Protein AF-0000000081115425 (afdb_homodimer)

Solvent-accessible surface area (backbone atoms only — not comparable to full-atom values): 44636 Å² total; per-residue (Å²): 132,81,76,80,80,53,73,63,76,78,69,70,78,62,75,84,69,78,88,81,66,79,79,65,55,62,48,51,49,46,64,94,87,50,84,45,37,30,38,38,46,36,42,77,52,65,83,89,65,69,68,51,36,34,30,34,36,34,79,98,32,28,31,40,27,37,42,35,31,67,33,72,38,88,74,66,57,49,76,31,41,34,41,36,40,33,32,18,71,87,52,62,38,19,69,47,40,47,29,25,44,50,36,28,58,30,37,76,83,59,44,78,39,90,80,20,49,33,58,65,24,24,40,35,28,36,17,49,50,42,17,24,30,77,7,35,38,71,44,78,85,52,34,44,42,39,43,60,54,34,20,56,56,50,53,52,41,51,50,48,48,41,67,75,40,56,75,44,54,60,22,43,30,35,34,32,4,34,28,47,5,23,44,38,35,51,30,30,53,52,49,48,59,72,67,58,52,81,53,60,34,70,49,32,40,35,28,34,28,44,41,41,43,52,48,57,14,39,60,43,34,24,61,52,38,31,52,44,51,50,25,48,73,67,18,24,50,48,38,42,51,53,20,51,53,33,39,50,26,43,76,69,66,36,19,49,64,25,32,57,52,58,70,39,40,65,57,42,36,34,73,64,16,67,22,60,30,68,21,40,28,28,60,68,49,73,25,46,59,75,65,56,87,79,44,54,50,38,40,60,63,40,41,28,63,60,44,73,42,78,62,73,58,44,56,49,41,62,48,16,48,19,38,36,46,89,82,54,58,59,38,72,33,39,67,61,37,40,61,41,26,28,46,48,66,47,49,64,41,60,65,58,54,29,44,41,59,61,76,42,90,35,31,42,36,35,38,30,14,36,32,8,46,62,39,18,40,58,29,53,47,54,57,62,76,63,54,70,46,88,62,42,67,54,32,75,68,31,66,77,40,78,37,70,54,97,57,27,37,33,29,34,35,33,58,28,93,46,44,33,43,33,41,31,50,57,9,18,60,56,30,58,63,53,27,45,70,42,46,55,53,49,50,51,64,72,78,105,133,82,74,81,81,52,74,62,77,74,76,80,57,71,78,74,68,77,85,84,65,80,78,65,54,61,48,52,50,46,63,94,86,50,82,46,37,31,37,38,45,36,42,75,51,66,82,89,65,71,68,49,37,34,29,34,36,32,77,99,33,28,31,40,28,37,42,35,32,66,33,71,36,90,72,65,58,51,76,31,41,34,39,33,42,34,32,19,73,86,52,62,38,19,70,47,41,46,29,26,47,49,38,28,57,30,35,75,84,59,43,80,40,88,82,19,49,32,59,63,24,24,40,35,29,34,20,49,50,45,16,24,29,76,7,35,37,70,44,78,84,52,36,44,42,39,42,58,54,36,20,56,56,49,53,54,40,52,51,47,48,40,68,75,40,55,74,45,53,58,20,42,29,36,36,33,4,34,29,48,3,23,45,37,33,50,30,32,52,53,48,48,58,73,66,56,51,82,54,61,34,69,50,33,40,36,26,34,29,45,43,41,43,54,49,58,15,40,60,41,33,25,61,52,38,32,51,43,53,49,24,48,72,66,18,22,51,47,38,42,52,52,21,50,53,32,40,49,27,44,76,67,65,36,20,49,64,25,32,56,52,57,69,39,40,65,57,43,38,33,73,64,16,69,22,60,30,67,21,42,30,28,60,68,49,75,25,46,60,76,64,58,88,77,43,56,50,39,41,60,61,40,41,28,62,60,45,71,39,79,62,75,56,44,58,51,42,63,49,15,48,18,38,38,46,88,83,55,58,60,37,69,33,39,68,60,36,40,62,41,26,28,46,48,65,47,48,63,42,61,65,56,54,28,45,42,60,59,74,43,92,36,30,42,36,36,39,31,15,35,34,8,46,61,39,19,40,58,30,53,48,55,56,63,76,63,55,70,48,87,62,42,67,55,32,74,68,30,66,75,40,77,37,68,55,97,57,26,37,33,29,35,36,32,59,28,94,47,44,33,42,32,40,30,51,58,7,17,61,56,30,60,63,52,27,45,69,42,45,55,52,48,50,50,64,71,78,104

Foldseek 3Di:
DPQDFDFPQPPPPPPPPPDPDFDFGWTWTDDVPAQWIKTWFAFQAADDFDKTWIWTGGPLWWTKIKIKGQAPEPDDSLQAEEEEEAEALLAAFCVQCVQQQFAHQHHLVRDGDPRHPSNGHIYMGIQDDALAFQIHTPDLVNGAQALLSSLVVVVSVVVVVCSVVVSNFVHEYEYEYFAQRQRNQLNNVVVCVVVCPPRHRYAAYEYELYLQAQLLLLCCLLVVCCVVPLFHPQLSVQSNVLSVVLVVCVVVLVQLVSLVSLQCVVVCSCPPGNRFQAQQQFRVDGGDRCPDPRCNRCVQVVCCVRNVDSDPCCSVPVVCNRRSNPDGDTSNSSVSNCVSHRSNSNHRCLVSVQCCQAPHNHAYEYEYECRNSSSHPVSVCVSLLPRDHDFNVQQVPFDKAFDAFPNDGQWIKTDTPRYIYIYGYQGGSSRSRRPVRVVVSVVVVVRD/DPQDFDFPQPCPVPDPVPDPDFDFGWTWTDDVPAQWIKTWFAFQAAADFDKTWIWTGGPLWWTKIKIKGQAPEPDDSLQFEEEEEAEALLDAFCVQCVQQQFANQHHLVRDGDPRHPSNGHIYMGIQDDALAFQIHTPDLVNGAQALLSSLVVVVSVVVNVCSVVVSNFVHEYEYEYFAQRQRNQLNNVVVCVVVCPPRHRYAAYEYELYLQAQLLLLCCLLVVCCVVPLFHPQLSVQSNVLSVVLVVCVVVLVQLVSLVSLQCVVVCSCPPGNRFQAQQQFRVDGGDRCPDPRPNRCVQVVCCVRNVDSDPCCSVPVVCNRRSNDPGDTSRSSVSNCVSHRSNSNHRCLVSVQCCQAPHNHAYEYEYECRNSSSHPVSVCVSLLPRDHDFNVQQVPFDKAFDAFPNDGQWIKTDTPRYIYIYGYQGGSSRSRRPVRVVVSVVVVVRD

Radius of gyration: 32.2 Å; Cα contacts (8 Å, |Δi|>4): 2008; chains: 2; bounding box: 66×104×72 Å

pLDDT: mean 87.36, std 17.04, range [26.23, 98.81]

InterPro domains:
  IPR001563 Peptidase S10, serine carboxypeptidase [PF00450] (63-447)
  IPR001563 Peptidase S10, serine carboxypeptidase [PR00724] (113-125)
  IPR001563 Peptidase S10, serine carboxypeptidase [PR00724] (126-136)
  IPR001563 Peptidase S10, serine carboxypeptidase [PR00724] (161-186)
  IPR001563 Peptidase S10, serine carboxypeptidase [PR00724] (419-432)
  IPR001563 Peptidase S10, serine carboxypeptidase [PTHR11802] (60-434)
  IPR029058 Alpha/Beta hydrolase fold [G3DSA:3.40.50.1820] (52-448)
  IPR029058 Alpha/Beta hydrolase fold [SSF53474] (62-447)

Sequence (896 aa):
MAKKIFIIGSVIAAAALLAGLGVLIWWLVTRGDDPFSVRLLKGEGIGEFDYTAAFTEIPDVGDVFWWFYPTIAIGNRYNRPIILWLDGVTGVPPSLLANLGMFGPYDINFNRRQDSWINRYNLLFIDAPLGTGFSRPLTNDQIPKTPEENAEHLALTLESFYTVHEGYKGTPLYIFGQAHGAQLALALAANLYQKDIKHINLRGVVLGNAIISPALAMTKLGFYLEELGYIDANGRDAIETLSKETTQLVQGENYEDAFDKFISLGQFVNENAGATAVNLGNIVQKLTREPTTGDLFGLRDYLRRVLKNTDLDIMNTEVAAALGISDASYDSGREAVINAFKSSFMTPATDKVEYILENTPLSVAIYNGNLDAVSNTPGQLEWVENLTWTGMSGFLNAPRQSIVVNRLVEGYQRNGIKLQFFWVNAAGQSTPLDNPAALNSIINRIVYMAKKIFIIGSVIAAAALLAGLGVLIWWLVTRGDDPFSVRLLKGEGIGEFDYTAAFTEIPDVGDVFWWFYPTIAIGNRYNRPIILWLDGVTGVPPSLLANLGMFGPYDINFNRRQDSWINRYNLLFIDAPLGTGFSRPLTNDQIPKTPEENAEHLALTLESFYTVHEGYKGTPLYIFGQAHGAQLALALAANLYQKDIKHINLRGVVLGNAIISPALAMTKLGFYLEELGYIDANGRDAIETLSKETTQLVQGENYEDAFDKFISLGQFVNENAGATAVNLGNIVQKLTREPTTGDLFGLRDYLRRVLKNTDLDIMNTEVAAALGISDASYDSGREAVINAFKSSFMTPATDKVEYILENTPLSVAIYNGNLDAVSNTPGQLEWVENLTWTGMSGFLNAPRQSIVVNRLVEGYQRNGIKLQFFWVNAAGQSTPLDNPAALNSIINRIVY

Nearest PDB structures (foldseek):
  1ysc-assembly1_A  TM=8.122E-01  e=1.562E-26  Saccharomyces cerevisiae
  1cpy-assembly1_A  TM=8.134E-01  e=1.996E-26  Saccharomyces cerevisiae
  4mws-assembly1_B  TM=7.470E-01  e=1.254E-25  Homo sapiens
  7kdv-assembly1_B  TM=7.567E-01  e=1.859E-24  Mus musculus
  1gxs-assembly1_C  TM=7.637E-01  e=8.199E-14  Sorghum bicolor

Secondary structure (DSSP, 8-state):
-----EEE----TTS--SS-----EEEEEE-TT-S-EEEEEESS--SSS--EEEEEEETTTEEEEEEEE---SSS-GGGSPEEEEE--TTS--TTTIIIIIIISSB-TT-PBPTT-GGGTSEEEEEE-STTSTT-EESSGGGS-SSHHHHHHHHHHHHHHHHHH-GGGTTSEEEEEEETTHHHHHHHHHHHHHHHT-TT-EEEEEEEES--S-HHHHHHHHHHHHHHTTSS-HHHHHHHHHHHHHHHHHHHTT-HHHHHHHHHTHHHHHHHHSS-TT--TT-TTS--BS---TT-GGGHHHHHHHHHSS--GGGGTTHHHHHHT-TT--TTTTHHHHHHHHHHHHTS--HHHHHHHHHHSS-EEEEEEETT-STT-HHHHHHHHTT--STTHHHHHHSPPEEEEETTEEEEEEEE-SSEEEEEETT--S-HHHH-HHHHHHHHHHHH-/-----EEE-----SSTTSS-----EEEEEE-TT-S-EEEEEESS--SSS--EEEEEEETTTEEEEEEEE---SSS-GGGSPEEEEE--TTS--TTTIIIIIIISSB-TT-PBPTT-GGGTSEEEEEE-STTSTT-EESSGGGS-SSHHHHHHHHHHHHHHHHHH-GGGTT-EEEEEEETTHHHHHHHHHHHHHHHT-TT-EEEEEEEES--S-HHHHHHHHHHHHHHTTSS-HHHHHHHHHHHHHHHHHHHTT-HHHHHHHHHTHHHHHHHHSS-TT--TT-TTS--BS---TT-GGGHHHHHHHHHS---GGGGTTHHHHHHT-TT--TTTTHHHHHHHHHHHHTS--HHHHHHHHHHSS-EEEEEEETT-STT-HHHHHHHHTT--STTHHHHHHSPPEEEEETTEEEEEEEE-SSEEEEEETT--S-HHHH-HHHHHHHHHHHH-

Organism: Mythimna separata (NCBI:txid271217)

Structure (mmCIF, N/CA/C/O backbone):
data_AF-0000000081115425-model_v1
#
loop_
_entity.id
_entity.type
_entity.pdbx_description
1 polymer 'AB hydrolase-1 domain-containing protein'
#
loop_
_atom_site.group_PDB
_atom_site.id
_atom_site.type_symbol
_atom_site.label_atom_id
_atom_site.label_alt_id
_atom_site.label_comp_id
_atom_site.label_asym_id
_atom_site.label_entity_id
_atom_site.label_seq_id
_atom_site.pdbx_PDB_ins_code
_atom_site.Cartn_x
_atom_site.Cartn_y
_atom_site.Cartn_z
_atom_site.occupancy
_atom_site.B_iso_or_equiv
_atom_site.auth_seq_id
_atom_site.auth_comp_id
_atom_site.auth_asym_id
_atom_site.auth_atom_id
_atom_site.pdbx_PDB_model_num
ATOM 1 N N . MET A 1 1 ? -16.906 48.094 31.984 1 26.23 1 MET A N 1
ATOM 2 C CA . MET A 1 1 ? -17.344 49.031 30.953 1 26.23 1 MET A CA 1
ATOM 3 C C . MET A 1 1 ? -17.172 48.438 29.562 1 26.23 1 MET A C 1
ATOM 5 O O . MET A 1 1 ? -16.062 48.062 29.172 1 26.23 1 MET A O 1
ATOM 9 N N . ALA A 1 2 ? -18.25 47.875 28.984 1 27.94 2 ALA A N 1
ATOM 10 C CA . ALA A 1 2 ? -18.328 47.125 27.734 1 27.94 2 ALA A CA 1
ATOM 11 C C . ALA A 1 2 ? -17.938 48 26.547 1 27.94 2 ALA A C 1
ATOM 13 O O . ALA A 1 2 ? -18.531 49.062 26.312 1 27.94 2 ALA A O 1
ATOM 14 N N . LYS A 1 3 ? -16.672 48 26.312 1 33.78 3 LYS A N 1
ATOM 15 C CA . LYS A 1 3 ? -16.156 48.844 25.234 1 33.78 3 LYS A CA 1
ATOM 16 C C . LYS A 1 3 ? -17.078 48.781 24.016 1 33.78 3 LYS A C 1
ATOM 18 O O . LYS A 1 3 ? -17.547 47.688 23.625 1 33.78 3 LYS A O 1
ATOM 23 N N . LYS A 1 4 ? -17.609 49.875 23.625 1 39.44 4 LYS A N 1
ATOM 24 C CA . LYS A 1 4 ? -18.516 50.125 22.5 1 39.44 4 LYS A CA 1
ATOM 25 C C . LYS A 1 4 ? -17.938 49.594 21.203 1 39.44 4 LYS A C 1
ATOM 27 O O . LYS A 1 4 ? -16.781 49.875 20.859 1 39.44 4 LYS A O 1
ATOM 32 N N . ILE A 1 5 ? -18.266 48.375 20.594 1 34.72 5 ILE A N 1
ATOM 33 C CA . ILE A 1 5 ? -17.984 47.875 19.25 1 34.72 5 ILE A CA 1
ATOM 34 C C . ILE A 1 5 ? -18.375 48.906 18.203 1 34.72 5 ILE A C 1
ATOM 36 O O . ILE A 1 5 ? -19.5 49.438 18.219 1 34.72 5 ILE A O 1
ATOM 40 N N . PHE A 1 6 ? -17.406 49.625 17.688 1 33.84 6 PHE A N 1
ATOM 41 C CA . PHE A 1 6 ? -17.734 50.531 16.594 1 33.84 6 PHE A CA 1
ATOM 42 C C . PHE A 1 6 ? -17.781 49.75 15.273 1 33.84 6 PHE A C 1
ATOM 44 O O . PHE A 1 6 ? -16.859 49.031 14.938 1 33.84 6 PHE A O 1
ATOM 51 N N . ILE A 1 7 ? -18.906 49.438 14.82 1 35.44 7 ILE A N 1
ATOM 52 C CA . ILE A 1 7 ? -19.172 48.969 13.469 1 35.44 7 ILE A CA 1
ATOM 53 C C . ILE A 1 7 ? -19.203 50.156 12.508 1 35.44 7 ILE A C 1
ATOM 55 O O . ILE A 1 7 ? -20 51.062 12.672 1 35.44 7 ILE A O 1
ATOM 59 N N . ILE A 1 8 ? -18.188 50.719 12.016 1 33.09 8 ILE A N 1
ATOM 60 C CA . ILE A 1 8 ? -18.219 51.781 10.992 1 33.09 8 ILE A CA 1
ATOM 61 C C . ILE A 1 8 ? -18.594 51.156 9.641 1 33.09 8 ILE A C 1
ATOM 63 O O . ILE A 1 8 ? -17.891 50.281 9.148 1 33.09 8 ILE A O 1
ATOM 67 N N . GLY A 1 9 ? -19.859 51.125 9.273 1 35.09 9 GLY A N 1
ATOM 68 C CA . GLY A 1 9 ? -20.422 50.719 7.996 1 35.09 9 GLY A CA 1
ATOM 69 C C . GLY A 1 9 ? -20 51.594 6.84 1 35.09 9 GLY A C 1
ATOM 70 O O . GLY A 1 9 ? -20.141 52.812 6.906 1 35.09 9 GLY A O 1
ATOM 71 N N . SER A 1 10 ? -18.891 51.531 6.301 1 33.19 10 SER A N 1
ATOM 72 C CA . SER A 1 10 ? -18.656 52.406 5.152 1 33.19 10 SER A CA 1
ATOM 73 C C . SER A 1 10 ? -19.594 52.062 3.998 1 33.19 10 SER A C 1
ATOM 75 O O . SER A 1 10 ? -19.688 50.906 3.596 1 33.19 10 SER A O 1
ATOM 77 N N . VAL A 1 11 ? -20.703 52.75 3.867 1 34.59 11 VAL A N 1
ATOM 78 C CA . VAL A 1 11 ? -21.656 52.781 2.768 1 34.59 11 VAL A CA 1
ATOM 79 C C . VAL A 1 11 ? -20.969 53.25 1.491 1 34.59 11 VAL A C 1
ATOM 81 O O . VAL A 1 11 ? -21.625 53.562 0.506 1 34.59 11 VAL A O 1
ATOM 84 N N . ILE A 1 12 ? -19.781 53.031 1.219 1 32.88 12 ILE A N 1
ATOM 85 C CA . ILE A 1 12 ? -19.375 53.75 0.034 1 32.88 12 ILE A CA 1
ATOM 86 C C . ILE A 1 12 ? -20.078 53.219 -1.198 1 32.88 12 ILE A C 1
ATOM 88 O O . ILE A 1 12 ? -19.875 53.688 -2.312 1 32.88 12 ILE A O 1
ATOM 92 N N . ALA A 1 13 ? -20.75 52.031 -1.199 1 33.19 13 ALA A N 1
ATOM 93 C CA . ALA A 1 13 ? -20.969 51.656 -2.594 1 33.19 13 ALA A CA 1
ATOM 94 C C . ALA A 1 13 ? -22.062 52.531 -3.234 1 33.19 13 ALA A C 1
ATOM 96 O O . ALA A 1 13 ? -23.234 52.125 -3.252 1 33.19 13 ALA A O 1
ATOM 97 N N . ALA A 1 14 ? -22.266 53.656 -2.877 1 30.73 14 ALA A N 1
ATOM 98 C CA . ALA A 1 14 ? -23.438 54.219 -3.562 1 30.73 14 ALA A CA 1
ATOM 99 C C . ALA A 1 14 ? -23.297 54.094 -5.074 1 30.73 14 ALA A C 1
ATOM 101 O O . ALA A 1 14 ? -24.297 54.062 -5.801 1 30.73 14 ALA A O 1
ATOM 102 N N . ALA A 1 15 ? -22.156 54.438 -5.645 1 32.06 15 ALA A N 1
ATOM 103 C CA . ALA A 1 15 ? -22.281 54.906 -7.02 1 32.06 15 ALA A CA 1
ATOM 104 C C . ALA A 1 15 ? -22.672 53.781 -7.961 1 32.06 15 ALA A C 1
ATOM 106 O O . ALA A 1 15 ? -23.391 54 -8.938 1 32.06 15 ALA A O 1
ATOM 107 N N . ALA A 1 16 ? -21.875 52.625 -8.109 1 31.05 16 ALA A N 1
ATOM 108 C CA . ALA A 1 16 ? -22.047 51.781 -9.289 1 31.05 16 ALA A CA 1
ATOM 109 C C . ALA A 1 16 ? -23.344 51 -9.219 1 31.05 16 ALA A C 1
ATOM 111 O O . ALA A 1 16 ? -23.422 49.969 -8.539 1 31.05 16 ALA A O 1
ATOM 112 N N . LEU A 1 17 ? -24.531 51.438 -8.938 1 33.31 17 LEU A N 1
ATOM 113 C CA . LEU A 1 17 ? -25.891 50.969 -9.125 1 33.31 17 LEU A CA 1
ATOM 114 C C . LEU A 1 17 ? -26.062 50.281 -10.484 1 33.31 17 LEU A C 1
ATOM 116 O O . LEU A 1 17 ? -26.906 49.438 -10.656 1 33.31 17 LEU A O 1
ATOM 120 N N . LEU A 1 18 ? -25.625 50.938 -11.617 1 32.47 18 LEU A N 1
ATOM 121 C CA . LEU A 1 18 ? -26.234 50.562 -12.891 1 32.47 18 LEU A CA 1
ATOM 122 C C . LEU A 1 18 ? -25.875 49.125 -13.266 1 32.47 18 LEU A C 1
ATOM 124 O O . LEU A 1 18 ? -26.719 48.406 -13.82 1 32.47 18 LEU A O 1
ATOM 128 N N . ALA A 1 19 ? -24.547 48.812 -13.742 1 35.19 19 ALA A N 1
ATOM 129 C CA . ALA A 1 19 ? -24.172 47.75 -14.695 1 35.19 19 ALA A CA 1
ATOM 130 C C . ALA A 1 19 ? -24.031 46.406 -14 1 35.19 19 ALA A C 1
ATOM 132 O O . ALA A 1 19 ? -23 45.75 -14.117 1 35.19 19 ALA A O 1
ATOM 133 N N . GLY A 1 20 ? -24.984 45.719 -13.141 1 35.34 20 GLY A N 1
ATOM 134 C CA . GLY A 1 20 ? -25.188 44.375 -12.602 1 35.34 20 GLY A CA 1
ATOM 135 C C . GLY A 1 20 ? -24.078 43.938 -11.664 1 35.34 20 GLY A C 1
ATOM 136 O O . GLY A 1 20 ? -23.938 42.75 -11.375 1 35.34 20 GLY A O 1
ATOM 137 N N . LEU A 1 21 ? -23.078 44.719 -11.297 1 35.59 21 LEU A N 1
ATOM 138 C CA . LEU A 1 21 ? -21.938 44.219 -10.547 1 35.59 21 LEU A CA 1
ATOM 139 C C . LEU A 1 21 ? -22.281 44.031 -9.07 1 35.59 21 LEU A C 1
ATOM 141 O O . LEU A 1 21 ? -22.844 44.938 -8.445 1 35.59 21 LEU A O 1
ATOM 145 N N . GLY A 1 22 ? -22.359 42.781 -8.586 1 37.94 22 GLY A N 1
ATOM 146 C CA . GLY A 1 22 ? -22.594 42.375 -7.215 1 37.94 22 GLY A CA 1
ATOM 147 C C . GLY A 1 22 ? -21.812 43.156 -6.191 1 37.94 22 GLY A C 1
ATOM 148 O O . GLY A 1 22 ? -20.734 43.688 -6.492 1 37.94 22 GLY A O 1
ATOM 149 N N . VAL A 1 23 ? -22.422 43.781 -5.191 1 37.41 23 VAL A N 1
ATOM 150 C CA . VAL A 1 23 ? -21.938 44.594 -4.086 1 37.41 23 VAL A CA 1
ATOM 151 C C . VAL A 1 23 ? -21.016 43.781 -3.189 1 37.41 23 VAL A C 1
ATOM 153 O O . VAL A 1 23 ? -21.422 42.719 -2.697 1 37.41 23 VAL A O 1
ATOM 156 N N . LEU A 1 24 ? -19.719 43.906 -3.305 1 45.22 24 LEU A N 1
ATOM 157 C CA . LEU A 1 24 ? -18.719 43.375 -2.377 1 45.22 24 LEU A CA 1
ATOM 158 C C . LEU A 1 24 ? -18.812 44.094 -1.029 1 45.22 24 LEU A C 1
ATOM 160 O O . LEU A 1 24 ? -18.672 45.312 -0.954 1 45.22 24 LEU A O 1
ATOM 164 N N . ILE A 1 25 ? -19.547 43.594 -0.03 1 43.25 25 ILE A N 1
ATOM 165 C CA . ILE A 1 25 ? -19.672 44.25 1.265 1 43.25 25 ILE A CA 1
ATOM 166 C C . ILE A 1 25 ? -18.656 43.688 2.244 1 43.25 25 ILE A C 1
ATOM 168 O O . ILE A 1 25 ? -18.516 42.469 2.365 1 43.25 25 ILE A O 1
ATOM 172 N N . TRP A 1 26 ? -17.531 44.344 2.457 1 48.97 26 TRP A N 1
ATOM 173 C CA . TRP A 1 26 ? -16.719 43.969 3.592 1 48.97 26 TRP A CA 1
ATOM 174 C C . TRP A 1 26 ? -16.922 44.906 4.777 1 48.97 26 TRP A C 1
ATOM 176 O O . TRP A 1 26 ? -17.328 46.031 4.602 1 48.97 26 TRP A O 1
ATOM 186 N N . TRP A 1 27 ? -17.047 44.25 6.016 1 47.16 27 TRP A N 1
ATOM 187 C CA . TRP A 1 27 ? -17.125 45.031 7.254 1 47.16 27 TRP A CA 1
ATOM 188 C C . TRP A 1 27 ? -15.789 45 7.988 1 47.16 27 TRP A C 1
ATOM 190 O O . TRP A 1 27 ? -15.094 44 8.016 1 47.16 27 TRP A O 1
ATOM 200 N N . LEU A 1 28 ? -15.242 46.25 8.32 1 54.41 28 LEU A N 1
ATOM 201 C CA . LEU A 1 28 ? -14.055 46.375 9.148 1 54.41 28 LEU A CA 1
ATOM 202 C C . LEU A 1 28 ? -14.414 46.406 10.625 1 54.41 28 LEU A C 1
ATOM 204 O O . LEU A 1 28 ? -15.336 47.125 11.039 1 54.41 28 LEU A O 1
ATOM 208 N N . VAL A 1 29 ? -14.008 45.438 11.367 1 53.38 29 VAL A N 1
ATOM 209 C CA . VAL A 1 29 ? -14.164 45.375 12.82 1 53.38 29 VAL A CA 1
ATOM 210 C C . VAL A 1 29 ? -12.859 45.781 13.5 1 53.38 29 VAL A C 1
ATOM 212 O O . VAL A 1 29 ? -11.812 45.188 13.242 1 53.38 29 VAL A O 1
ATOM 215 N N . THR A 1 30 ? -12.789 47.031 14.07 1 52.44 30 THR A N 1
ATOM 216 C CA . THR A 1 30 ? -11.617 47.438 14.828 1 52.44 30 THR A CA 1
ATOM 217 C C . THR A 1 30 ? -11.992 47.812 16.25 1 52.44 30 THR A C 1
ATOM 219 O O . THR A 1 30 ? -13.094 48.312 16.5 1 52.44 30 THR A O 1
ATOM 222 N N . ARG A 1 31 ? -11.43 47.156 17.234 1 54.5 31 ARG A N 1
ATOM 223 C CA . ARG A 1 31 ? -11.461 47.75 18.578 1 54.5 31 ARG A CA 1
ATOM 224 C C . ARG A 1 31 ? -10.281 48.688 18.781 1 54.5 31 ARG A C 1
ATOM 226 O O . ARG A 1 31 ? -9.188 48.469 18.266 1 54.5 31 ARG A O 1
ATOM 233 N N . GLY A 1 32 ? -10.398 50.031 18.938 1 51.66 32 GLY A N 1
ATOM 234 C CA . GLY A 1 32 ? -9.539 51.188 18.938 1 51.66 32 GLY A CA 1
ATOM 235 C C . GLY A 1 32 ? -8.086 50.875 19.234 1 51.66 32 GLY A C 1
ATOM 236 O O . GLY A 1 32 ? -7.184 51.375 18.562 1 51.66 32 GLY A O 1
ATOM 237 N N . ASP A 1 33 ? -7.613 50.031 20.094 1 67.88 33 ASP A N 1
ATOM 238 C CA . ASP A 1 33 ? -6.211 49.844 20.469 1 67.88 33 ASP A CA 1
ATOM 239 C C . ASP A 1 33 ? -5.672 48.5 19.953 1 67.88 33 ASP A C 1
ATOM 241 O O . ASP A 1 33 ? -4.559 48.094 20.297 1 67.88 33 ASP A O 1
ATOM 245 N N . ASP A 1 34 ? -6.422 48.031 18.906 1 77.25 34 ASP A N 1
ATOM 246 C CA . ASP A 1 34 ? -5.938 46.75 18.422 1 77.25 34 ASP A CA 1
ATOM 247 C C . ASP A 1 34 ? -4.867 46.906 17.344 1 77.25 34 ASP A C 1
ATOM 249 O O . ASP A 1 34 ? -4.977 47.812 16.5 1 77.25 34 ASP A O 1
ATOM 253 N N . PRO A 1 35 ? -3.828 46.125 17.422 1 86.31 35 PRO A N 1
ATOM 254 C CA . PRO A 1 35 ? -2.748 46.25 16.438 1 86.31 35 PRO A CA 1
ATOM 255 C C . PRO A 1 35 ? -3.111 45.625 15.094 1 86.31 35 PRO A C 1
ATOM 257 O O . PRO A 1 35 ? -2.225 45.312 14.297 1 86.31 35 PRO A O 1
ATOM 260 N N . PHE A 1 36 ? -4.426 45.312 14.836 1 90.5 36 PHE A N 1
ATOM 261 C CA . PHE A 1 36 ? -4.93 44.75 13.586 1 90.5 36 PHE A CA 1
ATOM 262 C C . PHE A 1 36 ? -6.352 45.25 13.312 1 90.5 36 PHE A C 1
ATOM 264 O O . PHE A 1 36 ? -6.996 45.812 14.195 1 90.5 36 PHE A O 1
ATOM 271 N N . SER A 1 37 ? -6.781 45.156 12.078 1 92.44 37 SER A N 1
ATOM 272 C CA . SER A 1 37 ? -8.188 45.281 11.719 1 92.44 37 SER A CA 1
ATOM 273 C C . SER A 1 37 ? -8.703 44 11.055 1 92.44 37 SER A C 1
ATOM 275 O O . SER A 1 37 ? -7.914 43.156 10.625 1 92.44 37 SER A O 1
ATOM 277 N N . VAL A 1 38 ? -10 43.812 11.148 1 94.75 38 VAL A N 1
ATOM 278 C CA . VAL A 1 38 ? -10.602 42.625 10.539 1 94.75 38 VAL A CA 1
ATOM 279 C C . VAL A 1 38 ? -11.523 43.031 9.398 1 94.75 38 VAL A C 1
ATOM 281 O O . VAL A 1 38 ? -12.422 43.875 9.586 1 94.75 38 VAL A O 1
ATOM 284 N N . ARG A 1 39 ? -11.219 42.469 8.266 1 94.12 39 ARG A N 1
ATOM 285 C CA . ARG A 1 39 ? -12.117 42.656 7.129 1 94.12 39 ARG A CA 1
ATOM 286 C C . ARG A 1 39 ? -12.938 41.406 6.867 1 94.12 39 ARG A C 1
ATOM 288 O O . ARG A 1 39 ? -12.414 40.406 6.348 1 94.12 39 ARG A O 1
ATOM 295 N N . LEU A 1 40 ? -14.164 41.438 7.176 1 94.38 40 LEU A N 1
ATOM 296 C CA . LEU A 1 40 ? -15.07 40.312 6.926 1 94.38 40 LEU A CA 1
ATOM 297 C C . LEU A 1 40 ? -15.422 40.219 5.441 1 94.38 40 LEU A C 1
ATOM 299 O O . LEU A 1 40 ? -15.625 41.25 4.785 1 94.38 40 LEU A O 1
ATOM 303 N N . LEU A 1 41 ? -15.477 38.969 4.996 1 93.19 41 LEU A N 1
ATOM 304 C CA . LEU A 1 41 ? -15.719 38.75 3.574 1 93.19 41 LEU A CA 1
ATOM 305 C C . LEU A 1 41 ? -17.125 38.188 3.34 1 93.19 41 LEU A C 1
ATOM 307 O O . LEU A 1 41 ? -17.562 37.281 4.039 1 93.19 41 LEU A O 1
ATOM 311 N N . LYS A 1 42 ? -17.797 38.781 2.395 1 90.88 42 LYS A N 1
ATOM 312 C CA . LYS A 1 42 ? -19.125 38.344 2.004 1 90.88 42 LYS A CA 1
ATOM 313 C C . LYS A 1 42 ? -19.328 38.5 0.499 1 90.88 42 LYS A C 1
ATOM 315 O O . LYS A 1 42 ? -19.125 39.562 -0.066 1 90.88 42 LYS A O 1
ATOM 320 N N . GLY A 1 43 ? -19.594 37.344 -0.068 1 90.56 43 GLY A N 1
ATOM 321 C CA . GLY A 1 43 ? -19.922 37.312 -1.485 1 90.56 43 GLY A CA 1
ATOM 322 C C . GLY A 1 43 ? -21.188 36.531 -1.79 1 90.56 43 GLY A C 1
ATOM 323 O O . GLY A 1 43 ? -22.203 36.719 -1.104 1 90.56 43 GLY A O 1
ATOM 324 N N . GLU A 1 44 ? -21.125 35.812 -2.828 1 88.38 44 GLU A N 1
ATOM 325 C CA . GLU A 1 44 ? -22.281 35.031 -3.277 1 88.38 44 GLU A CA 1
ATOM 326 C C . GLU A 1 44 ? -22.594 33.906 -2.322 1 88.38 44 GLU A C 1
ATOM 328 O O . GLU A 1 44 ? -23.719 33.375 -2.32 1 88.38 44 GLU A O 1
ATOM 333 N N . GLY A 1 45 ? -21.656 33.594 -1.616 1 90.12 45 GLY A N 1
ATOM 334 C CA . GLY A 1 45 ? -21.844 32.5 -0.668 1 90.12 45 GLY A CA 1
ATOM 335 C C . GLY A 1 45 ? -21.516 31.141 -1.253 1 90.12 45 GLY A C 1
ATOM 336 O O . GLY A 1 45 ? -21.438 30.984 -2.473 1 90.12 45 GLY A O 1
ATOM 337 N N . ILE A 1 46 ? -21.219 30.203 -0.267 1 89 46 ILE A N 1
ATOM 338 C CA . ILE A 1 46 ? -20.891 28.844 -0.657 1 89 46 ILE A CA 1
ATOM 339 C C . ILE A 1 46 ? -21.766 27.859 0.133 1 89 46 ILE A C 1
ATOM 341 O O . ILE A 1 46 ? -21.719 27.844 1.365 1 89 46 ILE A O 1
ATOM 345 N N . GLY A 1 47 ? -22.531 27.047 -0.62 1 89.94 47 GLY A N 1
ATOM 346 C CA . GLY A 1 47 ? -23.25 25.938 -0.003 1 89.94 47 GLY A CA 1
ATOM 347 C C . GLY A 1 47 ? -24.234 26.375 1.059 1 89.94 47 GLY A C 1
ATOM 348 O O . GLY A 1 47 ? -24.688 27.516 1.059 1 89.94 47 GLY A O 1
ATOM 349 N N . GLU A 1 48 ? -24.594 25.422 1.992 1 93.44 48 GLU A N 1
ATOM 350 C CA . GLU A 1 48 ? -25.703 25.625 2.926 1 93.44 48 GLU A CA 1
ATOM 351 C C . GLU A 1 48 ? -25.188 25.906 4.332 1 93.44 48 GLU A C 1
ATOM 353 O O . GLU A 1 48 ? -25.938 26.391 5.184 1 93.44 48 GLU A O 1
ATOM 358 N N . PHE A 1 49 ? -23.938 25.656 4.59 1 95.81 49 PHE A N 1
ATOM 359 C CA . PHE A 1 49 ? -23.453 25.75 5.961 1 95.81 49 PHE A CA 1
ATOM 360 C C . PHE A 1 49 ? -22.953 27.156 6.262 1 95.81 49 PHE A C 1
ATOM 362 O O . PHE A 1 49 ? -22.406 27.828 5.383 1 95.81 49 PHE A O 1
ATOM 369 N N . ASP A 1 50 ? -23.094 27.562 7.535 1 94.5 50 ASP A N 1
ATOM 370 C CA . ASP A 1 50 ? -22.578 28.844 8 1 94.5 50 ASP A CA 1
ATOM 371 C C . ASP A 1 50 ? -21.047 28.859 7.98 1 94.5 50 ASP A C 1
ATOM 373 O O . ASP A 1 50 ? -20.406 27.828 8.266 1 94.5 50 ASP A O 1
ATOM 377 N N . TYR A 1 51 ? -20.531 30 7.602 1 97.19 51 TYR A N 1
ATOM 378 C CA . TYR A 1 51 ? -19.094 30.203 7.699 1 97.19 51 TYR A CA 1
ATOM 379 C C . TYR A 1 51 ? -18.766 31.672 7.863 1 97.19 51 TYR A C 1
ATOM 381 O O . TYR A 1 51 ? -19.625 32.531 7.648 1 97.19 51 TYR A O 1
ATOM 389 N N . THR A 1 52 ? -17.562 31.938 8.359 1 97.44 52 THR A N 1
ATOM 390 C CA . THR A 1 52 ? -16.969 33.281 8.359 1 97.44 52 THR A CA 1
ATOM 391 C C . THR A 1 52 ? -15.609 33.25 7.68 1 97.44 52 THR A C 1
ATOM 393 O O . THR A 1 52 ? -14.758 32.406 7.996 1 97.44 52 THR A O 1
ATOM 396 N N . ALA A 1 53 ? -15.445 34.094 6.719 1 97.31 53 ALA A N 1
ATOM 397 C CA . ALA A 1 53 ? -14.156 34.312 6.082 1 97.31 53 ALA A CA 1
ATOM 398 C C . ALA A 1 53 ? -13.711 35.781 6.254 1 97.31 53 ALA A C 1
ATOM 400 O O . ALA A 1 53 ? -14.523 36.688 6.188 1 97.31 53 ALA A O 1
ATOM 401 N N . ALA A 1 54 ? -12.391 35.906 6.473 1 97.31 54 ALA A N 1
ATOM 402 C CA . ALA A 1 54 ? -11.93 37.281 6.738 1 97.31 54 ALA A CA 1
ATOM 403 C C . ALA A 1 54 ? -10.43 37.406 6.473 1 97.31 54 ALA A C 1
ATOM 405 O O . ALA A 1 54 ? -9.727 36.406 6.328 1 97.31 54 ALA A O 1
ATOM 406 N N . PHE A 1 55 ? -10.062 38.625 6.352 1 96.88 55 PHE A N 1
ATOM 407 C CA . PHE A 1 55 ? -8.656 39 6.426 1 96.88 55 PHE A CA 1
ATOM 408 C C . PHE A 1 55 ? -8.352 39.688 7.75 1 96.88 55 PHE A C 1
ATOM 410 O O . PHE A 1 55 ? -9.055 40.625 8.164 1 96.88 55 PHE A O 1
ATOM 417 N N . THR A 1 56 ? -7.391 39.188 8.43 1 97.56 56 THR A N 1
ATOM 418 C CA . THR A 1 56 ? -6.734 40 9.453 1 97.56 56 THR A CA 1
ATOM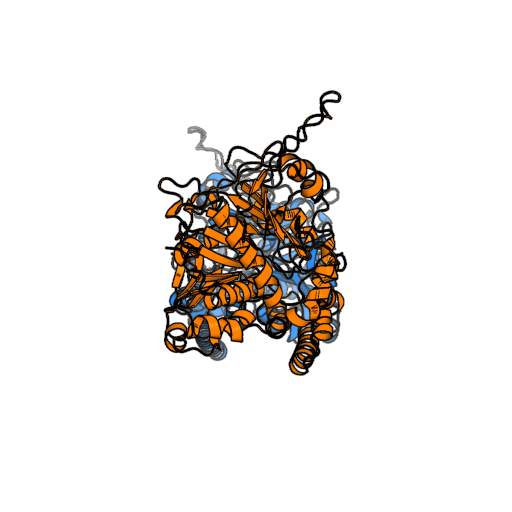 419 C C . THR A 1 56 ? -5.719 40.938 8.828 1 97.56 56 THR A C 1
ATOM 421 O O . THR A 1 56 ? -4.672 40.5 8.344 1 97.56 56 THR A O 1
ATOM 424 N N . GLU A 1 57 ? -5.984 42.188 8.922 1 96.44 57 GLU A N 1
ATOM 425 C CA . GLU A 1 57 ? -5.109 43.219 8.344 1 96.44 57 GLU A CA 1
ATOM 426 C C . GLU A 1 57 ? -4.117 43.75 9.383 1 96.44 57 GLU A C 1
ATOM 428 O O . GLU A 1 57 ? -4.508 44.406 10.336 1 96.44 57 GLU A O 1
ATOM 433 N N . ILE A 1 58 ? -2.898 43.406 9.164 1 95.88 58 ILE A N 1
ATOM 434 C CA . ILE A 1 58 ? -1.825 43.875 10.047 1 95.88 58 ILE A CA 1
ATOM 435 C C . ILE A 1 58 ? -1.098 45.062 9.422 1 95.88 58 ILE A C 1
ATOM 437 O O . ILE A 1 58 ? -0.491 44.938 8.352 1 95.88 58 ILE A O 1
ATOM 441 N N . PRO A 1 59 ? -1.106 46.156 10.125 1 93.94 59 PRO A N 1
ATOM 442 C CA . PRO A 1 59 ? -0.516 47.344 9.547 1 93.94 59 PRO A CA 1
ATOM 443 C C . PRO A 1 59 ? 0.951 47.188 9.164 1 93.94 59 PRO A C 1
ATOM 445 O O . PRO A 1 59 ? 1.729 46.625 9.945 1 93.94 59 PRO A O 1
ATOM 448 N N . ASP A 1 60 ? 1.284 47.625 7.973 1 94.5 60 ASP A N 1
ATOM 449 C CA . ASP A 1 60 ? 2.635 47.656 7.422 1 94.5 60 ASP A CA 1
ATOM 450 C C . ASP A 1 60 ? 3.205 46.25 7.266 1 94.5 60 ASP A C 1
ATOM 452 O O . ASP A 1 60 ? 4.418 46.062 7.121 1 94.5 60 ASP A O 1
ATOM 456 N N . VAL A 1 61 ? 2.336 45.281 7.367 1 97.06 61 VAL A N 1
ATOM 457 C CA . VAL A 1 61 ? 2.791 43.875 7.258 1 97.06 61 VAL A CA 1
ATOM 458 C C . VAL A 1 61 ? 2.039 43.188 6.129 1 97.06 61 VAL A C 1
ATOM 460 O O . VAL A 1 61 ? 2.645 42.75 5.141 1 97.06 61 VAL A O 1
ATOM 463 N N . GLY A 1 62 ? 0.735 43.094 6.195 1 97 62 GLY A N 1
ATOM 464 C CA . GLY A 1 62 ? -0.057 42.375 5.191 1 97 62 GLY A CA 1
ATOM 465 C C . GLY A 1 62 ? -1.383 41.875 5.723 1 97 62 GLY A C 1
ATOM 466 O O . GLY A 1 62 ? -1.81 42.281 6.812 1 97 62 GLY A O 1
ATOM 467 N N . ASP A 1 63 ? -2.092 41.125 4.934 1 96.69 63 ASP A N 1
ATOM 468 C CA . ASP A 1 63 ? -3.412 40.562 5.246 1 96.69 63 ASP A CA 1
ATOM 469 C C . ASP A 1 63 ? -3.371 39.062 5.352 1 96.69 63 ASP A C 1
ATOM 471 O O . ASP A 1 63 ? -3.004 38.375 4.395 1 96.69 63 ASP A O 1
ATOM 475 N N . VAL A 1 64 ? -3.729 38.5 6.473 1 97.81 64 VAL A N 1
ATOM 476 C CA . VAL A 1 64 ? -3.785 37.062 6.664 1 97.81 64 VAL A CA 1
ATOM 477 C C . VAL A 1 64 ? -5.223 36.562 6.504 1 97.81 64 VAL A C 1
ATOM 479 O O . VAL A 1 64 ? -6.125 37.031 7.199 1 97.81 64 VAL A O 1
ATOM 482 N N . PHE A 1 65 ? -5.391 35.594 5.613 1 97.88 65 PHE A N 1
ATOM 483 C CA . PHE A 1 65 ? -6.715 35.062 5.332 1 97.88 65 PHE A CA 1
ATOM 484 C C . PHE A 1 65 ? -7.055 33.906 6.285 1 97.88 65 PHE A C 1
ATOM 486 O O . PHE A 1 65 ? -6.207 33.062 6.574 1 97.88 65 PHE A O 1
ATOM 493 N N . TRP A 1 66 ? -8.281 33.844 6.789 1 98.25 66 TRP A N 1
ATOM 494 C CA . TRP A 1 66 ? -8.758 32.719 7.562 1 98.25 66 TRP A CA 1
ATOM 495 C C . TRP A 1 66 ? -10.227 32.406 7.25 1 98.25 66 TRP A C 1
ATOM 497 O O . TRP A 1 66 ? -10.961 33.312 6.809 1 98.25 66 TRP A O 1
ATOM 507 N N . TRP A 1 67 ? -10.555 31.188 7.336 1 98.31 67 TRP A N 1
ATOM 508 C CA . TRP A 1 67 ? -11.859 30.609 7.023 1 98.31 67 TRP A CA 1
ATOM 509 C C . TRP A 1 67 ? -12.352 29.719 8.156 1 98.31 67 TRP A C 1
ATOM 511 O O . TRP A 1 67 ? -11.688 28.75 8.523 1 98.31 67 TRP A O 1
ATOM 521 N N . PHE A 1 68 ? -13.547 30.109 8.758 1 98.5 68 PHE A N 1
ATOM 522 C CA . PHE A 1 68 ? -14.062 29.422 9.945 1 98.5 68 PHE A CA 1
ATOM 523 C C . PHE A 1 68 ? -15.422 28.797 9.664 1 98.5 68 PHE A C 1
ATOM 525 O O . PHE A 1 68 ? -16.297 29.453 9.094 1 98.5 68 PHE A O 1
ATOM 532 N N . TYR A 1 69 ? -15.547 27.5 10.039 1 98.38 69 TYR A N 1
ATOM 533 C CA . TYR A 1 69 ? -16.812 26.797 10.023 1 98.38 69 TYR A CA 1
ATOM 534 C C . TYR A 1 69 ? -17.219 26.359 11.43 1 98.38 69 TYR A C 1
ATOM 536 O O . TYR A 1 69 ? -16.531 25.531 12.047 1 98.38 69 TYR A O 1
ATOM 544 N N . PRO A 1 70 ? -18.344 26.938 11.938 1 98.19 70 PRO A N 1
ATOM 545 C CA . PRO A 1 70 ? -18.875 26.344 13.172 1 98.19 70 PRO A CA 1
ATOM 546 C C . PRO A 1 70 ? -19.344 24.906 12.969 1 98.19 70 PRO A C 1
ATOM 548 O O . PRO A 1 70 ? -19.828 24.562 11.891 1 98.19 70 PRO A O 1
ATOM 551 N N . THR A 1 71 ? -19.234 24.094 14.008 1 98.19 71 THR A N 1
ATOM 552 C CA . THR A 1 71 ? -19.703 22.719 13.953 1 98.19 71 THR A CA 1
ATOM 553 C C . THR A 1 71 ? -21.219 22.672 13.789 1 98.19 71 THR A C 1
ATOM 555 O O . THR A 1 71 ? -21.922 23.594 14.188 1 98.19 71 THR A O 1
ATOM 558 N N . ILE A 1 72 ? -21.672 21.609 13.117 1 96.88 72 ILE A N 1
ATOM 559 C CA . ILE A 1 72 ? -23.109 21.391 12.984 1 96.88 72 ILE A CA 1
ATOM 560 C C . ILE A 1 72 ? -23.562 20.312 13.961 1 96.88 72 ILE A C 1
ATOM 562 O O . ILE A 1 72 ? -24.688 19.812 13.859 1 96.88 72 ILE A O 1
ATOM 566 N N . ALA A 1 73 ? -22.625 19.922 14.805 1 94.69 73 ALA A N 1
ATOM 567 C CA . ALA A 1 73 ? -22.984 18.938 15.82 1 94.69 73 ALA A CA 1
ATOM 568 C C . ALA A 1 73 ? -24.141 19.438 16.688 1 94.69 73 ALA A C 1
ATOM 570 O O . ALA A 1 73 ? -24.297 20.641 16.906 1 94.69 73 ALA A O 1
ATOM 571 N N . ILE A 1 74 ? -24.875 18.531 17.25 1 92.38 74 ILE A N 1
ATOM 572 C CA . ILE A 1 74 ? -25.969 18.891 18.156 1 92.38 74 ILE A CA 1
ATOM 573 C C . ILE A 1 74 ? -25.406 19.375 19.484 1 92.38 74 ILE A C 1
ATOM 575 O O . ILE A 1 74 ? -24.422 18.812 19.984 1 92.38 74 ILE A O 1
ATOM 579 N N . GLY A 1 75 ? -25.969 20.422 19.953 1 91 75 GLY A N 1
ATOM 580 C CA . GLY A 1 75 ? -25.516 20.938 21.234 1 91 75 GLY A CA 1
ATOM 581 C C . GLY A 1 75 ? -24.875 22.312 21.109 1 91 75 GLY A C 1
ATOM 582 O O . GLY A 1 75 ? -25.062 23.016 20.109 1 91 75 GLY A O 1
ATOM 583 N N . ASN A 1 76 ? -24.172 22.672 22.203 1 93.31 76 ASN A N 1
ATOM 584 C CA . ASN A 1 76 ? -23.516 23.969 22.266 1 93.31 76 ASN A CA 1
ATOM 585 C C . ASN A 1 76 ? -22.188 23.969 21.516 1 93.31 76 ASN A C 1
ATOM 587 O O . ASN A 1 76 ? -21.203 23.375 21.984 1 93.31 76 ASN A O 1
ATOM 591 N N . ARG A 1 77 ? -22.125 24.578 20.438 1 94.38 77 ARG A N 1
ATOM 592 C CA . ARG A 1 77 ? -20.953 24.609 19.578 1 94.38 77 ARG A CA 1
ATOM 593 C C . ARG A 1 77 ? -19.75 25.172 20.312 1 94.38 77 ARG A C 1
ATOM 595 O O . ARG A 1 77 ? -18.609 24.828 20.016 1 94.38 77 ARG A O 1
ATOM 602 N N . TYR A 1 78 ? -19.953 25.984 21.359 1 95.81 78 TYR A N 1
ATOM 603 C CA . TYR A 1 78 ? -18.875 26.641 22.078 1 95.81 78 TYR A CA 1
ATOM 604 C C . TYR A 1 78 ? -18.172 25.656 23.016 1 95.81 78 TYR A C 1
ATOM 606 O O . TYR A 1 78 ? -17.094 25.953 23.516 1 95.81 78 TYR A O 1
ATOM 614 N N . ASN A 1 79 ? -18.812 24.5 23.219 1 93.81 79 ASN A N 1
ATOM 615 C CA . ASN A 1 79 ? -18.203 23.469 24.047 1 93.81 79 ASN A CA 1
ATOM 616 C C . ASN A 1 79 ? -17.438 22.453 23.203 1 93.81 79 ASN A C 1
ATOM 618 O O . ASN A 1 79 ? -16.734 21.594 23.734 1 93.81 79 ASN A O 1
ATOM 622 N N . ARG A 1 80 ? -17.562 22.609 21.922 1 96.12 80 ARG A N 1
ATOM 623 C CA . ARG A 1 80 ? -16.859 21.703 21.016 1 96.12 80 ARG A CA 1
ATOM 624 C C . ARG A 1 80 ? -15.5 22.297 20.609 1 96.12 80 ARG A C 1
ATOM 626 O O . ARG A 1 80 ? -15.375 23.5 20.422 1 96.12 80 ARG A O 1
ATOM 633 N N . PRO A 1 81 ? -14.562 21.422 20.453 1 97.38 81 PRO A N 1
ATOM 634 C CA . PRO A 1 81 ? -13.219 21.938 20.188 1 97.38 81 PRO A CA 1
ATOM 635 C C . PRO A 1 81 ? -13.133 22.688 18.859 1 97.38 81 PRO A C 1
ATOM 637 O O . PRO A 1 81 ? -13.859 22.359 17.906 1 97.38 81 PRO A O 1
ATOM 640 N N . ILE A 1 82 ? -12.227 23.672 18.844 1 98.44 82 ILE A N 1
ATOM 641 C CA . ILE A 1 82 ? -11.781 24.312 17.609 1 98.44 82 ILE A CA 1
ATOM 642 C C . ILE A 1 82 ? -10.516 23.641 17.094 1 98.44 82 ILE A C 1
ATOM 644 O O . ILE A 1 82 ? -9.547 23.484 17.844 1 98.44 82 ILE A O 1
ATOM 648 N N . ILE A 1 83 ? -10.539 23.188 15.891 1 98.44 83 ILE A N 1
ATOM 649 C CA . ILE A 1 83 ? -9.352 22.672 15.219 1 98.44 83 ILE A CA 1
ATOM 650 C C . ILE A 1 83 ? -8.797 23.719 14.258 1 98.44 83 ILE A C 1
ATOM 652 O O . ILE A 1 83 ? -9.461 24.094 13.289 1 98.44 83 ILE A O 1
ATOM 656 N N . LEU A 1 84 ? -7.68 24.25 14.602 1 98.69 84 LEU A N 1
ATOM 657 C CA . LEU A 1 84 ? -6.926 25.125 13.703 1 98.69 84 LEU A CA 1
ATOM 658 C C . LEU A 1 84 ? -5.957 24.312 12.852 1 98.69 84 LEU A C 1
ATOM 660 O O . LEU A 1 84 ? -5.098 23.609 13.383 1 98.69 84 LEU A O 1
ATOM 664 N N . TRP A 1 85 ? -6.043 24.406 11.531 1 98 85 TRP A N 1
ATOM 665 C CA . TRP A 1 85 ? -5.242 23.578 10.633 1 98 85 TRP A CA 1
ATOM 666 C C . TRP A 1 85 ? -4.184 24.422 9.914 1 98 85 TRP A C 1
ATOM 668 O O . TRP A 1 85 ? -4.5 25.438 9.305 1 98 85 TRP A O 1
ATOM 678 N N . LEU A 1 86 ? -2.99 23.969 9.992 1 97.5 86 LEU A N 1
ATOM 679 C CA . LEU A 1 86 ? -1.857 24.594 9.312 1 97.5 86 LEU A CA 1
ATOM 680 C C . LEU A 1 86 ? -1.137 23.594 8.422 1 97.5 86 LEU A C 1
ATOM 682 O O . LEU A 1 86 ? -0.896 22.453 8.836 1 97.5 86 LEU A O 1
ATOM 686 N N . ASP A 1 87 ? -0.857 24.078 7.223 1 92.31 87 ASP A N 1
ATOM 687 C CA . ASP A 1 87 ? -0.037 23.297 6.297 1 92.31 87 ASP A CA 1
ATOM 688 C C . ASP A 1 87 ? 1.358 23.891 6.16 1 92.31 87 ASP A C 1
ATOM 690 O O . ASP A 1 87 ? 1.602 25.016 6.609 1 92.31 87 ASP A O 1
ATOM 694 N N . GLY A 1 88 ? 2.264 23.234 5.582 1 87.19 88 GLY A N 1
ATOM 695 C CA . GLY A 1 88 ? 3.631 23.719 5.449 1 87.19 88 GLY A CA 1
ATOM 696 C C . GLY A 1 88 ? 3.842 24.594 4.227 1 87.19 88 GLY A C 1
ATOM 697 O O . GLY A 1 88 ? 2.924 24.781 3.428 1 87.19 88 GLY A O 1
ATOM 698 N N . VAL A 1 89 ? 5.004 25.156 4.156 1 88.31 89 VAL A N 1
ATOM 699 C CA . VAL A 1 89 ? 5.332 26.141 3.143 1 88.31 89 VAL A CA 1
ATOM 700 C C . VAL A 1 89 ? 5.469 25.469 1.78 1 88.31 89 VAL A C 1
ATOM 702 O O . VAL A 1 89 ? 5.402 26.141 0.742 1 88.31 89 VAL A O 1
ATOM 705 N N . THR A 1 90 ? 5.621 24.188 1.801 1 79.44 90 THR A N 1
ATOM 706 C CA . THR A 1 90 ? 5.738 23.469 0.533 1 79.44 90 THR A CA 1
ATOM 707 C C . THR A 1 90 ? 4.426 22.781 0.181 1 79.44 90 THR A C 1
ATOM 709 O O . THR A 1 90 ? 4.316 22.125 -0.865 1 79.44 90 THR A O 1
ATOM 712 N N . GLY A 1 91 ? 3.486 22.922 0.972 1 78.81 91 GLY A N 1
ATOM 713 C CA . GLY A 1 91 ? 2.217 22.25 0.745 1 78.81 91 GLY A CA 1
ATOM 714 C C . GLY A 1 91 ? 1.18 23.156 0.089 1 78.81 91 GLY A C 1
ATOM 715 O O . GLY A 1 91 ? 1.5 24.25 -0.376 1 78.81 91 GLY A O 1
ATOM 716 N N . VAL A 1 92 ? 0.021 22.578 -0.043 1 83.44 92 VAL A N 1
ATOM 717 C CA . VAL A 1 92 ? -1.141 23.297 -0.54 1 83.44 92 VAL A CA 1
ATOM 718 C C . VAL A 1 92 ? -1.832 24.016 0.617 1 83.44 92 VAL A C 1
ATOM 720 O O . VAL A 1 92 ? -2.037 23.438 1.684 1 83.44 92 VAL A O 1
ATOM 723 N N . PRO A 1 93 ? -2.143 25.25 0.399 1 91.31 93 PRO A N 1
ATOM 724 C CA . PRO A 1 93 ? -2.73 26.016 1.497 1 91.31 93 PRO A CA 1
ATOM 725 C C . PRO A 1 93 ? -4.004 25.391 2.047 1 91.31 93 PRO A C 1
ATOM 727 O O . PRO A 1 93 ? -4.781 24.797 1.291 1 91.31 93 PRO A O 1
ATOM 730 N N . PRO A 1 94 ? -4.273 25.625 3.297 1 94.31 94 PRO A N 1
ATOM 731 C CA . PRO A 1 94 ? -5.379 24.953 3.988 1 94.31 94 PRO A CA 1
ATOM 732 C C . PRO A 1 94 ? -6.742 25.266 3.375 1 94.31 94 PRO A C 1
ATOM 734 O O . PRO A 1 94 ? -7.633 24.422 3.359 1 94.31 94 PRO A O 1
ATOM 737 N N . SER A 1 95 ? -6.941 26.5 2.902 1 93.25 95 SER A N 1
ATOM 738 C CA . SER A 1 95 ? -8.227 26.906 2.354 1 93.25 95 SER A CA 1
ATOM 739 C C . SER A 1 95 ? -8.617 26.062 1.153 1 93.25 95 SER A C 1
ATOM 741 O O . SER A 1 95 ? -9.805 25.922 0.836 1 93.25 95 SER A O 1
ATOM 743 N N . LEU A 1 96 ? -7.609 25.5 0.569 1 90.75 96 LEU A N 1
ATOM 744 C CA . LEU A 1 96 ? -7.887 24.656 -0.583 1 90.75 96 LEU A CA 1
ATOM 745 C C . LEU A 1 96 ? -7.816 23.172 -0.2 1 90.75 96 LEU A C 1
ATOM 747 O O . LEU A 1 96 ? -8.836 22.484 -0.185 1 90.75 96 LEU A O 1
ATOM 751 N N . LEU A 1 97 ? -6.676 22.734 0.192 1 88.31 97 LEU A N 1
ATOM 752 C CA . LEU A 1 97 ? -6.473 21.297 0.338 1 88.31 97 LEU A CA 1
ATOM 753 C C . LEU A 1 97 ? -7.25 20.75 1.534 1 88.31 97 LEU A C 1
ATOM 755 O O . LEU A 1 97 ? -8.047 19.812 1.396 1 88.31 97 LEU A O 1
ATOM 759 N N . ALA A 1 98 ? -7.016 21.297 2.652 1 93 98 ALA A N 1
ATOM 760 C CA . ALA A 1 98 ? -7.695 20.797 3.846 1 93 98 ALA A CA 1
ATOM 761 C C . ALA A 1 98 ? -9.195 21.062 3.771 1 93 98 ALA A C 1
ATOM 763 O O . ALA A 1 98 ? -10.008 20.172 4.047 1 93 98 ALA A O 1
ATOM 764 N N . ASN A 1 99 ? -9.562 22.219 3.348 1 94.19 99 ASN A N 1
ATOM 765 C CA . ASN A 1 99 ? -10.953 22.656 3.357 1 94.19 99 ASN A CA 1
ATOM 766 C C . ASN A 1 99 ? -11.75 22.016 2.217 1 94.19 99 ASN A C 1
ATOM 768 O O . ASN A 1 99 ? -12.688 21.25 2.457 1 94.19 99 ASN A O 1
ATOM 772 N N . LEU A 1 100 ? -11.297 22.234 1.048 1 89.81 100 LEU A N 1
ATOM 773 C CA . LEU A 1 100 ? -12.07 21.781 -0.103 1 89.81 100 LEU A CA 1
ATOM 774 C C . LEU A 1 100 ? -11.609 20.391 -0.554 1 89.81 100 LEU A C 1
ATOM 776 O O . LEU A 1 100 ? -12.359 19.672 -1.223 1 89.81 100 LEU A O 1
ATOM 780 N N . GLY A 1 101 ? -10.469 20.047 -0.12 1 87.5 101 GLY A N 1
ATOM 781 C CA . GLY A 1 101 ? -9.906 18.797 -0.615 1 87.5 101 GLY A CA 1
ATOM 782 C C . GLY A 1 101 ? -10.094 17.625 0.342 1 87.5 101 GLY A C 1
ATOM 783 O O . GLY A 1 101 ? -10.297 16.5 -0.086 1 87.5 101 GLY A O 1
ATOM 784 N N . MET A 1 102 ? -10.062 17.859 1.607 1 90 102 MET A N 1
ATOM 785 C CA . MET A 1 102 ? -9.898 16.719 2.504 1 90 102 MET A CA 1
ATOM 786 C C . MET A 1 102 ? -11.094 16.578 3.443 1 90 102 MET A C 1
ATOM 788 O O . MET A 1 102 ? -11.773 15.555 3.449 1 90 102 MET A O 1
ATOM 792 N N . PHE A 1 103 ? -11.375 17.625 4.301 1 94.06 103 PHE A N 1
ATOM 793 C CA . PHE A 1 103 ? -12.32 17.266 5.348 1 94.06 103 PHE A CA 1
ATOM 794 C C . PHE A 1 103 ? -13.25 18.438 5.656 1 94.06 103 PHE A C 1
ATOM 796 O O . PHE A 1 103 ? -14.078 18.359 6.566 1 94.06 103 PHE A O 1
ATOM 803 N N . GLY A 1 104 ? -13.18 19.594 4.938 1 95.94 104 GLY A N 1
ATOM 804 C CA . GLY A 1 104 ? -14.172 20.641 5.078 1 95.94 104 GLY A CA 1
ATOM 805 C C . GLY A 1 104 ? -15.57 20.219 4.672 1 95.94 104 GLY A C 1
ATOM 806 O O . GLY A 1 104 ? -15.789 19.047 4.328 1 95.94 104 GLY A O 1
ATOM 807 N N . PRO A 1 105 ? -16.469 21.094 4.766 1 97.12 105 PRO A N 1
ATOM 808 C CA . PRO A 1 105 ? -17.859 20.703 4.551 1 97.12 105 PRO A CA 1
ATOM 809 C C . PRO A 1 105 ? -18.172 20.375 3.094 1 97.12 105 PRO A C 1
ATOM 811 O O . PRO A 1 105 ? -19.109 19.625 2.809 1 97.12 105 PRO A O 1
ATOM 814 N N . TYR A 1 106 ? -17.375 20.953 2.178 1 93.12 106 TYR A N 1
ATOM 815 C CA . TYR A 1 106 ? -17.656 20.781 0.759 1 93.12 106 TYR A CA 1
ATOM 816 C C . TYR A 1 106 ? -16.438 20.25 0.022 1 93.12 106 TYR A C 1
ATOM 818 O O . TYR A 1 106 ? -15.297 20.453 0.453 1 93.12 106 TYR A O 1
ATOM 826 N N . ASP A 1 107 ? -16.719 19.547 -1.051 1 88.12 107 ASP A N 1
ATOM 827 C CA . ASP A 1 107 ? -15.625 19.156 -1.936 1 88.12 107 ASP A CA 1
ATOM 828 C C . ASP A 1 107 ? -15.352 20.25 -2.975 1 88.12 107 ASP A C 1
ATOM 830 O O . ASP A 1 107 ? -15.898 21.344 -2.889 1 88.12 107 ASP A O 1
ATOM 834 N N . ILE A 1 108 ? -14.492 20.047 -3.893 1 83.69 108 ILE A N 1
ATOM 835 C CA . ILE A 1 108 ? -14.008 21.062 -4.82 1 83.69 108 ILE A CA 1
ATOM 836 C C . ILE A 1 108 ? -15.133 21.484 -5.754 1 83.69 108 ILE A C 1
ATOM 838 O O . ILE A 1 108 ? -15.094 22.578 -6.336 1 83.69 108 ILE A O 1
ATOM 842 N N . ASN A 1 109 ? -16.125 20.609 -5.875 1 82.62 109 ASN A N 1
ATOM 843 C CA . ASN A 1 109 ? -17.297 20.938 -6.699 1 82.62 109 ASN A CA 1
ATOM 844 C C . ASN A 1 109 ? -18.438 21.5 -5.855 1 82.62 109 ASN A C 1
ATOM 846 O O . ASN A 1 109 ? -19.562 21.609 -6.332 1 82.62 109 ASN A O 1
ATOM 850 N N . PHE A 1 110 ? -18.172 21.688 -4.605 1 88.62 110 PHE A N 1
ATOM 851 C CA . PHE A 1 110 ? -19.078 22.312 -3.65 1 88.62 110 PHE A CA 1
ATOM 852 C C . PHE A 1 110 ? -20.219 21.375 -3.295 1 88.62 110 PHE A C 1
ATOM 854 O O . PHE A 1 110 ? -21.312 21.828 -2.941 1 88.62 110 PHE A O 1
ATOM 861 N N . ASN A 1 111 ? -19.969 20.094 -3.521 1 90.88 111 ASN A N 1
ATOM 862 C CA . ASN A 1 111 ? -20.906 19.125 -2.953 1 90.88 111 ASN A CA 1
ATOM 863 C C . ASN A 1 111 ? -20.641 18.906 -1.465 1 90.88 111 ASN A C 1
ATOM 865 O O . ASN A 1 111 ? -19.5 18.906 -1.023 1 90.88 111 ASN A O 1
ATOM 869 N N . ARG A 1 112 ? -21.719 18.656 -0.811 1 94.69 112 ARG A N 1
ATOM 870 C CA . ARG A 1 112 ? -21.594 18.422 0.623 1 94.69 112 ARG A CA 1
ATOM 871 C C . ARG A 1 112 ? -20.781 17.156 0.895 1 94.69 112 ARG A C 1
ATOM 873 O O . ARG A 1 112 ? -21.016 16.109 0.278 1 94.69 112 ARG A O 1
ATOM 880 N N . ARG A 1 113 ? -19.859 17.281 1.79 1 93.25 113 ARG A N 1
ATOM 881 C CA . ARG A 1 113 ? -19.078 16.125 2.246 1 93.25 113 ARG A CA 1
ATOM 882 C C . ARG A 1 113 ? -19.766 15.43 3.414 1 93.25 113 ARG A C 1
ATOM 884 O O . ARG A 1 113 ? -20.016 16.047 4.453 1 93.25 113 ARG A O 1
ATOM 891 N N . GLN A 1 114 ? -20 14.141 3.32 1 91.06 114 GLN A N 1
ATOM 892 C CA . GLN A 1 114 ? -20.75 13.414 4.34 1 91.06 114 GLN A CA 1
ATOM 893 C C . GLN A 1 114 ? -19.906 13.211 5.598 1 91.06 114 GLN A C 1
ATOM 895 O O . GLN A 1 114 ? -20.438 13.273 6.715 1 91.06 114 GLN A O 1
ATOM 900 N N . ASP A 1 115 ? -18.609 13.039 5.434 1 90.44 115 ASP A N 1
ATOM 901 C CA . ASP A 1 115 ? -17.75 12.75 6.582 1 90.44 115 ASP A CA 1
ATOM 902 C C . ASP A 1 115 ? -16.922 13.969 6.969 1 90.44 115 ASP A C 1
ATOM 904 O O . ASP A 1 115 ? -15.781 13.828 7.426 1 90.44 115 ASP A O 1
ATOM 908 N N . SER A 1 116 ? -17.484 15.109 6.836 1 95.56 116 SER A N 1
ATOM 909 C CA . SER A 1 116 ? -16.797 16.359 7.168 1 95.56 116 SER A CA 1
ATOM 910 C C . SER A 1 116 ? -16.516 16.438 8.664 1 95.56 116 SER A C 1
ATOM 912 O O . SER A 1 116 ? -17.281 15.945 9.484 1 95.56 116 SER A O 1
ATOM 914 N N . TRP A 1 117 ? -15.469 17.125 8.984 1 97.31 117 TRP A N 1
ATOM 915 C CA . TRP A 1 117 ? -15.094 17.297 10.383 1 97.31 117 TRP A CA 1
ATOM 916 C C . TRP A 1 117 ? -16.031 18.266 11.094 1 97.31 117 TRP A C 1
ATOM 918 O O . TRP A 1 117 ? -16.125 18.266 12.32 1 97.31 117 TRP A O 1
ATOM 928 N N . ILE A 1 118 ? -16.844 19.062 10.359 1 97.62 118 ILE A N 1
ATOM 929 C CA . ILE A 1 118 ? -17.766 20 11.008 1 97.62 118 ILE A CA 1
ATOM 930 C C . ILE A 1 118 ? -18.906 19.234 11.672 1 97.62 118 ILE A C 1
ATOM 932 O O . ILE A 1 118 ? -19.672 19.812 12.445 1 97.62 118 ILE A O 1
ATOM 936 N N . ASN A 1 119 ? -18.969 17.969 11.359 1 96.12 119 ASN A N 1
ATOM 937 C CA . ASN A 1 119 ? -19.938 17.125 12.047 1 96.12 119 ASN A CA 1
ATOM 938 C C . ASN A 1 119 ? -19.641 17.047 13.547 1 96.12 119 ASN A C 1
ATOM 940 O O . ASN A 1 119 ? -20.531 16.719 14.336 1 96.12 119 ASN A O 1
ATOM 944 N N . ARG A 1 120 ? -18.406 17.453 13.938 1 95.88 120 ARG A N 1
ATOM 945 C CA . ARG A 1 120 ? -18.047 17.219 15.328 1 95.88 120 ARG A CA 1
ATOM 946 C C . ARG A 1 120 ? -17.25 18.391 15.891 1 95.88 120 ARG A C 1
ATOM 948 O O . ARG A 1 120 ? -17.25 18.625 17.109 1 95.88 120 ARG A O 1
ATOM 955 N N . TYR A 1 121 ? -16.625 19.094 15.016 1 97.56 121 TYR A N 1
ATOM 956 C CA . TYR A 1 121 ? -15.664 20.094 15.492 1 97.56 121 TYR A CA 1
ATOM 957 C C . TYR A 1 121 ? -15.891 21.438 14.805 1 97.56 121 TYR A C 1
ATOM 959 O O . TYR A 1 121 ? -16.469 21.5 13.719 1 97.56 121 TYR A O 1
ATOM 967 N N . ASN A 1 122 ? -15.5 22.531 15.477 1 98.38 122 ASN A N 1
ATOM 968 C CA . ASN A 1 122 ? -15.297 23.812 14.82 1 98.38 122 ASN A CA 1
ATOM 969 C C . ASN A 1 122 ? -13.984 23.844 14.039 1 98.38 122 ASN A C 1
ATOM 971 O O . ASN A 1 122 ? -12.961 23.375 14.523 1 98.38 122 ASN A O 1
ATOM 975 N N . LEU A 1 123 ? -14.07 24.328 12.789 1 98.56 123 LEU A N 1
ATOM 976 C CA . LEU A 1 123 ? -12.883 24.281 11.953 1 98.56 123 LEU A CA 1
ATOM 977 C C . LEU A 1 123 ? -12.398 25.688 11.609 1 98.56 123 LEU A C 1
ATOM 979 O O . LEU A 1 123 ? -13.18 26.531 11.188 1 98.56 123 LEU A O 1
ATOM 983 N N . LEU A 1 124 ? -11.141 25.906 11.836 1 98.81 124 LEU A N 1
ATOM 984 C CA . LEU A 1 124 ? -10.484 27.156 11.469 1 98.81 124 LEU A CA 1
ATOM 985 C C . LEU A 1 124 ? -9.297 26.891 10.547 1 98.81 124 LEU A C 1
ATOM 987 O O . LEU A 1 124 ? -8.328 26.25 10.945 1 98.81 124 LEU A O 1
ATOM 991 N N . PHE A 1 125 ? -9.414 27.391 9.281 1 98.31 125 PHE A N 1
ATOM 992 C CA . PHE A 1 125 ? -8.328 27.312 8.312 1 98.31 125 PHE A CA 1
ATOM 993 C C . PHE A 1 125 ? -7.621 28.656 8.18 1 98.31 125 PHE A C 1
ATOM 995 O O . PHE A 1 125 ? -8.273 29.688 8 1 98.31 125 PHE A O 1
ATOM 1002 N N . ILE A 1 126 ? -6.32 28.672 8.258 1 98.31 126 ILE A N 1
ATOM 1003 C CA . ILE A 1 126 ? -5.555 29.891 8.062 1 98.31 126 ILE A CA 1
ATOM 1004 C C . ILE A 1 126 ? -4.527 29.688 6.949 1 98.31 126 ILE A C 1
ATOM 1006 O O . ILE A 1 126 ? -3.697 28.781 7.023 1 98.31 126 ILE A O 1
ATOM 1010 N N . ASP A 1 127 ? -4.633 30.5 5.918 1 97.5 127 ASP A N 1
ATOM 1011 C CA . ASP A 1 127 ? -3.586 30.5 4.902 1 97.5 127 ASP A CA 1
ATOM 1012 C C . ASP A 1 127 ? -2.322 31.188 5.418 1 97.5 127 ASP A C 1
ATOM 1014 O O . ASP A 1 127 ? -2.178 32.406 5.289 1 97.5 127 ASP A O 1
ATOM 1018 N N . ALA A 1 128 ? -1.528 30.453 5.945 1 96.56 128 ALA A N 1
ATOM 1019 C CA . ALA A 1 128 ? -0.269 30.922 6.516 1 96.56 128 ALA A CA 1
ATOM 1020 C C . ALA A 1 128 ? 0.906 30.094 6.016 1 96.56 128 ALA A C 1
ATOM 1022 O O . ALA A 1 128 ? 0.761 28.891 5.77 1 96.56 128 ALA A O 1
ATOM 1023 N N . PRO A 1 129 ? 2.057 30.719 5.82 1 97.44 129 PRO A N 1
ATOM 1024 C CA . PRO A 1 129 ? 2.48 32.094 6.105 1 97.44 129 PRO A CA 1
ATOM 1025 C C . PRO A 1 129 ? 1.974 33.094 5.07 1 97.44 129 PRO A C 1
ATOM 1027 O O . PRO A 1 129 ? 1.362 32.688 4.074 1 97.44 129 PRO A O 1
ATOM 1030 N N . LEU A 1 130 ? 2.23 34.438 5.426 1 97.25 130 LEU A N 1
ATOM 1031 C CA . LEU A 1 130 ? 1.96 35.469 4.438 1 97.25 130 LEU A CA 1
ATOM 1032 C C . LEU A 1 130 ? 2.594 35.125 3.096 1 97.25 130 LEU A C 1
ATOM 1034 O O . LEU A 1 130 ? 3.762 34.75 3.039 1 97.25 130 LEU A O 1
ATOM 1038 N N . GLY A 1 131 ? 1.752 35.25 2.059 1 95.88 131 GLY A N 1
ATOM 1039 C CA . GLY A 1 131 ? 2.184 34.875 0.721 1 95.88 131 GLY A CA 1
ATOM 1040 C C . GLY A 1 131 ? 1.562 33.594 0.233 1 95.88 131 GLY A C 1
ATOM 1041 O O . GLY A 1 131 ? 1.653 33.25 -0.951 1 95.88 131 GLY A O 1
ATOM 1042 N N . THR A 1 132 ? 0.847 32.875 1.112 1 95 132 THR A N 1
ATOM 1043 C CA . THR A 1 132 ? 0.215 31.625 0.768 1 95 132 THR A CA 1
ATOM 1044 C C . THR A 1 132 ? -1.294 31.797 0.616 1 95 132 THR A C 1
ATOM 1046 O O . THR A 1 132 ? -1.907 32.594 1.325 1 95 132 THR A O 1
ATOM 1049 N N . GLY A 1 133 ? -1.843 31.031 -0.303 1 94.12 133 GLY A N 1
ATOM 1050 C CA . GLY A 1 133 ? -3.281 31.094 -0.504 1 94.12 133 GLY A CA 1
ATOM 1051 C C . GLY A 1 133 ? -3.785 32.5 -0.796 1 94.12 133 GLY A C 1
ATOM 1052 O O . GLY A 1 133 ? -3.271 33.156 -1.691 1 94.12 133 GLY A O 1
ATOM 1053 N N . PHE A 1 134 ? -4.777 32.938 0.001 1 96.38 134 PHE A N 1
ATOM 1054 C CA . PHE A 1 134 ? -5.324 34.281 -0.183 1 96.38 134 PHE A CA 1
ATOM 1055 C C . PHE A 1 134 ? -4.547 35.281 0.64 1 96.38 134 PHE A C 1
ATOM 1057 O O . PHE A 1 134 ? -4.715 36.5 0.458 1 96.38 134 PHE A O 1
ATOM 1064 N N . SER A 1 135 ? -3.697 34.844 1.525 1 97 135 SER A N 1
ATOM 1065 C CA . SER A 1 135 ? -2.938 35.75 2.363 1 97 135 SER A CA 1
ATOM 1066 C C . SER A 1 135 ? -1.896 36.531 1.55 1 97 135 SER A C 1
ATOM 1068 O O . SER A 1 135 ? -1.249 35.938 0.67 1 97 135 SER A O 1
ATOM 1070 N N . ARG A 1 136 ? -1.688 37.812 1.916 1 96.06 136 ARG A N 1
ATOM 1071 C CA . ARG A 1 136 ? -0.826 38.688 1.111 1 96.06 136 ARG A CA 1
ATOM 1072 C C . ARG A 1 136 ? 0.043 39.562 1.996 1 96.06 136 ARG A C 1
ATOM 1074 O O . ARG A 1 136 ? -0.461 40.25 2.9 1 96.06 136 ARG A O 1
ATOM 1081 N N . PRO A 1 137 ? 1.3 39.5 1.698 1 97.06 137 PRO A N 1
ATOM 1082 C CA . PRO A 1 137 ? 2.164 40.5 2.338 1 97.06 137 PRO A CA 1
ATOM 1083 C C . PRO A 1 137 ? 2.086 41.875 1.665 1 97.06 137 PRO A C 1
ATOM 1085 O O . PRO A 1 137 ? 1.724 41.969 0.49 1 97.06 137 PRO A O 1
ATOM 1088 N N . LEU A 1 138 ? 2.398 42.906 2.461 1 95.69 138 LEU A N 1
ATOM 1089 C CA . LEU A 1 138 ? 2.52 44.219 1.84 1 95.69 138 LEU A CA 1
ATOM 1090 C C . LEU A 1 138 ? 3.598 44.188 0.76 1 95.69 138 LEU A C 1
ATOM 1092 O O . LEU A 1 138 ? 3.383 44.719 -0.339 1 95.69 138 LEU A O 1
ATOM 1096 N N . THR A 1 139 ? 4.695 43.688 1.108 1 95.44 139 THR A N 1
ATOM 1097 C CA . THR A 1 139 ? 5.781 43.344 0.192 1 95.44 139 THR A CA 1
ATOM 1098 C C . THR A 1 139 ? 6.426 42.031 0.569 1 95.44 139 THR A C 1
ATOM 1100 O O . THR A 1 139 ? 6.133 41.469 1.628 1 95.44 139 THR A O 1
ATOM 1103 N N . ASN A 1 140 ? 7.242 41.594 -0.246 1 94.88 140 ASN A N 1
ATOM 1104 C CA . ASN A 1 140 ? 7.902 40.312 0.021 1 94.88 140 ASN A CA 1
ATOM 1105 C C . ASN A 1 140 ? 8.773 40.375 1.27 1 94.88 140 ASN A C 1
ATOM 1107 O O . ASN A 1 140 ? 9.109 39.344 1.858 1 94.88 140 ASN A O 1
ATOM 1111 N N . ASP A 1 141 ? 9.109 41.562 1.657 1 95.38 141 ASP A N 1
ATOM 1112 C CA . ASP A 1 141 ? 9.953 41.75 2.834 1 95.38 141 ASP A CA 1
ATOM 1113 C C . ASP A 1 141 ? 9.219 41.344 4.109 1 95.38 141 ASP A C 1
ATOM 1115 O O . ASP A 1 141 ? 9.844 41.062 5.133 1 95.38 141 ASP A O 1
ATOM 1119 N N . GLN A 1 142 ? 7.887 41.281 4.043 1 96.75 142 GLN A N 1
ATOM 1120 C CA . GLN A 1 142 ? 7.094 41 5.23 1 96.75 142 GLN A CA 1
ATOM 1121 C C . GLN A 1 142 ? 6.738 39.5 5.297 1 96.75 142 GLN A C 1
ATOM 1123 O O . GLN A 1 142 ? 6.074 39.062 6.238 1 96.75 142 GLN A O 1
ATOM 1128 N N . ILE A 1 143 ? 7.195 38.781 4.289 1 97.81 143 ILE A N 1
ATOM 1129 C CA . ILE A 1 143 ? 7.062 37.344 4.387 1 97.81 143 ILE A CA 1
ATOM 1130 C C . ILE A 1 143 ? 7.953 36.812 5.508 1 97.81 143 ILE A C 1
ATOM 1132 O O . ILE A 1 143 ? 9.156 37.094 5.543 1 97.81 143 ILE A O 1
ATOM 1136 N N . PRO A 1 144 ? 7.336 36.094 6.422 1 97.94 144 PRO A N 1
ATOM 1137 C CA . PRO A 1 144 ? 8.188 35.562 7.488 1 97.94 144 PRO A CA 1
ATOM 1138 C C . PRO A 1 144 ? 9.227 34.562 6.969 1 97.94 144 PRO A C 1
ATOM 1140 O O . PRO A 1 144 ? 9.008 33.906 5.949 1 97.94 144 PRO A O 1
ATOM 1143 N N . LYS A 1 145 ? 10.312 34.438 7.734 1 97.44 145 LYS A N 1
ATOM 1144 C CA . LYS A 1 145 ? 11.414 33.594 7.309 1 97.44 145 LYS A CA 1
ATOM 1145 C C . LYS A 1 145 ? 11.555 32.375 8.227 1 97.44 145 LYS A C 1
ATOM 1147 O O . LYS A 1 145 ? 12.258 31.422 7.898 1 97.44 145 LYS A O 1
ATOM 1152 N N . THR A 1 146 ? 10.898 32.406 9.375 1 97.62 146 THR A N 1
ATOM 1153 C CA . THR A 1 146 ? 10.961 31.328 10.352 1 97.62 146 THR A CA 1
ATOM 1154 C C . THR A 1 146 ? 9.57 31 10.883 1 97.62 146 THR A C 1
ATOM 1156 O O . THR A 1 146 ? 8.656 31.828 10.797 1 97.62 146 THR A O 1
ATOM 1159 N N . PRO A 1 147 ? 9.453 29.797 11.461 1 98 147 PRO A N 1
ATOM 1160 C CA . PRO A 1 147 ? 8.188 29.469 12.125 1 98 147 PRO A CA 1
ATOM 1161 C C . PRO A 1 147 ? 7.836 30.453 13.242 1 98 147 PRO A C 1
ATOM 1163 O O . PRO A 1 147 ? 6.656 30.75 13.445 1 98 147 PRO A O 1
ATOM 1166 N N . GLU A 1 148 ? 8.781 31.047 13.906 1 97.62 148 GLU A N 1
ATOM 1167 C CA . GLU A 1 148 ? 8.547 31.984 15 1 97.62 148 GLU A CA 1
ATOM 1168 C C . GLU A 1 148 ? 7.992 33.312 14.477 1 97.62 148 GLU A C 1
ATOM 1170 O O . GLU A 1 148 ? 7.074 33.875 15.07 1 97.62 148 GLU A O 1
ATOM 1175 N N . GLU A 1 149 ? 8.57 33.781 13.391 1 97.94 149 GLU A N 1
ATOM 1176 C CA . GLU A 1 149 ? 8.039 35 12.781 1 97.94 149 GLU A CA 1
ATOM 1177 C C . GLU A 1 149 ? 6.602 34.781 12.32 1 97.94 149 GLU A C 1
ATOM 1179 O O . GLU A 1 149 ? 5.758 35.656 12.5 1 97.94 149 GLU A O 1
ATOM 1184 N N . ASN A 1 150 ? 6.379 33.656 11.719 1 98.25 150 ASN A N 1
ATOM 1185 C CA . ASN A 1 150 ? 5.023 33.344 11.289 1 98.25 150 ASN A CA 1
ATOM 1186 C C . ASN A 1 150 ? 4.062 33.25 12.469 1 98.25 150 ASN A C 1
ATOM 1188 O O . ASN A 1 150 ? 2.893 33.625 12.352 1 98.25 150 ASN A O 1
ATOM 1192 N N . ALA A 1 151 ? 4.559 32.719 13.594 1 98.06 151 ALA A N 1
ATOM 1193 C CA . ALA A 1 151 ? 3.738 32.562 14.797 1 98.06 151 ALA A CA 1
ATOM 1194 C C . ALA A 1 151 ? 3.207 33.906 15.273 1 98.06 151 ALA A C 1
ATOM 1196 O O . ALA A 1 151 ? 2.094 34 15.797 1 98.06 151 ALA A O 1
ATOM 1197 N N . GLU A 1 152 ? 3.92 35 15.078 1 96.94 152 GLU A N 1
ATOM 1198 C CA . GLU A 1 152 ? 3.459 36.344 15.438 1 96.94 152 GLU A CA 1
ATOM 1199 C C . GLU A 1 152 ? 2.221 36.719 14.641 1 96.94 152 GLU A C 1
ATOM 1201 O O . GLU A 1 152 ? 1.258 37.25 15.195 1 96.94 152 GLU A O 1
ATOM 1206 N N . HIS A 1 153 ? 2.301 36.438 13.352 1 97.38 153 HIS A N 1
ATOM 1207 C CA . HIS A 1 153 ? 1.158 36.75 12.5 1 97.38 153 HIS A CA 1
ATOM 1208 C C . HIS A 1 153 ? -0.045 35.875 12.867 1 97.38 153 HIS A C 1
ATOM 1210 O O . HIS A 1 153 ? -1.178 36.375 12.891 1 97.38 153 HIS A O 1
ATOM 1216 N N . LEU A 1 154 ? 0.222 34.625 13.164 1 97.81 154 LEU A N 1
ATOM 1217 C CA . LEU A 1 154 ? -0.848 33.719 13.508 1 97.81 154 LEU A CA 1
ATOM 1218 C C . LEU A 1 154 ? -1.506 34.094 14.828 1 97.81 154 LEU A C 1
ATOM 1220 O O . LEU A 1 154 ? -2.727 34 14.977 1 97.81 154 LEU A O 1
ATOM 1224 N N . ALA A 1 155 ? -0.712 34.5 15.789 1 96.5 155 ALA A N 1
ATOM 1225 C CA . ALA A 1 155 ? -1.255 34.938 17.078 1 96.5 155 ALA A CA 1
ATOM 1226 C C . ALA A 1 155 ? -2.186 36.125 16.906 1 96.5 155 ALA A C 1
ATOM 1228 O O . ALA A 1 155 ? -3.268 36.188 17.5 1 96.5 155 ALA A O 1
ATOM 1229 N N . LEU A 1 156 ? -1.805 37.062 16.094 1 95.44 156 LEU A N 1
ATOM 1230 C CA . LEU A 1 156 ? -2.645 38.25 15.82 1 95.44 156 LEU A CA 1
ATOM 1231 C C . LEU A 1 156 ? -3.922 37.812 15.102 1 95.44 156 LEU A C 1
ATOM 1233 O O . LEU A 1 156 ? -4.996 38.375 15.367 1 95.44 156 LEU A O 1
ATOM 1237 N N . THR A 1 157 ? -3.758 36.875 14.211 1 97.12 157 THR A N 1
ATOM 1238 C CA . THR A 1 157 ? -4.91 36.375 13.469 1 97.12 157 THR A CA 1
ATOM 1239 C C . THR A 1 157 ? -5.895 35.688 14.406 1 97.12 157 THR A C 1
ATOM 1241 O O . THR A 1 157 ? -7.109 35.844 14.273 1 97.12 157 THR A O 1
ATOM 1244 N N . LEU A 1 158 ? -5.391 34.906 15.352 1 97.06 158 LEU A N 1
ATOM 1245 C CA . LEU A 1 158 ? -6.254 34.281 16.328 1 97.06 158 LEU A CA 1
ATOM 1246 C C . LEU A 1 158 ? -6.973 35.312 17.188 1 97.06 158 LEU A C 1
ATOM 1248 O O . LEU A 1 158 ? -8.156 35.125 17.516 1 97.06 158 LEU A O 1
ATOM 1252 N N . GLU A 1 159 ? -6.297 36.312 17.547 1 94.06 159 GLU A N 1
ATOM 1253 C CA . GLU A 1 159 ? -6.941 37.406 18.281 1 94.06 159 GLU A CA 1
ATOM 1254 C C . GLU A 1 159 ? -8.062 38.031 17.469 1 94.06 159 GLU A C 1
ATOM 1256 O O . GLU A 1 159 ? -9.133 38.344 18 1 94.06 159 GLU A O 1
ATOM 1261 N N . SER A 1 160 ? -7.727 38.25 16.234 1 94.5 160 SER A N 1
ATOM 1262 C CA . SER A 1 160 ? -8.742 38.781 15.344 1 94.5 160 SER A CA 1
ATOM 1263 C C . SER A 1 160 ? -9.953 37.875 15.25 1 94.5 160 SER A C 1
ATOM 1265 O O . SER A 1 160 ? -11.094 38.344 15.227 1 94.5 160 SER A O 1
ATOM 1267 N N . PHE A 1 161 ? -9.758 36.594 15.195 1 96.81 161 PHE A N 1
ATOM 1268 C CA . PHE A 1 161 ? -10.828 35.625 15.18 1 96.81 161 PHE A CA 1
ATOM 1269 C C . PHE A 1 161 ? -11.711 35.75 16.422 1 96.81 161 PHE A C 1
ATOM 1271 O O . PHE A 1 161 ? -12.938 35.75 16.312 1 96.81 161 PHE A O 1
ATOM 1278 N N . TYR A 1 162 ? -11.078 35.875 17.578 1 95.06 162 TYR A N 1
ATOM 1279 C CA . TYR A 1 162 ? -11.828 35.938 18.828 1 95.06 162 TYR A CA 1
ATOM 1280 C C . TYR A 1 162 ? -12.523 37.281 19 1 95.06 162 TYR A C 1
ATOM 1282 O O . TYR A 1 162 ? -13.5 37.406 19.734 1 95.06 162 TYR A O 1
ATOM 1290 N N . THR A 1 163 ? -12 38.25 18.328 1 92.62 163 THR A N 1
ATOM 1291 C CA . THR A 1 163 ? -12.688 39.531 18.297 1 92.62 163 THR A CA 1
ATOM 1292 C C . THR A 1 163 ? -14.016 39.438 17.547 1 92.62 163 THR A C 1
ATOM 1294 O O . THR A 1 163 ? -15.016 40.031 17.953 1 92.62 163 THR A O 1
ATOM 1297 N N . VAL A 1 164 ? -13.961 38.688 16.484 1 94.56 164 VAL A N 1
ATOM 1298 C CA . VAL A 1 164 ? -15.148 38.5 15.664 1 94.56 164 VAL A CA 1
ATOM 1299 C C . VAL A 1 164 ? -16.078 37.469 16.328 1 94.56 164 VAL A C 1
ATOM 1301 O O . VAL A 1 164 ? -17.297 37.625 16.312 1 94.56 164 VAL A O 1
ATOM 1304 N N . HIS A 1 165 ? -15.469 36.469 16.922 1 96.38 165 HIS A N 1
ATOM 1305 C CA . HIS A 1 165 ? -16.219 35.344 17.516 1 96.38 165 HIS A CA 1
ATOM 1306 C C . HIS A 1 165 ? -15.969 35.281 19.016 1 96.38 165 HIS A C 1
ATOM 1308 O O . HIS A 1 165 ? -15.469 34.25 19.516 1 96.38 165 HIS A O 1
ATOM 1314 N N . GLU A 1 166 ? -16.5 36.219 19.734 1 94.38 166 GLU A N 1
ATOM 1315 C CA . GLU A 1 166 ? -16.266 36.375 21.172 1 94.38 166 GLU A CA 1
ATOM 1316 C C . GLU A 1 166 ? -16.797 35.156 21.938 1 94.38 166 GLU A C 1
ATOM 1318 O O . GLU A 1 166 ? -16.234 34.781 22.969 1 94.38 166 GLU A O 1
ATOM 1323 N N . GLY A 1 167 ? -17.781 34.531 21.453 1 95.88 167 GLY A N 1
ATOM 1324 C CA . GLY A 1 167 ? -18.406 33.406 22.125 1 95.88 167 GLY A CA 1
ATOM 1325 C C . GLY A 1 167 ? -17.5 32.188 22.203 1 95.88 167 GLY A C 1
ATOM 1326 O O . GLY A 1 167 ? -17.719 31.281 23.016 1 95.88 167 GLY A O 1
ATOM 1327 N N . TYR A 1 168 ? -16.5 32.188 21.422 1 97.62 168 TYR A N 1
ATOM 1328 C CA . TYR A 1 168 ? -15.609 31.031 21.359 1 97.62 168 TYR A CA 1
ATOM 1329 C C . TYR A 1 168 ? -14.445 31.188 22.344 1 97.62 168 TYR A C 1
ATOM 1331 O O . TYR A 1 168 ? -13.609 30.281 22.453 1 97.62 168 TYR A O 1
ATOM 1339 N N . LYS A 1 169 ? -14.352 32.375 23 1 95.88 169 LYS A N 1
ATOM 1340 C CA . LYS A 1 169 ? -13.352 32.5 24.062 1 95.88 169 LYS A CA 1
ATOM 1341 C C . LYS A 1 169 ? -13.523 31.422 25.125 1 95.88 169 LYS A C 1
ATOM 1343 O O . LYS A 1 169 ? -14.641 31.156 25.578 1 95.88 169 LYS A O 1
ATOM 1348 N N . GLY A 1 170 ? -12.477 30.734 25.406 1 95.56 170 GLY A N 1
ATOM 1349 C CA . GLY A 1 170 ? -12.508 29.672 26.391 1 95.56 170 GLY A CA 1
ATOM 1350 C C . GLY A 1 170 ? -12.789 28.312 25.781 1 95.56 170 GLY A C 1
ATOM 1351 O O . GLY A 1 170 ? -12.602 27.281 26.438 1 95.56 170 GLY A O 1
ATOM 1352 N N . THR A 1 171 ? -13.234 28.281 24.562 1 97.25 171 THR A N 1
ATOM 1353 C CA . THR A 1 171 ? -13.438 27.016 23.859 1 97.25 171 THR A CA 1
ATOM 1354 C C . THR A 1 171 ? -12.109 26.297 23.641 1 97.25 171 THR A C 1
ATOM 1356 O O . THR A 1 171 ? -11.102 26.922 23.312 1 97.25 171 THR A O 1
ATOM 1359 N N . PRO A 1 172 ? -12.055 24.984 23.891 1 97.25 172 PRO A N 1
ATOM 1360 C CA . PRO A 1 172 ? -10.789 24.266 23.688 1 97.25 172 PRO A CA 1
ATOM 1361 C C . PRO A 1 172 ? -10.266 24.406 22.266 1 97.25 172 PRO A C 1
ATOM 1363 O O . PRO A 1 172 ? -11.031 24.266 21.297 1 97.25 172 PRO A O 1
ATOM 1366 N N . LEU A 1 173 ? -9.016 24.734 22.156 1 98.25 173 LEU A N 1
ATOM 1367 C CA . LEU A 1 173 ? -8.352 24.922 20.875 1 98.25 173 LEU A CA 1
ATOM 1368 C C . LEU A 1 173 ? -7.25 23.875 20.688 1 98.25 173 LEU A C 1
ATOM 1370 O O . LEU A 1 173 ? -6.441 23.656 21.594 1 98.25 173 LEU A O 1
ATOM 1374 N N . TYR A 1 174 ? -7.23 23.188 19.609 1 98.56 174 TYR A N 1
ATOM 1375 C CA . TYR A 1 174 ? -6.152 22.312 19.172 1 98.56 174 TYR A CA 1
ATOM 1376 C C . TYR A 1 174 ? -5.543 22.797 17.859 1 98.56 174 TYR A C 1
ATOM 1378 O O . TYR A 1 174 ? -6.266 23.125 16.906 1 98.56 174 TYR A O 1
ATOM 1386 N N . ILE A 1 175 ? -4.242 22.859 17.797 1 98.62 175 ILE A N 1
ATOM 1387 C CA . ILE A 1 175 ? -3.539 23.25 16.594 1 98.62 175 ILE A CA 1
ATOM 1388 C C . ILE A 1 175 ? -3.016 22.016 15.867 1 98.62 175 ILE A C 1
ATOM 1390 O O . ILE A 1 175 ? -2.238 21.25 16.422 1 98.62 175 ILE A O 1
ATOM 1394 N N . PHE A 1 176 ? -3.457 21.828 14.68 1 98.38 176 PHE A N 1
ATOM 1395 C CA . PHE A 1 176 ? -2.988 20.75 13.82 1 98.38 176 PHE A CA 1
ATOM 1396 C C . PHE A 1 176 ? -1.973 21.266 12.805 1 98.38 176 PHE A C 1
ATOM 1398 O O . PHE A 1 176 ? -2.217 22.266 12.125 1 98.38 176 PHE A O 1
ATOM 1405 N N . GLY A 1 177 ? -0.828 20.656 12.773 1 97.75 177 GLY A N 1
ATOM 1406 C CA . GLY A 1 177 ? 0.193 20.938 11.773 1 97.75 177 GLY A CA 1
ATOM 1407 C C . GLY A 1 177 ? 0.524 19.734 10.914 1 97.75 177 GLY A C 1
ATOM 1408 O O . GLY A 1 177 ? 1.003 18.703 11.414 1 97.75 177 GLY A O 1
ATOM 1409 N N . GLN A 1 178 ? 0.269 19.859 9.656 1 95.19 178 GLN A N 1
ATOM 1410 C CA . GLN A 1 178 ? 0.542 18.797 8.695 1 95.19 178 GLN A CA 1
ATOM 1411 C C . GLN A 1 178 ? 1.898 19 8.023 1 95.19 178 GLN A C 1
ATOM 1413 O O . GLN A 1 178 ? 2.236 20.109 7.609 1 95.19 178 GLN A O 1
ATOM 1418 N N . ALA A 1 179 ? 2.676 17.953 7.855 1 93.5 179 ALA A N 1
ATOM 1419 C CA . ALA A 1 179 ? 3.982 18.016 7.207 1 93.5 179 ALA A CA 1
ATOM 1420 C C . ALA A 1 179 ? 4.844 19.109 7.812 1 93.5 179 ALA A C 1
ATOM 1422 O O . ALA A 1 179 ? 5.059 19.141 9.023 1 93.5 179 ALA A O 1
ATOM 1423 N N . HIS A 1 180 ? 5.285 20.031 6.992 1 94.62 180 HIS A N 1
ATOM 1424 C CA . HIS A 1 180 ? 6.07 21.156 7.512 1 94.62 180 HIS A CA 1
ATOM 1425 C C . HIS A 1 180 ? 5.223 22.047 8.398 1 94.62 180 HIS A C 1
ATOM 1427 O O . HIS A 1 180 ? 5.754 22.766 9.25 1 94.62 180 HIS A O 1
ATOM 1433 N N . GLY A 1 181 ? 3.912 22 8.281 1 96.62 181 GLY A N 1
ATOM 1434 C CA . GLY A 1 181 ? 3.023 22.734 9.172 1 96.62 181 GLY A CA 1
ATOM 1435 C C . GLY A 1 181 ? 3.209 22.359 10.633 1 96.62 181 GLY A C 1
ATOM 1436 O O . GLY A 1 181 ? 2.832 23.125 11.523 1 96.62 181 GLY A O 1
ATOM 1437 N N . ALA A 1 182 ? 3.793 21.234 10.844 1 97.81 182 ALA A N 1
ATOM 1438 C CA . ALA A 1 182 ? 4.086 20.812 12.211 1 97.81 182 ALA A CA 1
ATOM 1439 C C . ALA A 1 182 ? 5.02 21.812 12.906 1 97.81 182 ALA A C 1
ATOM 1441 O O . ALA A 1 182 ? 4.836 22.125 14.078 1 97.81 182 ALA A O 1
ATOM 1442 N N . GLN A 1 183 ? 5.977 22.297 12.188 1 97.88 183 GLN A N 1
ATOM 1443 C CA . GLN A 1 183 ? 6.883 23.297 12.758 1 97.88 183 GLN A CA 1
ATOM 1444 C C . GLN A 1 183 ? 6.152 24.609 13.039 1 97.88 183 GLN A C 1
ATOM 1446 O O . GLN A 1 183 ? 6.426 25.281 14.039 1 97.88 183 GLN A O 1
ATOM 1451 N N . LEU A 1 184 ? 5.254 24.938 12.164 1 98.25 184 LEU A N 1
ATOM 1452 C CA . LEU A 1 184 ? 4.465 26.141 12.359 1 98.25 184 LEU A CA 1
ATOM 1453 C C . LEU A 1 184 ? 3.553 26.016 13.57 1 98.25 184 LEU A C 1
ATOM 1455 O O . LEU A 1 184 ? 3.422 26.953 14.359 1 98.25 184 LEU A O 1
ATOM 1459 N N . ALA A 1 185 ? 2.975 24.875 13.703 1 98.56 185 ALA A N 1
ATOM 1460 C CA . ALA A 1 185 ? 2.074 24.609 14.828 1 98.56 185 ALA A CA 1
ATOM 1461 C C . ALA A 1 185 ? 2.816 24.688 16.156 1 98.56 185 ALA A C 1
ATOM 1463 O O . ALA A 1 185 ? 2.318 25.281 17.109 1 98.56 185 ALA A O 1
ATOM 1464 N N . LEU A 1 186 ? 3.959 24.125 16.188 1 98.56 186 LEU A N 1
ATOM 1465 C CA . LEU A 1 186 ? 4.754 24.125 17.406 1 98.56 186 LEU A CA 1
ATOM 1466 C C . LEU A 1 186 ? 5.16 25.547 17.781 1 98.56 186 LEU A C 1
ATOM 1468 O O . LEU A 1 186 ? 5.094 25.922 18.953 1 98.56 186 LEU A O 1
ATOM 1472 N N . ALA A 1 187 ? 5.578 26.297 1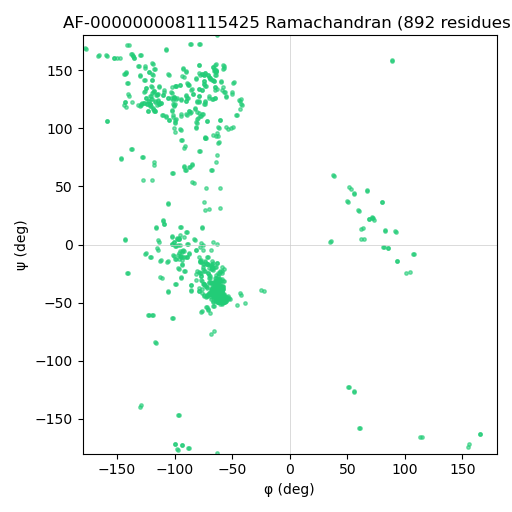6.797 1 98.38 187 ALA A N 1
ATOM 1473 C CA . ALA A 1 187 ? 5.977 27.672 17.062 1 98.38 187 ALA A CA 1
ATOM 1474 C C . ALA A 1 187 ? 4.801 28.5 17.562 1 98.38 187 ALA A C 1
ATOM 1476 O O . ALA A 1 187 ? 4.957 29.328 18.469 1 98.38 187 ALA A O 1
ATOM 1477 N N . LEU A 1 188 ? 3.643 28.281 16.969 1 98.44 188 LEU A N 1
ATOM 1478 C CA . LEU A 1 188 ? 2.457 29 17.422 1 98.44 188 LEU A CA 1
ATOM 1479 C C . LEU A 1 188 ? 2.09 28.625 18.844 1 98.44 188 LEU A C 1
ATOM 1481 O O . LEU A 1 188 ? 1.77 29.484 19.656 1 98.44 188 LEU A O 1
ATOM 1485 N N . ALA A 1 189 ? 2.123 27.375 19.141 1 97.94 189 ALA A N 1
ATOM 1486 C CA . ALA A 1 189 ? 1.786 26.906 20.484 1 97.94 189 ALA A CA 1
ATOM 1487 C C . ALA A 1 189 ? 2.715 27.531 21.516 1 97.94 189 ALA A C 1
ATOM 1489 O O . ALA A 1 189 ? 2.26 28.016 22.562 1 97.94 189 ALA A O 1
ATOM 1490 N N . ALA A 1 190 ? 3.979 27.484 21.234 1 97.19 190 ALA A N 1
ATOM 1491 C CA . ALA A 1 190 ? 4.949 28.078 22.141 1 97.19 190 ALA A CA 1
ATOM 1492 C C . ALA A 1 190 ? 4.695 29.578 22.312 1 97.19 190 ALA A C 1
ATOM 1494 O O . ALA A 1 190 ? 4.754 30.109 23.422 1 97.19 190 ALA A O 1
ATOM 1495 N N . ASN A 1 191 ? 4.445 30.234 21.219 1 97 191 ASN A N 1
ATOM 1496 C CA . ASN A 1 191 ? 4.18 31.672 21.219 1 97 191 ASN A CA 1
ATOM 1497 C C . ASN A 1 191 ? 2.975 32.031 22.094 1 97 191 ASN A C 1
ATOM 1499 O O . ASN A 1 191 ? 3.045 32.906 22.938 1 97 191 ASN A O 1
ATOM 1503 N N . LEU A 1 192 ? 1.868 31.328 21.875 1 96.38 192 LEU A N 1
ATOM 1504 C CA . LEU A 1 192 ? 0.634 31.578 22.609 1 96.38 192 LEU A CA 1
ATOM 1505 C C . LEU A 1 192 ? 0.829 31.328 24.094 1 96.38 192 LEU A C 1
ATOM 1507 O O . LEU A 1 192 ? 0.302 32.062 24.938 1 96.38 192 LEU A O 1
ATOM 1511 N N . TYR A 1 193 ? 1.53 30.297 24.391 1 93.19 193 TYR A N 1
ATOM 1512 C CA . TYR A 1 193 ? 1.771 29.984 25.797 1 93.19 193 TYR A CA 1
ATOM 1513 C C . TYR A 1 193 ? 2.629 31.047 26.453 1 93.19 193 TYR A C 1
ATOM 1515 O O . TYR A 1 193 ? 2.35 31.469 27.578 1 93.19 193 TYR A O 1
ATOM 1523 N N . GLN A 1 194 ? 3.633 31.469 25.812 1 93.88 194 GLN A N 1
ATOM 1524 C CA . GLN A 1 194 ? 4.555 32.469 26.344 1 93.88 194 GLN A CA 1
ATOM 1525 C C . GLN A 1 194 ? 3.859 33.812 26.516 1 93.88 194 GLN A C 1
ATOM 1527 O O . GLN A 1 194 ? 4.141 34.531 27.484 1 93.88 194 GLN A O 1
ATOM 1532 N N . LYS A 1 195 ? 2.988 34.156 25.625 1 92.12 195 LYS A N 1
ATOM 1533 C CA . LYS A 1 195 ? 2.275 35.406 25.688 1 92.12 195 LYS A CA 1
ATOM 1534 C C . LYS A 1 195 ? 1.146 35.375 26.719 1 92.12 195 LYS A C 1
ATOM 1536 O O . LYS A 1 195 ? 0.633 36.406 27.125 1 92.12 195 LYS A O 1
ATOM 1541 N N . ASP A 1 196 ? 0.815 34.156 27.125 1 87.44 196 ASP A N 1
ATOM 1542 C CA . ASP A 1 196 ? -0.197 33.938 28.156 1 87.44 196 ASP A CA 1
ATOM 1543 C C . ASP A 1 196 ? -1.502 34.656 27.797 1 87.44 196 ASP A C 1
ATOM 1545 O O . ASP A 1 196 ? -2.035 35.406 28.625 1 87.44 196 ASP A O 1
ATOM 1549 N N . ILE A 1 197 ? -1.896 34.469 26.625 1 81.44 197 ILE A N 1
ATOM 1550 C CA . ILE A 1 197 ? -3.162 35.062 26.219 1 81.44 197 ILE A CA 1
ATOM 1551 C C . ILE A 1 197 ? -4.32 34.312 26.891 1 81.44 197 ILE A C 1
ATOM 1553 O O . ILE A 1 197 ? -4.676 33.219 26.484 1 81.44 197 ILE A O 1
ATOM 1557 N N . LYS A 1 198 ? -4.969 34.844 27.859 1 82 198 LYS A N 1
ATOM 1558 C CA . LYS A 1 198 ? -5.855 34.219 28.828 1 82 198 LYS A CA 1
ATOM 1559 C C . LYS A 1 198 ? -7.094 33.625 28.156 1 82 198 LYS A C 1
ATOM 1561 O O . LYS A 1 198 ? -7.633 32.594 28.594 1 82 198 LYS A O 1
ATOM 1566 N N . HIS A 1 199 ? -7.578 34.219 27.141 1 89.31 199 HIS A N 1
ATOM 1567 C CA . HIS A 1 199 ? -8.859 33.75 26.609 1 89.31 199 HIS A CA 1
ATOM 1568 C C . HIS A 1 199 ? -8.656 32.625 25.594 1 89.31 199 HIS A C 1
ATOM 1570 O O . HIS A 1 199 ? -9.625 32.031 25.141 1 89.31 199 HIS A O 1
ATOM 1576 N N . ILE A 1 200 ? -7.488 32.375 25.25 1 94.75 200 ILE A N 1
ATOM 1577 C CA . ILE A 1 200 ? -7.199 31.25 24.344 1 94.75 200 ILE A CA 1
ATOM 1578 C C . ILE A 1 200 ? -6.965 29.984 25.172 1 94.75 200 ILE A C 1
ATOM 1580 O O . ILE A 1 200 ? -5.992 29.891 25.922 1 94.75 200 ILE A O 1
ATOM 1584 N N . ASN A 1 201 ? -7.883 29.047 25.062 1 96.12 201 ASN A N 1
ATOM 1585 C CA . ASN A 1 201 ? -7.805 27.781 25.766 1 96.12 201 ASN A CA 1
ATOM 1586 C C . ASN A 1 201 ? -7.098 26.703 24.938 1 96.12 201 ASN A C 1
ATOM 1588 O O . ASN A 1 201 ? -7.711 25.703 24.562 1 96.12 201 ASN A O 1
ATOM 1592 N N . LEU A 1 202 ? -5.82 26.906 24.719 1 97.5 202 LEU A N 1
ATOM 1593 C CA . LEU A 1 202 ? -5.02 25.953 23.969 1 97.5 202 LEU A CA 1
ATOM 1594 C C . LEU A 1 202 ? -4.816 24.656 24.766 1 97.5 202 LEU A C 1
ATOM 1596 O O . LEU A 1 202 ? -4.336 24.703 25.906 1 97.5 202 LEU A O 1
ATOM 1600 N N . ARG A 1 203 ? -5.156 23.531 24.141 1 97.19 203 ARG A N 1
ATOM 1601 C CA . ARG A 1 203 ? -5.125 22.266 24.859 1 97.19 203 ARG A CA 1
ATOM 1602 C C . ARG A 1 203 ? -4.016 21.359 24.344 1 97.19 203 ARG A C 1
ATOM 1604 O O . ARG A 1 203 ? -3.482 20.531 25.078 1 97.19 203 ARG A O 1
ATOM 1611 N N . GLY A 1 204 ? -3.668 21.5 23.094 1 97.75 204 GLY A N 1
ATOM 1612 C CA . GLY A 1 204 ? -2.666 20.594 22.547 1 97.75 204 GLY A CA 1
ATOM 1613 C C . GLY A 1 204 ? -2.301 20.906 21.109 1 97.75 204 GLY A C 1
ATOM 1614 O O . GLY A 1 204 ? -2.904 21.781 20.484 1 97.75 204 GLY A O 1
ATOM 1615 N N . VAL A 1 205 ? -1.222 20.266 20.625 1 98.56 205 VAL A N 1
ATOM 1616 C CA . VAL A 1 205 ? -0.765 20.328 19.25 1 98.56 205 VAL A CA 1
ATOM 1617 C C . VAL A 1 205 ? -0.77 18.922 18.641 1 98.56 205 VAL A C 1
ATOM 1619 O O . VAL A 1 205 ? -0.409 17.953 19.312 1 98.56 205 VAL A O 1
ATOM 1622 N N . VAL A 1 206 ? -1.26 18.828 17.453 1 98.69 206 VAL A N 1
ATOM 1623 C CA . VAL A 1 206 ? -1.312 17.562 16.719 1 98.69 206 VAL A CA 1
ATOM 1624 C C . VAL A 1 206 ? -0.454 17.656 15.461 1 98.69 206 VAL A C 1
ATOM 1626 O O . VAL A 1 206 ? -0.667 18.531 14.617 1 98.69 206 VAL A O 1
ATOM 1629 N N . LEU A 1 207 ? 0.494 16.766 15.352 1 98.56 207 LEU A N 1
ATOM 1630 C CA . LEU A 1 207 ? 1.468 16.781 14.266 1 98.56 207 LEU A CA 1
ATOM 1631 C C . LEU A 1 207 ? 1.241 15.609 13.312 1 98.56 207 LEU A C 1
ATOM 1633 O O . LEU A 1 207 ? 1.474 14.453 13.68 1 98.56 207 LEU A O 1
ATOM 1637 N N . GLY A 1 208 ? 0.809 15.922 12.102 1 97.5 208 GLY A N 1
ATOM 1638 C CA . GLY A 1 208 ? 0.516 14.891 11.117 1 97.5 208 GLY A CA 1
ATOM 1639 C C . GLY A 1 208 ? 1.626 14.703 10.102 1 97.5 208 GLY A C 1
ATOM 1640 O O . GLY A 1 208 ? 2.033 15.664 9.438 1 97.5 208 GLY A O 1
ATOM 1641 N N . ASN A 1 209 ? 2.041 13.453 9.977 1 96.06 209 ASN A N 1
ATOM 1642 C CA . ASN A 1 209 ? 3.143 13.203 9.055 1 96.06 209 ASN A CA 1
ATOM 1643 C C . ASN A 1 209 ? 4.176 14.328 9.102 1 96.06 209 ASN A C 1
ATOM 1645 O O . ASN A 1 209 ? 4.531 14.891 8.062 1 96.06 209 ASN A O 1
ATOM 1649 N N . ALA A 1 210 ? 4.73 14.547 10.227 1 97.12 210 ALA A N 1
ATOM 1650 C CA . ALA A 1 210 ? 5.395 15.789 10.594 1 97.12 210 ALA A CA 1
ATOM 1651 C C . ALA A 1 210 ? 6.789 15.867 9.984 1 97.12 210 ALA A C 1
ATOM 1653 O O . ALA A 1 210 ? 7.551 14.898 10.039 1 97.12 210 ALA A O 1
ATOM 1654 N N . ILE A 1 211 ? 7.07 16.969 9.43 1 94.81 211 ILE A N 1
ATOM 1655 C CA . ILE A 1 211 ? 8.445 17.281 9.062 1 94.81 211 ILE A CA 1
ATOM 1656 C C . ILE A 1 211 ? 9.109 18.078 10.188 1 94.81 211 ILE A C 1
ATOM 1658 O O . ILE A 1 211 ? 9.062 19.312 10.211 1 94.81 211 ILE A O 1
ATOM 1662 N N . ILE A 1 212 ? 9.703 17.359 11.094 1 95.88 212 ILE A N 1
ATOM 1663 C CA . ILE A 1 212 ? 10.336 17.906 12.297 1 95.88 212 ILE A CA 1
ATOM 1664 C C . ILE A 1 212 ? 11.852 17.859 12.141 1 95.88 212 ILE A C 1
ATOM 1666 O O . ILE A 1 212 ? 12.555 18.781 12.57 1 95.88 212 ILE A O 1
ATOM 1670 N N . SER A 1 213 ? 12.305 16.797 11.586 1 92 213 SER A N 1
ATOM 1671 C CA . SER A 1 213 ? 13.719 16.594 11.281 1 92 213 SER A CA 1
ATOM 1672 C C . SER A 1 213 ? 13.898 15.969 9.906 1 92 213 SER A C 1
ATOM 1674 O O . SER A 1 213 ? 14.203 14.781 9.781 1 92 213 SER A O 1
ATOM 1676 N N . PRO A 1 214 ? 13.859 16.812 8.906 1 91.75 214 PRO A N 1
ATOM 1677 C CA . PRO A 1 214 ? 13.805 16.266 7.547 1 91.75 214 PRO A CA 1
ATOM 1678 C C . PRO A 1 214 ? 15.047 15.461 7.188 1 91.75 214 PRO A C 1
ATOM 1680 O O . PRO A 1 214 ? 14.953 14.422 6.531 1 91.75 214 PRO A O 1
ATOM 1683 N N . ALA A 1 215 ? 16.203 15.891 7.637 1 93.62 215 ALA A N 1
ATOM 1684 C CA . ALA A 1 215 ? 17.438 15.156 7.332 1 93.62 215 ALA A CA 1
ATOM 1685 C C . ALA A 1 215 ? 17.406 13.758 7.938 1 93.62 215 ALA A C 1
ATOM 1687 O O . ALA A 1 215 ? 17.891 12.805 7.332 1 93.62 215 ALA A O 1
ATOM 1688 N N . LEU A 1 216 ? 16.875 13.688 9.086 1 93.5 216 LEU A N 1
ATOM 1689 C CA . LEU A 1 216 ? 16.766 12.391 9.742 1 93.5 216 LEU A CA 1
ATOM 1690 C C . LEU A 1 216 ? 15.859 11.453 8.953 1 93.5 216 LEU A C 1
ATOM 1692 O O . LEU A 1 216 ? 16.172 10.266 8.789 1 93.5 216 LEU A O 1
ATOM 1696 N N . ALA A 1 217 ? 14.727 11.898 8.516 1 92.31 217 ALA A N 1
ATOM 1697 C CA . ALA A 1 217 ? 13.812 11.078 7.727 1 92.31 217 ALA A CA 1
ATOM 1698 C C . ALA A 1 217 ? 14.484 10.586 6.449 1 92.31 217 ALA A C 1
ATOM 1700 O O . ALA A 1 217 ? 14.227 9.469 6 1 92.31 217 ALA A O 1
ATOM 1701 N N . MET A 1 218 ? 15.344 11.414 5.84 1 94.38 218 MET A N 1
ATOM 1702 C CA . MET A 1 218 ? 16.062 11.047 4.621 1 94.38 218 MET A CA 1
ATOM 1703 C C . MET A 1 218 ? 16.969 9.844 4.863 1 94.38 218 MET A C 1
ATOM 1705 O O . MET A 1 218 ? 17.156 9.016 3.967 1 94.38 218 MET A O 1
ATOM 1709 N N . THR A 1 219 ? 17.484 9.695 6.059 1 95.62 219 THR A N 1
ATOM 1710 C CA . THR A 1 219 ? 18.422 8.609 6.355 1 95.62 219 THR A CA 1
ATOM 1711 C C . THR A 1 219 ? 17.688 7.266 6.379 1 95.62 219 THR A C 1
ATOM 1713 O O . THR A 1 219 ? 18.328 6.211 6.309 1 95.62 219 THR A O 1
ATOM 1716 N N . LYS A 1 220 ? 16.406 7.309 6.488 1 95.19 220 LYS A N 1
ATOM 1717 C CA . LYS A 1 220 ? 15.617 6.078 6.578 1 95.19 220 LYS A CA 1
ATOM 1718 C C . LYS A 1 220 ? 14.977 5.738 5.238 1 95.19 220 LYS A C 1
ATOM 1720 O O . LYS A 1 220 ? 14.492 4.621 5.043 1 95.19 220 LYS A O 1
ATOM 1725 N N . LEU A 1 221 ? 15.031 6.637 4.273 1 93.94 221 LEU A N 1
ATOM 1726 C CA . LEU A 1 221 ? 14.281 6.531 3.027 1 93.94 221 LEU A CA 1
ATOM 1727 C C . LEU A 1 221 ? 14.812 5.391 2.166 1 93.94 221 LEU A C 1
ATOM 1729 O O . LEU A 1 221 ? 14.039 4.656 1.553 1 93.94 221 LEU A O 1
ATOM 1733 N N . GLY A 1 222 ? 16.156 5.27 2.08 1 93.25 222 GLY A N 1
ATOM 1734 C CA . GLY A 1 222 ? 16.75 4.246 1.237 1 93.25 222 GLY A CA 1
ATOM 1735 C C . GLY A 1 222 ? 16.297 2.842 1.595 1 93.25 222 GLY A C 1
ATOM 1736 O O . GLY A 1 222 ? 15.875 2.08 0.723 1 93.25 222 GLY A O 1
ATOM 1737 N N . PHE A 1 223 ? 16.391 2.551 2.863 1 91.31 223 PHE A N 1
ATOM 1738 C CA . PHE A 1 223 ? 15.992 1.226 3.322 1 91.31 223 PHE A CA 1
ATOM 1739 C C . PHE A 1 223 ? 14.5 1.018 3.139 1 91.31 223 PHE A C 1
ATOM 1741 O O . PHE A 1 223 ? 14.055 -0.069 2.756 1 91.31 223 PHE A O 1
ATOM 1748 N N . TYR A 1 224 ? 13.742 1.977 3.416 1 93.19 224 TYR A N 1
ATOM 1749 C CA . TYR A 1 224 ? 12.289 1.926 3.252 1 93.19 224 TYR A CA 1
ATOM 1750 C C . TYR A 1 224 ? 11.922 1.558 1.82 1 93.19 224 TYR A C 1
ATOM 1752 O O . TYR A 1 224 ? 11.125 0.64 1.596 1 93.19 224 TYR A O 1
ATOM 1760 N N . LEU A 1 225 ? 12.508 2.201 0.818 1 92.38 225 LEU A N 1
ATOM 1761 C CA . LEU A 1 225 ? 12.188 1.983 -0.588 1 92.38 225 LEU A CA 1
ATOM 1762 C C . LEU A 1 225 ? 12.742 0.644 -1.069 1 92.38 225 LEU A C 1
ATOM 1764 O O . LEU A 1 225 ? 12.133 -0.013 -1.917 1 92.38 225 LEU A O 1
ATOM 1768 N N . GLU A 1 226 ? 13.859 0.285 -0.569 1 91.12 226 GLU A N 1
ATOM 1769 C CA . GLU A 1 226 ? 14.461 -0.986 -0.966 1 91.12 226 GLU A CA 1
ATOM 1770 C C . GLU A 1 226 ? 13.609 -2.164 -0.502 1 91.12 226 GLU A C 1
ATOM 1772 O O . GLU A 1 226 ? 13.414 -3.131 -1.246 1 91.12 226 GLU A O 1
ATOM 1777 N N . GLU A 1 227 ? 13.117 -2.033 0.749 1 89.81 227 GLU A N 1
ATOM 1778 C CA . GLU A 1 227 ? 12.297 -3.105 1.302 1 89.81 227 GLU A CA 1
ATOM 1779 C C . GLU A 1 227 ? 11.023 -3.311 0.48 1 89.81 227 GLU A C 1
ATOM 1781 O O . GLU A 1 227 ? 10.5 -4.426 0.401 1 89.81 227 GLU A O 1
ATOM 1786 N N . LEU A 1 228 ? 10.648 -2.301 -0.163 1 90.62 228 LEU A N 1
ATOM 1787 C CA . LEU A 1 228 ? 9.414 -2.367 -0.942 1 90.62 228 LEU A CA 1
ATOM 1788 C C . LEU A 1 228 ? 9.719 -2.609 -2.418 1 90.62 228 LEU A C 1
ATOM 1790 O O . LEU A 1 228 ? 8.805 -2.645 -3.244 1 90.62 228 LEU A O 1
ATOM 1794 N N . GLY A 1 229 ? 10.953 -2.691 -2.758 1 88.75 229 GLY A N 1
ATOM 1795 C CA . GLY A 1 229 ? 11.336 -3.098 -4.102 1 88.75 229 GLY A CA 1
ATOM 1796 C C . GLY A 1 229 ? 11.305 -1.958 -5.102 1 88.75 229 GLY A C 1
ATOM 1797 O O . GLY A 1 229 ? 11.359 -2.186 -6.312 1 88.75 229 GLY A O 1
ATOM 1798 N N . TYR A 1 230 ? 11.188 -0.737 -4.633 1 90.44 230 TYR A N 1
ATOM 1799 C CA . TYR A 1 230 ? 11.164 0.399 -5.547 1 90.44 230 TYR A CA 1
ATOM 1800 C C . TYR A 1 230 ? 12.57 0.719 -6.055 1 90.44 230 TYR A C 1
ATOM 1802 O O . TYR A 1 230 ? 12.727 1.34 -7.109 1 90.44 230 TYR A O 1
ATOM 1810 N N . ILE A 1 231 ? 13.531 0.359 -5.23 1 89.88 231 ILE A N 1
ATOM 1811 C CA . ILE A 1 231 ? 14.922 0.555 -5.613 1 89.88 231 ILE A CA 1
ATOM 1812 C C . ILE A 1 231 ? 15.734 -0.691 -5.262 1 89.88 231 ILE A C 1
ATOM 1814 O O . ILE A 1 231 ? 15.258 -1.568 -4.539 1 89.88 231 ILE A O 1
ATOM 1818 N N . ASP A 1 232 ? 16.859 -0.789 -5.863 1 86.69 232 ASP A N 1
ATOM 1819 C CA . ASP A 1 232 ? 17.781 -1.863 -5.5 1 86.69 232 ASP A CA 1
ATOM 1820 C C . ASP A 1 232 ? 18.875 -1.359 -4.555 1 86.69 232 ASP A C 1
ATOM 1822 O O . ASP A 1 232 ? 18.766 -0.26 -4.008 1 86.69 232 ASP A O 1
ATOM 1826 N N . ALA A 1 233 ? 19.891 -2.197 -4.281 1 85.94 233 ALA A N 1
ATOM 1827 C CA . ALA A 1 233 ? 20.938 -1.878 -3.328 1 85.94 233 ALA A CA 1
ATOM 1828 C C . ALA A 1 233 ? 21.719 -0.635 -3.764 1 85.94 233 ALA A C 1
ATOM 1830 O O . ALA A 1 233 ? 22.141 0.165 -2.926 1 85.94 233 ALA A O 1
ATOM 1831 N N . ASN A 1 234 ? 21.906 -0.514 -5.082 1 88.19 234 ASN A N 1
ATOM 1832 C CA . ASN A 1 234 ? 22.594 0.665 -5.59 1 88.19 234 ASN A CA 1
ATOM 1833 C C . ASN A 1 234 ? 21.797 1.94 -5.324 1 88.19 234 ASN A C 1
ATOM 1835 O O . ASN A 1 234 ? 22.375 2.969 -4.957 1 88.19 234 ASN A O 1
ATOM 1839 N N . GLY A 1 235 ? 20.531 1.815 -5.582 1 90.75 235 GLY A N 1
ATOM 1840 C CA . GLY A 1 235 ? 19.672 2.947 -5.281 1 90.75 235 GLY A CA 1
ATOM 1841 C C . GLY A 1 235 ? 19.672 3.318 -3.809 1 90.75 235 GLY A C 1
ATOM 1842 O O . GLY A 1 235 ? 19.703 4.5 -3.463 1 90.75 235 GLY A O 1
ATOM 1843 N N . ARG A 1 236 ? 19.594 2.355 -2.922 1 92.75 236 ARG A N 1
ATOM 1844 C CA . ARG A 1 236 ? 19.656 2.586 -1.482 1 92.75 236 ARG A CA 1
ATOM 1845 C C . ARG A 1 236 ? 20.953 3.307 -1.103 1 92.75 236 ARG A C 1
ATOM 1847 O O . ARG A 1 236 ? 20.922 4.285 -0.354 1 92.75 236 ARG A O 1
ATOM 1854 N N . ASP A 1 237 ? 22.094 2.846 -1.635 1 94.25 237 ASP A N 1
ATOM 1855 C CA . ASP A 1 237 ? 23.391 3.447 -1.324 1 94.25 237 ASP A CA 1
ATOM 1856 C C . ASP A 1 237 ? 23.453 4.898 -1.791 1 94.25 237 ASP A C 1
ATOM 1858 O O . ASP A 1 237 ? 24.016 5.754 -1.111 1 94.25 237 ASP A O 1
ATOM 1862 N N . ALA A 1 238 ? 22.906 5.125 -2.957 1 94.31 238 ALA A N 1
ATOM 1863 C CA . ALA A 1 238 ? 22.859 6.488 -3.475 1 94.31 238 ALA A CA 1
ATOM 1864 C C . ALA A 1 238 ? 22.078 7.406 -2.545 1 94.31 238 ALA A C 1
ATOM 1866 O O . ALA A 1 238 ? 22.5 8.523 -2.258 1 94.31 238 ALA A O 1
ATOM 1867 N N . ILE A 1 239 ? 20.938 6.961 -2.084 1 94.06 239 ILE A N 1
ATOM 1868 C CA . ILE A 1 239 ? 20.094 7.754 -1.187 1 94.06 239 ILE A CA 1
ATOM 1869 C C . ILE A 1 239 ? 20.812 7.945 0.149 1 94.06 239 ILE A C 1
ATOM 1871 O O . ILE A 1 239 ? 20.766 9.031 0.738 1 94.06 239 ILE A O 1
ATOM 1875 N N . GLU A 1 240 ? 21.469 6.891 0.63 1 95.06 240 GLU A N 1
ATOM 1876 C CA . GLU A 1 240 ? 22.234 6.988 1.875 1 95.06 240 GLU A CA 1
ATOM 1877 C C . GLU A 1 240 ? 23.328 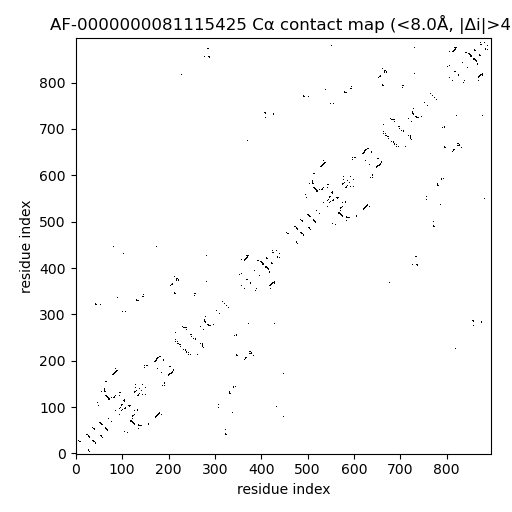8.031 1.77 1 95.06 240 GLU A C 1
ATOM 1879 O O . GLU A 1 240 ? 23.578 8.781 2.719 1 95.06 240 GLU A O 1
ATOM 1884 N N . THR A 1 241 ? 24.016 8.031 0.637 1 96.06 241 THR A N 1
ATOM 1885 C CA . THR A 1 241 ? 25.047 9.023 0.411 1 96.06 241 THR A CA 1
ATOM 1886 C C . THR A 1 241 ? 24.469 10.438 0.428 1 96.06 241 THR A C 1
ATOM 1888 O O . THR A 1 241 ? 25 11.32 1.097 1 96.06 241 THR A O 1
ATOM 1891 N N . LEU A 1 242 ? 23.422 10.641 -0.294 1 95.5 242 LEU A N 1
ATOM 1892 C CA . LEU A 1 242 ? 22.75 11.938 -0.317 1 95.5 242 LEU A CA 1
ATOM 1893 C C . LEU A 1 242 ? 22.312 12.352 1.086 1 95.5 242 LEU A C 1
ATOM 1895 O O . LEU A 1 242 ? 22.453 13.516 1.468 1 95.5 242 LEU A O 1
ATOM 1899 N N . SER A 1 243 ? 21.734 11.43 1.841 1 96.06 243 SER A N 1
ATOM 1900 C CA . SER A 1 243 ? 21.25 11.703 3.191 1 96.06 243 SER A CA 1
ATOM 1901 C C . SER A 1 243 ? 22.391 12.094 4.121 1 96.06 243 SER A C 1
ATOM 1903 O O . SER A 1 243 ? 22.234 12.977 4.965 1 96.06 243 SER A O 1
ATOM 1905 N N . LYS A 1 244 ? 23.484 11.398 4.043 1 96.5 244 LYS A N 1
ATOM 1906 C CA . LYS A 1 244 ? 24.656 11.727 4.848 1 96.5 244 LYS A CA 1
ATOM 1907 C C . LYS A 1 244 ? 25.156 13.133 4.543 1 96.5 244 LYS A C 1
ATOM 1909 O O . LYS A 1 244 ? 25.469 13.898 5.461 1 96.5 244 LYS A O 1
ATOM 1914 N N . GLU A 1 245 ? 25.234 13.43 3.262 1 97.25 245 GLU A N 1
ATOM 1915 C CA . GLU A 1 245 ? 25.641 14.773 2.855 1 97.25 245 GLU A CA 1
ATOM 1916 C C . GLU A 1 245 ? 24.688 15.828 3.416 1 97.25 245 GLU A C 1
ATOM 1918 O O . GLU A 1 245 ? 25.141 16.875 3.91 1 97.25 245 GLU A O 1
ATOM 1923 N N . THR A 1 246 ? 23.438 15.57 3.301 1 97.31 246 THR A N 1
ATOM 1924 C CA . THR A 1 246 ? 22.438 16.516 3.785 1 97.31 246 THR A CA 1
ATOM 1925 C C . THR A 1 246 ? 22.531 16.688 5.297 1 97.31 246 THR A C 1
ATOM 1927 O O . THR A 1 246 ? 22.422 17.797 5.805 1 97.31 246 THR A O 1
ATOM 1930 N N . THR A 1 247 ? 22.75 15.617 6.008 1 96.94 247 THR A N 1
ATOM 1931 C CA . THR A 1 247 ? 22.922 15.656 7.457 1 96.94 247 THR A CA 1
ATOM 1932 C C . THR A 1 247 ? 24.125 16.5 7.84 1 96.94 247 THR A C 1
ATOM 1934 O O . THR A 1 247 ? 24.062 17.297 8.789 1 96.94 247 THR A O 1
ATOM 1937 N N . GLN A 1 248 ? 25.188 16.359 7.086 1 97.69 248 GLN A N 1
ATOM 1938 C CA . GLN A 1 248 ? 26.391 17.141 7.336 1 97.69 248 GLN A CA 1
ATOM 1939 C C . GLN A 1 248 ? 26.141 18.625 7.102 1 97.69 248 GLN A C 1
ATOM 1941 O O . GLN A 1 248 ? 26.656 19.469 7.84 1 97.69 248 GLN A O 1
ATOM 1946 N N . LEU A 1 249 ? 25.406 18.906 6.059 1 97.81 249 LEU A N 1
ATOM 1947 C CA . LEU A 1 249 ? 25.047 20.297 5.785 1 97.81 249 LEU A CA 1
ATOM 1948 C C . LEU A 1 249 ? 24.234 20.875 6.938 1 97.81 249 LEU A C 1
ATOM 1950 O O . LEU A 1 249 ? 24.484 22.016 7.359 1 97.81 249 LEU A O 1
ATOM 1954 N N . VAL A 1 250 ? 23.328 20.156 7.484 1 96.44 250 VAL A N 1
ATOM 1955 C CA . VAL A 1 250 ? 22.516 20.625 8.602 1 96.44 250 VAL A CA 1
ATOM 1956 C C . VAL A 1 250 ? 23.391 20.812 9.836 1 96.44 250 VAL A C 1
ATOM 1958 O O . VAL A 1 250 ? 23.266 21.828 10.531 1 96.44 250 VAL A O 1
ATOM 1961 N N . GLN A 1 251 ? 24.281 19.875 10.102 1 95.94 251 GLN A N 1
ATOM 1962 C CA . GLN A 1 251 ? 25.172 19.953 11.25 1 95.94 251 GLN A CA 1
ATOM 1963 C C . GLN A 1 251 ? 26.094 21.172 11.141 1 95.94 251 GLN A C 1
ATOM 1965 O O . GLN A 1 251 ? 26.453 21.781 12.148 1 95.94 251 GLN A O 1
ATOM 1970 N N . GLY A 1 252 ? 26.422 21.516 9.938 1 97.12 252 GLY A N 1
ATOM 1971 C CA . GLY A 1 252 ? 27.266 22.672 9.688 1 97.12 252 GLY A CA 1
ATOM 1972 C C . GLY A 1 252 ? 26.469 23.969 9.539 1 97.12 252 GLY A C 1
ATOM 1973 O O . GLY A 1 252 ? 27.031 25.016 9.203 1 97.12 252 GLY A O 1
ATOM 1974 N N . GLU A 1 253 ? 25.188 23.906 9.648 1 95.62 253 GLU A N 1
ATOM 1975 C CA . GLU A 1 253 ? 24.266 25.031 9.594 1 95.62 253 GLU A CA 1
ATOM 1976 C C . GLU A 1 253 ? 24.203 25.641 8.195 1 95.62 253 GLU A C 1
ATOM 1978 O O . GLU A 1 253 ? 24.016 26.844 8.039 1 95.62 253 GLU A O 1
ATOM 1983 N N . ASN A 1 254 ? 24.594 24.797 7.277 1 96.88 254 ASN A N 1
ATOM 1984 C CA . ASN A 1 254 ? 24.344 25.141 5.879 1 96.88 254 ASN A CA 1
ATOM 1985 C C . ASN A 1 254 ? 22.953 24.734 5.434 1 96.88 254 ASN A C 1
ATOM 1987 O O . ASN A 1 254 ? 22.797 23.922 4.527 1 96.88 254 ASN A O 1
ATOM 1991 N N . TYR A 1 255 ? 21.969 25.391 5.945 1 95.81 255 TYR A N 1
ATOM 1992 C CA . TYR A 1 255 ? 20.562 24.969 5.863 1 95.81 255 TYR A CA 1
ATOM 1993 C C . TYR A 1 255 ? 20.031 25.156 4.449 1 95.81 255 TYR A C 1
ATOM 1995 O O . TYR A 1 255 ? 19.234 24.344 3.967 1 95.81 255 TYR A O 1
ATOM 2003 N N . GLU A 1 256 ? 20.391 26.141 3.764 1 95.75 256 GLU A N 1
ATOM 2004 C CA . GLU A 1 256 ? 19.875 26.391 2.422 1 95.75 256 GLU A CA 1
ATOM 2005 C C . GLU A 1 256 ? 20.344 25.312 1.443 1 95.75 256 GLU A C 1
ATOM 2007 O O . GLU A 1 256 ? 19.562 24.828 0.628 1 95.75 256 GLU A O 1
ATOM 2012 N N . ASP A 1 257 ? 21.625 24.938 1.591 1 96.62 257 ASP A N 1
ATOM 2013 C CA . ASP A 1 257 ? 22.141 23.859 0.763 1 96.62 257 ASP A CA 1
ATOM 2014 C C . ASP A 1 257 ? 21.438 22.531 1.095 1 96.62 257 ASP A C 1
ATOM 2016 O O . ASP A 1 257 ? 21.172 21.734 0.203 1 96.62 257 ASP A O 1
ATOM 2020 N N . ALA A 1 258 ? 21.219 22.328 2.377 1 96.5 258 ALA A N 1
ATOM 2021 C CA . ALA A 1 258 ? 20.5 21.125 2.805 1 96.5 258 ALA A CA 1
ATOM 2022 C C . ALA A 1 258 ? 19.094 21.094 2.215 1 96.5 258 ALA A C 1
ATOM 2024 O O . ALA A 1 258 ? 18.609 20.031 1.788 1 96.5 258 ALA A O 1
ATOM 2025 N N . PHE A 1 259 ? 18.453 22.266 2.197 1 95.19 259 PHE A N 1
ATOM 2026 C CA . PHE A 1 259 ? 17.094 22.359 1.652 1 95.19 259 PHE A CA 1
ATOM 2027 C C . PHE A 1 259 ? 17.094 22.016 0.168 1 95.19 259 PHE A C 1
ATOM 2029 O O . PHE A 1 259 ? 16.188 21.328 -0.307 1 95.19 259 PHE A O 1
ATOM 2036 N N . ASP A 1 260 ? 18.031 22.5 -0.532 1 92.56 260 ASP A N 1
ATOM 2037 C CA . ASP A 1 260 ? 18.109 22.219 -1.963 1 92.56 260 ASP A CA 1
ATOM 2038 C C . ASP A 1 260 ? 18.219 20.719 -2.227 1 92.56 260 ASP A C 1
ATOM 2040 O O . ASP A 1 260 ? 17.641 20.219 -3.188 1 92.56 260 ASP A O 1
ATOM 2044 N N . LYS A 1 261 ? 18.938 20.031 -1.358 1 92.38 261 LYS A N 1
ATOM 2045 C CA . LYS A 1 261 ? 19.016 18.578 -1.483 1 92.38 261 LYS A CA 1
ATOM 2046 C C . LYS A 1 261 ? 17.688 17.922 -1.136 1 92.38 261 LYS A C 1
ATOM 2048 O O . LYS A 1 261 ? 17.297 16.938 -1.771 1 92.38 261 LYS A O 1
ATOM 2053 N N . PHE A 1 262 ? 17.062 18.375 -0.145 1 91.06 262 PHE A N 1
ATOM 2054 C CA . PHE A 1 262 ? 15.797 17.812 0.297 1 91.06 262 PHE A CA 1
ATOM 2055 C C . PHE A 1 262 ? 14.727 17.969 -0.784 1 91.06 262 PHE A C 1
ATOM 2057 O O . PHE A 1 262 ? 14.023 17 -1.107 1 91.06 262 PHE A O 1
ATOM 2064 N N . ILE A 1 263 ? 14.586 19.141 -1.317 1 85.25 263 ILE A N 1
ATOM 2065 C CA . ILE A 1 263 ? 13.5 19.438 -2.25 1 85.25 263 ILE A CA 1
ATOM 2066 C C . ILE A 1 263 ? 13.734 18.672 -3.559 1 85.25 263 ILE A C 1
ATOM 2068 O O . ILE A 1 263 ? 12.797 18.469 -4.332 1 85.25 263 ILE A O 1
ATOM 2072 N N . SER A 1 264 ? 14.977 18.219 -3.803 1 82.94 264 SER A N 1
ATOM 2073 C CA . SER A 1 264 ? 15.305 17.484 -5.031 1 82.94 264 SER A CA 1
ATOM 2074 C C . SER A 1 264 ? 15.258 15.984 -4.812 1 82.94 264 SER A C 1
ATOM 2076 O O . SER A 1 264 ? 15.609 15.211 -5.707 1 82.94 264 SER A O 1
ATOM 2078 N N . LEU A 1 265 ? 14.867 15.586 -3.684 1 84.5 265 LEU A N 1
ATOM 2079 C CA . LEU A 1 265 ? 14.891 14.18 -3.299 1 84.5 265 LEU A CA 1
ATOM 2080 C C . LEU A 1 265 ? 14.086 13.336 -4.281 1 84.5 265 LEU A C 1
ATOM 2082 O O . LEU A 1 265 ? 14.531 12.258 -4.695 1 84.5 265 LEU A O 1
ATOM 2086 N N . GLY A 1 266 ? 12.852 13.781 -4.59 1 79.25 266 GLY A N 1
ATOM 2087 C CA . GLY A 1 266 ? 12.031 13.055 -5.547 1 79.25 266 GLY A CA 1
ATOM 2088 C C . GLY A 1 266 ? 12.711 12.859 -6.887 1 79.25 266 GLY A C 1
ATOM 2089 O O . GLY A 1 266 ? 12.711 11.758 -7.438 1 79.25 266 GLY A O 1
ATOM 2090 N N . GLN A 1 267 ? 13.281 13.883 -7.371 1 79.81 267 GLN A N 1
ATOM 2091 C CA . GLN A 1 267 ? 14.008 13.82 -8.633 1 79.81 267 GLN A CA 1
ATOM 2092 C C . GLN A 1 267 ? 15.219 12.898 -8.523 1 79.81 267 GLN A C 1
ATOM 2094 O O . GLN A 1 267 ? 15.516 12.133 -9.445 1 79.81 267 GLN A O 1
ATOM 2099 N N . PHE A 1 268 ? 15.898 13.008 -7.484 1 82.81 268 PHE A N 1
ATOM 2100 C CA . PHE A 1 268 ? 17.078 12.18 -7.262 1 82.81 268 PHE A CA 1
ATOM 2101 C C . PHE A 1 268 ? 16.703 10.703 -7.258 1 82.81 268 PHE A C 1
ATOM 2103 O O . PHE A 1 268 ? 17.391 9.891 -7.891 1 82.81 268 PHE A O 1
ATOM 2110 N N . VAL A 1 269 ? 15.664 10.406 -6.5 1 84.31 269 VAL A N 1
ATOM 2111 C CA . VAL A 1 269 ? 15.211 9.016 -6.418 1 84.31 269 VAL A CA 1
ATOM 2112 C C . VAL A 1 269 ? 14.828 8.516 -7.809 1 84.31 269 VAL A C 1
ATOM 2114 O O . VAL A 1 269 ? 15.18 7.391 -8.188 1 84.31 269 VAL A O 1
ATOM 2117 N N . ASN A 1 270 ? 14.219 9.305 -8.57 1 77.81 270 ASN A N 1
ATOM 2118 C CA . ASN A 1 270 ? 13.781 8.953 -9.914 1 77.81 270 ASN A CA 1
ATOM 2119 C C . ASN A 1 270 ? 14.969 8.773 -10.859 1 77.81 270 ASN A C 1
ATOM 2121 O O . ASN A 1 270 ? 14.977 7.863 -11.688 1 77.81 270 ASN A O 1
ATOM 2125 N N . GLU A 1 271 ? 15.898 9.617 -10.766 1 77.06 271 GLU A N 1
ATOM 2126 C CA . GLU A 1 271 ? 16.953 9.688 -11.758 1 77.06 271 GLU A CA 1
ATOM 2127 C C . GLU A 1 271 ? 18.172 8.867 -11.336 1 77.06 271 GLU A C 1
ATOM 2129 O O . GLU A 1 271 ? 18.906 8.352 -12.172 1 77.06 271 GLU A O 1
ATOM 2134 N N . ASN A 1 272 ? 18.312 8.773 -10.031 1 72.56 272 ASN A N 1
ATOM 2135 C CA . ASN A 1 272 ? 19.594 8.266 -9.586 1 72.56 272 ASN A CA 1
ATOM 2136 C C . ASN A 1 272 ? 19.453 6.988 -8.766 1 72.56 272 ASN A C 1
ATOM 2138 O O . ASN A 1 272 ? 20.422 6.277 -8.523 1 72.56 272 ASN A O 1
ATOM 2142 N N . ALA A 1 273 ? 18.203 6.715 -8.43 1 70.25 273 ALA A N 1
ATOM 2143 C CA . ALA A 1 273 ? 18.047 5.547 -7.566 1 70.25 273 ALA A CA 1
ATOM 2144 C C . ALA A 1 273 ? 17.312 4.426 -8.289 1 70.25 273 ALA A C 1
ATOM 2146 O O . ALA A 1 273 ? 17.016 3.389 -7.691 1 70.25 273 ALA A O 1
ATOM 2147 N N . GLY A 1 274 ? 17.016 4.672 -9.5 1 67.75 274 GLY A N 1
ATOM 2148 C CA . GLY A 1 274 ? 16.375 3.615 -10.273 1 67.75 274 GLY A CA 1
ATOM 2149 C C . GLY A 1 274 ? 14.883 3.51 -10.039 1 67.75 274 GLY A C 1
ATOM 2150 O O . GLY A 1 274 ? 14.227 2.623 -10.586 1 67.75 274 GLY A O 1
ATOM 2151 N N . ALA A 1 275 ? 14.391 4.34 -9.156 1 67 275 ALA A N 1
ATOM 2152 C CA . ALA A 1 275 ? 12.961 4.32 -8.836 1 67 275 ALA A CA 1
ATOM 2153 C C . ALA A 1 275 ? 12.188 5.297 -9.719 1 67 275 ALA A C 1
ATOM 2155 O O . ALA A 1 275 ? 11.828 6.387 -9.273 1 67 275 ALA A O 1
ATOM 2156 N N . THR A 1 276 ? 11.906 4.801 -10.828 1 74.75 276 THR A N 1
ATOM 2157 C CA . THR A 1 276 ? 11.203 5.676 -11.758 1 74.75 276 THR A CA 1
ATOM 2158 C C . THR A 1 276 ? 9.75 5.855 -11.328 1 74.75 276 THR A C 1
ATOM 2160 O O . THR A 1 276 ? 9.023 4.875 -11.141 1 74.75 276 THR A O 1
ATOM 2163 N N . ALA A 1 277 ? 9.391 7.09 -11.086 1 76.5 277 ALA A N 1
ATOM 2164 C CA . ALA A 1 277 ? 8.008 7.5 -10.859 1 76.5 277 ALA A CA 1
ATOM 2165 C C . ALA A 1 277 ? 7.473 6.934 -9.555 1 76.5 277 ALA A C 1
ATOM 2167 O O . ALA A 1 277 ? 6.379 6.359 -9.516 1 76.5 277 ALA A O 1
ATOM 2168 N N . VAL A 1 278 ? 8.219 7.027 -8.484 1 83.25 278 VAL A N 1
ATOM 2169 C CA . VAL A 1 278 ? 7.723 6.652 -7.168 1 83.25 278 VAL A CA 1
ATOM 2170 C C . VAL A 1 278 ? 7.082 7.863 -6.492 1 83.25 278 VAL A C 1
ATOM 2172 O O . VAL A 1 278 ? 7.676 8.945 -6.453 1 83.25 278 VAL A O 1
ATOM 2175 N N . ASN A 1 279 ? 5.891 7.684 -6.031 1 84.31 279 ASN A N 1
ATOM 2176 C CA . ASN A 1 279 ? 5.23 8.711 -5.234 1 84.31 279 ASN A CA 1
ATOM 2177 C C . ASN A 1 279 ? 5.68 8.664 -3.775 1 84.31 279 ASN A C 1
ATOM 2179 O O . ASN A 1 279 ? 5.191 7.848 -2.996 1 84.31 279 ASN A O 1
ATOM 2183 N N . LEU A 1 280 ? 6.488 9.594 -3.389 1 87.75 280 LEU A N 1
ATOM 2184 C CA . LEU A 1 280 ? 7.066 9.555 -2.049 1 87.75 280 LEU A CA 1
ATOM 2185 C C . LEU A 1 280 ? 6.031 9.953 -1.002 1 87.75 280 LEU A C 1
ATOM 2187 O O . LEU A 1 280 ? 6.211 9.688 0.188 1 87.75 280 LEU A O 1
ATOM 2191 N N . GLY A 1 281 ? 4.965 10.656 -1.39 1 86.75 281 GLY A N 1
ATOM 2192 C CA . GLY A 1 281 ? 3.91 11.016 -0.458 1 86.75 281 GLY A CA 1
ATOM 2193 C C . GLY A 1 281 ? 2.971 9.867 -0.143 1 86.75 281 GLY A C 1
ATOM 2194 O O . GLY A 1 281 ? 2.287 9.883 0.883 1 86.75 281 GLY A O 1
ATOM 2195 N N . ASN A 1 282 ? 2.891 8.945 -1.028 1 89.75 282 ASN A N 1
ATOM 2196 C CA . ASN A 1 282 ? 2.131 7.703 -0.907 1 89.75 282 ASN A CA 1
ATOM 2197 C C . ASN A 1 282 ? 2.646 6.633 -1.865 1 89.75 282 ASN A C 1
ATOM 2199 O O . ASN A 1 282 ? 2.279 6.617 -3.041 1 89.75 282 ASN A O 1
ATOM 2203 N N . ILE A 1 283 ? 3.285 5.711 -1.416 1 88.56 283 ILE A N 1
ATOM 2204 C CA . ILE A 1 283 ? 4.121 4.844 -2.236 1 88.56 283 ILE A CA 1
ATOM 2205 C C . ILE A 1 283 ? 3.242 3.881 -3.031 1 88.56 283 ILE A C 1
ATOM 2207 O O . ILE A 1 283 ? 3.701 3.266 -3.996 1 88.56 283 ILE A O 1
ATOM 2211 N N . VAL A 1 284 ? 2.02 3.695 -2.691 1 89.19 284 VAL A N 1
ATOM 2212 C CA . VAL A 1 284 ? 1.216 2.719 -3.418 1 89.19 284 VAL A CA 1
ATOM 2213 C C . VAL A 1 284 ? 0.436 3.416 -4.531 1 89.19 284 VAL A C 1
ATOM 2215 O O . VAL A 1 284 ? -0.19 2.758 -5.363 1 89.19 284 VAL A O 1
ATOM 2218 N N . GLN A 1 285 ? 0.469 4.723 -4.477 1 84.19 285 GLN A N 1
ATOM 2219 C CA . GLN A 1 285 ? -0.145 5.461 -5.574 1 84.19 285 GLN A CA 1
ATOM 2220 C C . GLN A 1 285 ? 0.789 5.535 -6.777 1 84.19 285 GLN A C 1
ATOM 2222 O O . GLN A 1 285 ? 1.894 6.07 -6.684 1 84.19 285 GLN A O 1
ATOM 2227 N N . LYS A 1 286 ? 0.428 5.102 -7.895 1 80.12 286 LYS A N 1
ATOM 2228 C CA . LYS A 1 286 ? 1.248 5.031 -9.102 1 80.12 286 LYS A CA 1
ATOM 2229 C C . LYS A 1 286 ? 1.298 6.379 -9.812 1 80.12 286 LYS A C 1
ATOM 2231 O O . LYS A 1 286 ? 0.311 7.117 -9.828 1 80.12 286 LYS A O 1
ATOM 2236 N N . LEU A 1 287 ? 2.459 6.668 -10.352 1 75.25 287 LEU A N 1
ATOM 2237 C CA . LEU A 1 287 ? 2.66 7.914 -11.086 1 75.25 287 LEU A CA 1
ATOM 2238 C C . LEU A 1 287 ? 2.994 7.641 -12.547 1 75.25 287 LEU A C 1
ATOM 2240 O O . LEU A 1 287 ? 3.404 6.531 -12.898 1 75.25 287 LEU A O 1
ATOM 2244 N N . THR A 1 288 ? 2.578 8.633 -13.297 1 72.69 288 THR A N 1
ATOM 2245 C CA . THR A 1 288 ? 3.051 8.594 -14.68 1 72.69 288 THR A CA 1
ATOM 2246 C C . THR A 1 288 ? 4.551 8.867 -14.742 1 72.69 288 THR A C 1
ATOM 2248 O O . THR A 1 288 ? 5.121 9.445 -13.812 1 72.69 288 THR A O 1
ATOM 2251 N N . ARG A 1 289 ? 5.309 8.266 -15.57 1 65.06 289 ARG A N 1
ATOM 2252 C CA . ARG A 1 289 ? 6.762 8.344 -15.703 1 65.06 289 ARG A CA 1
ATOM 2253 C C . ARG A 1 289 ? 7.246 9.789 -15.586 1 65.06 289 ARG A C 1
ATOM 2255 O O . ARG A 1 289 ? 8.352 10.039 -15.117 1 65.06 289 ARG A O 1
ATOM 2262 N N . GLU A 1 290 ? 6.672 10.805 -16.125 1 57.16 290 GLU A N 1
ATOM 2263 C CA . GLU A 1 290 ? 7.277 12.133 -16.172 1 57.16 290 GLU A CA 1
ATOM 2264 C C . GLU A 1 290 ? 6.941 12.938 -14.914 1 57.16 290 GLU A C 1
ATOM 2266 O O . GLU A 1 290 ? 5.898 13.586 -14.852 1 57.16 290 GLU A O 1
ATOM 2271 N N . PRO A 1 291 ? 7.512 12.422 -13.812 1 50.41 291 PRO A N 1
ATOM 2272 C CA . PRO A 1 291 ? 7.199 13.414 -12.781 1 50.41 291 PRO A CA 1
ATOM 2273 C C . PRO A 1 291 ? 7.773 14.789 -13.094 1 50.41 291 PRO A C 1
ATOM 2275 O O . PRO A 1 291 ? 8.875 14.898 -13.648 1 50.41 291 PRO A O 1
ATOM 2278 N N . THR A 1 292 ? 6.996 15.695 -13.453 1 45.22 292 THR A N 1
ATOM 2279 C CA . THR A 1 292 ? 7.551 17.031 -13.68 1 45.22 292 THR A CA 1
ATOM 2280 C C . THR A 1 292 ? 8.406 17.453 -12.492 1 45.22 292 THR A C 1
ATOM 2282 O O . THR A 1 292 ? 8.164 17.047 -11.359 1 45.22 292 THR A O 1
ATOM 2285 N N . THR A 1 293 ? 9.469 18.047 -12.789 1 42.53 293 THR A N 1
ATOM 2286 C CA . THR A 1 293 ? 10.344 18.781 -11.875 1 42.53 293 THR A CA 1
ATOM 2287 C C . THR A 1 293 ? 9.523 19.625 -10.906 1 42.53 293 THR A C 1
ATOM 2289 O O . THR A 1 293 ? 8.625 20.359 -11.32 1 42.53 293 THR A O 1
ATOM 2292 N N . GLY A 1 294 ? 9.641 19.438 -9.633 1 45.44 294 GLY A N 1
ATOM 2293 C CA . GLY A 1 294 ? 9.055 20.25 -8.578 1 45.44 294 GLY A CA 1
ATOM 2294 C C . GLY A 1 294 ? 7.805 19.625 -7.98 1 45.44 294 GLY A C 1
ATOM 2295 O O . GLY A 1 294 ? 7.238 20.172 -7.023 1 45.44 294 GLY A O 1
ATOM 2296 N N . ASP A 1 295 ? 7.254 18.828 -8.82 1 48.31 295 ASP A N 1
ATOM 2297 C CA . ASP A 1 295 ? 6.094 18.219 -8.172 1 48.31 295 ASP A CA 1
ATOM 2298 C C . ASP A 1 295 ? 6.52 17.281 -7.047 1 48.31 295 ASP A C 1
ATOM 2300 O O . ASP A 1 295 ? 6.762 16.094 -7.277 1 48.31 295 ASP A O 1
ATOM 2304 N N . LEU A 1 296 ? 7.09 18.062 -6.195 1 48.19 296 LEU A N 1
ATOM 2305 C CA . LEU A 1 296 ? 7.379 17.328 -4.973 1 48.19 296 LEU A CA 1
ATOM 2306 C C . LEU A 1 296 ? 6.172 16.5 -4.535 1 48.19 296 LEU A C 1
ATOM 2308 O O . LEU A 1 296 ? 5.059 17.031 -4.449 1 48.19 296 LEU A O 1
ATOM 2312 N N . PHE A 1 297 ? 6.312 15.25 -4.633 1 52.31 297 PHE A N 1
ATOM 2313 C CA . PHE A 1 297 ? 5.371 14.406 -3.904 1 52.31 297 PHE A CA 1
ATOM 2314 C C . PHE A 1 297 ? 4.176 14.055 -4.781 1 52.31 297 PHE A C 1
ATOM 2316 O O . PHE A 1 297 ? 3.086 13.781 -4.27 1 52.31 297 PHE A O 1
ATOM 2323 N N . GLY A 1 298 ? 4.336 14.367 -6.066 1 55.62 298 GLY A N 1
ATOM 2324 C CA . GLY A 1 298 ? 3.188 14.031 -6.887 1 55.62 298 GLY A CA 1
ATOM 2325 C C . GLY A 1 298 ? 1.995 14.938 -6.648 1 55.62 298 GLY A C 1
ATOM 2326 O O . GLY A 1 298 ? 0.85 14.539 -6.875 1 55.62 298 GLY A O 1
ATOM 2327 N N . LEU A 1 299 ? 2.377 16.172 -6.102 1 56.31 299 LEU A N 1
ATOM 2328 C CA . LEU A 1 299 ? 1.322 17.078 -5.656 1 56.31 299 LEU A CA 1
ATOM 2329 C C . LEU A 1 299 ? 0.313 17.328 -6.77 1 56.31 299 LEU A C 1
ATOM 2331 O O . LEU A 1 299 ? -0.896 17.328 -6.527 1 56.31 299 LEU A O 1
ATOM 2335 N N . ARG A 1 300 ? 0.903 17.547 -7.902 1 57.47 300 ARG A N 1
ATOM 2336 C CA . ARG A 1 300 ? -0.016 17.812 -9.008 1 57.47 300 ARG A CA 1
ATOM 2337 C C . ARG A 1 300 ? -0.938 16.625 -9.242 1 57.47 300 ARG A C 1
ATOM 2339 O O . ARG A 1 300 ? -2.146 16.781 -9.406 1 57.47 300 ARG A O 1
ATOM 2346 N N . ASP A 1 301 ? -0.232 15.492 -9.359 1 60 301 ASP A N 1
ATOM 2347 C CA . ASP A 1 301 ? -1.029 14.281 -9.539 1 60 301 ASP A CA 1
ATOM 2348 C C . ASP A 1 301 ? -1.965 14.055 -8.359 1 60 301 ASP A C 1
ATOM 2350 O O . ASP A 1 301 ? -3.107 13.625 -8.531 1 60 301 ASP A O 1
ATOM 2354 N N . TYR A 1 302 ? -1.416 14.469 -7.352 1 59.72 302 TYR A N 1
ATOM 2355 C CA . TYR A 1 302 ? -2.205 14.414 -6.125 1 59.72 302 TYR A CA 1
ATOM 2356 C C . TYR A 1 302 ? -3.402 15.359 -6.207 1 59.72 302 TYR A C 1
ATOM 2358 O O . TYR A 1 302 ? -4.535 14.953 -5.926 1 59.72 302 TYR A O 1
ATOM 2366 N N . LEU A 1 303 ? -3.053 16.547 -6.52 1 63.06 303 LEU A N 1
ATOM 2367 C CA . LEU A 1 303 ? -4.129 17.531 -6.625 1 63.06 303 LEU A CA 1
ATOM 2368 C C . LEU A 1 303 ? -5.164 17.094 -7.652 1 63.06 303 LEU A C 1
ATOM 2370 O O . LEU A 1 303 ? -6.367 17.266 -7.438 1 63.06 303 LEU A O 1
ATOM 2374 N N . ARG A 1 304 ? -4.598 16.5 -8.609 1 63.72 304 ARG A N 1
ATOM 2375 C CA . ARG A 1 304 ? -5.512 15.977 -9.617 1 63.72 304 ARG A CA 1
ATOM 2376 C C . ARG A 1 304 ? -6.395 14.875 -9.031 1 63.72 304 ARG A C 1
ATOM 2378 O O . ARG A 1 304 ? -7.594 14.82 -9.312 1 63.72 304 ARG A O 1
ATOM 2385 N N . ARG A 1 305 ? -5.824 14.094 -8.258 1 59.31 305 ARG A N 1
ATOM 2386 C CA . ARG A 1 305 ? -6.543 12.984 -7.645 1 59.31 305 ARG A CA 1
ATOM 2387 C C . ARG A 1 305 ? -7.574 13.492 -6.637 1 59.31 305 ARG A C 1
ATOM 2389 O O . ARG A 1 305 ? -8.695 12.984 -6.582 1 59.31 305 ARG A O 1
ATOM 2396 N N . VAL A 1 306 ? -7.027 14.391 -5.906 1 58.31 306 VAL A N 1
ATOM 2397 C CA . VAL A 1 306 ? -7.84 14.852 -4.785 1 58.31 306 VAL A CA 1
ATOM 2398 C C . VAL A 1 306 ? -8.93 15.789 -5.293 1 58.31 306 VAL A C 1
ATOM 2400 O O . VAL A 1 306 ? -10.078 15.727 -4.832 1 58.31 306 VAL A O 1
ATOM 2403 N N . LEU A 1 307 ? -8.484 16.609 -6.195 1 61.03 307 LEU A N 1
ATOM 2404 C CA . LEU A 1 307 ? -9.398 17.656 -6.621 1 61.03 307 LEU A CA 1
ATOM 2405 C C . LEU A 1 307 ? -10.156 17.25 -7.879 1 61.03 307 LEU A C 1
ATOM 2407 O O . LEU A 1 307 ? -11.133 17.891 -8.258 1 61.03 307 LEU A O 1
ATOM 2411 N N . LYS A 1 308 ? -9.953 15.93 -8.25 1 57.09 308 LYS A N 1
ATOM 2412 C CA . LYS A 1 308 ? -10.539 15.383 -9.477 1 57.09 308 LYS A CA 1
ATOM 2413 C C . LYS A 1 308 ? -10.562 16.438 -10.586 1 57.09 308 LYS A C 1
ATOM 2415 O O . LYS A 1 308 ? -11.492 16.469 -11.391 1 57.09 308 LYS A O 1
ATOM 2420 N N . ASN A 1 309 ? -10.039 17.562 -10.297 1 54.47 309 ASN A N 1
ATOM 2421 C CA . ASN A 1 309 ? -9.93 18.719 -11.188 1 54.47 309 ASN A CA 1
ATOM 2422 C C . ASN A 1 309 ? -8.562 19.375 -11.086 1 54.47 309 ASN A C 1
ATOM 2424 O O . ASN A 1 309 ? -7.961 19.406 -10.016 1 54.47 309 ASN A O 1
ATOM 2428 N N . THR A 1 310 ? -7.855 19.484 -12.18 1 54.72 310 THR A N 1
ATOM 2429 C CA . THR A 1 310 ? -6.52 20.062 -12.195 1 54.72 310 THR A CA 1
ATOM 2430 C C . THR A 1 310 ? -6.59 21.594 -12.109 1 54.72 310 THR A C 1
ATOM 2432 O O . THR A 1 310 ? -5.566 22.266 -11.961 1 54.72 310 THR A O 1
ATOM 2435 N N . ASP A 1 311 ? -7.777 22.094 -12.008 1 59.88 311 ASP A N 1
ATOM 2436 C CA . ASP A 1 311 ? -7.773 23.547 -12.203 1 59.88 311 ASP A CA 1
ATOM 2437 C C . ASP A 1 311 ? -7.824 24.281 -10.859 1 59.88 311 ASP A C 1
ATOM 2439 O O . ASP A 1 311 ? -8.883 24.359 -10.227 1 59.88 311 ASP A O 1
ATOM 2443 N N . LEU A 1 312 ? -6.656 24.672 -10.406 1 68.88 312 LEU A N 1
ATOM 2444 C CA . LEU A 1 312 ? -6.562 25.484 -9.195 1 68.88 312 LEU A CA 1
ATOM 2445 C C . LEU A 1 312 ? -7.25 26.828 -9.383 1 68.88 312 LEU A C 1
ATOM 2447 O O . LEU A 1 312 ? -7.426 27.578 -8.422 1 68.88 312 LEU A O 1
ATOM 2451 N N . ASP A 1 313 ? -7.801 27.062 -10.5 1 80.44 313 ASP A N 1
ATOM 2452 C CA . ASP A 1 313 ? -8.391 28.359 -10.812 1 80.44 313 ASP A CA 1
ATOM 2453 C C . ASP A 1 313 ? -9.719 28.547 -10.094 1 80.44 313 ASP A C 1
ATOM 2455 O O . ASP A 1 313 ? -10.234 29.672 -10.008 1 80.44 313 ASP A O 1
ATOM 2459 N N . ILE A 1 314 ? -10.094 27.562 -9.461 1 86.31 314 ILE A N 1
ATOM 2460 C CA . ILE A 1 314 ? -11.367 27.625 -8.75 1 86.31 314 ILE A CA 1
ATOM 2461 C C . ILE A 1 314 ? -11.266 28.609 -7.586 1 86.31 314 ILE A C 1
ATOM 2463 O O . ILE A 1 314 ? -12.242 29.281 -7.25 1 86.31 314 ILE A O 1
ATOM 2467 N N . MET A 1 315 ? -10.109 28.719 -7.004 1 91.38 315 MET A N 1
ATOM 2468 C CA . MET A 1 315 ? -9.922 29.625 -5.871 1 91.38 315 MET A CA 1
ATOM 2469 C C . MET A 1 315 ? -9.977 31.078 -6.324 1 91.38 315 MET A C 1
ATOM 2471 O O . MET A 1 315 ? -10.43 31.938 -5.578 1 91.38 315 MET A O 1
ATOM 2475 N N . ASN A 1 316 ? -9.602 31.312 -7.504 1 92.81 316 ASN A N 1
ATOM 2476 C CA . ASN A 1 316 ? -9.562 32.656 -8.039 1 92.81 316 ASN A CA 1
ATOM 2477 C C . ASN A 1 316 ? -10.875 33.031 -8.719 1 92.81 316 ASN A C 1
ATOM 2479 O O . ASN A 1 316 ? -11.102 34.219 -9.062 1 92.81 316 ASN A O 1
ATOM 2483 N N . THR A 1 317 ? -11.711 32.094 -8.922 1 91 317 THR A N 1
ATOM 2484 C CA . THR A 1 317 ? -12.961 32.344 -9.625 1 91 317 THR A CA 1
ATOM 2485 C C . THR A 1 317 ? -14.156 32.094 -8.711 1 91 317 THR A C 1
ATOM 2487 O O . THR A 1 317 ? -14.547 32.969 -7.934 1 91 317 THR A O 1
ATOM 2490 N N . GLU A 1 318 ? -14.586 30.812 -8.617 1 89.56 318 GLU A N 1
ATOM 2491 C CA . GLU A 1 318 ? -15.805 30.484 -7.883 1 89.56 318 GLU A CA 1
ATOM 2492 C C . GLU A 1 318 ? -15.672 30.844 -6.402 1 89.56 318 GLU A C 1
ATOM 2494 O O . GLU A 1 318 ? -16.578 31.438 -5.812 1 89.56 318 GLU A O 1
ATOM 2499 N N . VAL A 1 319 ? -14.562 30.5 -5.871 1 93.69 319 VAL A N 1
ATOM 2500 C CA . VAL A 1 319 ? -14.383 30.719 -4.438 1 93.69 319 VAL A CA 1
ATOM 2501 C C . VAL A 1 319 ? -14.219 32.219 -4.152 1 93.69 319 VAL A C 1
ATOM 2503 O O . VAL A 1 319 ? -14.805 32.75 -3.205 1 93.69 319 VAL A O 1
ATOM 2506 N N . ALA A 1 320 ? -13.43 32.875 -4.941 1 94.69 320 ALA A N 1
ATOM 2507 C CA . ALA A 1 320 ? -13.258 34.312 -4.785 1 94.69 320 ALA A CA 1
ATOM 2508 C C . ALA A 1 320 ? -14.594 35.062 -4.895 1 94.69 320 ALA A C 1
ATOM 2510 O O . ALA A 1 320 ? -14.875 35.969 -4.117 1 94.69 320 ALA A O 1
ATOM 2511 N N . ALA A 1 321 ? -15.375 34.688 -5.801 1 93.19 321 ALA A N 1
ATOM 2512 C CA . ALA A 1 321 ? -16.688 35.281 -5.98 1 93.19 321 ALA A CA 1
ATOM 2513 C C . ALA A 1 321 ? -17.594 35 -4.781 1 93.19 321 ALA A C 1
ATOM 2515 O O . ALA A 1 321 ? -18.297 35.906 -4.312 1 93.19 321 ALA A O 1
ATOM 2516 N N . ALA A 1 322 ? -17.5 33.812 -4.328 1 93.44 322 ALA A N 1
ATOM 2517 C CA . ALA A 1 322 ? -18.344 33.406 -3.199 1 93.44 322 ALA A CA 1
ATOM 2518 C C . ALA A 1 322 ? -17.969 34.188 -1.939 1 93.44 322 ALA A C 1
ATOM 2520 O O . ALA A 1 322 ? -18.828 34.469 -1.114 1 93.44 322 ALA A O 1
ATOM 2521 N N . LEU A 1 323 ? -16.688 34.5 -1.822 1 95.56 323 LEU A N 1
ATOM 2522 C CA . LEU A 1 323 ? -16.203 35.156 -0.616 1 95.56 323 LEU A CA 1
ATOM 2523 C C . LEU A 1 323 ? -16.188 36.688 -0.797 1 95.56 323 LEU A C 1
ATOM 2525 O O . LEU A 1 323 ? -16.031 37.438 0.175 1 95.56 323 LEU A O 1
ATOM 2529 N N . GLY A 1 324 ? -16.328 37.094 -2.045 1 94.25 324 GLY A N 1
ATOM 2530 C CA . GLY A 1 324 ? -16.281 38.531 -2.32 1 94.25 324 GLY A CA 1
ATOM 2531 C C . GLY A 1 324 ? -14.883 39.094 -2.375 1 94.25 324 GLY A C 1
ATOM 2532 O O . GLY A 1 324 ? -14.633 40.219 -1.91 1 94.25 324 GLY A O 1
ATOM 2533 N N . ILE A 1 325 ? -14.008 38.281 -2.904 1 93.81 325 ILE A N 1
ATOM 2534 C CA . ILE A 1 325 ? -12.633 38.75 -3.057 1 93.81 325 ILE A CA 1
ATOM 2535 C C . ILE A 1 325 ? -12.406 39.219 -4.484 1 93.81 325 ILE A C 1
ATOM 2537 O O . ILE A 1 325 ? -12.406 38.438 -5.43 1 93.81 325 ILE A O 1
ATOM 2541 N N . SER A 1 326 ? -12.266 40.5 -4.867 1 84.69 326 SER A N 1
ATOM 2542 C CA . SER A 1 326 ? -12.211 41.062 -6.203 1 84.69 326 SER A CA 1
ATOM 2543 C C . SER A 1 326 ? -10.812 40.938 -6.809 1 84.69 326 SER A C 1
ATOM 2545 O O . SER A 1 326 ? -10.672 40.781 -8.023 1 84.69 326 SER A O 1
ATOM 2547 N N . ASP A 1 327 ? -9.703 40.844 -6.191 1 83.69 327 ASP A N 1
ATOM 2548 C CA . ASP A 1 327 ? -8.336 40.812 -6.691 1 83.69 327 ASP A CA 1
ATOM 2549 C C . ASP A 1 327 ? -7.598 39.594 -6.133 1 83.69 327 ASP A C 1
ATOM 2551 O O . ASP A 1 327 ? -6.469 39.719 -5.656 1 83.69 327 ASP A O 1
ATOM 2555 N N . ALA A 1 328 ? -8.383 38.562 -6.492 1 86.88 328 ALA A N 1
ATOM 2556 C CA . ALA A 1 328 ? -7.797 37.375 -5.91 1 86.88 328 ALA A CA 1
ATOM 2557 C C . ALA A 1 328 ? -6.602 36.875 -6.73 1 86.88 328 ALA A C 1
ATOM 2559 O O . ALA A 1 328 ? -6.664 36.844 -7.961 1 86.88 328 ALA A O 1
ATOM 2560 N N . SER A 1 329 ? -5.52 36.656 -6.203 1 90.19 329 SER A N 1
ATOM 2561 C CA . SER A 1 329 ? -4.316 36.031 -6.73 1 90.19 329 SER A CA 1
ATOM 2562 C C . SER A 1 329 ? -3.838 34.906 -5.816 1 90.19 329 SER A C 1
ATOM 2564 O O . SER A 1 329 ? -2.805 35.031 -5.16 1 90.19 329 SER A O 1
ATOM 2566 N N . TYR A 1 330 ? -4.555 33.875 -5.934 1 91.94 330 TYR A N 1
ATOM 2567 C CA . TYR A 1 330 ? -4.395 32.781 -4.969 1 91.94 330 TYR A CA 1
ATOM 2568 C C . TYR A 1 330 ? -3.018 32.156 -5.094 1 91.94 330 TYR A C 1
ATOM 2570 O O . TYR A 1 330 ? -2.602 31.766 -6.188 1 91.94 330 TYR A O 1
ATOM 2578 N N . ASP A 1 331 ? -2.348 32.094 -4.027 1 88.44 331 ASP A N 1
ATOM 2579 C CA . ASP A 1 331 ? -1.07 31.406 -3.795 1 88.44 331 ASP A CA 1
ATOM 2580 C C . ASP A 1 331 ? 0.017 31.969 -4.707 1 88.44 331 ASP A C 1
ATOM 2582 O O . ASP A 1 331 ? 0.95 31.266 -5.082 1 88.44 331 ASP A O 1
ATOM 2586 N N . SER A 1 332 ? -0.065 33.156 -5.074 1 84.81 332 SER A N 1
ATOM 2587 C CA . SER A 1 332 ? 0.862 33.812 -6 1 84.81 332 SER A CA 1
ATOM 2588 C C . SER A 1 332 ? 2.23 34 -5.355 1 84.81 332 SER A C 1
ATOM 2590 O O . SER A 1 332 ? 3.232 34.188 -6.059 1 84.81 332 SER A O 1
ATOM 2592 N N . GLY A 1 333 ? 2.305 34.094 -4.078 1 88.56 333 GLY A N 1
ATOM 2593 C CA . GLY A 1 333 ? 3.562 34.312 -3.383 1 88.56 333 GLY A CA 1
ATOM 2594 C C . GLY A 1 333 ? 4.281 33.031 -3.023 1 88.56 333 GLY A C 1
ATOM 2595 O O . GLY A 1 333 ? 5.277 33.031 -2.301 1 88.56 333 GLY A O 1
ATOM 2596 N N . ARG A 1 334 ? 3.922 31.906 -3.488 1 87.81 334 ARG A N 1
ATOM 2597 C CA . ARG A 1 334 ? 4.395 30.594 -3.078 1 87.81 334 ARG A CA 1
ATOM 2598 C C . ARG A 1 334 ? 5.91 30.5 -3.193 1 87.81 334 ARG A C 1
ATOM 2600 O O . ARG A 1 334 ? 6.582 30.062 -2.256 1 87.81 334 ARG A O 1
ATOM 2607 N N . GLU A 1 335 ? 6.445 30.875 -4.293 1 89.5 335 GLU A N 1
ATOM 2608 C CA . GLU A 1 335 ? 7.883 30.766 -4.512 1 89.5 335 GLU A CA 1
ATOM 2609 C C . GLU A 1 335 ? 8.664 31.609 -3.512 1 89.5 335 GLU A C 1
ATOM 2611 O O . GLU A 1 335 ? 9.695 31.172 -2.992 1 89.5 335 GLU A O 1
ATOM 2616 N N . ALA A 1 336 ? 8.18 32.812 -3.295 1 94.81 336 ALA A N 1
ATOM 2617 C CA . ALA A 1 336 ? 8.828 33.719 -2.334 1 94.81 336 ALA A CA 1
ATOM 2618 C C . ALA A 1 336 ? 8.789 33.125 -0.927 1 94.81 336 ALA A C 1
ATOM 2620 O O . ALA A 1 336 ? 9.742 33.25 -0.16 1 94.81 336 ALA A O 1
ATOM 2621 N N . VAL A 1 337 ? 7.688 32.531 -0.618 1 95.94 337 VAL A N 1
ATOM 2622 C CA . VAL A 1 337 ? 7.531 31.906 0.7 1 95.94 337 VAL A CA 1
ATOM 2623 C C . VAL A 1 337 ? 8.516 30.75 0.858 1 95.94 337 VAL A C 1
ATOM 2625 O O . VAL A 1 337 ? 9.203 30.656 1.875 1 95.94 337 VAL A O 1
ATOM 2628 N N . ILE A 1 338 ? 8.602 29.875 -0.123 1 92.81 338 ILE A N 1
ATOM 2629 C CA . ILE A 1 338 ? 9.508 28.734 -0.082 1 92.81 338 ILE A CA 1
ATOM 2630 C C . ILE A 1 338 ? 10.945 29.234 0.08 1 92.81 338 ILE A C 1
ATOM 2632 O O . ILE A 1 338 ? 11.695 28.719 0.91 1 92.81 338 ILE A O 1
ATOM 2636 N N . ASN A 1 339 ? 11.266 30.219 -0.669 1 93.62 339 ASN A N 1
ATOM 2637 C CA . ASN A 1 339 ? 12.609 30.781 -0.588 1 93.62 339 ASN A CA 1
ATOM 2638 C C . ASN A 1 339 ? 12.891 31.375 0.788 1 93.62 339 ASN A C 1
ATOM 2640 O O . ASN A 1 339 ? 14 31.25 1.312 1 93.62 339 ASN A O 1
ATOM 2644 N N . ALA A 1 340 ? 11.914 32.031 1.314 1 96.69 340 ALA A N 1
ATOM 2645 C CA . ALA A 1 340 ? 12.078 32.688 2.615 1 96.69 340 ALA A CA 1
ATOM 2646 C C . ALA A 1 340 ? 12.312 31.641 3.713 1 96.69 340 ALA A C 1
ATOM 2648 O O . ALA A 1 340 ? 13.039 31.906 4.676 1 96.69 340 ALA A O 1
ATOM 2649 N N . PHE A 1 341 ? 11.789 30.438 3.545 1 96.25 341 PHE A N 1
ATOM 2650 C CA . PHE A 1 341 ? 11.828 29.453 4.617 1 96.25 341 PHE A CA 1
ATOM 2651 C C . PHE A 1 341 ? 12.945 28.453 4.383 1 96.25 341 PHE A C 1
ATOM 2653 O O . PHE A 1 341 ? 13.125 27.516 5.168 1 96.25 341 PHE A O 1
ATOM 2660 N N . LYS A 1 342 ? 13.773 28.5 3.398 1 93.12 342 LYS A N 1
ATOM 2661 C CA . LYS A 1 342 ? 14.781 27.516 3.047 1 93.12 342 LYS A CA 1
ATOM 2662 C C . LYS A 1 342 ? 15.672 27.188 4.242 1 93.12 342 LYS A C 1
ATOM 2664 O O . LYS A 1 342 ? 15.93 26.016 4.527 1 93.12 342 LYS A O 1
ATOM 2669 N N . SER A 1 343 ? 16.094 28.203 4.906 1 92.44 343 SER A N 1
ATOM 2670 C CA . SER A 1 343 ? 17.016 28 6.02 1 92.44 343 SER A CA 1
ATOM 2671 C C . SER A 1 343 ? 16.312 27.375 7.215 1 92.44 343 SER A C 1
ATOM 2673 O O . SER A 1 343 ? 16.797 26.375 7.77 1 92.44 343 SER A O 1
ATOM 2675 N N . SER A 1 344 ? 15.18 27.844 7.539 1 95.69 344 SER A N 1
ATOM 2676 C CA . SER A 1 344 ? 14.5 27.391 8.75 1 95.69 344 SER A CA 1
ATOM 2677 C C . SER A 1 344 ? 13.82 26.047 8.523 1 95.69 344 SER A C 1
ATOM 2679 O O . SER A 1 344 ? 13.625 25.266 9.461 1 95.69 344 SER A O 1
ATOM 2681 N N . PHE A 1 345 ? 13.531 25.75 7.293 1 95.44 345 PHE A N 1
ATOM 2682 C CA . PHE A 1 345 ? 12.852 24.5 6.949 1 95.44 345 PHE A CA 1
ATOM 2683 C C . PHE A 1 345 ? 13.648 23.297 7.43 1 95.44 345 PHE A C 1
ATOM 2685 O O . PHE A 1 345 ? 13.078 22.328 7.922 1 95.44 345 PHE A O 1
ATOM 2692 N N . MET A 1 346 ? 14.953 23.359 7.328 1 95.62 346 MET A N 1
ATOM 2693 C CA . MET A 1 346 ? 15.812 22.203 7.559 1 95.62 346 MET A CA 1
ATOM 2694 C C . MET A 1 346 ? 16.281 22.172 9.008 1 95.62 346 MET A C 1
ATOM 2696 O O . MET A 1 346 ? 16.906 21.188 9.43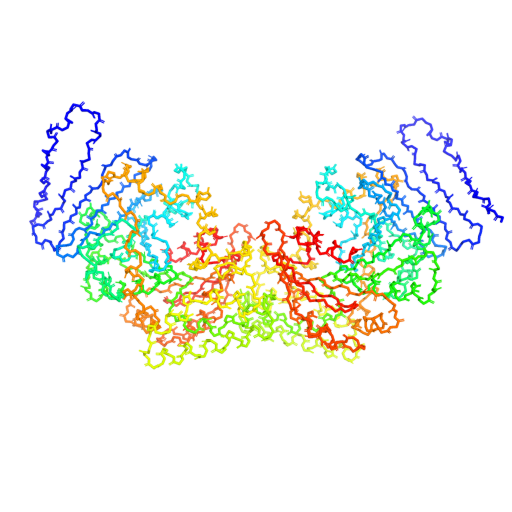 1 95.62 346 MET A O 1
ATOM 2700 N N . THR A 1 347 ? 15.969 23.219 9.773 1 94.75 347 THR A N 1
ATOM 2701 C CA . THR A 1 347 ? 16.328 23.203 11.188 1 94.75 347 THR A CA 1
ATOM 2702 C C . THR A 1 347 ? 15.422 22.25 11.969 1 94.75 347 THR A C 1
ATOM 2704 O O . THR A 1 347 ? 14.203 22.406 11.953 1 94.75 347 THR A O 1
ATOM 2707 N N . PRO A 1 348 ? 16.078 21.266 12.664 1 94 348 PRO A N 1
ATOM 2708 C CA . PRO A 1 348 ? 15.234 20.359 13.445 1 94 348 PRO A CA 1
ATOM 2709 C C . PRO A 1 348 ? 14.414 21.094 14.508 1 94 348 PRO A C 1
ATOM 2711 O O . PRO A 1 348 ? 14.906 22.031 15.133 1 94 348 PRO A O 1
ATOM 2714 N N . ALA A 1 349 ? 13.164 20.672 14.688 1 96.5 349 ALA A N 1
ATOM 2715 C CA . ALA A 1 349 ? 12.273 21.312 15.648 1 96.5 349 ALA A CA 1
ATOM 2716 C C . ALA A 1 349 ? 12.016 20.406 16.844 1 96.5 349 ALA A C 1
ATOM 2718 O O . ALA A 1 349 ? 11.07 20.625 17.609 1 96.5 349 ALA A O 1
ATOM 2719 N N . THR A 1 350 ? 12.812 19.391 17.094 1 96.88 350 THR A N 1
ATOM 2720 C CA . THR A 1 350 ? 12.648 18.469 18.203 1 96.88 350 THR A CA 1
ATOM 2721 C C . THR A 1 350 ? 12.727 19.219 19.531 1 96.88 350 THR A C 1
ATOM 2723 O O . THR A 1 350 ? 12.023 18.859 20.484 1 96.88 350 THR A O 1
ATOM 2726 N N . ASP A 1 351 ? 13.57 20.203 19.594 1 96.62 351 ASP A N 1
ATOM 2727 C CA . ASP A 1 351 ? 13.695 20.984 20.812 1 96.62 351 ASP A CA 1
ATOM 2728 C C . ASP A 1 351 ? 12.391 21.688 21.156 1 96.62 351 ASP A C 1
ATOM 2730 O O . ASP A 1 351 ? 12.07 21.875 22.344 1 96.62 351 ASP A O 1
ATOM 2734 N N . LYS A 1 352 ? 11.703 22.094 20.172 1 97.44 352 LYS A N 1
ATOM 2735 C CA . LYS A 1 352 ? 10.414 22.75 20.406 1 97.44 352 LYS A CA 1
ATOM 2736 C C . LYS A 1 352 ? 9.391 21.766 20.953 1 97.44 352 LYS A C 1
ATOM 2738 O O . LYS A 1 352 ? 8.555 22.141 21.781 1 97.44 352 LYS A O 1
ATOM 2743 N N . VAL A 1 353 ? 9.414 20.562 20.453 1 98.62 353 VAL A N 1
ATOM 2744 C CA . VAL A 1 353 ? 8.539 19.531 20.984 1 98.62 353 VAL A CA 1
ATOM 2745 C C . VAL A 1 353 ? 8.867 19.297 22.469 1 98.62 353 VAL A C 1
ATOM 2747 O O . VAL A 1 353 ? 7.965 19.25 23.312 1 98.62 353 VAL A O 1
ATOM 2750 N N . GLU A 1 354 ? 10.125 19.219 22.766 1 98.56 354 GLU A N 1
ATOM 2751 C CA . GLU A 1 354 ? 10.57 19.016 24.141 1 98.56 354 GLU A CA 1
ATOM 2752 C C . GLU A 1 354 ? 10.125 20.188 25.031 1 98.56 354 GLU A C 1
ATOM 2754 O O . GLU A 1 354 ? 9.688 19.969 26.172 1 98.56 354 GLU A O 1
ATOM 2759 N N . TYR A 1 355 ? 10.258 21.375 24.516 1 98.06 355 TYR A N 1
ATOM 2760 C CA . TYR A 1 355 ? 9.852 22.562 25.266 1 98.06 355 TYR A CA 1
ATOM 2761 C C . TYR A 1 355 ? 8.375 22.5 25.625 1 98.06 355 TYR A C 1
ATOM 2763 O O . TYR A 1 355 ? 8 22.75 26.781 1 98.06 355 TYR A O 1
ATOM 2771 N N . ILE A 1 356 ? 7.539 22.172 24.672 1 98.31 356 ILE A N 1
ATOM 2772 C CA . ILE A 1 356 ? 6.098 22.125 24.906 1 98.31 356 ILE A CA 1
ATOM 2773 C C . ILE A 1 356 ? 5.773 21.047 25.953 1 98.31 356 ILE A C 1
ATOM 2775 O O . ILE A 1 356 ? 5.023 21.297 26.891 1 98.31 356 ILE A O 1
ATOM 2779 N N . LEU A 1 357 ? 6.406 19.891 25.797 1 98.5 357 LEU A N 1
ATOM 2780 C CA . LEU A 1 357 ? 6.133 18.781 26.703 1 98.5 357 LEU A CA 1
ATOM 2781 C C . LEU A 1 357 ? 6.625 19.078 28.109 1 98.5 357 LEU A C 1
ATOM 2783 O O . LEU A 1 357 ? 5.953 18.75 29.094 1 98.5 357 LEU A O 1
ATOM 2787 N N . GLU A 1 358 ? 7.75 19.75 28.203 1 98.19 358 GLU A N 1
ATOM 2788 C CA . GLU A 1 358 ? 8.398 19.953 29.5 1 98.19 358 GLU A CA 1
ATOM 2789 C C . GLU A 1 358 ? 7.84 21.172 30.203 1 98.19 358 GLU A C 1
ATOM 2791 O O . GLU A 1 358 ? 7.695 21.172 31.438 1 98.19 358 GLU A O 1
ATOM 2796 N N . ASN A 1 359 ? 7.465 22.25 29.453 1 97.12 359 ASN A N 1
ATOM 2797 C CA . ASN A 1 359 ? 7.277 23.547 30.094 1 97.12 359 ASN A CA 1
ATOM 2798 C C . ASN A 1 359 ? 5.82 24 30.016 1 97.12 359 ASN A C 1
ATOM 2800 O O . ASN A 1 359 ? 5.461 25.047 30.578 1 97.12 359 ASN A O 1
ATOM 2804 N N . THR A 1 360 ? 5.008 23.266 29.391 1 97 360 THR A N 1
ATOM 2805 C CA . THR A 1 360 ? 3.605 23.656 29.266 1 97 360 THR A CA 1
ATOM 2806 C C . THR A 1 360 ? 2.689 22.5 29.656 1 97 360 THR A C 1
ATOM 2808 O O . THR A 1 360 ? 3.145 21.375 29.812 1 97 360 THR A O 1
ATOM 2811 N N . PRO A 1 361 ? 1.451 22.781 29.922 1 96 361 PRO A N 1
ATOM 2812 C CA . PRO A 1 361 ? 0.495 21.703 30.188 1 96 361 PRO A CA 1
ATOM 2813 C C . PRO A 1 361 ? -0.07 21.078 28.922 1 96 361 PRO A C 1
ATOM 2815 O O . PRO A 1 361 ? -0.973 20.25 28.984 1 96 361 PRO A O 1
ATOM 2818 N N . LEU A 1 362 ? 0.402 21.5 27.812 1 97.38 362 LEU A N 1
ATOM 2819 C CA . LEU A 1 362 ? -0.144 21.094 26.516 1 97.38 362 LEU A CA 1
ATOM 2820 C C . LEU A 1 362 ? 0.235 19.656 26.188 1 97.38 362 LEU A C 1
ATOM 2822 O O . LEU A 1 362 ? 1.312 19.188 26.562 1 97.38 362 LEU A O 1
ATOM 2826 N N . SER A 1 363 ? -0.629 18.953 25.484 1 97.69 363 SER A N 1
ATOM 2827 C CA . SER A 1 363 ? -0.33 17.641 24.938 1 97.69 363 SER A CA 1
ATOM 2828 C C . SER A 1 363 ? 0.209 17.75 23.516 1 97.69 363 SER A C 1
ATOM 2830 O O . SER A 1 363 ? -0.059 18.719 22.812 1 97.69 363 SER A O 1
ATOM 2832 N N . VAL A 1 364 ? 1.02 16.781 23.141 1 98.75 364 VAL A N 1
ATOM 2833 C CA . VAL A 1 364 ? 1.496 16.641 21.781 1 98.75 364 VAL A CA 1
ATOM 2834 C C . VAL A 1 364 ? 1.091 15.266 21.234 1 98.75 364 VAL A C 1
ATOM 2836 O O . VAL A 1 364 ? 1.433 14.234 21.812 1 98.75 364 VAL A O 1
ATOM 2839 N N . ALA A 1 365 ? 0.323 15.242 20.203 1 98.75 365 ALA A N 1
ATOM 2840 C CA . ALA A 1 365 ? -0.038 14.008 19.5 1 98.75 365 ALA A CA 1
ATOM 2841 C C . ALA A 1 365 ? 0.56 13.984 18.094 1 98.75 365 ALA A C 1
ATOM 2843 O O . ALA A 1 365 ? 0.584 15.008 17.406 1 98.75 365 ALA A O 1
ATOM 2844 N N . ILE A 1 366 ? 1.095 12.844 17.734 1 98.56 366 ILE A N 1
ATOM 2845 C CA . ILE A 1 366 ? 1.673 12.656 16.406 1 98.56 366 ILE A CA 1
ATOM 2846 C C . ILE A 1 366 ? 0.959 11.508 15.688 1 98.56 366 ILE A C 1
ATOM 2848 O O . ILE A 1 366 ? 0.777 10.43 16.25 1 98.56 366 ILE A O 1
ATOM 2852 N N . TYR A 1 367 ? 0.497 11.742 14.492 1 98.31 367 TYR A N 1
ATOM 2853 C CA . TYR A 1 367 ? 0.029 10.625 13.672 1 98.31 367 TYR A CA 1
ATOM 2854 C C . TYR A 1 367 ? 0.837 10.516 12.383 1 98.31 367 TYR A C 1
ATOM 2856 O O . TYR A 1 367 ? 1.296 11.523 11.844 1 98.31 367 TYR A O 1
ATOM 2864 N N . ASN A 1 368 ? 1.021 9.352 11.93 1 97.56 368 ASN A N 1
ATOM 2865 C CA . ASN A 1 368 ? 1.859 9.102 10.766 1 97.56 368 ASN A CA 1
ATOM 2866 C C . ASN A 1 368 ? 1.299 7.977 9.898 1 97.56 368 ASN A C 1
ATOM 2868 O O . ASN A 1 368 ? 1.075 6.867 10.383 1 97.56 368 ASN A O 1
ATOM 2872 N N . GLY A 1 369 ? 1.076 8.352 8.648 1 96.5 369 GLY A N 1
ATOM 2873 C CA . GLY A 1 369 ? 0.693 7.332 7.688 1 96.5 369 GLY A CA 1
ATOM 2874 C C . GLY A 1 369 ? 1.853 6.449 7.262 1 96.5 369 GLY A C 1
ATOM 2875 O O . GLY A 1 369 ? 2.939 6.945 6.961 1 96.5 369 GLY A O 1
ATOM 2876 N N . ASN A 1 370 ? 1.625 5.199 7.164 1 94.5 370 ASN A N 1
ATOM 2877 C CA . ASN A 1 370 ? 2.717 4.25 6.965 1 94.5 370 ASN A CA 1
ATOM 2878 C C . ASN A 1 370 ? 3.189 4.238 5.512 1 94.5 370 ASN A C 1
ATOM 2880 O O . ASN A 1 370 ? 4.258 3.707 5.207 1 94.5 370 ASN A O 1
ATOM 2884 N N . LEU A 1 371 ? 2.432 4.805 4.617 1 94.44 371 LEU A N 1
ATOM 2885 C CA . LEU A 1 371 ? 2.795 4.797 3.203 1 94.44 371 LEU A CA 1
ATOM 2886 C C . LEU A 1 371 ? 3.473 6.102 2.809 1 94.44 371 LEU A C 1
ATOM 2888 O O . LEU A 1 371 ? 3.736 6.34 1.628 1 94.44 371 LEU A O 1
ATOM 2892 N N . ASP A 1 372 ? 3.723 6.953 3.781 1 93.62 372 ASP A N 1
ATOM 2893 C CA . ASP A 1 372 ? 4.457 8.195 3.564 1 93.62 372 ASP A CA 1
ATOM 2894 C C . ASP A 1 372 ? 5.965 7.953 3.578 1 93.62 372 ASP A C 1
ATOM 2896 O O . ASP A 1 372 ? 6.539 7.637 4.625 1 93.62 372 ASP A O 1
ATOM 2900 N N . ALA A 1 373 ? 6.617 8.188 2.473 1 91.62 373 ALA A N 1
ATOM 2901 C CA . ALA A 1 373 ? 8.055 7.934 2.404 1 91.62 373 ALA A CA 1
ATOM 2902 C C . ALA A 1 373 ? 8.852 9.18 2.791 1 91.62 373 ALA A C 1
ATOM 2904 O O . ALA A 1 373 ? 10.023 9.086 3.15 1 91.62 373 ALA A O 1
ATOM 2905 N N . VAL A 1 374 ? 8.273 10.336 2.682 1 89.94 374 VAL A N 1
ATOM 2906 C CA . VAL A 1 374 ? 8.945 11.586 3.041 1 89.94 374 VAL A CA 1
ATOM 2907 C C . VAL A 1 374 ? 9.062 11.688 4.559 1 89.94 374 VAL A C 1
ATOM 2909 O O . VAL A 1 374 ? 10.156 11.93 5.086 1 89.94 374 VAL A O 1
ATOM 2912 N N . SER A 1 375 ? 7.914 11.547 5.152 1 93.06 375 SER A N 1
ATOM 2913 C CA . SER A 1 375 ? 7.844 11.438 6.605 1 93.06 375 SER A CA 1
ATOM 2914 C C . SER A 1 375 ? 7.645 9.984 7.043 1 93.06 375 SER A C 1
ATOM 2916 O O . SER A 1 375 ? 6.684 9.672 7.746 1 93.06 375 SER A O 1
ATOM 2918 N N . ASN A 1 376 ? 8.625 9.195 6.688 1 94.31 376 ASN A N 1
ATOM 2919 C CA . ASN A 1 376 ? 8.469 7.758 6.91 1 94.31 376 ASN A CA 1
ATOM 2920 C C . ASN A 1 376 ? 8.422 7.422 8.398 1 94.31 376 ASN A C 1
ATOM 2922 O O . ASN A 1 376 ? 8.977 8.148 9.219 1 94.31 376 ASN A O 1
ATOM 2926 N N . THR A 1 377 ? 7.77 6.359 8.734 1 94.44 377 THR A N 1
ATOM 2927 C CA . THR A 1 377 ? 7.496 5.977 10.109 1 94.44 377 THR A CA 1
ATOM 2928 C C . THR A 1 377 ? 8.797 5.766 10.883 1 94.44 377 THR A C 1
ATOM 2930 O O . THR A 1 377 ? 8.938 6.242 12.016 1 94.44 377 THR A O 1
ATOM 2933 N N . PRO A 1 378 ? 9.805 5.086 10.305 1 93.38 378 PRO A N 1
ATOM 2934 C CA . PRO A 1 378 ? 11.047 4.918 11.07 1 93.38 378 PRO A CA 1
ATOM 2935 C C . PRO A 1 378 ? 11.695 6.25 11.438 1 93.38 378 PRO A C 1
ATOM 2937 O O . PRO A 1 378 ? 12.203 6.41 12.547 1 93.38 378 PRO A O 1
ATOM 2940 N N . GLY A 1 379 ? 11.656 7.148 10.508 1 93.88 379 GLY A N 1
ATOM 2941 C CA . GLY A 1 379 ? 12.203 8.469 10.805 1 93.88 379 GLY A CA 1
ATOM 2942 C C . GLY A 1 379 ? 11.43 9.203 11.883 1 93.88 379 GLY A C 1
ATOM 2943 O O . GLY A 1 379 ? 12.031 9.867 12.734 1 93.88 379 GLY A O 1
ATOM 2944 N N . GLN A 1 380 ? 10.125 9.086 11.883 1 96.06 380 GLN A N 1
ATOM 2945 C CA . GLN A 1 380 ? 9.289 9.719 12.898 1 96.06 380 GLN A CA 1
ATOM 2946 C C . GLN A 1 380 ? 9.555 9.117 14.273 1 96.06 380 GLN A C 1
ATOM 2948 O O . GLN A 1 380 ? 9.703 9.844 15.258 1 96.06 380 GLN A O 1
ATOM 2953 N N . LEU A 1 381 ? 9.641 7.832 14.312 1 94.94 381 LEU A N 1
ATOM 2954 C CA . LEU A 1 381 ? 9.836 7.16 15.586 1 94.94 381 LEU A CA 1
ATOM 2955 C C . LEU A 1 381 ? 11.219 7.465 16.156 1 94.94 381 LEU A C 1
ATOM 2957 O O . LEU A 1 381 ? 11.383 7.551 17.375 1 94.94 381 LEU A O 1
ATOM 2961 N N . GLU A 1 382 ? 12.18 7.633 15.297 1 94.69 382 GLU A N 1
ATOM 2962 C CA . GLU A 1 382 ? 13.539 7.902 15.766 1 94.69 382 GLU A CA 1
ATOM 2963 C C . GLU A 1 382 ? 13.586 9.18 16.594 1 94.69 382 GLU A C 1
ATOM 2965 O O . GLU A 1 382 ? 14.172 9.195 17.688 1 94.69 382 GLU A O 1
ATOM 2970 N N . TRP A 1 383 ? 13.008 10.297 16.109 1 96.38 383 TRP A N 1
ATOM 2971 C CA . TRP A 1 383 ? 13.078 11.508 16.922 1 96.38 383 TRP A CA 1
ATOM 2972 C C . TRP A 1 383 ? 12.078 11.461 18.062 1 96.38 383 TRP A C 1
ATOM 2974 O O . TRP A 1 383 ? 12.352 11.969 19.156 1 96.38 383 TRP A O 1
ATOM 2984 N N . VAL A 1 384 ? 10.922 10.812 17.938 1 97.5 384 VAL A N 1
ATOM 2985 C CA . VAL A 1 384 ? 9.906 10.766 18.984 1 97.5 384 VAL A CA 1
ATOM 2986 C C . VAL A 1 384 ? 10.438 9.977 20.188 1 97.5 384 VAL A C 1
ATOM 2988 O O . VAL A 1 384 ? 10.297 10.406 21.328 1 97.5 384 VAL A O 1
ATOM 2991 N N . GLU A 1 385 ? 11.094 8.867 19.906 1 95.75 385 GLU A N 1
ATOM 2992 C CA . GLU A 1 385 ? 11.523 7.973 20.969 1 95.75 385 GLU A CA 1
ATOM 2993 C C . GLU A 1 385 ? 12.82 8.469 21.609 1 95.75 385 GLU A C 1
ATOM 2995 O O . GLU A 1 385 ? 13.266 7.926 22.625 1 95.75 385 GLU A O 1
ATOM 3000 N N . ASN A 1 386 ? 13.383 9.516 21.078 1 96.06 386 ASN A N 1
ATOM 3001 C CA . ASN A 1 386 ? 14.625 10.055 21.625 1 96.06 386 ASN A CA 1
ATOM 3002 C C . ASN A 1 386 ? 14.43 11.469 22.172 1 96.06 386 ASN A C 1
ATOM 3004 O O . ASN A 1 386 ? 15.406 12.18 22.422 1 96.06 386 ASN A O 1
ATOM 3008 N N . LEU A 1 387 ? 13.18 11.859 22.344 1 97.88 387 LEU A N 1
ATOM 3009 C CA . LEU A 1 387 ? 12.898 13.141 22.984 1 97.88 387 LEU A CA 1
ATOM 3010 C C . LEU A 1 387 ? 13.383 13.141 24.438 1 97.88 387 LEU A C 1
ATOM 3012 O O . LEU A 1 387 ? 13.352 12.109 25.109 1 97.88 387 LEU A O 1
ATOM 3016 N N . THR A 1 388 ? 13.812 14.289 24.844 1 97.75 388 THR A N 1
ATOM 3017 C CA . THR A 1 388 ? 14.195 14.477 26.234 1 97.75 388 THR A CA 1
ATOM 3018 C C . THR A 1 388 ? 13.164 15.312 26.969 1 97.75 388 THR A C 1
ATOM 3020 O O . THR A 1 388 ? 13.047 16.516 26.734 1 97.75 388 THR A O 1
ATOM 3023 N N . TRP A 1 389 ? 12.422 14.734 27.875 1 97.62 389 TRP A N 1
ATOM 3024 C CA . TRP A 1 389 ? 11.445 15.383 28.734 1 97.62 389 TRP A CA 1
ATOM 3025 C C . TRP A 1 389 ? 11.031 14.461 29.875 1 97.62 389 TRP A C 1
ATOM 3027 O O . TRP A 1 389 ? 11.312 13.258 29.844 1 97.62 389 TRP A O 1
ATOM 3037 N N . THR A 1 390 ? 10.477 14.906 30.875 1 97.69 390 THR A N 1
ATOM 3038 C CA . THR A 1 390 ? 10.289 14.227 32.156 1 97.69 390 THR A CA 1
ATOM 3039 C C . THR A 1 390 ? 9.375 13.016 31.984 1 97.69 390 THR A C 1
ATOM 3041 O O . THR A 1 390 ? 9.547 12.008 32.688 1 97.69 390 THR A O 1
ATOM 3044 N N . GLY A 1 391 ? 8.445 12.984 31.109 1 97.38 391 GLY A N 1
ATOM 3045 C CA . GLY A 1 391 ? 7.477 11.906 30.984 1 97.38 391 GLY A CA 1
ATOM 3046 C C . GLY A 1 391 ? 7.875 10.859 29.969 1 97.38 391 GLY A C 1
ATOM 3047 O O . GLY A 1 391 ? 7.074 9.984 29.625 1 97.38 391 GLY A O 1
ATOM 3048 N N . MET A 1 392 ? 9.125 10.828 29.531 1 97.5 392 MET A N 1
ATOM 3049 C CA . MET A 1 392 ? 9.539 9.992 28.406 1 97.5 392 MET A CA 1
ATOM 3050 C C . MET A 1 392 ? 9.461 8.516 28.781 1 97.5 392 MET A C 1
ATOM 3052 O O . MET A 1 392 ? 9.055 7.684 27.953 1 97.5 392 MET A O 1
ATOM 3056 N N . SER A 1 393 ? 9.898 8.133 29.969 1 97.31 393 SER A N 1
ATOM 3057 C CA . SER A 1 393 ? 9.867 6.738 30.406 1 97.31 393 SER A CA 1
ATOM 3058 C C . SER A 1 393 ? 8.453 6.172 30.344 1 97.31 393 SER A C 1
ATOM 3060 O O . SER A 1 393 ? 8.258 5.035 29.922 1 97.31 393 SER A O 1
ATOM 3062 N N . GLY A 1 394 ? 7.488 6.945 30.797 1 97.31 394 GLY A N 1
ATOM 3063 C CA . GLY A 1 394 ? 6.098 6.523 30.719 1 97.31 394 GLY A CA 1
ATOM 3064 C C . GLY A 1 394 ? 5.625 6.27 29.312 1 97.31 394 GLY A C 1
ATOM 3065 O O . GLY A 1 394 ? 4.895 5.309 29.047 1 97.31 394 GLY A O 1
ATOM 3066 N N . PHE A 1 395 ? 6.035 7.074 28.438 1 97.38 395 PHE A N 1
ATOM 3067 C CA . PHE A 1 395 ? 5.664 6.91 27.031 1 97.38 395 PHE A CA 1
ATOM 3068 C C . PHE A 1 395 ? 6.281 5.648 26.453 1 97.38 395 PHE A C 1
ATOM 3070 O O . PHE A 1 395 ? 5.602 4.863 25.797 1 97.38 395 PHE A O 1
ATOM 3077 N N . LEU A 1 396 ? 7.586 5.453 26.656 1 95.62 396 LEU A N 1
ATOM 3078 C CA . LEU A 1 396 ? 8.305 4.316 26.094 1 95.62 396 LEU A CA 1
ATOM 3079 C C . LEU A 1 396 ? 7.762 3.002 26.641 1 95.62 396 LEU A C 1
ATOM 3081 O O . LEU A 1 396 ? 7.793 1.977 25.953 1 95.62 396 LEU A O 1
ATOM 3085 N N . ASN A 1 397 ? 7.188 3.012 27.844 1 94.94 397 ASN A N 1
ATOM 3086 C CA . ASN A 1 397 ? 6.699 1.796 28.484 1 94.94 397 ASN A CA 1
ATOM 3087 C C . ASN A 1 397 ? 5.207 1.599 28.234 1 94.94 397 ASN A C 1
ATOM 3089 O O . ASN A 1 397 ? 4.648 0.556 28.578 1 94.94 397 ASN A O 1
ATOM 3093 N N . ALA A 1 398 ? 4.562 2.605 27.688 1 94.94 398 ALA A N 1
ATOM 3094 C CA . ALA A 1 398 ? 3.143 2.455 27.375 1 94.94 398 ALA A CA 1
ATOM 3095 C C . ALA A 1 398 ? 2.928 1.406 26.281 1 94.94 398 ALA A C 1
ATOM 3097 O O . ALA A 1 398 ? 3.723 1.301 25.344 1 94.94 398 ALA A O 1
ATOM 3098 N N . PRO A 1 399 ? 1.895 0.602 26.406 1 91.06 399 PRO A N 1
ATOM 3099 C CA . PRO A 1 399 ? 1.668 -0.447 25.422 1 91.06 399 PRO A CA 1
ATOM 3100 C C . PRO A 1 399 ? 1.214 0.108 24.062 1 91.06 399 PRO A C 1
ATOM 3102 O O . PRO A 1 399 ? 0.536 1.137 24.016 1 91.06 399 PRO A O 1
ATOM 3105 N N . ARG A 1 400 ? 1.623 -0.527 23.062 1 90.56 400 ARG A N 1
ATOM 3106 C CA . ARG A 1 400 ? 1.07 -0.292 21.719 1 90.56 400 ARG A CA 1
ATOM 3107 C C . ARG A 1 400 ? -0.272 -0.995 21.562 1 90.56 400 ARG A C 1
ATOM 3109 O O . ARG A 1 400 ? -0.368 -2.211 21.734 1 90.56 400 ARG A O 1
ATOM 3116 N N . GLN A 1 401 ? -1.322 -0.183 21.219 1 90.88 401 GLN A N 1
ATOM 3117 C CA . GLN A 1 401 ? -2.672 -0.727 21.125 1 90.88 401 GLN A CA 1
ATOM 3118 C C . GLN A 1 401 ? -3.264 -0.495 19.734 1 90.88 401 GLN A C 1
ATOM 3120 O O . GLN A 1 401 ? -2.994 0.529 19.109 1 90.88 401 GLN A O 1
ATOM 3125 N N . SER A 1 402 ? -4.109 -1.401 19.281 1 90.38 402 SER A N 1
ATOM 3126 C CA . SER A 1 402 ? -4.758 -1.268 17.984 1 90.38 402 SER A CA 1
ATOM 3127 C C . SER A 1 402 ? -5.895 -0.248 18.031 1 90.38 402 SER A C 1
ATOM 3129 O O . SER A 1 402 ? -6.562 -0.106 19.062 1 90.38 402 SER A O 1
ATOM 3131 N N . ILE A 1 403 ? -6.082 0.421 16.984 1 93.69 403 ILE A N 1
ATOM 3132 C CA . ILE A 1 403 ? -7.246 1.268 16.75 1 93.69 403 ILE A CA 1
ATOM 3133 C C . ILE A 1 403 ? -8.219 0.556 15.812 1 93.69 403 ILE A C 1
ATOM 3135 O O . ILE A 1 403 ? -7.91 0.316 14.648 1 93.69 403 ILE A O 1
ATOM 3139 N N . VAL A 1 404 ? -9.391 0.234 16.297 1 91.31 404 VAL A N 1
ATOM 3140 C CA . VAL A 1 404 ? -10.391 -0.501 15.531 1 91.31 404 VAL A CA 1
ATOM 3141 C C . VAL A 1 404 ? -11.578 0.406 15.219 1 91.31 404 VAL A C 1
ATOM 3143 O O . VAL A 1 404 ? -12.141 1.025 16.125 1 91.31 404 VAL A O 1
ATOM 3146 N N . VAL A 1 405 ? -11.859 0.577 13.992 1 92.25 405 VAL A N 1
ATOM 3147 C CA . VAL A 1 405 ? -13.023 1.328 13.523 1 92.25 405 VAL A CA 1
ATOM 3148 C C . VAL A 1 405 ? -13.883 0.444 12.625 1 92.25 405 VAL A C 1
ATOM 3150 O O . VAL A 1 405 ? -13.406 -0.092 11.625 1 92.25 405 VAL A O 1
ATOM 3153 N N . ASN A 1 406 ? -15.156 0.286 12.977 1 88 406 ASN A N 1
ATOM 3154 C CA . ASN A 1 406 ? -16.062 -0.559 12.203 1 88 406 ASN A CA 1
ATOM 3155 C C . ASN A 1 406 ? -15.461 -1.938 11.945 1 88 406 ASN A C 1
ATOM 3157 O O . ASN A 1 406 ? -15.406 -2.393 10.805 1 88 406 ASN A O 1
ATOM 3161 N N . ARG A 1 407 ? -14.727 -2.525 12.867 1 83.94 407 ARG A N 1
ATOM 3162 C CA . ARG A 1 407 ? -14.203 -3.887 12.922 1 83.94 407 ARG A CA 1
ATOM 3163 C C . ARG A 1 407 ? -12.883 -3.994 12.164 1 83.94 407 ARG A C 1
ATOM 3165 O O . ARG A 1 407 ? -12.242 -5.047 12.172 1 83.94 407 ARG A O 1
ATOM 3172 N N . LEU A 1 408 ? -12.5 -2.906 11.57 1 87.75 408 LEU A N 1
ATOM 3173 C CA . LEU A 1 408 ? -11.227 -2.912 10.859 1 87.75 408 LEU A CA 1
ATOM 3174 C C . LEU A 1 408 ? -10.125 -2.305 11.711 1 87.75 408 LEU A C 1
ATOM 3176 O O . LEU A 1 408 ? -10.344 -1.309 12.406 1 87.75 408 LEU A O 1
ATOM 3180 N N . VAL A 1 409 ? -8.953 -2.945 11.719 1 89.44 409 VAL A N 1
ATOM 3181 C CA . VAL A 1 409 ? -7.797 -2.336 12.367 1 89.44 409 VAL A CA 1
ATOM 3182 C C . VAL A 1 409 ? -7.23 -1.233 11.469 1 89.44 409 VAL A C 1
ATOM 3184 O O . VAL A 1 409 ? -6.637 -1.515 10.43 1 89.44 409 VAL A O 1
ATOM 3187 N N . GLU A 1 410 ? -7.355 0.003 11.93 1 93.5 410 GLU A N 1
ATOM 3188 C CA . GLU A 1 410 ? -7.016 1.177 11.133 1 93.5 410 GLU A CA 1
ATOM 3189 C C . GLU A 1 410 ? -5.633 1.708 11.492 1 93.5 410 GLU A C 1
ATOM 3191 O O . GLU A 1 410 ? -5.07 2.531 10.766 1 93.5 410 GLU A O 1
ATOM 3196 N N . GLY A 1 411 ? -5.117 1.231 12.562 1 93.69 411 GLY A N 1
ATOM 3197 C CA . GLY A 1 411 ? -3.814 1.688 13.023 1 93.69 411 GLY A CA 1
ATOM 3198 C C . GLY A 1 411 ? -3.52 1.301 14.461 1 93.69 411 GLY A C 1
ATOM 3199 O O . GLY A 1 411 ? -4.086 0.336 14.977 1 93.69 411 GLY A O 1
ATOM 3200 N N . TYR A 1 412 ? -2.561 1.967 15.008 1 93.5 412 TYR A N 1
ATOM 3201 C CA . TYR A 1 412 ? -2.107 1.701 16.375 1 93.5 412 TYR A CA 1
ATOM 3202 C C . TYR A 1 412 ? -1.854 3 17.125 1 93.5 412 TYR A C 1
ATOM 3204 O O . TYR A 1 412 ? -1.785 4.074 16.516 1 93.5 412 TYR A O 1
ATOM 3212 N N . GLN A 1 413 ? -1.771 2.857 18.453 1 95.75 413 GLN A N 1
ATOM 3213 C CA . GLN A 1 413 ? -1.517 4.023 19.297 1 95.75 413 GLN A CA 1
ATOM 3214 C C . GLN A 1 413 ? -0.621 3.668 20.469 1 95.75 413 GLN A C 1
ATOM 3216 O O . GLN A 1 413 ? -0.629 2.529 20.938 1 95.75 413 GLN A O 1
ATOM 3221 N N . ARG A 1 414 ? 0.174 4.516 20.891 1 95.25 414 ARG A N 1
ATOM 3222 C CA . ARG A 1 414 ? 0.921 4.559 22.141 1 95.25 414 ARG A CA 1
ATOM 3223 C C . ARG A 1 414 ? 0.688 5.875 22.875 1 95.25 414 ARG A C 1
ATOM 3225 O O . ARG A 1 414 ? 0.903 6.949 22.312 1 95.25 414 ARG A O 1
ATOM 3232 N N . ASN A 1 415 ? 0.19 5.758 24.109 1 96.75 415 ASN A N 1
ATOM 3233 C CA . ASN A 1 415 ? -0.236 6.949 24.844 1 96.75 415 ASN A CA 1
ATOM 3234 C C . ASN A 1 415 ? 0.578 7.152 26.109 1 96.75 415 ASN A C 1
ATOM 3236 O O . ASN A 1 415 ? 0.522 6.328 27.031 1 96.75 415 ASN A O 1
ATOM 3240 N N . GLY A 1 416 ? 1.299 8.211 26.125 1 96.38 416 GLY A N 1
ATOM 3241 C CA . GLY A 1 416 ? 1.842 8.719 27.375 1 96.38 416 GLY A CA 1
ATOM 3242 C C . GLY A 1 416 ? 0.962 9.773 28.016 1 96.38 416 GLY A C 1
ATOM 3243 O O . GLY A 1 416 ? -0.181 9.977 27.594 1 96.38 416 GLY A O 1
ATOM 3244 N N . ILE A 1 417 ? 1.436 10.375 29.047 1 95.31 417 ILE A N 1
ATOM 3245 C CA . ILE A 1 417 ? 0.656 11.359 29.781 1 95.31 417 ILE A CA 1
ATOM 3246 C C . ILE A 1 417 ? 0.415 12.586 28.906 1 95.31 417 ILE A C 1
ATOM 3248 O O . ILE A 1 417 ? -0.702 13.102 28.844 1 95.31 417 ILE A O 1
ATOM 3252 N N . LYS A 1 418 ? 1.377 13.117 28.172 1 97.31 418 LYS A N 1
ATOM 3253 C CA . LYS A 1 418 ? 1.239 14.32 27.344 1 97.31 418 LYS A CA 1
ATOM 3254 C C . LYS A 1 418 ? 1.651 14.039 25.906 1 97.31 418 LYS A C 1
ATOM 3256 O O . LYS A 1 418 ? 1.461 14.883 25.016 1 97.31 418 LYS A O 1
ATOM 3261 N N . LEU A 1 419 ? 2.209 12.867 25.656 1 98.56 419 LEU A N 1
ATOM 3262 C CA . LEU A 1 419 ? 2.713 12.508 24.328 1 98.56 419 LEU A CA 1
ATOM 3263 C C . LEU A 1 419 ? 1.988 11.273 23.797 1 98.56 419 LEU A C 1
ATOM 3265 O O . LEU A 1 419 ? 1.903 10.25 24.469 1 98.56 419 LEU A O 1
ATOM 3269 N N . GLN A 1 420 ? 1.448 11.414 22.656 1 98.25 420 GLN A N 1
ATOM 3270 C CA . GLN A 1 420 ? 0.779 10.305 21.969 1 98.25 420 GLN A CA 1
ATOM 3271 C C . GLN A 1 420 ? 1.331 10.109 20.562 1 98.25 420 GLN A C 1
ATOM 3273 O O . GLN A 1 420 ? 1.662 11.078 19.875 1 98.25 420 GLN A O 1
ATOM 3278 N N . PHE A 1 421 ? 1.45 8.867 20.172 1 97.88 421 PHE A N 1
ATOM 3279 C CA . PHE A 1 421 ? 1.838 8.531 18.812 1 97.88 421 PHE A CA 1
ATOM 3280 C C . PHE A 1 421 ? 0.83 7.574 18.172 1 97.88 421 PHE A C 1
ATOM 3282 O O . PHE A 1 421 ? 0.423 6.594 18.797 1 97.88 421 PHE A O 1
ATOM 3289 N N . PHE A 1 422 ? 0.413 7.895 16.984 1 97.75 422 PHE A N 1
ATOM 3290 C CA . PHE A 1 422 ? -0.56 7.094 16.25 1 97.75 422 PHE A CA 1
ATOM 3291 C C . PHE A 1 422 ? 0.017 6.629 14.914 1 97.75 422 PHE A C 1
ATOM 3293 O O . PHE A 1 422 ? 0.447 7.449 14.094 1 97.75 422 PHE A O 1
ATOM 3300 N N . TRP A 1 423 ? 0.077 5.344 14.727 1 96.25 423 TRP A N 1
ATOM 3301 C CA . TRP A 1 423 ? 0.333 4.762 13.414 1 96.25 423 TRP A CA 1
ATOM 3302 C C . TRP A 1 423 ? -0.958 4.645 12.609 1 96.25 423 TRP A C 1
ATOM 3304 O O . TRP A 1 423 ? -1.959 4.117 13.102 1 96.25 423 TRP A O 1
ATOM 3314 N N . VAL A 1 424 ? -0.948 5.129 11.391 1 96.81 424 VAL A N 1
ATOM 3315 C CA . VAL A 1 424 ? -2.139 5.035 10.555 1 96.81 424 VAL A CA 1
ATOM 3316 C C . VAL A 1 424 ? -1.87 4.105 9.375 1 96.81 424 VAL A C 1
ATOM 3318 O O . VAL A 1 424 ? -0.964 4.352 8.57 1 96.81 424 VAL A O 1
ATOM 3321 N N . ASN A 1 425 ? -2.68 3.07 9.289 1 94.19 425 ASN A N 1
ATOM 3322 C CA . ASN A 1 425 ? -2.529 2.102 8.211 1 94.19 425 ASN A CA 1
ATOM 3323 C C . ASN A 1 425 ? -3.035 2.662 6.883 1 94.19 425 ASN A C 1
ATOM 3325 O O . ASN A 1 425 ? -4.02 3.402 6.852 1 94.19 425 ASN A O 1
ATOM 3329 N N . ALA A 1 426 ? -2.355 2.252 5.82 1 93.12 426 ALA A N 1
ATOM 3330 C CA . ALA A 1 426 ? -2.793 2.492 4.445 1 93.12 426 ALA A CA 1
ATOM 3331 C C . ALA A 1 426 ? -3.01 3.982 4.195 1 93.12 426 ALA A C 1
ATOM 3333 O O . ALA A 1 426 ? -4.039 4.383 3.646 1 93.12 426 ALA A O 1
ATOM 3334 N N . ALA A 1 427 ? -2.041 4.766 4.68 1 94.56 427 ALA A N 1
ATOM 3335 C CA . ALA A 1 427 ? -2.148 6.211 4.5 1 94.56 427 ALA A CA 1
ATOM 3336 C C . ALA A 1 427 ? -0.788 6.828 4.191 1 94.56 427 ALA A C 1
ATOM 3338 O O . ALA A 1 427 ? 0.226 6.434 4.773 1 94.56 427 ALA A O 1
ATOM 3339 N N . GLY A 1 428 ? -0.785 7.777 3.258 1 92.19 428 GLY A N 1
ATOM 3340 C CA . GLY A 1 428 ? 0.396 8.57 2.947 1 92.19 428 GLY A CA 1
ATOM 3341 C C . GLY A 1 428 ? 0.421 9.906 3.66 1 92.19 428 GLY A C 1
ATOM 3342 O O . GLY A 1 428 ? -0.01 10.016 4.812 1 92.19 428 GLY A O 1
ATOM 3343 N N . GLN A 1 429 ? 0.981 10.852 2.971 1 89.31 429 GLN A N 1
ATOM 3344 C CA . GLN A 1 429 ? 1.114 12.188 3.529 1 89.31 429 GLN A CA 1
ATOM 3345 C C . GLN A 1 429 ? -0.253 12.836 3.75 1 89.31 429 GLN A C 1
ATOM 3347 O O . GLN A 1 429 ? -0.439 13.594 4.699 1 89.31 429 GLN A O 1
ATOM 3352 N N . SER A 1 430 ? -1.158 12.555 2.857 1 88.12 430 SER A N 1
ATOM 3353 C CA . SER A 1 430 ? -2.518 13.062 3.012 1 88.12 430 SER A CA 1
ATOM 3354 C C . SER A 1 430 ? -3.391 12.078 3.781 1 88.12 430 SER A C 1
ATOM 3356 O O . SER A 1 430 ? -4.422 11.625 3.273 1 88.12 430 SER A O 1
ATOM 3358 N N . THR A 1 431 ? -3.033 11.883 4.977 1 92.56 431 THR A N 1
ATOM 3359 C CA . THR A 1 431 ? -3.637 10.867 5.828 1 92.56 431 THR A CA 1
ATOM 3360 C C . THR A 1 431 ? -5.141 11.094 5.969 1 92.56 431 THR A C 1
ATOM 3362 O O . THR A 1 431 ? -5.926 10.148 5.91 1 92.56 431 THR A O 1
ATOM 3365 N N . PRO A 1 432 ? -5.645 12.398 6.117 1 90.94 432 PRO A N 1
ATOM 3366 C CA . PRO A 1 432 ? -7.09 12.602 6.227 1 90.94 432 PRO A CA 1
ATOM 3367 C C . PRO A 1 432 ? -7.848 12.117 4.988 1 90.94 432 PRO A C 1
ATOM 3369 O O . PRO A 1 432 ? -9 11.695 5.094 1 90.94 432 PRO A O 1
ATOM 3372 N N . LEU A 1 433 ? -7.172 12.188 3.912 1 87.31 433 LEU A N 1
ATOM 3373 C CA . LEU A 1 433 ? -7.789 11.742 2.666 1 87.31 433 LEU A CA 1
ATOM 3374 C C . LEU A 1 433 ? -7.617 10.242 2.477 1 87.31 433 LEU A C 1
ATOM 3376 O O . LEU A 1 433 ? -8.531 9.562 1.997 1 87.31 433 LEU A O 1
ATOM 3380 N N . ASP A 1 434 ? -6.484 9.742 2.818 1 90.31 434 ASP A N 1
ATOM 3381 C CA . ASP A 1 434 ? -6.129 8.352 2.539 1 90.31 434 ASP A CA 1
ATOM 3382 C C . ASP A 1 434 ? -6.863 7.398 3.477 1 90.31 434 ASP A C 1
ATOM 3384 O O . ASP A 1 434 ? -7.168 6.262 3.104 1 90.31 434 ASP A O 1
ATOM 3388 N N . ASN A 1 435 ? -7.078 7.809 4.656 1 94.25 435 ASN A N 1
ATOM 3389 C CA . ASN A 1 435 ? -7.746 6.988 5.66 1 94.25 435 ASN A CA 1
ATOM 3390 C C . ASN A 1 435 ? -8.586 7.84 6.609 1 94.25 435 ASN A C 1
ATOM 3392 O O . ASN A 1 435 ? -8.242 7.992 7.781 1 94.25 435 ASN A O 1
ATOM 3396 N N . PRO A 1 436 ? -9.719 8.336 6.141 1 92.94 436 PRO A N 1
ATOM 3397 C CA . PRO A 1 436 ? -10.562 9.203 6.965 1 92.94 436 PRO A CA 1
ATOM 3398 C C . PRO A 1 436 ? -11.102 8.5 8.203 1 92.94 436 PRO A C 1
ATOM 3400 O O . PRO A 1 436 ? -11.273 9.125 9.25 1 92.94 436 PRO A O 1
ATOM 3403 N N . ALA A 1 437 ? -11.336 7.188 8.141 1 93.25 437 ALA A N 1
ATOM 3404 C CA . ALA A 1 437 ? -11.844 6.453 9.297 1 93.25 437 ALA A CA 1
ATOM 3405 C C . ALA A 1 437 ? -10.859 6.5 10.461 1 93.25 437 ALA A C 1
ATOM 3407 O O . ALA A 1 437 ? -11.25 6.777 11.602 1 93.25 437 ALA A O 1
ATOM 3408 N N . ALA A 1 438 ? -9.648 6.234 10.141 1 94.94 438 ALA A N 1
ATOM 3409 C CA . ALA A 1 438 ? -8.617 6.266 11.18 1 94.94 438 ALA A CA 1
ATOM 3410 C C . ALA A 1 438 ? -8.492 7.664 11.773 1 94.94 438 ALA A C 1
ATOM 3412 O O . ALA A 1 438 ? -8.438 7.82 13 1 94.94 438 ALA A O 1
ATOM 3413 N N . LEU A 1 439 ? -8.391 8.625 10.922 1 95.94 439 LEU A N 1
ATOM 3414 C CA . LEU A 1 439 ? -8.109 9.969 11.414 1 95.94 439 LEU A CA 1
ATOM 3415 C C . LEU A 1 439 ? -9.281 10.5 12.227 1 95.94 439 LEU A C 1
ATOM 3417 O O . LEU A 1 439 ? -9.086 11.195 13.227 1 95.94 439 LEU A O 1
ATOM 3421 N N . ASN A 1 440 ? -10.5 10.211 11.805 1 94.62 440 ASN A N 1
ATOM 3422 C CA . ASN A 1 440 ? -11.656 10.602 12.602 1 94.62 440 ASN A CA 1
ATOM 3423 C C . ASN A 1 440 ? -11.602 9.992 14 1 94.62 440 ASN A C 1
ATOM 3425 O O . ASN A 1 440 ? -11.906 10.672 14.984 1 94.62 440 ASN A O 1
ATOM 3429 N N . SER A 1 441 ? -11.234 8.773 14.062 1 95.38 441 SER A N 1
ATOM 3430 C CA . SER A 1 441 ? -11.117 8.102 15.352 1 95.38 441 SER A CA 1
ATOM 3431 C C . SER A 1 441 ? -9.992 8.703 16.188 1 95.38 441 SER A C 1
ATOM 3433 O O . SER A 1 441 ? -10.156 8.922 17.391 1 95.38 441 SER A O 1
ATOM 3435 N N . ILE A 1 442 ? -8.906 8.953 15.594 1 97.38 442 ILE A N 1
ATOM 3436 C CA . ILE A 1 442 ? -7.727 9.484 16.266 1 97.38 442 ILE A CA 1
ATOM 3437 C C . ILE A 1 442 ? -8.023 10.875 16.812 1 97.38 442 ILE A C 1
ATOM 3439 O O . ILE A 1 442 ? -7.707 11.188 17.953 1 97.38 442 ILE A O 1
ATOM 3443 N N . ILE A 1 443 ? -8.633 11.742 16.031 1 96.81 443 ILE A N 1
ATOM 3444 C CA . ILE A 1 443 ? -8.953 13.094 16.484 1 96.81 443 ILE A CA 1
ATOM 3445 C C . ILE A 1 443 ? -9.883 13.031 17.688 1 96.81 443 ILE A C 1
ATOM 3447 O O . ILE A 1 443 ? -9.695 13.773 18.656 1 96.81 443 ILE A O 1
ATOM 3451 N N . ASN A 1 444 ? -10.828 12.148 17.594 1 93.38 444 ASN A N 1
ATOM 3452 C CA . ASN A 1 444 ? -11.742 11.992 18.719 1 93.38 444 ASN A CA 1
ATOM 3453 C C . ASN A 1 444 ? -11.008 11.602 19.984 1 93.38 444 ASN A C 1
ATOM 3455 O O . ASN A 1 444 ? -11.367 12.047 21.078 1 93.38 444 ASN A O 1
ATOM 3459 N N . ARG A 1 445 ? -10.031 10.797 19.859 1 93.56 445 ARG A N 1
ATOM 3460 C CA . ARG A 1 445 ? -9.227 10.336 20.984 1 93.56 445 ARG A CA 1
ATOM 3461 C C . ARG A 1 445 ? -8.367 11.461 21.547 1 93.56 445 ARG A C 1
ATOM 3463 O O . ARG A 1 445 ? -8.109 11.516 22.75 1 93.56 445 ARG A O 1
ATOM 3470 N N . ILE A 1 446 ? -7.965 12.312 20.672 1 95.56 446 ILE A N 1
ATOM 3471 C CA . ILE A 1 446 ? -7.055 13.391 21.047 1 95.56 446 ILE A CA 1
ATOM 3472 C C . ILE A 1 446 ? -7.836 14.508 21.734 1 95.56 446 ILE A C 1
ATOM 3474 O O . ILE A 1 446 ? -7.395 15.047 22.75 1 95.56 446 ILE A O 1
ATOM 3478 N N . VAL A 1 447 ? -9.031 14.836 21.266 1 90.81 447 VAL A N 1
ATOM 3479 C CA . VAL A 1 447 ? -9.703 16.062 21.703 1 90.81 447 VAL A CA 1
ATOM 3480 C C . VAL A 1 447 ? -10.688 15.75 22.828 1 90.81 447 VAL A C 1
ATOM 3482 O O . VAL A 1 447 ? -11.125 16.641 23.547 1 90.81 447 VAL A O 1
ATOM 3485 N N . TYR A 1 448 ? -11.156 14.477 23.016 1 81.94 448 TYR A N 1
ATOM 3486 C CA . TYR A 1 448 ? -12.07 14.102 24.094 1 81.94 448 TYR A CA 1
ATOM 3487 C C . TYR A 1 448 ? -11.422 13.078 25.016 1 81.94 448 TYR A C 1
ATOM 3489 O O . TYR A 1 448 ? -11.656 13.102 26.234 1 81.94 448 TYR A O 1
ATOM 3497 N N . MET B 1 1 ? 0.533 -45.469 -39.719 1 26.83 1 MET B N 1
ATOM 3498 C CA . MET B 1 1 ? -0.76 -46.094 -39.469 1 26.83 1 MET B CA 1
ATOM 3499 C C . MET B 1 1 ? -1.479 -45.438 -38.281 1 26.83 1 MET B C 1
ATOM 3501 O O . MET B 1 1 ? -0.954 -45.375 -37.188 1 26.83 1 MET B O 1
ATOM 3505 N N . ALA B 1 2 ? -2.422 -44.5 -38.656 1 29.14 2 ALA B N 1
ATOM 3506 C CA . ALA B 1 2 ? -3.203 -43.656 -37.781 1 29.14 2 ALA B CA 1
ATOM 3507 C C . ALA B 1 2 ? -4.102 -44.469 -36.844 1 29.14 2 ALA B C 1
ATOM 3509 O O . ALA B 1 2 ? -4.926 -45.25 -37.312 1 29.14 2 ALA B O 1
ATOM 3510 N N . LYS B 1 3 ? -3.549 -44.812 -35.75 1 33.97 3 LYS B N 1
ATOM 3511 C CA . LYS B 1 3 ? -4.32 -45.625 -34.844 1 33.97 3 LYS B CA 1
ATOM 3512 C C . LYS B 1 3 ? -5.762 -45.125 -34.75 1 33.97 3 LYS B C 1
ATOM 3514 O O . LYS B 1 3 ? -6.008 -43.906 -34.719 1 33.97 3 LYS B O 1
ATOM 3519 N N . LYS B 1 4 ? -6.703 -45.969 -35 1 40.16 4 LYS B N 1
ATOM 3520 C CA . LYS B 1 4 ? -8.148 -45.781 -34.969 1 40.16 4 LYS B CA 1
ATOM 3521 C C . LYS B 1 4 ? -8.602 -45.25 -33.625 1 40.16 4 LYS B C 1
ATOM 3523 O O . LYS B 1 4 ? -8.242 -45.812 -32.562 1 40.16 4 LYS B O 1
ATOM 3528 N N . ILE B 1 5 ? -8.922 -43.938 -33.312 1 34.22 5 ILE B N 1
ATOM 3529 C CA . ILE B 1 5 ? -9.578 -43.312 -32.156 1 34.22 5 ILE B CA 1
ATOM 3530 C C . ILE B 1 5 ? -10.891 -44.031 -31.859 1 34.22 5 ILE B C 1
ATOM 3532 O O . ILE B 1 5 ? -11.727 -44.219 -32.75 1 34.22 5 ILE B O 1
ATOM 3536 N N . PHE B 1 6 ? -10.891 -44.906 -30.875 1 33.47 6 PHE B N 1
ATOM 3537 C CA . PHE B 1 6 ? -12.148 -45.5 -30.484 1 33.47 6 PHE B CA 1
ATOM 3538 C C . PHE B 1 6 ? -12.93 -44.594 -29.562 1 33.47 6 PHE B C 1
ATOM 3540 O O . PHE B 1 6 ? -12.398 -44.125 -28.562 1 33.47 6 PHE B O 1
ATOM 3547 N N . ILE B 1 7 ? -13.875 -43.906 -30.031 1 35.34 7 ILE B N 1
ATOM 3548 C CA . ILE B 1 7 ? -14.891 -43.219 -29.266 1 35.34 7 ILE B CA 1
ATOM 3549 C C . ILE B 1 7 ? -15.953 -44.188 -28.781 1 35.34 7 ILE B C 1
ATOM 3551 O O . ILE B 1 7 ? -16.594 -44.875 -29.578 1 35.34 7 ILE B O 1
ATOM 3555 N N . ILE B 1 8 ? -15.852 -44.969 -27.75 1 33 8 ILE B N 1
ATOM 3556 C CA . ILE B 1 8 ? -16.922 -45.812 -27.203 1 33 8 ILE B CA 1
ATOM 3557 C C . ILE B 1 8 ? -17.953 -44.938 -26.5 1 33 8 ILE B C 1
ATOM 3559 O O . ILE B 1 8 ? -17.625 -44.219 -25.547 1 33 8 ILE B O 1
ATOM 3563 N N . GLY B 1 9 ? -19.016 -44.469 -27.156 1 34.69 9 GLY B N 1
ATOM 3564 C CA . GLY B 1 9 ? -20.172 -43.75 -26.672 1 34.69 9 GLY B CA 1
ATOM 3565 C C . GLY B 1 9 ? -21.031 -44.562 -25.719 1 34.69 9 GLY B C 1
ATOM 3566 O O . GLY B 1 9 ? -21.469 -45.656 -26.047 1 34.69 9 GLY B O 1
ATOM 3567 N N . SER B 1 10 ? -20.719 -44.875 -24.547 1 32.31 10 SER B N 1
ATOM 3568 C CA . SER B 1 10 ? -21.703 -45.562 -23.734 1 32.31 10 SER B CA 1
ATOM 3569 C C . SER B 1 10 ? -22.938 -44.719 -23.5 1 32.31 10 SER B C 1
ATOM 3571 O O . SER B 1 10 ? -22.828 -43.562 -23.062 1 32.31 10 SER B O 1
ATOM 3573 N N . VAL B 1 11 ? -23.969 -44.844 -24.297 1 33.03 11 VAL B N 1
ATOM 3574 C CA . VAL B 1 11 ? -25.328 -44.312 -24.188 1 33.03 11 VAL B CA 1
ATOM 3575 C C . VAL B 1 11 ? -25.969 -44.875 -22.906 1 33.03 11 VAL B C 1
ATOM 3577 O O . VAL B 1 11 ? -26.375 -46.031 -22.844 1 33.03 11 VAL B O 1
ATOM 3580 N N . ILE B 1 12 ? -25.438 -44.875 -21.812 1 33.03 12 ILE B N 1
ATOM 3581 C CA . ILE B 1 12 ? -26.281 -45.438 -20.75 1 33.03 12 ILE B CA 1
ATOM 3582 C C . ILE B 1 12 ? -27.438 -44.469 -20.469 1 33.03 12 ILE B C 1
ATOM 3584 O O . ILE B 1 12 ? -27.328 -43.562 -19.641 1 33.03 12 ILE B O 1
ATOM 3588 N N . ALA B 1 13 ? -27.906 -43.719 -21.469 1 32.25 13 ALA B N 1
ATOM 3589 C CA . ALA B 1 13 ? -29 -42.844 -21.094 1 32.25 13 ALA B CA 1
ATOM 3590 C C . ALA B 1 13 ? -30.266 -43.625 -20.766 1 32.25 13 ALA B C 1
ATOM 3592 O O . ALA B 1 13 ? -31.328 -43.031 -20.578 1 32.25 13 ALA B O 1
ATOM 3593 N N . ALA B 1 14 ? -30.328 -44.875 -20.906 1 30.67 14 ALA B N 1
ATOM 3594 C CA . ALA B 1 14 ? -31.75 -45.156 -21.141 1 30.67 14 ALA B CA 1
ATOM 3595 C C . ALA B 1 14 ? -32.594 -44.656 -19.969 1 30.67 14 ALA B C 1
ATOM 3597 O O . ALA B 1 14 ? -33.781 -44.406 -20.125 1 30.67 14 ALA B O 1
ATOM 3598 N N . ALA B 1 15 ? -32.188 -44.875 -18.75 1 31.59 15 ALA B N 1
ATOM 3599 C CA . ALA B 1 15 ? -33.281 -45.031 -17.797 1 31.59 15 ALA B CA 1
ATOM 3600 C C . ALA B 1 15 ? -33.938 -43.688 -17.484 1 31.59 15 ALA B C 1
ATOM 3602 O O . ALA B 1 15 ? -35.062 -43.656 -17 1 31.59 15 ALA B O 1
ATOM 3603 N N . ALA B 1 16 ? -33.156 -42.562 -17.234 1 30.78 16 ALA B N 1
ATOM 3604 C CA . ALA B 1 16 ? -33.875 -41.406 -16.656 1 30.78 16 ALA B CA 1
ATOM 3605 C C . ALA B 1 16 ? -34.719 -40.719 -17.703 1 30.78 16 ALA B C 1
ATOM 3607 O O . ALA B 1 16 ? -34.25 -39.844 -18.453 1 30.78 16 ALA B O 1
ATOM 3608 N N . LEU B 1 17 ? -35.344 -41.281 -18.625 1 32.81 17 LEU B N 1
ATOM 3609 C CA . LEU B 1 17 ? -36.312 -40.594 -19.469 1 32.81 17 LEU B CA 1
ATOM 3610 C C . LEU B 1 17 ? -37.25 -39.75 -18.641 1 32.81 17 LEU B C 1
ATOM 3612 O O . LEU B 1 17 ? -37.719 -38.688 -19.094 1 32.81 17 LEU B O 1
ATOM 3616 N N . LEU B 1 18 ? -37.906 -40.281 -17.594 1 32.5 18 LEU B N 1
ATOM 3617 C CA . LEU B 1 18 ? -39.125 -39.656 -17.125 1 32.5 18 LEU B CA 1
ATOM 3618 C C . LEU B 1 18 ? -38.812 -38.281 -16.484 1 32.5 18 LEU B C 1
ATOM 3620 O O . LEU B 1 18 ? -39.562 -37.312 -16.672 1 32.5 18 LEU B O 1
ATOM 3624 N N . ALA B 1 19 ? -38.25 -38.188 -15.156 1 34.59 19 ALA B N 1
ATOM 3625 C CA . ALA B 1 19 ? -38.438 -37.125 -14.156 1 34.59 19 ALA B CA 1
ATOM 3626 C C . ALA B 1 19 ? -37.469 -35.969 -14.383 1 34.59 19 ALA B C 1
ATOM 3628 O O . ALA B 1 19 ? -36.625 -35.719 -13.547 1 34.59 19 ALA B O 1
ATOM 3629 N N . GLY B 1 20 ? -37.25 -35.188 -15.594 1 35.41 20 GLY B N 1
ATOM 3630 C CA . GLY B 1 20 ? -36.594 -33.938 -15.969 1 35.41 20 GLY B CA 1
ATOM 3631 C C . GLY B 1 20 ? -35.125 -33.938 -15.711 1 35.41 20 GLY B C 1
ATOM 3632 O O . GLY B 1 20 ? -34.469 -32.875 -15.688 1 35.41 20 GLY B O 1
ATOM 3633 N N . LEU B 1 21 ? -34.438 -34.969 -15.289 1 35.5 21 LEU B N 1
ATOM 3634 C CA . LEU B 1 21 ? -33.031 -34.906 -14.867 1 35.5 21 LEU B CA 1
ATOM 3635 C C . LEU B 1 21 ? -32.125 -34.844 -16.078 1 35.5 21 LEU B C 1
ATOM 3637 O O . LEU B 1 21 ? -32.25 -35.656 -17 1 35.5 21 LEU B O 1
ATOM 3641 N N . GLY B 1 22 ? -31.453 -33.688 -16.328 1 37.72 22 GLY B N 1
ATOM 3642 C CA . GLY B 1 22 ? -30.469 -33.406 -17.359 1 37.72 22 GLY B CA 1
ATOM 3643 C C . GLY B 1 22 ? -29.453 -34.531 -17.531 1 37.72 22 GLY B C 1
ATOM 3644 O O . GLY B 1 22 ? -29.141 -35.219 -16.562 1 37.72 22 GLY B O 1
ATOM 3645 N N . VAL B 1 23 ? -29.25 -35.125 -18.688 1 37.47 23 VAL B N 1
ATOM 3646 C CA . VAL B 1 23 ? -28.359 -36.188 -19.125 1 37.47 23 VAL B CA 1
ATOM 3647 C C . VAL B 1 23 ? -26.906 -35.75 -18.953 1 37.47 23 VAL B C 1
ATOM 3649 O O . VAL B 1 23 ? -26.5 -34.719 -19.469 1 37.47 23 VAL B O 1
ATOM 3652 N N . LEU B 1 24 ? -26.219 -36.188 -17.922 1 45.41 24 LEU B N 1
ATOM 3653 C CA . LEU B 1 24 ? -24.766 -36.094 -17.719 1 45.41 24 LEU B CA 1
ATOM 3654 C C . LEU B 1 24 ? -24.031 -36.906 -18.781 1 45.41 24 LEU B C 1
ATOM 3656 O O . LEU B 1 24 ? -24.219 -38.125 -18.875 1 45.41 24 LEU B O 1
ATOM 3660 N N . ILE B 1 25 ? -23.594 -36.375 -19.922 1 43.41 25 ILE B N 1
ATOM 3661 C CA . ILE B 1 25 ? -22.906 -37.125 -20.969 1 43.41 25 ILE B CA 1
ATOM 3662 C C . ILE B 1 25 ? -21.391 -36.969 -20.781 1 43.41 25 ILE B C 1
ATOM 3664 O O . ILE B 1 25 ? -20.891 -35.875 -20.609 1 43.41 25 ILE B O 1
ATOM 3668 N N . TRP B 1 26 ? -20.734 -37.938 -20.188 1 48.75 26 TRP B N 1
ATOM 3669 C CA . TRP B 1 26 ? -19.266 -37.906 -20.281 1 48.75 26 TRP B CA 1
ATOM 3670 C C . TRP B 1 26 ? -18.781 -38.906 -21.328 1 48.75 26 TRP B C 1
ATOM 3672 O O . TRP B 1 26 ? -19.469 -39.875 -21.656 1 48.75 26 TRP B O 1
ATOM 3682 N N . TRP B 1 27 ? -17.781 -38.406 -22.188 1 47.12 27 TRP B N 1
ATOM 3683 C CA . TRP B 1 27 ? -17.125 -39.25 -23.156 1 47.12 27 TRP B CA 1
ATOM 3684 C C . TRP B 1 27 ? -15.742 -39.688 -22.672 1 47.12 27 TRP B C 1
ATOM 3686 O O . TRP B 1 27 ? -15.016 -38.906 -22.062 1 47.12 27 TRP B O 1
ATOM 3696 N N . LEU B 1 28 ? -15.492 -41.062 -22.625 1 54.03 28 LEU B N 1
ATOM 3697 C CA . LEU B 1 28 ? -14.18 -41.625 -22.312 1 54.03 28 LEU B CA 1
ATOM 3698 C C . LEU B 1 28 ? -13.32 -41.719 -23.578 1 54.03 28 LEU B C 1
ATOM 3700 O O . LEU B 1 28 ? -13.781 -42.188 -24.609 1 54.03 28 LEU B O 1
ATOM 3704 N N . VAL B 1 29 ? -12.25 -40.969 -23.656 1 53.56 29 VAL B N 1
ATOM 3705 C CA . VAL B 1 29 ? -11.273 -41.062 -24.734 1 53.56 29 VAL B CA 1
ATOM 3706 C C . VAL B 1 29 ? -10.07 -41.875 -24.281 1 53.56 29 VAL B C 1
ATOM 3708 O O . VAL B 1 29 ? -9.438 -41.562 -23.266 1 53.56 29 VAL B O 1
ATOM 3711 N N . THR B 1 30 ? -9.938 -43.156 -24.75 1 52.66 30 THR B N 1
ATOM 3712 C CA . THR B 1 30 ? -8.766 -43.969 -24.438 1 52.66 30 THR B CA 1
ATOM 3713 C C . THR B 1 30 ? -8.055 -44.406 -25.719 1 52.66 30 THR B C 1
ATOM 3715 O O . THR B 1 30 ? -8.695 -44.625 -26.734 1 52.66 30 THR B O 1
ATOM 3718 N N . ARG B 1 31 ? -6.801 -44.031 -25.859 1 54.47 31 ARG B N 1
ATOM 3719 C CA . ARG B 1 31 ? -5.992 -44.75 -26.844 1 54.47 31 ARG B CA 1
ATOM 3720 C C . ARG B 1 31 ? -5.352 -46 -26.219 1 54.47 31 ARG B C 1
ATOM 3722 O O . ARG B 1 31 ? -4.996 -46 -25.047 1 54.47 31 ARG B O 1
ATOM 3729 N N . GLY B 1 32 ? -5.645 -47.25 -26.594 1 51.69 32 GLY B N 1
ATOM 3730 C CA . GLY B 1 32 ? -5.418 -48.625 -26.094 1 51.69 32 GLY B CA 1
ATOM 3731 C C . GLY B 1 32 ? -4.203 -48.719 -25.203 1 51.69 32 GLY B C 1
ATOM 3732 O O . GLY B 1 32 ? -4.258 -49.375 -24.156 1 51.69 32 GLY B O 1
ATOM 3733 N N . ASP B 1 33 ? -3.055 -48.125 -25.328 1 67.94 33 ASP B N 1
ATOM 3734 C CA . ASP B 1 33 ? -1.852 -48.344 -24.531 1 67.94 33 ASP B CA 1
ATOM 3735 C C . ASP B 1 33 ? -1.551 -47.156 -23.625 1 67.94 33 ASP B C 1
ATOM 3737 O O . ASP B 1 33 ? -0.496 -47.094 -22.984 1 67.94 33 ASP B O 1
ATOM 3741 N N . ASP B 1 34 ? -2.648 -46.375 -23.422 1 77.31 34 ASP B N 1
ATOM 3742 C CA . ASP B 1 34 ? -2.363 -45.188 -22.578 1 77.31 34 ASP B CA 1
ATOM 3743 C C . ASP B 1 34 ? -2.533 -45.531 -21.094 1 77.31 34 ASP B C 1
ATOM 3745 O O . ASP B 1 34 ? -3.467 -46.25 -20.719 1 77.31 34 ASP B O 1
ATOM 3749 N N . PRO B 1 35 ? -1.628 -45.062 -20.281 1 86.19 35 PRO B N 1
ATOM 3750 C CA . PRO B 1 35 ? -1.709 -45.344 -18.844 1 86.19 35 PRO B CA 1
ATOM 3751 C C . PRO B 1 35 ? -2.76 -44.5 -18.141 1 86.19 35 PRO B C 1
ATOM 3753 O O . PRO B 1 35 ? -2.711 -44.344 -16.922 1 86.19 35 PRO B O 1
ATOM 3756 N N . PHE B 1 36 ? -3.689 -43.844 -18.891 1 90.5 36 PHE B N 1
ATOM 3757 C CA . PHE B 1 36 ? -4.777 -43.031 -18.359 1 90.5 36 PHE B CA 1
ATOM 3758 C C . PHE B 1 36 ? -5.992 -43.062 -19.281 1 90.5 36 PHE B C 1
ATOM 3760 O O . PHE B 1 36 ? -5.902 -43.562 -20.406 1 90.5 36 PHE B O 1
ATOM 3767 N N . SER B 1 37 ? -7.145 -42.719 -18.766 1 92.44 37 SER B N 1
ATOM 3768 C CA . SER B 1 37 ? -8.328 -42.406 -19.578 1 92.44 37 SER B CA 1
ATOM 3769 C C . SER B 1 37 ? -8.797 -41 -19.359 1 92.44 37 SER B C 1
ATOM 3771 O O . SER B 1 37 ? -8.391 -40.344 -18.391 1 92.44 37 SER B O 1
ATOM 3773 N N . VAL B 1 38 ? -9.484 -40.469 -20.344 1 94.75 38 VAL B N 1
ATOM 3774 C CA . VAL B 1 38 ? -9.992 -39.094 -20.234 1 94.75 38 VAL B CA 1
ATOM 3775 C C . VAL B 1 38 ? -11.523 -39.125 -20.203 1 94.75 38 VAL B C 1
ATOM 3777 O O . VAL B 1 38 ? -12.164 -39.688 -21.078 1 94.75 38 VAL B O 1
ATOM 3780 N N . ARG B 1 39 ? -12.016 -38.531 -19.156 1 94.12 39 ARG B N 1
ATOM 3781 C CA . ARG B 1 39 ? -13.461 -38.344 -19.078 1 94.12 39 ARG B CA 1
ATOM 3782 C C . ARG B 1 39 ? -13.828 -36.875 -19.359 1 94.12 39 ARG B C 1
ATOM 3784 O O . ARG B 1 39 ? -13.625 -36 -18.516 1 94.12 39 ARG B O 1
ATOM 3791 N N . LEU B 1 40 ? -14.375 -36.625 -20.469 1 94.5 40 LEU B N 1
ATOM 3792 C CA . LEU B 1 40 ? -14.828 -35.281 -20.844 1 94.5 40 LEU B CA 1
ATOM 3793 C C . LEU B 1 40 ? -16.109 -34.906 -20.094 1 94.5 40 LEU B C 1
ATOM 3795 O O . LEU B 1 40 ? -17 -35.75 -19.938 1 94.5 40 LEU B O 1
ATOM 3799 N N . LEU B 1 41 ? -16.156 -33.656 -19.703 1 93.38 41 LEU B N 1
ATOM 3800 C CA . LEU B 1 41 ? -17.297 -33.188 -18.906 1 93.38 41 LEU B CA 1
ATOM 3801 C C . LEU B 1 41 ? -18.188 -32.25 -19.703 1 93.38 41 LEU B C 1
ATOM 3803 O O . LEU B 1 41 ? -17.703 -31.344 -20.375 1 93.38 41 LEU B O 1
ATOM 3807 N N . LYS B 1 42 ? -19.453 -32.531 -19.641 1 91.06 42 LYS B N 1
ATOM 3808 C CA . LYS B 1 42 ? -20.469 -31.719 -20.312 1 91.06 42 LYS B CA 1
ATOM 3809 C C . LYS B 1 42 ? -21.734 -31.609 -19.469 1 91.06 42 LYS B C 1
ATOM 3811 O O . LYS B 1 42 ? -22.312 -32.625 -19.078 1 91.06 42 LYS B O 1
ATOM 3816 N N . GLY B 1 43 ? -22 -30.391 -19.141 1 90.69 43 GLY B N 1
ATOM 3817 C CA . GLY B 1 43 ? -23.25 -30.109 -18.438 1 90.69 43 GLY B CA 1
ATOM 3818 C C . GLY B 1 43 ? -24.062 -28.984 -19.078 1 90.69 43 GLY B C 1
ATOM 3819 O O . GLY B 1 43 ? -24.219 -28.953 -20.297 1 90.69 43 GLY B O 1
ATOM 3820 N N . GLU B 1 44 ? -24.578 -28.172 -18.234 1 88.69 44 GLU B N 1
ATOM 3821 C CA . GLU B 1 44 ? -25.438 -27.078 -18.688 1 88.69 44 GLU B CA 1
ATOM 3822 C C . GLU B 1 44 ? -24.609 -26.016 -19.422 1 88.69 44 GLU B C 1
ATOM 3824 O O . GLU B 1 44 ? -25.172 -25.203 -20.172 1 88.69 44 GLU B O 1
ATOM 3829 N N . GLY B 1 45 ? -23.422 -26.062 -19.156 1 90.31 45 GLY B N 1
ATOM 3830 C CA . GLY B 1 45 ? -22.547 -25.078 -19.797 1 90.31 45 GLY B CA 1
ATOM 3831 C C . GLY B 1 45 ? -22.422 -23.797 -19 1 90.31 45 GLY B C 1
ATOM 3832 O O . GLY B 1 45 ? -23.219 -23.531 -18.109 1 90.31 45 GLY B O 1
ATOM 3833 N N . ILE B 1 46 ? -21.281 -23.094 -19.328 1 89.25 46 ILE B N 1
ATOM 3834 C CA . ILE B 1 46 ? -21 -21.828 -18.656 1 89.25 46 ILE B CA 1
ATOM 3835 C C . ILE B 1 46 ? -20.703 -20.75 -19.703 1 89.25 46 ILE B C 1
ATOM 3837 O O . ILE B 1 46 ? -19.766 -20.875 -20.484 1 89.25 46 ILE B O 1
ATOM 3841 N N . GLY B 1 47 ? -21.531 -19.672 -19.672 1 90.06 47 GLY B N 1
ATOM 3842 C CA . GLY B 1 47 ? -21.219 -18.5 -20.469 1 90.06 47 GLY B CA 1
ATOM 3843 C C . GLY B 1 47 ? -21.172 -18.781 -21.969 1 90.06 47 GLY B C 1
ATOM 3844 O O . GLY B 1 47 ? -21.766 -19.766 -22.438 1 90.06 47 GLY B O 1
ATOM 3845 N N . GLU B 1 48 ? -20.453 -17.906 -22.75 1 93.62 48 GLU B N 1
ATOM 3846 C CA . GLU B 1 48 ? -20.516 -17.922 -24.203 1 93.62 48 GLU B CA 1
ATOM 3847 C C . GLU B 1 48 ? -19.234 -18.5 -24.797 1 93.62 48 GLU B C 1
ATOM 3849 O O . GLU B 1 48 ? -19.203 -18.859 -25.969 1 93.62 48 GLU B O 1
ATOM 3854 N N . PHE B 1 49 ? -18.203 -18.609 -24.016 1 95.88 49 PHE B N 1
ATOM 3855 C CA . PHE B 1 49 ? -16.906 -18.984 -24.594 1 95.88 49 PHE B CA 1
ATOM 3856 C C . PHE B 1 49 ? -16.75 -20.5 -24.594 1 95.88 49 PHE B C 1
ATOM 3858 O O . PHE B 1 49 ? -17.234 -21.188 -23.688 1 95.88 49 PHE B O 1
ATOM 3865 N N . ASP B 1 50 ? -16.016 -21 -25.609 1 94.5 50 ASP B N 1
ATOM 3866 C CA . ASP B 1 50 ? -15.695 -22.422 -25.688 1 94.5 50 ASP B CA 1
ATOM 3867 C C . ASP B 1 50 ? -14.758 -22.828 -24.547 1 94.5 50 ASP B C 1
ATOM 3869 O O . ASP B 1 50 ? -13.883 -22.062 -24.141 1 94.5 50 ASP B O 1
ATOM 3873 N N . TYR B 1 51 ? -15.023 -24.016 -24.047 1 97.19 51 TYR B N 1
ATOM 3874 C CA . TYR B 1 51 ? -14.102 -24.609 -23.094 1 97.19 51 TYR B CA 1
ATOM 3875 C C . TYR B 1 51 ? -14.164 -26.125 -23.125 1 97.19 51 TYR B C 1
ATOM 3877 O O . TYR B 1 51 ? -15.086 -26.703 -23.719 1 97.19 51 TYR B O 1
ATOM 3885 N N . THR B 1 52 ? -13.125 -26.766 -22.609 1 97.5 52 THR B N 1
ATOM 3886 C CA . THR B 1 52 ? -13.109 -28.188 -22.328 1 97.5 52 THR B CA 1
ATOM 3887 C C . THR B 1 52 ? -12.75 -28.453 -20.875 1 97.5 52 THR B C 1
ATOM 3889 O O . THR B 1 52 ? -11.766 -27.922 -20.359 1 97.5 52 THR B O 1
ATOM 3892 N N . ALA B 1 53 ? -13.57 -29.188 -20.219 1 97.31 53 ALA B N 1
ATOM 3893 C CA . ALA B 1 53 ? -13.289 -29.672 -18.875 1 97.31 53 ALA B CA 1
ATOM 3894 C C . ALA B 1 53 ? -13.273 -31.203 -18.844 1 97.31 53 ALA B C 1
ATOM 3896 O O . ALA B 1 53 ? -14.078 -31.859 -19.516 1 97.31 53 ALA B O 1
ATOM 3897 N N . ALA B 1 54 ? -12.32 -31.719 -18.047 1 97.31 54 ALA B N 1
ATOM 3898 C CA . ALA B 1 54 ? -12.195 -33.188 -18.047 1 97.31 54 ALA B CA 1
ATOM 3899 C C . ALA B 1 54 ? -11.5 -33.656 -16.781 1 97.31 54 ALA B C 1
ATOM 3901 O O . ALA B 1 54 ? -10.898 -32.875 -16.047 1 97.31 54 ALA B O 1
ATOM 3902 N N . PHE B 1 55 ? -11.688 -34.938 -16.562 1 96.88 55 PHE B N 1
ATOM 3903 C CA . PHE B 1 55 ? -10.852 -35.656 -15.633 1 96.88 55 PHE B CA 1
ATOM 3904 C C . PHE B 1 55 ? -9.867 -36.562 -16.375 1 96.88 55 PHE B C 1
ATOM 3906 O O . PHE B 1 55 ? -10.258 -37.312 -17.281 1 96.88 55 PHE B O 1
ATOM 3913 N N . THR B 1 56 ? -8.625 -36.406 -16.062 1 97.56 56 THR B N 1
ATOM 3914 C CA . THR B 1 56 ? -7.672 -37.469 -16.359 1 97.56 56 THR B CA 1
ATOM 3915 C C . THR B 1 56 ? -7.754 -38.594 -15.32 1 97.56 56 THR B C 1
ATOM 3917 O O . THR B 1 56 ? -7.34 -38.406 -14.172 1 97.56 56 THR B O 1
ATOM 3920 N N . GLU B 1 57 ? -8.188 -39.719 -15.727 1 96.44 57 GLU B N 1
ATOM 3921 C CA . GLU B 1 57 ? -8.336 -40.844 -14.82 1 96.44 57 GLU B CA 1
ATOM 3922 C C . GLU B 1 57 ? -7.102 -41.75 -14.844 1 96.44 57 GLU B C 1
ATOM 3924 O O . GLU B 1 57 ? -6.82 -42.406 -15.852 1 96.44 57 GLU B O 1
ATOM 3929 N N . ILE B 1 58 ? -6.41 -41.75 -13.766 1 95.88 58 ILE B N 1
ATOM 3930 C CA . ILE B 1 58 ? -5.211 -42.562 -13.625 1 95.88 58 ILE B CA 1
ATOM 3931 C C . ILE B 1 58 ? -5.535 -43.812 -12.812 1 95.88 58 ILE B C 1
ATOM 3933 O O . ILE B 1 58 ? -5.906 -43.719 -11.641 1 95.88 58 ILE B O 1
ATOM 3937 N N . PRO B 1 59 ? -5.316 -44.938 -13.414 1 93.94 59 PRO B N 1
ATOM 3938 C CA . PRO B 1 59 ? -5.695 -46.188 -12.734 1 93.94 59 PRO B CA 1
ATOM 3939 C C . PRO B 1 59 ? -5.008 -46.344 -11.383 1 93.94 59 PRO B C 1
ATOM 3941 O O . PRO B 1 59 ? -3.805 -46.125 -11.258 1 93.94 59 PRO B O 1
ATOM 3944 N N . ASP B 1 60 ? -5.793 -46.75 -10.398 1 94.44 60 ASP B N 1
ATOM 3945 C CA . ASP B 1 60 ? -5.363 -47.062 -9.047 1 94.44 60 ASP B CA 1
ATOM 3946 C C . ASP B 1 60 ? -4.75 -45.844 -8.352 1 94.44 60 ASP B C 1
ATOM 3948 O O . ASP B 1 60 ? -4.043 -46 -7.352 1 94.44 60 ASP B O 1
ATOM 3952 N N . VAL B 1 61 ? -4.957 -44.688 -8.938 1 97 61 VAL B N 1
ATOM 3953 C CA . VAL B 1 61 ? -4.387 -43.469 -8.367 1 97 61 VAL B CA 1
ATOM 3954 C C . VAL B 1 61 ? -5.496 -42.469 -8.078 1 97 61 VAL B C 1
ATOM 3956 O O . VAL B 1 61 ? -5.734 -42.125 -6.922 1 97 61 VAL B O 1
ATOM 3959 N N . GLY B 1 62 ? -6.246 -42.031 -9.07 1 96.94 62 GLY B N 1
ATOM 3960 C CA . GLY B 1 62 ? -7.293 -41.031 -8.898 1 96.94 62 GLY B CA 1
ATOM 3961 C C . GLY B 1 62 ? -7.594 -40.281 -10.164 1 96.94 62 GLY B C 1
ATOM 3962 O O . GLY B 1 62 ? -7.16 -40.656 -11.258 1 96.94 62 GLY B O 1
ATOM 3963 N N . ASP B 1 63 ? -8.406 -39.25 -10.07 1 96.69 63 ASP B N 1
ATOM 3964 C CA . ASP B 1 63 ? -8.859 -38.406 -11.18 1 96.69 63 ASP B CA 1
ATOM 3965 C C . ASP B 1 63 ? -8.352 -36.969 -11.039 1 96.69 63 ASP B C 1
ATOM 3967 O O . ASP B 1 63 ? -8.641 -36.312 -10.055 1 96.69 63 ASP B O 1
ATOM 3971 N N . VAL B 1 64 ? -7.598 -36.5 -11.984 1 97.81 64 VAL B N 1
ATOM 3972 C CA . VAL B 1 64 ? -7.105 -35.125 -11.977 1 97.81 64 VAL B CA 1
ATOM 3973 C C . VAL B 1 64 ? -7.992 -34.25 -12.867 1 97.81 64 VAL B C 1
ATOM 3975 O O . VAL B 1 64 ? -8.164 -34.531 -14.055 1 97.81 64 VAL B O 1
ATOM 3978 N N . PHE B 1 65 ? -8.5 -33.156 -12.281 1 97.88 65 PHE B N 1
ATOM 3979 C CA . PHE B 1 65 ? -9.398 -32.281 -13 1 97.88 65 PHE B CA 1
ATOM 3980 C C . PHE B 1 65 ? -8.602 -31.203 -13.75 1 97.88 65 PHE B C 1
ATOM 3982 O O . PHE B 1 65 ? -7.637 -30.656 -13.219 1 97.88 65 PHE B O 1
ATOM 3989 N N . TRP B 1 66 ? -8.984 -30.891 -14.977 1 98.25 66 TRP B N 1
ATOM 3990 C CA . TRP B 1 66 ? -8.406 -29.766 -15.711 1 98.25 66 TRP B CA 1
ATOM 3991 C C . TRP B 1 66 ? -9.477 -29.047 -16.547 1 98.25 66 TRP B C 1
ATOM 3993 O O . TRP B 1 66 ? -10.5 -29.656 -16.891 1 98.25 66 TRP B O 1
ATOM 4003 N N . TRP B 1 67 ? -9.297 -27.781 -16.688 1 98.31 67 TRP B N 1
ATOM 4004 C CA . TRP B 1 67 ? -10.188 -26.859 -17.375 1 98.31 67 TRP B CA 1
ATOM 4005 C C . TRP B 1 67 ? -9.43 -26.016 -18.391 1 98.31 67 TRP B C 1
ATOM 4007 O O . TRP B 1 67 ? -8.484 -25.297 -18.031 1 98.31 67 TRP B O 1
ATOM 4017 N N . PHE B 1 68 ? -9.836 -26.125 -19.703 1 98.5 68 PHE B N 1
ATOM 4018 C CA . PHE B 1 68 ? -9.102 -25.484 -20.797 1 98.5 68 PHE B CA 1
ATOM 4019 C C . PHE B 1 68 ? -9.992 -24.484 -21.531 1 98.5 68 PHE B C 1
ATOM 4021 O O . PHE B 1 68 ? -11.133 -24.812 -21.875 1 98.5 68 PHE B O 1
ATOM 4028 N N . TYR B 1 69 ? -9.453 -23.25 -21.719 1 98.38 69 TYR B N 1
ATOM 4029 C CA . TYR B 1 69 ? -10.078 -22.234 -22.562 1 98.38 69 TYR B CA 1
ATOM 4030 C C . TYR B 1 69 ? -9.18 -21.875 -23.734 1 98.38 69 TYR B C 1
ATOM 4032 O O . TYR B 1 69 ? -8.078 -21.359 -23.547 1 98.38 69 TYR B O 1
ATOM 4040 N N . PRO B 1 70 ? -9.656 -22.203 -24.984 1 98.19 70 PRO B N 1
ATOM 4041 C CA . PRO B 1 70 ? -8.922 -21.641 -26.109 1 98.19 70 PRO B CA 1
ATOM 4042 C C . PRO B 1 70 ? -8.984 -20.109 -26.156 1 98.19 70 PRO B C 1
ATOM 4044 O O . PRO B 1 70 ? -9.992 -19.516 -25.75 1 98.19 70 PRO B O 1
ATOM 4047 N N . THR B 1 71 ? -7.941 -19.5 -26.672 1 98.19 71 THR B N 1
ATOM 4048 C CA . THR B 1 71 ? -7.906 -18.047 -26.812 1 98.19 71 THR B CA 1
ATOM 4049 C C . THR B 1 71 ? -8.953 -17.578 -27.812 1 98.19 71 THR B C 1
ATOM 4051 O O . THR B 1 71 ? -9.336 -18.312 -28.719 1 98.19 71 THR B O 1
ATOM 4054 N N . ILE B 1 72 ? -9.445 -16.359 -27.562 1 96.94 72 ILE B N 1
ATOM 4055 C CA . ILE B 1 72 ? -10.383 -15.758 -28.5 1 96.94 72 ILE B CA 1
ATOM 4056 C C . ILE B 1 72 ? -9.656 -14.719 -29.359 1 96.94 72 ILE B C 1
ATOM 4058 O O . ILE B 1 72 ? -10.297 -13.922 -30.047 1 96.94 72 ILE B O 1
ATOM 4062 N N . ALA B 1 73 ? -8.352 -14.695 -29.172 1 94.69 73 ALA B N 1
ATOM 4063 C CA . ALA B 1 73 ? -7.566 -13.781 -30 1 94.69 73 ALA B CA 1
ATOM 4064 C C . ALA B 1 73 ? -7.777 -14.055 -31.484 1 94.69 73 ALA B C 1
ATOM 4066 O O . ALA B 1 73 ? -8.023 -15.195 -31.875 1 94.69 73 ALA B O 1
ATOM 4067 N N . ILE B 1 74 ? -7.59 -13.055 -32.281 1 92.38 74 ILE B N 1
ATOM 4068 C CA . ILE B 1 74 ? -7.703 -13.211 -33.75 1 92.38 74 ILE B CA 1
ATOM 4069 C C . ILE B 1 74 ? -6.496 -13.984 -34.281 1 92.38 74 ILE B C 1
ATOM 4071 O O . ILE B 1 74 ? -5.367 -13.758 -33.812 1 92.38 74 ILE B O 1
ATOM 4075 N N . GLY B 1 75 ? -6.781 -14.875 -35.125 1 90.88 75 GLY B N 1
ATOM 4076 C CA . GLY B 1 75 ? -5.707 -15.656 -35.719 1 90.88 75 GLY B CA 1
ATOM 4077 C C . GLY B 1 75 ? -5.75 -17.125 -35.312 1 90.88 75 GLY B C 1
ATOM 4078 O O . GLY B 1 75 ? -6.785 -17.625 -34.875 1 90.88 75 GLY B O 1
ATOM 4079 N N . ASN B 1 76 ? -4.602 -17.781 -35.594 1 93.19 76 ASN B N 1
ATOM 4080 C CA . ASN B 1 76 ? -4.5 -19.219 -35.312 1 93.19 76 ASN B CA 1
ATOM 4081 C C . ASN B 1 76 ? -4.219 -19.469 -33.812 1 93.19 76 ASN B C 1
ATOM 4083 O O . ASN B 1 76 ? -3.111 -19.219 -33.344 1 93.19 76 ASN B O 1
ATOM 4087 N N . ARG B 1 77 ? -5.148 -19.953 -33.125 1 94.31 77 ARG B N 1
ATOM 4088 C CA . ARG B 1 77 ? -5.051 -20.188 -31.703 1 94.31 77 ARG B CA 1
ATOM 4089 C C . ARG B 1 77 ? -3.904 -21.141 -31.375 1 94.31 77 ARG B C 1
ATOM 4091 O O . ARG B 1 77 ? -3.33 -21.078 -30.281 1 94.31 77 ARG B O 1
ATOM 4098 N N . TYR B 1 78 ? -3.479 -21.969 -32.344 1 95.75 78 TYR B N 1
ATOM 4099 C CA . TYR B 1 78 ? -2.443 -22.969 -32.094 1 95.75 78 TYR B CA 1
ATOM 4100 C C . TYR B 1 78 ? -1.059 -22.328 -32.094 1 95.75 78 TYR B C 1
ATOM 4102 O O . TYR B 1 78 ? -0.082 -22.953 -31.672 1 95.75 78 TYR B O 1
ATOM 4110 N N . ASN B 1 79 ? -1.008 -21.078 -32.531 1 93.69 79 ASN B N 1
ATOM 4111 C CA . ASN B 1 79 ? 0.252 -20.344 -32.531 1 93.69 79 ASN B CA 1
ATOM 4112 C C . ASN B 1 79 ? 0.376 -19.484 -31.266 1 93.69 79 ASN B C 1
ATOM 4114 O O . ASN B 1 79 ? 1.438 -18.906 -31 1 93.69 79 ASN B O 1
ATOM 4118 N N . ARG B 1 80 ? -0.679 -19.438 -30.531 1 96.12 80 ARG B N 1
ATOM 4119 C CA . ARG B 1 80 ? -0.675 -18.672 -29.297 1 96.12 80 ARG B CA 1
ATOM 4120 C C . ARG B 1 80 ? -0.277 -19.531 -28.109 1 96.12 80 ARG B C 1
ATOM 4122 O O . ARG B 1 80 ? -0.658 -20.703 -28.031 1 96.12 80 ARG B O 1
ATOM 4129 N N . PRO B 1 81 ? 0.427 -18.938 -27.203 1 97.38 81 PRO B N 1
ATOM 4130 C CA . PRO B 1 81 ? 0.929 -19.766 -26.094 1 97.38 81 PRO B CA 1
ATOM 4131 C C . PRO B 1 81 ? -0.192 -20.344 -25.25 1 97.38 81 PRO B C 1
ATOM 4133 O O . PRO B 1 81 ? -1.252 -19.734 -25.109 1 97.38 81 PRO B O 1
ATOM 4136 N N . ILE B 1 82 ? 0.109 -21.531 -24.688 1 98.5 82 ILE B N 1
ATOM 4137 C CA . ILE B 1 82 ? -0.693 -22.109 -23.625 1 98.5 82 ILE B CA 1
ATOM 4138 C C . ILE B 1 82 ? -0.098 -21.734 -22.266 1 98.5 82 ILE B C 1
ATOM 4140 O O . ILE B 1 82 ? 1.097 -21.938 -22.031 1 98.5 82 ILE B O 1
ATOM 4144 N N . ILE B 1 83 ? -0.885 -21.156 -21.422 1 98.44 83 ILE B N 1
ATOM 4145 C CA . ILE B 1 83 ? -0.5 -20.906 -20.031 1 98.44 83 ILE B CA 1
ATOM 4146 C C . ILE B 1 83 ? -1.137 -21.938 -19.125 1 98.44 83 ILE B C 1
ATOM 4148 O O . ILE B 1 83 ? -2.363 -22 -19 1 98.44 83 ILE B O 1
ATOM 4152 N N . LEU B 1 84 ? -0.329 -22.781 -18.578 1 98.69 84 LEU B N 1
ATOM 4153 C CA . LEU B 1 84 ? -0.748 -23.703 -17.531 1 98.69 84 LEU B CA 1
ATOM 4154 C C . LEU B 1 84 ? -0.557 -23.094 -16.156 1 98.69 84 LEU B C 1
ATOM 4156 O O . LEU B 1 84 ? 0.556 -22.703 -15.789 1 98.69 84 LEU B O 1
ATOM 4160 N N . TRP B 1 85 ? -1.609 -23.016 -15.344 1 98 85 TRP B N 1
ATOM 4161 C CA . TRP B 1 85 ? -1.555 -22.328 -14.055 1 98 85 TRP B CA 1
ATOM 4162 C C . TRP B 1 85 ? -1.638 -23.328 -12.906 1 98 85 TRP B C 1
ATOM 4164 O O . TRP B 1 85 ? -2.549 -24.156 -12.859 1 98 85 TRP B O 1
ATOM 4174 N N . LEU B 1 86 ? -0.722 -23.219 -12.023 1 97.5 86 LEU B N 1
ATOM 4175 C CA . LEU B 1 86 ? -0.674 -24.031 -10.812 1 97.5 86 LEU B CA 1
ATOM 4176 C C . LEU B 1 86 ? -0.613 -23.141 -9.57 1 97.5 86 LEU B C 1
ATOM 4178 O O . LEU B 1 86 ? 0.135 -22.172 -9.539 1 97.5 86 LEU B O 1
ATOM 4182 N N . ASP B 1 87 ? -1.447 -23.547 -8.625 1 92.19 87 ASP B N 1
ATOM 4183 C CA . ASP B 1 87 ? -1.408 -22.906 -7.309 1 92.19 87 ASP B CA 1
ATOM 4184 C C . ASP B 1 87 ? -0.798 -23.844 -6.262 1 92.19 87 ASP B C 1
ATOM 4186 O O . ASP B 1 87 ? -0.604 -25.031 -6.52 1 92.19 87 ASP B O 1
ATOM 4190 N N . GLY B 1 88 ? -0.471 -23.375 -5.129 1 87 88 GLY B N 1
ATOM 4191 C CA . GLY B 1 88 ? 0.159 -24.172 -4.09 1 87 88 GLY B CA 1
ATOM 4192 C C . GLY B 1 88 ? -0.838 -24.922 -3.229 1 87 88 GLY B C 1
ATOM 4193 O O . GLY B 1 88 ? -2.051 -24.781 -3.398 1 87 88 GLY B O 1
ATOM 4194 N N . VAL B 1 89 ? -0.318 -25.766 -2.395 1 88.38 89 VAL B N 1
ATOM 4195 C CA . VAL B 1 89 ? -1.123 -26.688 -1.599 1 88.38 89 VAL B CA 1
ATOM 4196 C C . VAL B 1 89 ? -1.863 -25.922 -0.507 1 88.38 89 VAL B C 1
ATOM 4198 O O . VAL B 1 89 ? -2.836 -26.422 0.062 1 88.38 89 VAL B O 1
ATOM 4201 N N . THR B 1 90 ? -1.414 -24.734 -0.255 1 79.44 90 THR B N 1
ATOM 4202 C CA . THR B 1 90 ? -2.09 -23.922 0.761 1 79.44 90 THR B CA 1
ATOM 4203 C C . THR B 1 90 ? -2.986 -22.875 0.113 1 79.44 90 THR B C 1
ATOM 4205 O O . THR B 1 90 ? -3.664 -22.125 0.809 1 79.44 90 THR B O 1
ATOM 4208 N N . GLY B 1 91 ? -3.016 -22.859 -1.127 1 78.62 91 GLY B N 1
ATOM 4209 C CA . GLY B 1 91 ? -3.799 -21.859 -1.829 1 78.62 91 GLY B CA 1
ATOM 4210 C C . GLY B 1 91 ? -5.164 -22.359 -2.258 1 78.62 91 GLY B C 1
ATOM 4211 O O . GLY B 1 91 ? -5.598 -23.438 -1.837 1 78.62 91 GLY B O 1
ATOM 4212 N N . VAL B 1 92 ? -5.836 -21.469 -2.941 1 83.12 92 VAL B N 1
ATOM 4213 C CA . VAL B 1 92 ? -7.117 -21.812 -3.553 1 83.12 92 VAL B CA 1
ATOM 4214 C C . VAL B 1 92 ? -6.887 -22.453 -4.922 1 83.12 92 VAL B C 1
ATOM 4216 O O . VAL B 1 92 ? -6.082 -21.953 -5.715 1 83.12 92 VAL B O 1
ATOM 4219 N N . PRO B 1 93 ? -7.566 -23.516 -5.16 1 91.19 93 PRO B N 1
ATOM 4220 C CA . PRO B 1 93 ? -7.328 -24.234 -6.418 1 91.19 93 PRO B CA 1
ATOM 4221 C C . PRO B 1 93 ? -7.559 -23.359 -7.648 1 91.19 93 PRO B C 1
ATOM 4223 O O . PRO B 1 93 ? -8.438 -22.5 -7.637 1 91.19 93 PRO B O 1
ATOM 4226 N N . PRO B 1 94 ? -6.867 -23.656 -8.711 1 94.38 94 PRO B N 1
ATOM 4227 C CA . PRO B 1 94 ? -6.875 -22.812 -9.906 1 94.38 94 PRO B CA 1
ATOM 4228 C C . PRO B 1 94 ? -8.258 -22.672 -10.531 1 94.38 94 PRO B C 1
ATOM 4230 O O . PRO B 1 94 ? -8.602 -21.625 -11.07 1 94.38 94 PRO B O 1
ATOM 4233 N N . SER B 1 95 ? -9.062 -23.734 -10.508 1 93.25 95 SER B N 1
ATOM 4234 C CA . SER B 1 95 ? -10.383 -23.719 -11.133 1 93.25 95 SER B CA 1
ATOM 4235 C C . SER B 1 95 ? -11.273 -22.656 -10.516 1 93.25 95 SER B C 1
ATOM 4237 O O . SER B 1 95 ? -12.203 -22.172 -11.156 1 93.25 95 SER B O 1
ATOM 4239 N N . LEU B 1 96 ? -10.93 -22.328 -9.305 1 90.75 96 LEU B N 1
ATOM 4240 C CA . LEU B 1 96 ? -11.719 -21.297 -8.633 1 90.75 96 LEU B CA 1
ATOM 4241 C C . LEU B 1 96 ? -11 -19.953 -8.656 1 90.75 96 LEU B C 1
ATOM 4243 O O . LEU B 1 96 ? -11.445 -19.016 -9.328 1 90.75 96 LEU B O 1
ATOM 4247 N N . LEU B 1 97 ? -9.875 -19.875 -8.031 1 88.25 97 LEU B N 1
ATOM 4248 C CA . LEU B 1 97 ? -9.258 -18.578 -7.805 1 88.25 97 LEU B CA 1
ATOM 4249 C C . LEU B 1 97 ? -8.727 -18 -9.109 1 88.25 97 LEU B C 1
ATOM 4251 O O . LEU B 1 97 ? -9.07 -16.875 -9.477 1 88.25 97 LEU B O 1
ATOM 4255 N N . ALA B 1 98 ? -7.902 -18.703 -9.75 1 92.94 98 ALA B N 1
ATOM 4256 C CA . ALA B 1 98 ? -7.32 -18.203 -10.984 1 92.94 98 ALA B CA 1
ATOM 4257 C C . ALA B 1 98 ? -8.383 -18.047 -12.07 1 92.94 98 ALA B C 1
ATOM 4259 O O . ALA B 1 98 ? -8.453 -17 -12.727 1 92.94 98 ALA B O 1
ATOM 4260 N N . ASN B 1 99 ? -9.227 -19 -12.203 1 94.25 99 ASN B N 1
ATOM 4261 C CA . ASN B 1 99 ? -10.203 -19.047 -13.289 1 94.25 99 ASN B CA 1
ATOM 4262 C C . ASN B 1 99 ? -11.367 -18.094 -13.023 1 94.25 99 ASN B C 1
ATOM 4264 O O . ASN B 1 99 ? -11.57 -17.125 -13.773 1 94.25 99 ASN B O 1
ATOM 4268 N N . LEU B 1 100 ? -12.008 -18.281 -11.945 1 89.94 100 LEU B N 1
ATOM 4269 C CA . LEU B 1 100 ? -13.219 -17.5 -11.688 1 89.94 100 LEU B CA 1
ATOM 4270 C C . LEU B 1 100 ? -12.891 -16.25 -10.875 1 89.94 100 LEU B C 1
ATOM 4272 O O . LEU B 1 100 ? -13.664 -15.281 -10.875 1 89.94 100 LEU B O 1
ATOM 4276 N N . GLY B 1 101 ? -11.766 -16.266 -10.289 1 87.56 101 GLY B N 1
ATOM 4277 C CA . GLY B 1 101 ? -11.445 -15.164 -9.391 1 87.56 101 GLY B CA 1
ATOM 4278 C C . GLY B 1 101 ? -10.555 -14.117 -10.031 1 87.56 101 GLY B C 1
ATOM 4279 O O . GLY B 1 101 ? -10.695 -12.922 -9.758 1 87.56 101 GLY B O 1
ATOM 4280 N N . MET B 1 102 ? -9.664 -14.484 -10.891 1 89.94 102 MET B N 1
ATOM 4281 C CA . MET B 1 102 ? -8.602 -13.547 -11.227 1 89.94 102 MET B CA 1
ATOM 4282 C C . MET B 1 102 ? -8.625 -13.211 -12.719 1 89.94 102 MET B C 1
ATOM 4284 O O . MET B 1 102 ? -8.773 -12.055 -13.094 1 89.94 102 MET B O 1
ATOM 4288 N N . PHE B 1 103 ? -8.445 -14.242 -13.617 1 94.12 103 PHE B N 1
ATOM 4289 C CA . PHE B 1 103 ? -8.18 -13.773 -14.969 1 94.12 103 PHE B CA 1
ATOM 4290 C C . PHE B 1 103 ? -8.836 -14.68 -16 1 94.12 103 PHE B C 1
ATOM 4292 O O . PHE B 1 103 ? -8.656 -14.5 -17.203 1 94.12 103 PHE B O 1
ATOM 4299 N N . GLY B 1 104 ? -9.633 -15.711 -15.617 1 96 104 GLY B N 1
ATOM 4300 C CA . GLY B 1 104 ? -10.43 -16.484 -16.562 1 96 104 GLY B CA 1
ATOM 4301 C C . GLY B 1 104 ? -11.484 -15.641 -17.266 1 96 104 GLY B C 1
ATOM 4302 O O . GLY B 1 104 ? -11.562 -14.43 -17.062 1 96 104 GLY B O 1
ATOM 4303 N N . PRO B 1 105 ? -12.203 -16.25 -18.094 1 97.12 105 PRO B N 1
ATOM 4304 C CA . PRO B 1 105 ? -13.133 -15.492 -18.938 1 97.12 105 PRO B CA 1
ATOM 4305 C C . PRO B 1 105 ? -14.305 -14.914 -18.141 1 97.12 105 PRO B C 1
ATOM 4307 O O . PRO B 1 105 ? -14.898 -13.914 -18.547 1 97.12 105 PRO B O 1
ATOM 4310 N N . TYR B 1 106 ? -14.633 -15.586 -17 1 93.25 106 TYR B N 1
ATOM 4311 C CA . TYR B 1 106 ? -15.805 -15.164 -16.234 1 93.25 106 TYR B CA 1
ATOM 4312 C C . TYR B 1 106 ? -15.438 -14.898 -14.789 1 93.25 106 TYR B C 1
ATOM 4314 O O . TYR B 1 106 ? -14.469 -15.453 -14.266 1 93.25 106 TYR B O 1
ATOM 4322 N N . ASP B 1 107 ? -16.234 -14.023 -14.195 1 88.19 107 ASP B N 1
ATOM 4323 C CA . ASP B 1 107 ? -16.094 -13.852 -12.758 1 88.19 107 ASP B CA 1
ATOM 4324 C C . ASP B 1 107 ? -16.969 -14.836 -11.992 1 88.19 107 ASP B C 1
ATOM 4326 O O . ASP B 1 107 ? -17.547 -15.75 -12.594 1 88.19 107 ASP B O 1
ATOM 4330 N N . ILE B 1 108 ? -17.047 -14.766 -10.734 1 83.44 108 ILE B N 1
ATOM 4331 C CA . ILE B 1 108 ? -17.703 -15.758 -9.883 1 83.44 108 ILE B CA 1
ATOM 4332 C C . ILE B 1 108 ? -19.203 -15.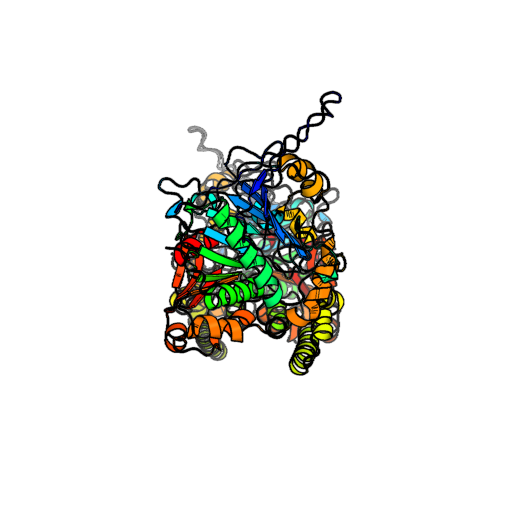758 -10.141 1 83.44 108 ILE B C 1
ATOM 4334 O O . ILE B 1 108 ? -19.891 -16.734 -9.852 1 83.44 108 ILE B O 1
ATOM 4338 N N . ASN B 1 109 ? -19.688 -14.641 -10.68 1 82.5 109 ASN B N 1
ATOM 4339 C CA . ASN B 1 109 ? -21.094 -14.539 -11.016 1 82.5 109 ASN B CA 1
ATOM 4340 C C . ASN B 1 109 ? -21.344 -14.859 -12.492 1 82.5 109 ASN B C 1
ATOM 4342 O O . ASN B 1 109 ? -22.422 -14.602 -13.016 1 82.5 109 ASN B O 1
ATOM 4346 N N . PHE B 1 110 ? -20.328 -15.266 -13.156 1 88.56 110 PHE B N 1
ATOM 4347 C CA . PHE B 1 110 ? -20.344 -15.734 -14.531 1 88.56 110 PHE B CA 1
ATOM 4348 C C . PHE B 1 110 ? -20.562 -14.57 -15.492 1 88.56 110 PHE B C 1
ATOM 4350 O O . PHE B 1 110 ? -21.109 -14.75 -16.578 1 88.56 110 PHE B O 1
ATOM 4357 N N . ASN B 1 111 ? -20.234 -13.391 -15.008 1 90.94 111 ASN B N 1
ATOM 4358 C CA . ASN B 1 111 ? -20.125 -12.273 -15.945 1 90.94 111 ASN B CA 1
ATOM 4359 C C . ASN B 1 111 ? -18.812 -12.312 -16.719 1 90.94 111 ASN B C 1
ATOM 4361 O O . ASN B 1 111 ? -17.781 -12.68 -16.172 1 90.94 111 ASN B O 1
ATOM 4365 N N . ARG B 1 112 ? -18.938 -11.875 -17.922 1 94.69 112 ARG B N 1
ATOM 4366 C CA . ARG B 1 112 ? -17.75 -11.844 -18.766 1 94.69 112 ARG B CA 1
ATOM 4367 C C . ARG B 1 112 ? -16.703 -10.891 -18.188 1 94.69 112 ARG B C 1
ATOM 4369 O O . ARG B 1 112 ? -17.016 -9.758 -17.828 1 94.69 112 ARG B O 1
ATOM 4376 N N . ARG B 1 113 ? -15.492 -11.352 -18.141 1 93.38 113 ARG B N 1
ATOM 4377 C CA . ARG B 1 113 ? -14.367 -10.516 -17.734 1 93.38 113 ARG B CA 1
ATOM 4378 C C . ARG B 1 113 ? -13.75 -9.805 -18.938 1 93.38 113 ARG B C 1
ATOM 4380 O O . ARG B 1 113 ? -13.305 -10.445 -19.891 1 93.38 113 ARG B O 1
ATOM 4387 N N . GLN B 1 114 ? -13.625 -8.492 -18.875 1 91.06 114 GLN B N 1
ATOM 4388 C CA . GLN B 1 114 ? -13.156 -7.719 -20.016 1 91.06 114 GLN B CA 1
ATOM 4389 C C . GLN B 1 114 ? -11.656 -7.898 -20.219 1 91.06 114 GLN B C 1
ATOM 4391 O O . GLN B 1 114 ? -11.18 -7.949 -21.359 1 91.06 114 GLN B O 1
ATOM 4396 N N . ASP B 1 115 ? -10.914 -8.055 -19.141 1 90.5 115 ASP B N 1
ATOM 4397 C CA . ASP B 1 115 ? -9.461 -8.141 -19.25 1 90.5 115 ASP B CA 1
ATOM 4398 C C . ASP B 1 115 ? -8.977 -9.578 -19.047 1 90.5 115 ASP B C 1
ATOM 4400 O O . ASP B 1 115 ? -7.898 -9.797 -18.5 1 90.5 115 ASP B O 1
ATOM 4404 N N . SER B 1 116 ? -9.742 -10.5 -19.5 1 95.69 116 SER B N 1
ATOM 4405 C CA . SER B 1 116 ? -9.398 -11.914 -19.375 1 95.69 116 SER B CA 1
ATOM 4406 C C . SER B 1 116 ? -8.148 -12.258 -20.172 1 95.69 116 SER B C 1
ATOM 4408 O O . SER B 1 116 ? -7.902 -11.68 -21.234 1 95.69 116 SER B O 1
ATOM 4410 N N . TRP B 1 117 ? -7.441 -13.227 -19.688 1 97.38 117 TRP B N 1
ATOM 4411 C CA . TRP B 1 117 ? -6.219 -13.648 -20.375 1 97.38 117 TRP B CA 1
ATOM 4412 C C . TRP B 1 117 ? -6.547 -14.422 -21.656 1 97.38 117 TRP B C 1
ATOM 4414 O O . TRP B 1 117 ? -5.695 -14.555 -22.531 1 97.38 117 TRP B O 1
ATOM 4424 N N . ILE B 1 118 ? -7.801 -14.875 -21.859 1 97.69 118 ILE B N 1
ATOM 4425 C CA . ILE B 1 118 ? -8.148 -15.609 -23.078 1 97.69 118 ILE B CA 1
ATOM 4426 C C . ILE B 1 118 ? -8.164 -14.656 -24.266 1 97.69 118 ILE B C 1
ATOM 4428 O O . ILE B 1 118 ? -8.234 -15.086 -25.422 1 97.69 118 ILE B O 1
ATOM 4432 N N . ASN B 1 119 ? -8.102 -13.398 -23.953 1 96.19 119 ASN B N 1
ATOM 4433 C CA . ASN B 1 119 ? -7.977 -12.414 -25.031 1 96.19 119 ASN B CA 1
ATOM 4434 C C . ASN B 1 119 ? -6.672 -12.594 -25.797 1 96.19 119 ASN B C 1
ATOM 4436 O O . ASN B 1 119 ? -6.555 -12.133 -26.938 1 96.19 119 ASN B O 1
ATOM 4440 N N . ARG B 1 120 ? -5.711 -13.352 -25.203 1 95.88 120 ARG B N 1
ATOM 4441 C CA . ARG B 1 120 ? -4.398 -13.391 -25.844 1 95.88 120 ARG B CA 1
ATOM 4442 C C . ARG B 1 120 ? -3.799 -14.797 -25.781 1 95.88 120 ARG B C 1
ATOM 4444 O O . ARG B 1 120 ? -2.971 -15.164 -26.609 1 95.88 120 ARG B O 1
ATOM 4451 N N . TYR B 1 121 ? -4.242 -15.531 -24.812 1 97.56 121 TYR B N 1
ATOM 4452 C CA . TYR B 1 121 ? -3.561 -16.797 -24.547 1 97.56 121 TYR B CA 1
ATOM 4453 C C . TYR B 1 121 ? -4.562 -17.938 -24.422 1 97.56 121 TYR B C 1
ATOM 4455 O O . TYR B 1 121 ? -5.738 -17.703 -24.125 1 97.56 121 TYR B O 1
ATOM 4463 N N . ASN B 1 122 ? -4.113 -19.172 -24.719 1 98.44 122 ASN B N 1
ATOM 4464 C CA . ASN B 1 122 ? -4.809 -20.375 -24.281 1 98.44 122 ASN B CA 1
ATOM 4465 C C . ASN B 1 122 ? -4.574 -20.656 -22.797 1 98.44 122 ASN B C 1
ATOM 4467 O O . ASN B 1 122 ? -3.449 -20.531 -22.312 1 98.44 122 ASN B O 1
ATOM 4471 N N . LEU B 1 123 ? -5.672 -20.938 -22.094 1 98.56 123 LEU B N 1
ATOM 4472 C CA . LEU B 1 123 ? -5.531 -21.109 -20.641 1 98.56 123 LEU B CA 1
ATOM 4473 C C . LEU B 1 123 ? -5.852 -22.547 -20.234 1 98.56 123 LEU B C 1
ATOM 4475 O O . LEU B 1 123 ? -6.883 -23.094 -20.625 1 98.56 123 LEU B O 1
ATOM 4479 N N . LEU B 1 124 ? -4.961 -23.109 -19.484 1 98.81 124 LEU B N 1
ATOM 4480 C CA . LEU B 1 124 ? -5.148 -24.438 -18.906 1 98.81 124 LEU B CA 1
ATOM 4481 C C . LEU B 1 124 ? -5.02 -24.391 -17.391 1 98.81 124 LEU B C 1
ATOM 4483 O O . LEU B 1 124 ? -3.949 -24.078 -16.875 1 98.81 124 LEU B O 1
ATOM 4487 N N . PHE B 1 125 ? -6.145 -24.688 -16.688 1 98.38 125 PHE B N 1
ATOM 4488 C CA . PHE B 1 125 ? -6.156 -24.781 -15.234 1 98.38 125 PHE B CA 1
ATOM 4489 C C . PHE B 1 125 ? -6.172 -26.25 -14.797 1 98.38 125 PHE B C 1
ATOM 4491 O O . PHE B 1 125 ? -6.984 -27.031 -15.273 1 98.38 125 PHE B O 1
ATOM 4498 N N . ILE B 1 126 ? -5.301 -26.609 -13.891 1 98.38 126 ILE B N 1
ATOM 4499 C CA . ILE B 1 126 ? -5.293 -27.953 -13.344 1 98.38 126 ILE B CA 1
ATOM 4500 C C . ILE B 1 126 ? -5.41 -27.906 -11.828 1 98.38 126 ILE B C 1
ATOM 4502 O O . ILE B 1 126 ? -4.602 -27.266 -11.156 1 98.38 126 ILE B O 1
ATOM 4506 N N . ASP B 1 127 ? -6.453 -28.531 -11.312 1 97.44 127 ASP B N 1
ATOM 4507 C CA . ASP B 1 127 ? -6.547 -28.688 -9.859 1 97.44 127 ASP B CA 1
ATOM 4508 C C . ASP B 1 127 ? -5.566 -29.75 -9.359 1 97.44 127 ASP B C 1
ATOM 4510 O O . ASP B 1 127 ? -5.895 -30.938 -9.312 1 97.44 127 ASP B O 1
ATOM 4514 N N . ALA B 1 128 ? -4.488 -29.312 -9.039 1 96.56 128 ALA B N 1
ATOM 4515 C CA . ALA B 1 128 ? -3.408 -30.172 -8.547 1 96.56 128 ALA B CA 1
ATOM 4516 C C . ALA B 1 128 ? -2.82 -29.625 -7.25 1 96.56 128 ALA B C 1
ATOM 4518 O O . ALA B 1 128 ? -2.777 -28.406 -7.047 1 96.56 128 ALA B O 1
ATOM 4519 N N . PRO B 1 129 ? -2.402 -30.5 -6.348 1 97.38 129 PRO B N 1
ATOM 4520 C CA . PRO B 1 129 ? -2.289 -31.969 -6.398 1 97.38 129 PRO B CA 1
ATOM 4521 C C . PRO B 1 129 ? -3.633 -32.656 -6.199 1 97.38 129 PRO B C 1
ATOM 4523 O O . PRO B 1 129 ? -4.645 -32 -5.938 1 97.38 129 PRO B O 1
ATOM 4526 N N . LEU B 1 130 ? -3.568 -34.062 -6.406 1 97.19 130 LEU B N 1
ATOM 4527 C CA . LEU B 1 130 ? -4.738 -34.875 -6.074 1 97.19 130 LEU B CA 1
ATOM 4528 C C . LEU B 1 130 ? -5.238 -34.562 -4.672 1 97.19 130 LEU B C 1
ATOM 4530 O O . LEU B 1 130 ? -4.449 -34.469 -3.729 1 97.19 130 LEU B O 1
ATOM 4534 N N . GLY B 1 131 ? -6.559 -34.312 -4.613 1 95.81 131 GLY B N 1
ATOM 4535 C CA . GLY B 1 131 ? -7.176 -33.906 -3.357 1 95.81 131 GLY B CA 1
ATOM 4536 C C . GLY B 1 131 ? -7.582 -32.469 -3.334 1 95.81 131 GLY B C 1
ATOM 4537 O O . GLY B 1 131 ? -8.312 -32.031 -2.438 1 95.81 131 GLY B O 1
ATOM 4538 N N . THR B 1 132 ? -7.195 -31.703 -4.363 1 94.81 132 THR B N 1
ATOM 4539 C CA . THR B 1 132 ? -7.512 -30.281 -4.441 1 94.81 132 THR B CA 1
ATOM 4540 C C . THR B 1 132 ? -8.609 -30.031 -5.469 1 94.81 132 THR B C 1
ATOM 4542 O O . THR B 1 132 ? -8.688 -30.719 -6.484 1 94.81 132 THR B O 1
ATOM 4545 N N . GLY B 1 133 ? -9.43 -29.031 -5.164 1 93.94 133 GLY B N 1
ATOM 4546 C CA . GLY B 1 133 ? -10.492 -28.688 -6.098 1 93.94 133 GLY B CA 1
ATOM 4547 C C . GLY B 1 133 ? -11.391 -29.859 -6.441 1 93.94 133 GLY B C 1
ATOM 4548 O O . GLY B 1 133 ? -11.906 -30.531 -5.551 1 93.94 133 GLY B O 1
ATOM 4549 N N . PHE B 1 134 ? -11.539 -30.109 -7.762 1 96.31 134 PHE B N 1
ATOM 4550 C CA . PHE B 1 134 ? -12.375 -31.219 -8.203 1 96.31 134 PHE B CA 1
ATOM 4551 C C . PHE B 1 134 ? -11.555 -32.5 -8.305 1 96.31 134 PHE B C 1
ATOM 4553 O O . PHE B 1 134 ? -12.109 -33.594 -8.461 1 96.31 134 PHE B O 1
ATOM 4560 N N . SER B 1 135 ? -10.25 -32.406 -8.211 1 96.94 135 SER B N 1
ATOM 4561 C CA . SER B 1 135 ? -9.398 -33.594 -8.328 1 96.94 135 SER B CA 1
ATOM 4562 C C . SER B 1 135 ? -9.555 -34.5 -7.109 1 96.94 135 SER B C 1
ATOM 4564 O O . SER B 1 135 ? -9.641 -34.031 -5.977 1 96.94 135 SER B O 1
ATOM 4566 N N . ARG B 1 136 ? -9.492 -35.844 -7.359 1 96 136 ARG B N 1
ATOM 4567 C CA . ARG B 1 136 ? -9.773 -36.781 -6.289 1 96 136 ARG B CA 1
ATOM 4568 C C . ARG B 1 136 ? -8.82 -37.969 -6.352 1 96 136 ARG B C 1
ATOM 4570 O O . ARG B 1 136 ? -8.648 -38.594 -7.406 1 96 136 ARG B O 1
ATOM 4577 N N . PRO B 1 137 ? -8.242 -38.219 -5.219 1 97 137 PRO B N 1
ATOM 4578 C CA . PRO B 1 137 ? -7.496 -39.469 -5.129 1 97 137 PRO B CA 1
ATOM 4579 C C . PRO B 1 137 ? -8.406 -40.688 -4.906 1 97 137 PRO B C 1
ATOM 4581 O O . PRO B 1 137 ? -9.523 -40.531 -4.402 1 97 137 PRO B O 1
ATOM 4584 N N . LEU B 1 138 ? -7.895 -41.844 -5.336 1 95.69 138 LEU B N 1
ATOM 4585 C CA . LEU B 1 138 ? -8.625 -43.062 -4.992 1 95.69 138 LEU B CA 1
ATOM 4586 C C . LEU B 1 138 ? -8.742 -43.219 -3.479 1 95.69 138 LEU B C 1
ATOM 4588 O O . LEU B 1 138 ? -9.82 -43.5 -2.965 1 95.69 138 LEU B O 1
ATOM 4592 N N . THR B 1 139 ? -7.66 -43.031 -2.834 1 95.31 139 THR B N 1
ATOM 4593 C CA . THR B 1 139 ? -7.57 -42.906 -1.385 1 95.31 139 THR B CA 1
ATOM 4594 C C . THR B 1 139 ? -6.535 -41.844 -1.001 1 95.31 139 THR B C 1
ATOM 4596 O O . THR B 1 139 ? -5.789 -41.375 -1.855 1 95.31 139 THR B O 1
ATOM 4599 N N . ASN B 1 140 ? -6.508 -41.562 0.192 1 94.81 140 ASN B N 1
ATOM 4600 C CA . ASN B 1 140 ? -5.562 -40.531 0.653 1 94.81 140 ASN B CA 1
ATOM 4601 C C . ASN B 1 140 ? -4.121 -41 0.455 1 94.81 140 ASN B C 1
ATOM 4603 O O . ASN B 1 140 ? -3.205 -40.156 0.432 1 94.81 140 ASN B O 1
ATOM 4607 N N . ASP B 1 141 ? -3.936 -42.281 0.303 1 95.31 141 ASP B N 1
ATOM 4608 C CA . ASP B 1 141 ? -2.594 -42.812 0.118 1 95.31 141 ASP B CA 1
ATOM 4609 C C . ASP B 1 141 ? -2.008 -42.375 -1.226 1 95.31 141 ASP B C 1
ATOM 4611 O O . ASP B 1 141 ? -0.79 -42.406 -1.412 1 95.31 141 ASP B O 1
ATOM 4615 N N . GLN B 1 142 ? -2.873 -41.969 -2.154 1 96.62 142 GLN B N 1
ATOM 4616 C CA . GLN B 1 142 ? -2.416 -41.594 -3.494 1 96.62 142 GLN B CA 1
ATOM 4617 C C . GLN B 1 142 ? -2.195 -40.094 -3.621 1 96.62 142 GLN B C 1
ATOM 4619 O O . GLN B 1 142 ? -1.8 -39.625 -4.684 1 96.62 142 GLN B O 1
ATOM 4624 N N . ILE B 1 143 ? -2.465 -39.406 -2.521 1 97.81 143 ILE B N 1
ATOM 4625 C CA . ILE B 1 143 ? -2.094 -38 -2.512 1 97.81 143 ILE B CA 1
ATOM 4626 C C . ILE B 1 143 ? -0.573 -37.875 -2.537 1 97.81 143 ILE B C 1
ATOM 4628 O O . ILE B 1 143 ? 0.124 -38.469 -1.714 1 97.81 143 ILE B O 1
ATOM 4632 N N . PRO B 1 144 ? -0.091 -37.125 -3.52 1 97.94 144 PRO B N 1
ATOM 4633 C CA . PRO B 1 144 ? 1.365 -36.969 -3.543 1 97.94 144 PRO B CA 1
ATOM 4634 C C . PRO B 1 144 ? 1.896 -36.219 -2.314 1 97.94 144 PRO B C 1
ATOM 4636 O O . PRO B 1 144 ? 1.181 -35.438 -1.714 1 97.94 144 PRO B O 1
ATOM 4639 N N . LYS B 1 145 ? 3.164 -36.5 -2.012 1 97.44 145 LYS B N 1
ATOM 4640 C CA . LYS B 1 145 ? 3.764 -35.906 -0.814 1 97.44 145 LYS B CA 1
ATOM 4641 C C . LYS B 1 145 ? 4.844 -34.906 -1.177 1 97.44 145 LYS B C 1
ATOM 4643 O O . LYS B 1 145 ? 5.301 -34.125 -0.323 1 97.44 145 LYS B O 1
ATOM 4648 N N . THR B 1 146 ? 5.273 -34.906 -2.428 1 97.62 146 THR B N 1
ATOM 4649 C CA . THR B 1 146 ? 6.32 -34 -2.902 1 97.62 146 THR B CA 1
ATOM 4650 C C . THR B 1 146 ? 5.934 -33.375 -4.242 1 97.62 146 THR B C 1
ATOM 4652 O O . THR B 1 146 ? 5.078 -33.906 -4.957 1 97.62 146 THR B O 1
ATOM 4655 N N . PRO B 1 147 ? 6.594 -32.25 -4.562 1 98 147 PRO B N 1
ATOM 4656 C CA . PRO B 1 147 ? 6.387 -31.688 -5.895 1 98 147 PRO B CA 1
ATOM 4657 C C . PRO B 1 147 ? 6.723 -32.688 -7.016 1 98 147 PRO B C 1
ATOM 4659 O O . PRO B 1 147 ? 6.062 -32.688 -8.055 1 98 147 PRO B O 1
ATOM 4662 N N . GLU B 1 148 ? 7.648 -33.562 -6.836 1 97.62 148 GLU B N 1
ATOM 4663 C CA . GLU B 1 148 ? 8.062 -34.531 -7.848 1 97.62 148 GLU B CA 1
ATOM 4664 C C . GLU B 1 148 ? 6.98 -35.594 -8.062 1 97.62 148 GLU B C 1
ATOM 4666 O O . GLU B 1 148 ? 6.691 -35.969 -9.203 1 97.62 148 GLU B O 1
ATOM 4671 N N . GLU B 1 149 ? 6.426 -36.062 -6.977 1 97.94 149 GLU B N 1
ATOM 4672 C CA . GLU B 1 149 ? 5.324 -37 -7.105 1 97.94 149 GLU B CA 1
ATOM 4673 C C . GLU B 1 149 ? 4.137 -36.375 -7.828 1 97.94 149 GLU B C 1
ATOM 4675 O O . GLU B 1 149 ? 3.51 -37.031 -8.672 1 97.94 149 GLU B O 1
ATOM 4680 N N . ASN B 1 150 ? 3.852 -35.188 -7.457 1 98.19 150 ASN B N 1
ATOM 4681 C CA . ASN B 1 150 ? 2.77 -34.469 -8.133 1 98.19 150 ASN B CA 1
ATOM 4682 C C . ASN B 1 150 ? 3.064 -34.281 -9.617 1 98.19 150 ASN B C 1
ATOM 4684 O O . ASN B 1 150 ? 2.15 -34.312 -10.438 1 98.19 150 ASN B O 1
ATOM 4688 N N . ALA B 1 151 ? 4.352 -34 -9.945 1 98.06 151 ALA B N 1
ATOM 4689 C CA . ALA B 1 151 ? 4.762 -33.781 -11.328 1 98.06 151 ALA B CA 1
ATOM 4690 C C . ALA B 1 151 ? 4.422 -35 -12.195 1 98.06 151 ALA B C 1
ATOM 4692 O O . ALA B 1 151 ? 4.094 -34.844 -13.375 1 98.06 151 ALA B O 1
ATOM 4693 N N . GLU B 1 152 ? 4.438 -36.188 -11.664 1 96.88 152 GLU B N 1
ATOM 4694 C CA . GLU B 1 152 ? 4.062 -37.406 -12.406 1 96.88 152 GLU B CA 1
ATOM 4695 C C . GLU B 1 152 ? 2.596 -37.344 -12.836 1 96.88 152 GLU B C 1
ATOM 4697 O O . GLU B 1 152 ? 2.264 -37.656 -13.977 1 96.88 152 GLU B O 1
ATOM 4702 N N . HIS B 1 153 ? 1.775 -36.938 -11.883 1 97.38 153 HIS B N 1
ATOM 4703 C CA . HIS B 1 153 ? 0.354 -36.844 -12.188 1 97.38 153 HIS B CA 1
ATOM 4704 C C . HIS B 1 153 ? 0.101 -35.719 -13.219 1 97.38 153 HIS B C 1
ATOM 4706 O O . HIS B 1 153 ? -0.719 -35.906 -14.117 1 97.38 153 HIS B O 1
ATOM 4712 N N . LEU B 1 154 ? 0.814 -34.656 -13.07 1 97.81 154 LEU B N 1
ATOM 4713 C CA . LEU B 1 154 ? 0.646 -33.5 -13.977 1 97.81 154 LEU B CA 1
ATOM 4714 C C . LEU B 1 154 ? 1.1 -33.875 -15.383 1 97.81 154 LEU B C 1
ATOM 4716 O O . LEU B 1 154 ? 0.469 -33.469 -16.359 1 97.81 154 LEU B O 1
ATOM 4720 N N . ALA B 1 155 ? 2.195 -34.594 -15.5 1 96.5 155 ALA B N 1
ATOM 4721 C CA . ALA B 1 155 ? 2.688 -35 -16.812 1 96.5 155 ALA B CA 1
ATOM 4722 C C . ALA B 1 155 ? 1.668 -35.875 -17.531 1 96.5 155 ALA B C 1
ATOM 4724 O O . ALA B 1 155 ? 1.414 -35.688 -18.719 1 96.5 155 ALA B O 1
ATOM 4725 N N . LEU B 1 156 ? 1.057 -36.781 -16.812 1 95.44 156 LEU B N 1
ATOM 4726 C CA . LEU B 1 156 ? 0.02 -37.656 -17.391 1 95.44 156 LEU B CA 1
ATOM 4727 C C . LEU B 1 156 ? -1.198 -36.812 -17.797 1 95.44 156 LEU B C 1
ATOM 4729 O O . LEU B 1 156 ? -1.817 -37.094 -18.828 1 95.44 156 LEU B O 1
ATOM 4733 N N . THR B 1 157 ? -1.5 -35.875 -16.969 1 97.12 157 THR B N 1
ATOM 4734 C CA . THR B 1 157 ? -2.631 -35 -17.266 1 97.12 157 THR B CA 1
ATOM 4735 C C . THR B 1 157 ? -2.375 -34.188 -18.531 1 97.12 157 THR B C 1
ATOM 4737 O O . THR B 1 157 ? -3.273 -34 -19.344 1 97.12 157 THR B O 1
ATOM 4740 N N . LEU B 1 158 ? -1.161 -33.688 -18.703 1 97 158 LEU B N 1
ATOM 4741 C CA . LEU B 1 158 ? -0.809 -32.938 -19.906 1 97 158 LEU B CA 1
ATOM 4742 C C . LEU B 1 158 ? -0.896 -33.844 -21.141 1 97 158 LEU B C 1
ATOM 4744 O O . LEU B 1 158 ? -1.354 -33.406 -22.188 1 97 158 LEU B O 1
ATOM 4748 N N . GLU B 1 159 ? -0.487 -35.031 -21 1 94 159 GLU B N 1
ATOM 4749 C CA . GLU B 1 159 ? -0.625 -36 -22.094 1 94 159 GLU B CA 1
ATOM 4750 C C . GLU B 1 159 ? -2.094 -36.219 -22.453 1 94 159 GLU B C 1
ATOM 4752 O O . GLU B 1 159 ? -2.449 -36.281 -23.625 1 94 159 GLU B O 1
ATOM 4757 N N . SER B 1 160 ? -2.85 -36.344 -21.406 1 94.44 160 SER B N 1
ATOM 4758 C CA . SER B 1 160 ? -4.285 -36.5 -21.625 1 94.44 160 SER B CA 1
ATOM 4759 C C . SER B 1 160 ? -4.867 -35.312 -22.344 1 94.44 160 SER B C 1
ATOM 4761 O O . SER B 1 160 ? -5.723 -35.438 -23.219 1 94.44 160 SER B O 1
ATOM 4763 N N . PHE B 1 161 ? -4.457 -34.125 -22 1 96.75 161 PHE B N 1
ATOM 4764 C CA . PHE B 1 161 ? -4.875 -32.875 -22.656 1 96.75 161 PHE B CA 1
ATOM 4765 C C . PHE B 1 161 ? -4.547 -32.906 -24.141 1 96.75 161 PHE B C 1
ATOM 4767 O O . PHE B 1 161 ? -5.395 -32.594 -24.984 1 96.75 161 PHE B O 1
ATOM 4774 N N . TYR B 1 162 ? -3.324 -33.344 -24.484 1 95.06 162 TYR B N 1
ATOM 4775 C CA . TYR B 1 162 ? -2.891 -33.344 -25.875 1 95.06 162 TYR B CA 1
ATOM 4776 C C . TYR B 1 162 ? -3.559 -34.469 -26.656 1 95.06 162 TYR B C 1
ATOM 4778 O O . TYR B 1 162 ? -3.652 -34.406 -27.875 1 95.06 162 TYR B O 1
ATOM 4786 N N . THR B 1 163 ? -3.986 -35.469 -25.938 1 92.56 163 THR B N 1
ATOM 4787 C CA . THR B 1 163 ? -4.773 -36.531 -26.594 1 92.56 163 THR B CA 1
ATOM 4788 C C . THR B 1 163 ? -6.125 -35.969 -27.047 1 92.56 163 THR B C 1
ATOM 4790 O O . THR B 1 163 ? -6.609 -36.312 -28.125 1 92.56 163 THR B O 1
ATOM 4793 N N . VAL B 1 164 ? -6.68 -35.156 -26.203 1 94.5 164 VAL B N 1
ATOM 4794 C CA . VAL B 1 164 ? -7.973 -34.531 -26.516 1 94.5 164 VAL B CA 1
ATOM 4795 C C . VAL B 1 164 ? -7.793 -33.406 -27.516 1 94.5 164 VAL B C 1
ATOM 4797 O O . VAL B 1 164 ? -8.609 -33.219 -28.422 1 94.5 164 VAL B O 1
ATOM 4800 N N . HIS B 1 165 ? -6.715 -32.688 -27.344 1 96.38 165 HIS B N 1
ATOM 4801 C CA . HIS B 1 165 ? -6.453 -31.484 -28.141 1 96.38 165 HIS B CA 1
ATOM 4802 C C . HIS B 1 165 ? -5.176 -31.641 -28.969 1 96.38 165 HIS B C 1
ATOM 4804 O O . HIS B 1 165 ? -4.227 -30.875 -28.797 1 96.38 165 HIS B O 1
ATOM 4810 N N . GLU B 1 166 ? -5.219 -32.5 -29.938 1 94.38 166 GLU B N 1
ATOM 4811 C CA . GLU B 1 166 ? -4.055 -32.844 -30.75 1 94.38 166 GLU B CA 1
ATOM 4812 C C . GLU B 1 166 ? -3.504 -31.656 -31.5 1 94.38 166 GLU B C 1
ATOM 4814 O O . GLU B 1 166 ? -2.297 -31.562 -31.734 1 94.38 166 GLU B O 1
ATOM 4819 N N . GLY B 1 167 ? -4.316 -30.75 -31.828 1 95.81 167 GLY B N 1
ATOM 4820 C CA . GLY B 1 167 ? -3.912 -29.578 -32.594 1 95.81 167 GLY B CA 1
ATOM 4821 C C . GLY B 1 167 ? -2.969 -28.656 -31.844 1 95.81 167 GLY B C 1
ATOM 4822 O O . GLY B 1 167 ? -2.264 -27.844 -32.438 1 95.81 167 GLY B O 1
ATOM 4823 N N . TYR B 1 168 ? -2.92 -28.844 -30.578 1 97.62 168 TYR B N 1
ATOM 4824 C CA . TYR B 1 168 ? -2.1 -27.953 -29.75 1 97.62 168 TYR B CA 1
ATOM 4825 C C . TYR B 1 168 ? -0.701 -28.531 -29.562 1 97.62 168 TYR B C 1
ATOM 4827 O O . TYR B 1 168 ? 0.149 -27.922 -28.906 1 97.62 168 TYR B O 1
ATOM 4835 N N . LYS B 1 169 ? -0.465 -29.766 -30.078 1 95.81 169 LYS B N 1
ATOM 4836 C CA . LYS B 1 169 ? 0.899 -30.297 -30.078 1 95.81 169 LYS B CA 1
ATOM 4837 C C . LYS B 1 169 ? 1.857 -29.344 -30.781 1 95.81 169 LYS B C 1
ATOM 4839 O O . LYS B 1 169 ? 1.562 -28.844 -31.875 1 95.81 169 LYS B O 1
ATOM 4844 N N . GLY B 1 170 ? 2.912 -29 -30.109 1 95.5 170 GLY B N 1
ATOM 4845 C CA . GLY B 1 170 ? 3.895 -28.094 -30.672 1 95.5 170 GLY B CA 1
ATOM 4846 C C . GLY B 1 170 ? 3.631 -26.641 -30.297 1 95.5 170 GLY B C 1
ATOM 4847 O O . GLY B 1 170 ? 4.496 -25.781 -30.484 1 95.5 170 GLY B O 1
ATOM 4848 N N . THR B 1 171 ? 2.449 -26.344 -29.797 1 97.25 171 THR B N 1
ATOM 4849 C CA . THR B 1 171 ? 2.143 -25 -29.328 1 97.25 171 THR B CA 1
ATOM 4850 C C . THR B 1 171 ? 3.012 -24.641 -28.125 1 97.25 171 THR B C 1
ATOM 4852 O O . THR B 1 171 ? 3.223 -25.453 -27.234 1 97.25 171 THR B O 1
ATOM 4855 N N . PRO B 1 172 ? 3.59 -23.422 -28.094 1 97.19 172 PRO B N 1
ATOM 4856 C CA . PRO B 1 172 ? 4.41 -23.047 -26.938 1 97.19 172 PRO B CA 1
ATOM 4857 C C . PRO B 1 172 ? 3.648 -23.156 -25.625 1 97.19 172 PRO B C 1
ATOM 4859 O O . PRO B 1 172 ? 2.506 -22.688 -25.516 1 97.19 172 PRO B O 1
ATOM 4862 N N . LEU B 1 173 ? 4.27 -23.797 -24.672 1 98.25 173 LEU B N 1
ATOM 4863 C CA . LEU B 1 173 ? 3.689 -23.984 -23.344 1 98.25 173 LEU B CA 1
ATOM 4864 C C . LEU B 1 173 ? 4.516 -23.266 -22.281 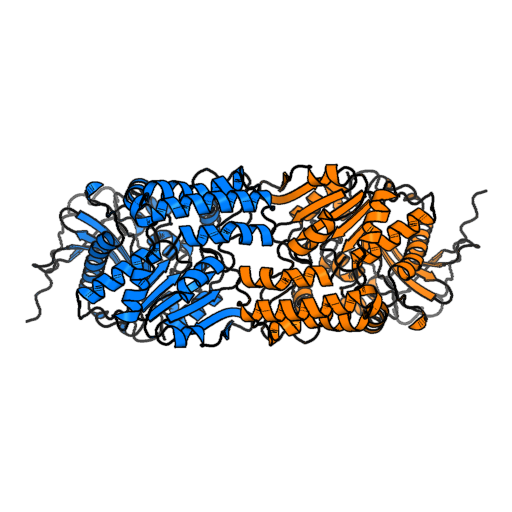1 98.25 173 LEU B C 1
ATOM 4866 O O .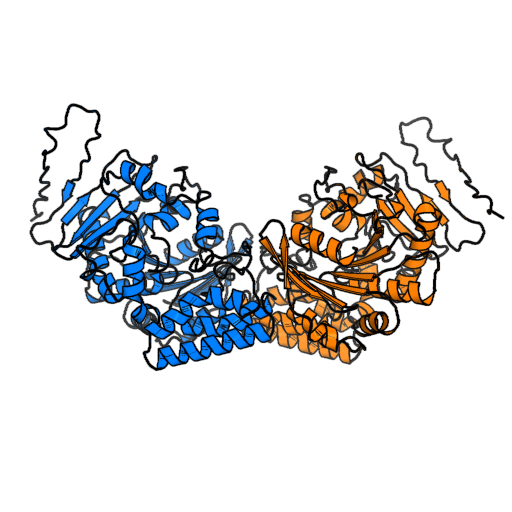 LEU B 1 173 ? 5.742 -23.375 -22.266 1 98.25 173 LEU B O 1
ATOM 4870 N N . TYR B 1 174 ? 3.91 -22.484 -21.469 1 98.56 174 TYR B N 1
ATOM 4871 C CA . TYR B 1 174 ? 4.496 -21.875 -20.281 1 98.56 174 TYR B CA 1
ATOM 4872 C C . TYR B 1 174 ? 3.783 -22.344 -19.016 1 98.56 174 TYR B C 1
ATOM 4874 O O . TYR B 1 174 ? 2.553 -22.344 -18.953 1 98.56 174 TYR B O 1
ATOM 4882 N N . ILE B 1 175 ? 4.543 -22.75 -18.016 1 98.62 175 ILE B N 1
ATOM 4883 C CA . ILE B 1 175 ? 3.984 -23.172 -16.75 1 98.62 175 ILE B CA 1
ATOM 4884 C C . ILE B 1 175 ? 4.109 -22.031 -15.727 1 98.62 175 ILE B C 1
ATOM 4886 O O . ILE B 1 175 ? 5.215 -21.578 -15.438 1 98.62 175 ILE B O 1
ATOM 4890 N N . PHE B 1 176 ? 3.008 -21.609 -15.242 1 98.38 176 PHE B N 1
ATOM 4891 C CA . PHE B 1 176 ? 2.957 -20.594 -14.195 1 98.38 176 PHE B CA 1
ATOM 4892 C C . PHE B 1 176 ? 2.711 -21.234 -12.836 1 98.38 176 PHE B C 1
ATOM 4894 O O . PHE B 1 176 ? 1.798 -22.047 -12.68 1 98.38 176 PHE B O 1
ATOM 4901 N N . GLY B 1 177 ? 3.549 -20.953 -11.891 1 97.75 177 GLY B N 1
ATOM 4902 C CA . GLY B 1 177 ? 3.383 -21.359 -10.508 1 97.75 177 GLY B CA 1
ATOM 4903 C C . GLY B 1 177 ? 3.277 -20.203 -9.539 1 97.75 177 GLY B C 1
ATOM 4904 O O . GLY B 1 177 ? 4.219 -19.422 -9.398 1 97.75 177 GLY B O 1
ATOM 4905 N N . GLN B 1 178 ? 2.154 -20.109 -8.906 1 95.19 178 GLN B N 1
ATOM 4906 C CA . GLN B 1 178 ? 1.907 -19.047 -7.941 1 95.19 178 GLN B CA 1
ATOM 4907 C C . GLN B 1 178 ? 2.203 -19.516 -6.52 1 95.19 178 GLN B C 1
ATOM 4909 O O . GLN B 1 178 ? 1.807 -20.609 -6.129 1 95.19 178 GLN B O 1
ATOM 4914 N N . ALA B 1 179 ? 2.85 -18.688 -5.711 1 93.5 179 ALA B N 1
ATOM 4915 C CA . ALA B 1 179 ? 3.168 -19.016 -4.324 1 93.5 179 ALA B CA 1
ATOM 4916 C C . ALA B 1 179 ? 3.857 -20.375 -4.23 1 93.5 179 ALA B C 1
ATOM 4918 O O . ALA B 1 179 ? 4.875 -20.609 -4.887 1 93.5 179 ALA B O 1
ATOM 4919 N N . HIS B 1 180 ? 3.283 -21.281 -3.471 1 94.62 180 HIS B N 1
ATOM 4920 C CA . HIS B 1 180 ? 3.859 -22.609 -3.375 1 94.62 180 HIS B CA 1
ATOM 4921 C C . HIS B 1 180 ? 3.746 -23.359 -4.699 1 94.62 180 HIS B C 1
ATOM 4923 O O . HIS B 1 180 ? 4.512 -24.297 -4.961 1 94.62 180 HIS B O 1
ATOM 4929 N N . GLY B 1 181 ? 2.855 -22.953 -5.582 1 96.56 181 GLY B N 1
ATOM 4930 C CA . GLY B 1 181 ? 2.764 -23.516 -6.918 1 96.56 181 GLY B CA 1
ATOM 4931 C C . GLY B 1 181 ? 4.055 -23.406 -7.707 1 96.56 181 GLY B C 1
ATOM 4932 O O . GLY B 1 181 ? 4.266 -24.141 -8.672 1 96.56 181 GLY B O 1
ATOM 4933 N N . ALA B 1 182 ? 4.871 -22.5 -7.289 1 97.81 182 ALA B N 1
ATOM 4934 C CA . ALA B 1 182 ? 6.176 -22.344 -7.934 1 97.81 182 ALA B CA 1
ATOM 4935 C C . ALA B 1 182 ? 6.996 -23.625 -7.828 1 97.81 182 ALA B C 1
ATOM 4937 O O . ALA B 1 182 ? 7.664 -24.016 -8.781 1 97.81 182 ALA B O 1
ATOM 4938 N N . GLN B 1 183 ? 6.945 -24.25 -6.695 1 97.88 183 GLN B N 1
ATOM 4939 C CA . GLN B 1 183 ? 7.668 -25.516 -6.531 1 97.88 183 GLN B CA 1
ATOM 4940 C C . GLN B 1 183 ? 7.07 -26.609 -7.41 1 97.88 183 GLN B C 1
ATOM 4942 O O . GLN B 1 183 ? 7.797 -27.438 -7.957 1 97.88 183 GLN B O 1
ATOM 4947 N N . LEU B 1 184 ? 5.777 -26.578 -7.531 1 98.25 184 LEU B N 1
ATOM 4948 C CA . LEU B 1 184 ? 5.105 -27.547 -8.383 1 98.25 184 LEU B CA 1
ATOM 4949 C C . LEU B 1 184 ? 5.465 -27.328 -9.852 1 98.25 184 LEU B C 1
ATOM 4951 O O . LEU B 1 184 ? 5.715 -28.281 -10.586 1 98.25 184 LEU B O 1
ATOM 4955 N N . ALA B 1 185 ? 5.5 -26.094 -10.227 1 98.56 185 ALA B N 1
ATOM 4956 C CA . ALA B 1 185 ? 5.828 -25.734 -11.602 1 98.56 185 ALA B CA 1
ATOM 4957 C C . ALA B 1 185 ? 7.25 -26.172 -11.953 1 98.56 185 ALA B C 1
ATOM 4959 O O . ALA B 1 185 ? 7.484 -26.734 -13.031 1 98.56 185 ALA B O 1
ATOM 4960 N N . LEU B 1 186 ? 8.141 -25.922 -11.07 1 98.56 186 LEU B N 1
ATOM 4961 C CA . LEU B 1 186 ? 9.539 -26.297 -11.305 1 98.56 186 LEU B CA 1
ATOM 4962 C C . LEU B 1 186 ? 9.695 -27.797 -11.43 1 98.56 186 LEU B C 1
ATOM 4964 O O . LEU B 1 186 ? 10.406 -28.281 -12.305 1 98.56 186 LEU B O 1
ATOM 4968 N N . ALA B 1 187 ? 9.031 -28.516 -10.555 1 98.38 187 ALA B N 1
ATOM 4969 C CA . ALA B 1 187 ? 9.102 -29.969 -10.594 1 98.38 187 ALA B CA 1
ATOM 4970 C C . ALA B 1 187 ? 8.523 -30.516 -11.898 1 98.38 187 ALA B C 1
ATOM 4972 O O . ALA B 1 187 ? 9.062 -31.453 -12.484 1 98.38 187 ALA B O 1
ATOM 4973 N N . LEU B 1 188 ? 7.426 -29.922 -12.336 1 98.44 188 LEU B N 1
ATOM 4974 C CA . LEU B 1 188 ? 6.82 -30.359 -13.586 1 98.44 188 LEU B CA 1
ATOM 4975 C C . LEU B 1 188 ? 7.742 -30.062 -14.766 1 98.44 188 LEU B C 1
ATOM 4977 O O . LEU B 1 188 ? 7.914 -30.906 -15.648 1 98.44 188 LEU B O 1
ATOM 4981 N N . ALA B 1 189 ? 8.305 -28.906 -14.789 1 97.94 189 ALA B N 1
ATOM 4982 C CA . ALA B 1 189 ? 9.203 -28.547 -15.875 1 97.94 189 ALA B CA 1
ATOM 4983 C C . ALA B 1 189 ? 10.391 -29.5 -15.961 1 97.94 189 ALA B C 1
ATOM 4985 O O . ALA B 1 189 ? 10.742 -29.969 -17.047 1 97.94 189 ALA B O 1
ATOM 4986 N N . ALA B 1 190 ? 10.977 -29.766 -14.828 1 97.19 190 ALA B N 1
ATOM 4987 C CA . ALA B 1 190 ? 12.094 -30.703 -14.797 1 97.19 190 ALA B CA 1
ATOM 4988 C C . ALA B 1 190 ? 11.664 -32.094 -15.281 1 97.19 190 ALA B C 1
ATOM 4990 O O . ALA B 1 190 ? 12.383 -32.719 -16.047 1 97.19 190 ALA B O 1
ATOM 4991 N N . ASN B 1 191 ? 10.531 -32.531 -14.82 1 96.94 191 ASN B N 1
ATOM 4992 C CA . ASN B 1 191 ? 9.992 -33.812 -15.188 1 96.94 191 ASN B CA 1
ATOM 4993 C C . ASN B 1 191 ? 9.789 -33.938 -16.688 1 96.94 191 ASN B C 1
ATOM 4995 O O . ASN B 1 191 ? 10.219 -34.906 -17.312 1 96.94 191 ASN B O 1
ATOM 4999 N N . LEU B 1 192 ? 9.109 -32.938 -17.281 1 96.44 192 LEU B N 1
ATOM 5000 C CA . LEU B 1 192 ? 8.812 -32.969 -18.703 1 96.44 192 LEU B CA 1
ATOM 5001 C C . LEU B 1 192 ? 10.094 -32.938 -19.531 1 96.44 192 LEU B C 1
ATOM 5003 O O . LEU B 1 192 ? 10.18 -33.625 -20.562 1 96.44 192 LEU B O 1
ATOM 5007 N N . TYR B 1 193 ? 11.031 -32.156 -19.094 1 93.19 193 TYR B N 1
ATOM 5008 C CA . TYR B 1 193 ? 12.297 -32.094 -19.812 1 93.19 193 TYR B CA 1
ATOM 5009 C C . TYR B 1 193 ? 13.031 -33.438 -19.75 1 93.19 193 TYR B C 1
ATOM 5011 O O . TYR B 1 193 ? 13.57 -33.906 -20.75 1 93.19 193 TYR B O 1
ATOM 5019 N N . GLN B 1 194 ? 13.062 -34.031 -18.625 1 93.81 194 GLN B N 1
ATOM 5020 C CA . GLN B 1 194 ? 13.766 -35.281 -18.422 1 93.81 194 GLN B CA 1
ATOM 5021 C C . GLN B 1 194 ? 13.117 -36.406 -19.219 1 93.81 194 GLN B C 1
ATOM 5023 O O . GLN B 1 194 ? 13.805 -37.281 -19.734 1 93.81 194 GLN B O 1
ATOM 5028 N N . LYS B 1 195 ? 11.836 -36.375 -19.297 1 92 195 LYS B N 1
ATOM 5029 C CA . LYS B 1 195 ? 11.102 -37.406 -20.016 1 92 195 LYS B CA 1
ATOM 5030 C C . LYS B 1 195 ? 11.164 -37.188 -21.531 1 92 195 LYS B C 1
ATOM 5032 O O . LYS B 1 195 ? 10.875 -38.094 -22.312 1 92 195 LYS B O 1
ATOM 5037 N N . ASP B 1 196 ? 11.578 -36 -21.906 1 87.38 196 ASP B N 1
ATOM 5038 C CA . ASP B 1 196 ? 11.758 -35.625 -23.297 1 87.38 196 ASP B CA 1
ATOM 5039 C C . ASP B 1 196 ? 10.5 -35.938 -24.109 1 87.38 196 ASP B C 1
ATOM 5041 O O . ASP B 1 196 ? 10.562 -36.625 -25.141 1 87.38 196 ASP B O 1
ATOM 5045 N N . ILE B 1 197 ? 9.422 -35.5 -23.594 1 81.25 197 ILE B N 1
ATOM 5046 C CA . ILE B 1 197 ? 8.18 -35.688 -24.328 1 81.25 197 ILE B CA 1
ATOM 5047 C C . ILE B 1 197 ? 8.148 -34.75 -25.547 1 81.25 197 ILE B C 1
ATOM 5049 O O . ILE B 1 197 ? 7.922 -33.562 -25.406 1 81.25 197 ILE B O 1
ATOM 5053 N N . LYS B 1 198 ? 8.312 -35.188 -26.734 1 81.56 198 LYS B N 1
ATOM 5054 C CA . LYS B 1 198 ? 8.648 -34.469 -27.953 1 81.56 198 LYS B CA 1
ATOM 5055 C C . LYS B 1 198 ? 7.527 -33.5 -28.344 1 81.56 198 LYS B C 1
ATOM 5057 O O . LYS B 1 198 ? 7.785 -32.438 -28.922 1 81.56 198 LYS B O 1
ATOM 5062 N N . HIS B 1 199 ? 6.324 -33.844 -28.094 1 89.19 199 HIS B N 1
ATOM 5063 C CA . HIS B 1 199 ? 5.258 -33 -28.625 1 89.19 199 HIS B CA 1
ATOM 5064 C C . HIS B 1 199 ? 4.926 -31.859 -27.656 1 89.19 199 HIS B C 1
ATOM 5066 O O . HIS B 1 199 ? 4.152 -30.953 -28 1 89.19 199 HIS B O 1
ATOM 5072 N N . ILE B 1 200 ? 5.473 -31.875 -26.531 1 94.69 200 ILE B N 1
ATOM 5073 C CA . ILE B 1 200 ? 5.285 -30.766 -25.594 1 94.69 200 ILE B CA 1
ATOM 5074 C C . ILE B 1 200 ? 6.367 -29.719 -25.812 1 94.69 200 ILE B C 1
ATOM 5076 O O . ILE B 1 200 ? 7.551 -29.969 -25.578 1 94.69 200 ILE B O 1
ATOM 5080 N N . ASN B 1 201 ? 5.953 -28.562 -26.297 1 96.12 201 ASN B N 1
ATOM 5081 C CA . ASN B 1 201 ? 6.863 -27.453 -26.562 1 96.12 201 ASN B CA 1
ATOM 5082 C C . ASN B 1 201 ? 6.973 -26.516 -25.359 1 96.12 201 ASN B C 1
ATOM 5084 O O . ASN B 1 201 ? 6.582 -25.344 -25.438 1 96.12 201 ASN B O 1
ATOM 5088 N N . LEU B 1 202 ? 7.566 -27.031 -24.312 1 97.5 202 LEU B N 1
ATOM 5089 C CA . LEU B 1 202 ? 7.77 -26.234 -23.094 1 97.5 202 LEU B CA 1
ATOM 5090 C C . LEU B 1 202 ? 8.82 -25.156 -23.328 1 97.5 202 LEU B C 1
ATOM 5092 O O . LEU B 1 202 ? 9.945 -25.453 -23.734 1 97.5 202 LEU B O 1
ATOM 5096 N N . ARG B 1 203 ? 8.445 -23.891 -23 1 97.19 203 ARG B N 1
ATOM 5097 C CA . ARG B 1 203 ? 9.336 -22.781 -23.312 1 97.19 203 ARG B CA 1
ATOM 5098 C C . ARG B 1 203 ? 9.883 -22.141 -22.031 1 97.19 203 ARG B C 1
ATOM 5100 O O . ARG B 1 203 ? 10.977 -21.578 -22.031 1 97.19 203 ARG B O 1
ATOM 5107 N N . GLY B 1 204 ? 9.141 -22.234 -20.969 1 97.75 204 GLY B N 1
ATOM 5108 C CA . GLY B 1 204 ? 9.609 -21.578 -19.75 1 97.75 204 GLY B CA 1
ATOM 5109 C C . GLY B 1 204 ? 8.695 -21.797 -18.562 1 97.75 204 GLY B C 1
ATOM 5110 O O . GLY B 1 204 ? 7.621 -22.375 -18.703 1 97.75 204 GLY B O 1
ATOM 5111 N N . VAL B 1 205 ? 9.195 -21.406 -17.375 1 98.56 205 VAL B N 1
ATOM 5112 C CA . VAL B 1 205 ? 8.445 -21.422 -16.125 1 98.56 205 VAL B CA 1
ATOM 5113 C C . VAL B 1 205 ? 8.375 -20 -15.562 1 98.56 205 VAL B C 1
ATOM 5115 O O . VAL B 1 205 ? 9.344 -19.25 -15.625 1 98.56 205 VAL B O 1
ATOM 5118 N N . VAL B 1 206 ? 7.207 -19.641 -15.109 1 98.69 206 VAL B N 1
ATOM 5119 C CA . VAL B 1 206 ? 6.973 -18.328 -14.508 1 98.69 206 VAL B CA 1
ATOM 5120 C C . VAL B 1 206 ? 6.559 -18.5 -13.047 1 98.69 206 VAL B C 1
ATOM 5122 O O . VAL B 1 206 ? 5.574 -19.188 -12.75 1 98.69 206 VAL B O 1
ATOM 5125 N N . LEU B 1 207 ? 7.301 -17.875 -12.18 1 98.56 207 LEU B N 1
ATOM 5126 C CA . LEU B 1 207 ? 7.105 -18.016 -10.742 1 98.56 207 LEU B CA 1
ATOM 5127 C C . LEU B 1 207 ? 6.578 -16.734 -10.133 1 98.56 207 LEU B C 1
ATOM 5129 O O . LEU B 1 207 ? 7.293 -15.727 -10.07 1 98.56 207 LEU B O 1
ATOM 5133 N N . GLY B 1 208 ? 5.336 -16.766 -9.672 1 97.5 208 GLY B N 1
ATOM 5134 C CA . GLY B 1 208 ? 4.703 -15.594 -9.102 1 97.5 208 GLY B CA 1
ATOM 5135 C C . GLY B 1 208 ? 4.695 -15.586 -7.586 1 97.5 208 GLY B C 1
ATOM 5136 O O . GLY B 1 208 ? 4.207 -16.531 -6.961 1 97.5 208 GLY B O 1
ATOM 5137 N N . ASN B 1 209 ? 5.199 -14.477 -7.055 1 96.06 209 ASN B N 1
ATOM 5138 C CA . ASN B 1 209 ? 5.27 -14.422 -5.598 1 96.06 209 ASN B CA 1
ATOM 5139 C C . ASN B 1 209 ? 5.652 -15.781 -5.004 1 96.06 209 ASN B C 1
ATOM 5141 O O . ASN B 1 209 ? 4.965 -16.281 -4.121 1 96.06 209 ASN B O 1
ATOM 5145 N N . ALA B 1 210 ? 6.762 -16.266 -5.375 1 97.12 210 ALA B N 1
ATOM 5146 C CA . ALA B 1 210 ? 7.117 -17.672 -5.281 1 97.12 210 ALA B CA 1
ATOM 5147 C C . ALA B 1 210 ? 7.523 -18.047 -3.857 1 97.12 210 ALA B C 1
ATOM 5149 O O . ALA B 1 210 ? 8.289 -17.328 -3.213 1 97.12 210 ALA B O 1
ATOM 5150 N N . ILE B 1 211 ? 7 -19.109 -3.422 1 94.88 211 ILE B N 1
ATOM 5151 C CA . ILE B 1 211 ? 7.504 -19.734 -2.201 1 94.88 211 ILE B CA 1
ATOM 5152 C C . ILE B 1 211 ? 8.539 -20.797 -2.557 1 94.88 211 ILE B C 1
ATOM 5154 O O . ILE B 1 211 ? 8.195 -21.969 -2.773 1 94.88 211 ILE B O 1
ATOM 5158 N N . ILE B 1 212 ? 9.766 -20.391 -2.637 1 95.88 212 ILE B N 1
ATOM 5159 C CA . ILE B 1 212 ? 10.898 -21.219 -3.035 1 95.88 212 ILE B CA 1
ATOM 5160 C C . ILE B 1 212 ? 11.742 -21.562 -1.81 1 95.88 212 ILE B C 1
ATOM 5162 O O . ILE B 1 212 ? 12.234 -22.688 -1.686 1 95.88 212 ILE B O 1
ATOM 5166 N N . SER B 1 213 ? 11.906 -20.594 -0.98 1 92.12 213 SER B N 1
ATOM 5167 C CA . SER B 1 213 ? 12.617 -20.734 0.288 1 92.12 213 SER B CA 1
ATOM 5168 C C . SER B 1 213 ? 11.875 -20.016 1.415 1 92.12 213 SER B C 1
ATOM 5170 O O . SER B 1 213 ? 12.289 -18.953 1.864 1 92.12 213 SER B O 1
ATOM 5172 N N . PRO B 1 214 ? 10.883 -20.703 1.946 1 91.94 214 PRO B N 1
ATOM 5173 C CA . PRO B 1 214 ? 10 -20 2.875 1 91.94 214 PRO B CA 1
ATOM 5174 C C . PRO B 1 214 ? 10.719 -19.516 4.129 1 91.94 214 PRO B C 1
ATOM 5176 O O . PRO B 1 214 ? 10.453 -18.422 4.617 1 91.94 214 PRO B O 1
ATOM 5179 N N . ALA B 1 215 ? 11.656 -20.281 4.637 1 93.88 215 ALA B N 1
ATOM 5180 C CA . ALA B 1 215 ? 12.391 -19.875 5.832 1 93.88 215 ALA B CA 1
ATOM 5181 C C . ALA B 1 215 ? 13.195 -18.594 5.578 1 93.88 215 ALA B C 1
ATOM 5183 O O . ALA B 1 215 ? 13.305 -17.734 6.453 1 93.88 215 ALA B O 1
ATOM 5184 N N . LEU B 1 216 ? 13.734 -18.516 4.434 1 93.69 216 LEU B N 1
ATOM 5185 C CA . LEU B 1 216 ? 14.492 -17.328 4.07 1 93.69 216 LEU B CA 1
ATOM 5186 C C . LEU B 1 216 ? 13.602 -16.094 4.043 1 93.69 216 LEU B C 1
ATOM 5188 O O . LEU B 1 216 ? 13.984 -15.039 4.531 1 93.69 216 LEU B O 1
ATOM 5192 N N . ALA B 1 217 ? 12.445 -16.188 3.455 1 92.5 217 ALA B N 1
ATOM 5193 C CA . ALA B 1 217 ? 11.508 -15.062 3.408 1 92.5 217 ALA B CA 1
ATOM 5194 C C . ALA B 1 217 ? 11.117 -14.609 4.816 1 92.5 217 ALA B C 1
ATOM 5196 O O . ALA B 1 217 ? 10.93 -13.422 5.062 1 92.5 217 ALA B O 1
ATOM 5197 N N . MET B 1 218 ? 10.984 -15.555 5.746 1 94.5 218 MET B N 1
ATOM 5198 C CA . MET B 1 218 ? 10.633 -15.25 7.133 1 94.5 218 MET B CA 1
ATOM 5199 C C . MET B 1 218 ? 11.695 -14.367 7.781 1 94.5 218 MET B C 1
ATOM 5201 O O . MET B 1 218 ? 11.367 -13.523 8.617 1 94.5 218 MET B O 1
ATOM 5205 N N . THR B 1 219 ? 12.938 -14.508 7.391 1 95.75 219 THR B N 1
ATOM 5206 C CA . THR B 1 219 ? 14.023 -13.75 8.008 1 95.75 219 THR B CA 1
ATOM 5207 C C . THR B 1 219 ? 13.945 -12.281 7.617 1 95.75 219 THR B C 1
ATOM 5209 O O . THR B 1 219 ? 14.578 -11.43 8.25 1 95.75 219 THR B O 1
ATOM 5212 N N . LYS B 1 220 ? 13.203 -11.992 6.594 1 95.25 220 LYS B N 1
ATOM 5213 C CA . LYS B 1 220 ? 13.109 -10.617 6.105 1 95.25 220 LYS B CA 1
ATOM 5214 C C . LYS B 1 220 ? 11.812 -9.961 6.562 1 95.25 220 LYS B C 1
ATOM 5216 O O . LYS B 1 220 ? 11.664 -8.742 6.469 1 95.25 220 LYS B O 1
ATOM 5221 N N . LEU B 1 221 ? 10.906 -10.719 7.141 1 94 221 LEU B N 1
ATOM 5222 C CA . LEU B 1 221 ? 9.547 -10.266 7.43 1 94 221 LEU B CA 1
ATOM 5223 C C . LEU B 1 221 ? 9.547 -9.219 8.531 1 94 221 LEU B C 1
ATOM 5225 O O . LEU B 1 221 ? 8.805 -8.234 8.461 1 94 221 LEU B O 1
ATOM 5229 N N . GLY B 1 222 ? 10.352 -9.445 9.594 1 93.38 222 GLY B N 1
ATOM 5230 C CA . GLY B 1 222 ? 10.375 -8.523 10.719 1 93.38 222 GLY B CA 1
ATOM 5231 C C . GLY B 1 222 ? 10.727 -7.102 10.32 1 93.38 222 GLY B C 1
ATOM 5232 O O . GLY B 1 222 ? 10.016 -6.16 10.672 1 93.38 222 GLY B O 1
ATOM 5233 N N . PHE B 1 223 ? 11.789 -6.992 9.578 1 91.38 223 PHE B N 1
ATOM 5234 C CA . PHE B 1 223 ? 12.234 -5.676 9.141 1 91.38 223 PHE B CA 1
ATOM 5235 C C . PHE B 1 223 ? 11.219 -5.059 8.18 1 91.38 223 PHE B C 1
ATOM 5237 O O . PHE B 1 223 ? 10.953 -3.855 8.242 1 91.38 223 PHE B O 1
ATOM 5244 N N . TYR B 1 224 ? 10.695 -5.816 7.324 1 93.19 224 TYR B N 1
ATOM 5245 C CA . TYR B 1 224 ? 9.688 -5.363 6.371 1 93.19 224 TYR B CA 1
ATOM 5246 C C . TYR B 1 224 ? 8.5 -4.742 7.094 1 93.19 224 TYR B C 1
ATOM 5248 O O . TYR B 1 224 ? 8.078 -3.627 6.77 1 93.19 224 TYR B O 1
ATOM 5256 N N . LEU B 1 225 ? 7.957 -5.391 8.125 1 92.44 225 LEU B N 1
ATOM 5257 C CA . LEU B 1 225 ? 6.777 -4.926 8.852 1 92.44 225 LEU B CA 1
ATOM 5258 C C . LEU B 1 225 ? 7.121 -3.734 9.734 1 92.44 225 LEU B C 1
ATOM 5260 O O . LEU B 1 225 ? 6.293 -2.842 9.93 1 92.44 225 LEU B O 1
ATOM 5264 N N . GLU B 1 226 ? 8.281 -3.744 10.266 1 91.31 226 GLU B N 1
ATOM 5265 C CA . GLU B 1 226 ? 8.695 -2.641 11.125 1 91.31 226 GLU B CA 1
ATOM 5266 C C . GLU B 1 226 ? 8.82 -1.341 10.336 1 91.31 226 GLU B C 1
ATOM 5268 O O . GLU B 1 226 ? 8.414 -0.279 10.812 1 91.31 226 GLU B O 1
ATOM 5273 N N . GLU B 1 227 ? 9.406 -1.492 9.125 1 90 227 GLU B N 1
ATOM 5274 C CA . GLU B 1 227 ? 9.594 -0.313 8.281 1 90 227 GLU B CA 1
ATOM 5275 C C . GLU B 1 227 ? 8.25 0.319 7.918 1 90 227 GLU B C 1
ATOM 5277 O O . GLU B 1 227 ? 8.164 1.532 7.719 1 90 227 GLU B O 1
ATOM 5282 N N . LEU B 1 228 ? 7.281 -0.47 7.945 1 90.75 228 LEU B N 1
ATOM 5283 C CA . LEU B 1 228 ? 5.957 0.014 7.566 1 90.75 228 LEU B CA 1
ATOM 5284 C C . LEU B 1 228 ? 5.125 0.348 8.797 1 90.75 228 LEU B C 1
ATOM 5286 O O . LEU B 1 228 ? 3.959 0.735 8.68 1 90.75 228 LEU B O 1
ATOM 5290 N N . GLY B 1 229 ? 5.652 0.15 9.953 1 88.94 229 GLY B N 1
ATOM 5291 C CA . GLY B 1 229 ? 5.012 0.597 11.172 1 88.94 229 GLY B CA 1
ATOM 5292 C C . GLY B 1 229 ? 3.949 -0.364 11.68 1 88.94 229 GLY B C 1
ATOM 5293 O O . GLY B 1 229 ? 3.154 -0.018 12.555 1 88.94 229 GLY B O 1
ATOM 5294 N N . TYR B 1 230 ? 3.91 -1.562 11.133 1 90.62 230 TYR B N 1
ATOM 5295 C CA . TYR B 1 230 ? 2.918 -2.531 11.578 1 90.62 230 TYR B CA 1
ATOM 5296 C C . TYR B 1 230 ? 3.328 -3.154 12.914 1 90.62 230 TYR B C 1
ATOM 5298 O O . TYR B 1 230 ? 2.484 -3.668 13.648 1 90.62 230 TYR B O 1
ATOM 5306 N N . ILE B 1 231 ? 4.625 -3.164 13.117 1 90.19 231 ILE B N 1
ATOM 5307 C CA . ILE B 1 231 ? 5.156 -3.676 14.375 1 90.19 231 ILE B CA 1
ATOM 5308 C C . ILE B 1 231 ? 6.25 -2.746 14.891 1 90.19 231 ILE B C 1
ATOM 5310 O O . ILE B 1 231 ? 6.719 -1.862 14.172 1 90.19 231 ILE B O 1
ATOM 5314 N N . ASP B 1 232 ? 6.539 -2.883 16.141 1 87.06 232 ASP B N 1
ATOM 5315 C CA . ASP B 1 232 ? 7.664 -2.143 16.703 1 87.06 232 ASP B CA 1
ATOM 5316 C C . ASP B 1 232 ? 8.898 -3.027 16.812 1 87.06 232 ASP B C 1
ATOM 5318 O O . ASP B 1 232 ? 8.945 -4.121 16.25 1 87.06 232 ASP B O 1
ATOM 5322 N N . ALA B 1 233 ? 9.961 -2.529 17.469 1 86.44 233 ALA B N 1
ATOM 5323 C CA . ALA B 1 233 ? 11.234 -3.23 17.578 1 86.44 233 ALA B CA 1
ATOM 5324 C C . ALA B 1 233 ? 11.07 -4.57 18.297 1 86.44 233 ALA B C 1
ATOM 5326 O O . ALA B 1 233 ? 11.734 -5.551 17.953 1 86.44 233 ALA B O 1
ATOM 5327 N N . ASN B 1 234 ? 10.188 -4.578 19.297 1 88.44 234 ASN B N 1
ATOM 5328 C CA . ASN B 1 234 ? 9.93 -5.832 20 1 88.44 234 ASN B CA 1
ATOM 5329 C C . ASN B 1 234 ? 9.297 -6.871 19.094 1 88.44 234 ASN B C 1
ATOM 5331 O O . ASN B 1 234 ? 9.648 -8.047 19.141 1 88.44 234 ASN B O 1
ATOM 5335 N N . GLY B 1 235 ? 8.336 -6.383 18.328 1 91 235 GLY B N 1
ATOM 5336 C CA . GLY B 1 235 ? 7.723 -7.273 17.359 1 91 235 GLY B CA 1
ATOM 5337 C C . GLY B 1 235 ? 8.703 -7.809 16.344 1 91 235 GLY B C 1
ATOM 5338 O O . GLY B 1 235 ? 8.672 -8.992 15.992 1 91 235 GLY B O 1
ATOM 5339 N N . ARG B 1 236 ? 9.57 -6.973 15.805 1 92.81 236 ARG B N 1
ATOM 5340 C CA . ARG B 1 236 ? 10.609 -7.387 14.875 1 92.81 236 ARG B CA 1
ATOM 5341 C C . ARG B 1 236 ? 11.5 -8.461 15.484 1 92.81 236 ARG B C 1
ATOM 5343 O O . ARG B 1 236 ? 11.773 -9.484 14.844 1 92.81 236 ARG B O 1
ATOM 5350 N N . ASP B 1 237 ? 11.953 -8.258 16.734 1 94.38 237 ASP B N 1
ATOM 5351 C CA . ASP B 1 237 ? 12.828 -9.211 17.422 1 94.38 237 ASP B CA 1
ATOM 5352 C C . ASP B 1 237 ? 12.133 -10.562 17.594 1 94.38 237 ASP B C 1
ATOM 5354 O O . ASP B 1 237 ? 12.766 -11.609 17.453 1 94.38 237 ASP B O 1
ATOM 5358 N N . ALA B 1 238 ? 10.875 -10.492 17.938 1 94.38 238 ALA B N 1
ATOM 5359 C CA . ALA B 1 238 ? 10.109 -11.727 18.094 1 94.38 238 ALA B CA 1
ATOM 5360 C C . ALA B 1 238 ? 10.062 -12.508 16.781 1 94.38 238 ALA B C 1
ATOM 5362 O O . ALA B 1 238 ? 10.25 -13.727 16.766 1 94.38 238 ALA B O 1
ATOM 5363 N N . ILE B 1 239 ? 9.812 -11.844 15.688 1 94.12 239 ILE B N 1
ATOM 5364 C CA . ILE B 1 239 ? 9.742 -12.484 14.383 1 94.12 239 ILE B CA 1
ATOM 5365 C C . ILE B 1 239 ? 11.117 -13.016 13.992 1 94.12 239 ILE B C 1
ATOM 5367 O O . ILE B 1 239 ? 11.234 -14.109 13.438 1 94.12 239 ILE B O 1
ATOM 5371 N N . GLU B 1 240 ? 12.164 -12.227 14.281 1 95.12 240 GLU B N 1
ATOM 5372 C CA . GLU B 1 240 ? 13.531 -12.672 14 1 95.12 240 GLU B CA 1
ATOM 5373 C C . GLU B 1 240 ? 13.859 -13.953 14.758 1 95.12 240 GLU B C 1
ATOM 5375 O O . GLU B 1 240 ? 14.516 -14.852 14.219 1 95.12 240 GLU B O 1
ATOM 5380 N N . THR B 1 241 ? 13.445 -13.992 16.016 1 96.12 241 THR B N 1
ATOM 5381 C CA . THR B 1 241 ? 13.664 -15.195 16.812 1 96.12 241 THR B CA 1
ATOM 5382 C C . THR B 1 241 ? 12.938 -16.391 16.203 1 96.12 241 THR B C 1
ATOM 5384 O O . THR B 1 241 ? 13.531 -17.469 16.031 1 96.12 241 THR B O 1
ATOM 5387 N N . LEU B 1 242 ? 11.695 -16.234 15.875 1 95.56 242 LEU B N 1
ATOM 5388 C CA . LEU B 1 242 ? 10.922 -17.281 15.234 1 95.56 242 LEU B CA 1
ATOM 5389 C C . LEU B 1 242 ? 11.578 -17.734 13.93 1 95.56 242 LEU B C 1
ATOM 5391 O O . LEU B 1 242 ? 11.641 -18.922 13.641 1 95.56 242 LEU B O 1
ATOM 5395 N N . SER B 1 243 ? 12.016 -16.781 13.109 1 96.06 243 SER B N 1
ATOM 5396 C CA . SER B 1 243 ? 12.641 -17.078 11.828 1 96.06 243 SER B CA 1
ATOM 5397 C C . SER B 1 243 ? 13.93 -17.859 12 1 96.06 243 SER B C 1
ATOM 5399 O O . SER B 1 243 ? 14.227 -18.766 11.219 1 96.06 243 SER B O 1
ATOM 5401 N N . LYS B 1 244 ? 14.734 -17.484 12.945 1 96.5 244 LYS B N 1
ATOM 5402 C CA . LYS B 1 244 ? 15.977 -18.203 13.234 1 96.5 244 LYS B CA 1
ATOM 5403 C C . LYS B 1 244 ? 15.688 -19.641 13.633 1 96.5 244 LYS B C 1
ATOM 5405 O O . LYS B 1 244 ? 16.359 -20.562 13.156 1 96.5 244 LYS B O 1
ATOM 5410 N N . GLU B 1 245 ? 14.727 -19.797 14.516 1 97.31 245 GLU B N 1
ATOM 5411 C CA . GLU B 1 245 ? 14.32 -21.141 14.914 1 97.31 245 GLU B CA 1
ATOM 5412 C C . GLU B 1 245 ? 13.859 -21.969 13.719 1 97.31 245 GLU B C 1
ATOM 5414 O O . GLU B 1 245 ? 14.227 -23.141 13.586 1 97.31 245 GLU B O 1
ATOM 5419 N N . THR B 1 246 ? 13.07 -21.375 12.906 1 97.38 246 THR B N 1
ATOM 5420 C CA . THR B 1 246 ? 12.547 -22.062 11.727 1 97.38 246 THR B CA 1
ATOM 5421 C C . THR B 1 246 ? 13.68 -22.438 10.773 1 97.38 246 THR B C 1
ATOM 5423 O O . THR B 1 246 ? 13.695 -23.547 10.219 1 97.38 246 THR B O 1
ATOM 5426 N N . THR B 1 247 ? 14.625 -21.547 10.578 1 97 247 THR B N 1
ATOM 5427 C CA . THR B 1 247 ? 15.781 -21.812 9.734 1 97 247 THR B CA 1
ATOM 5428 C C . THR B 1 247 ? 16.594 -22.984 10.266 1 97 247 THR B C 1
ATOM 5430 O O . THR B 1 247 ? 17.047 -23.828 9.492 1 97 247 THR B O 1
ATOM 5433 N N . GLN B 1 248 ? 16.734 -23.031 11.57 1 97.75 248 GLN B N 1
ATOM 5434 C CA . GLN B 1 248 ? 17.469 -24.125 12.195 1 97.75 248 GLN B CA 1
ATOM 5435 C C . GLN B 1 248 ? 16.75 -25.453 11.984 1 97.75 248 GLN B C 1
ATOM 5437 O O . GLN B 1 248 ? 17.391 -26.484 11.766 1 97.75 248 GLN B O 1
ATOM 5442 N N . LEU B 1 249 ? 15.445 -25.422 12.109 1 97.81 249 LEU B N 1
ATOM 5443 C CA . LEU B 1 249 ? 14.656 -26.609 11.859 1 97.81 249 LEU B CA 1
ATOM 5444 C C . LEU B 1 249 ? 14.852 -27.109 10.422 1 97.81 249 LEU B C 1
ATOM 5446 O O . LEU B 1 249 ? 15.016 -28.297 10.188 1 97.81 249 LEU B O 1
ATOM 5450 N N . VAL B 1 250 ? 14.867 -26.25 9.477 1 96.5 250 VAL B N 1
ATOM 5451 C CA . VAL B 1 250 ? 15.055 -26.594 8.07 1 96.5 250 VAL B CA 1
ATOM 5452 C C . VAL B 1 250 ? 16.453 -27.156 7.871 1 96.5 250 VAL B C 1
ATOM 5454 O O . VAL B 1 250 ? 16.641 -28.188 7.199 1 96.5 250 VAL B O 1
ATOM 5457 N N . GLN B 1 251 ? 17.469 -26.516 8.461 1 95.94 251 GLN B N 1
ATOM 5458 C CA . GLN B 1 251 ? 18.844 -26.984 8.352 1 95.94 251 GLN B CA 1
ATOM 5459 C C . GLN B 1 251 ? 19.016 -28.375 8.953 1 95.94 251 GLN B C 1
ATOM 5461 O O . GLN B 1 251 ? 19.812 -29.172 8.469 1 95.94 251 GLN B O 1
ATOM 5466 N N . GLY B 1 252 ? 18.234 -28.641 9.953 1 97.19 252 GLY B N 1
ATOM 5467 C CA . GLY B 1 252 ? 18.266 -29.953 10.594 1 97.19 252 GLY B CA 1
ATOM 5468 C C . GLY B 1 252 ? 17.328 -30.953 9.961 1 97.19 252 GLY B C 1
ATOM 5469 O O . GLY B 1 252 ? 17.156 -32.062 10.469 1 97.19 252 GLY B O 1
ATOM 5470 N N . GLU B 1 253 ? 16.641 -30.562 8.961 1 95.69 253 GLU B N 1
ATOM 5471 C CA . GLU B 1 253 ? 15.727 -31.406 8.172 1 95.69 253 GLU B CA 1
ATOM 5472 C C . GLU B 1 253 ? 14.5 -31.797 8.992 1 95.69 253 GLU B C 1
ATOM 5474 O O . GLU B 1 253 ? 13.945 -32.875 8.805 1 95.69 253 GLU B O 1
ATOM 5479 N N . ASN B 1 254 ? 14.281 -30.984 9.977 1 96.88 254 ASN B N 1
ATOM 5480 C CA . ASN B 1 254 ? 13.008 -31.078 10.688 1 96.88 254 ASN B CA 1
ATOM 5481 C C . ASN B 1 254 ? 11.914 -30.281 10 1 96.88 254 ASN B C 1
ATOM 5483 O O . ASN B 1 254 ? 11.367 -29.344 10.594 1 96.88 254 ASN B O 1
ATOM 5487 N N . TYR B 1 255 ? 11.508 -30.703 8.867 1 95.88 255 TYR B N 1
ATOM 5488 C CA . TYR B 1 255 ? 10.688 -29.922 7.949 1 95.88 255 TYR B CA 1
ATOM 5489 C C . TYR B 1 255 ? 9.266 -29.781 8.469 1 95.88 255 TYR B C 1
ATOM 5491 O O . TYR B 1 255 ? 8.625 -28.75 8.297 1 95.88 255 TYR B O 1
ATOM 5499 N N . GLU B 1 256 ? 8.727 -30.75 9.07 1 95.75 256 GLU B N 1
ATOM 5500 C CA . GLU B 1 256 ? 7.348 -30.688 9.555 1 95.75 256 GLU B CA 1
ATOM 5501 C C . GLU B 1 256 ? 7.199 -29.672 10.672 1 95.75 256 GLU B C 1
ATOM 5503 O O . GLU B 1 256 ? 6.234 -28.906 10.695 1 95.75 256 GLU B O 1
ATOM 5508 N N . ASP B 1 257 ? 8.211 -29.672 11.562 1 96.62 257 ASP B N 1
ATOM 5509 C CA . ASP B 1 257 ? 8.211 -28.656 12.625 1 96.62 257 ASP B CA 1
ATOM 5510 C C . ASP B 1 257 ? 8.367 -27.25 12.047 1 96.62 257 ASP B C 1
ATOM 5512 O O . ASP B 1 257 ? 7.75 -26.312 12.539 1 96.62 257 ASP B O 1
ATOM 5516 N N . ALA B 1 258 ? 9.219 -27.156 11.055 1 96.56 258 ALA B N 1
ATOM 5517 C CA . ALA B 1 258 ? 9.406 -25.859 10.383 1 96.56 258 ALA B CA 1
ATOM 5518 C C . ALA B 1 258 ? 8.109 -25.391 9.742 1 96.56 258 ALA B C 1
ATOM 5520 O O . ALA B 1 258 ? 7.773 -24.203 9.805 1 96.56 258 ALA B O 1
ATOM 5521 N N . PHE B 1 259 ? 7.379 -26.344 9.141 1 95.25 259 PHE B N 1
ATOM 5522 C CA . PHE B 1 259 ? 6.113 -26.016 8.5 1 95.25 259 PHE B CA 1
ATOM 5523 C C . PHE B 1 259 ? 5.105 -25.5 9.523 1 95.25 259 PHE B C 1
ATOM 5525 O O . PHE B 1 259 ? 4.375 -24.547 9.258 1 95.25 259 PHE B O 1
ATOM 5532 N N . ASP B 1 260 ? 5.047 -26.125 10.625 1 92.69 260 ASP B N 1
ATOM 5533 C CA . ASP B 1 260 ? 4.113 -25.703 11.672 1 92.69 260 ASP B CA 1
ATOM 5534 C C . ASP B 1 260 ? 4.383 -24.266 12.102 1 92.69 260 ASP B C 1
ATOM 5536 O O . ASP B 1 260 ? 3.445 -23.516 12.375 1 92.69 260 ASP B O 1
ATOM 5540 N N . LYS B 1 261 ? 5.656 -23.906 12.141 1 92.38 261 LYS B N 1
ATOM 5541 C CA . LYS B 1 261 ? 6 -22.516 12.461 1 92.38 261 LYS B CA 1
ATOM 5542 C C . LYS B 1 261 ? 5.605 -21.578 11.328 1 92.38 261 LYS B C 1
ATOM 5544 O O . LYS B 1 261 ? 5.137 -20.469 11.578 1 92.38 261 LYS B O 1
ATOM 5549 N N . PHE B 1 262 ? 5.824 -21.969 10.156 1 91.19 262 PHE B N 1
ATOM 5550 C CA . PHE B 1 262 ? 5.508 -21.141 8.992 1 91.19 262 PHE B CA 1
ATOM 5551 C C . PHE B 1 262 ? 4.008 -20.875 8.914 1 91.19 262 PHE B C 1
ATOM 5553 O O . PHE B 1 262 ? 3.584 -19.734 8.727 1 91.19 262 PHE B O 1
ATOM 5560 N N . ILE B 1 263 ? 3.217 -21.891 9.016 1 85.19 263 ILE B N 1
ATOM 5561 C CA . ILE B 1 263 ? 1.779 -21.781 8.805 1 85.19 263 ILE B CA 1
ATOM 5562 C C . ILE B 1 263 ? 1.155 -20.969 9.93 1 85.19 263 ILE B C 1
ATOM 5564 O O . ILE B 1 263 ? 0.059 -20.422 9.781 1 85.19 263 ILE B O 1
ATOM 5568 N N . SER B 1 264 ? 1.866 -20.812 11.07 1 83 264 SER B N 1
ATOM 5569 C CA . SER B 1 264 ? 1.354 -20.062 12.219 1 83 264 SER B CA 1
ATOM 5570 C C . SER B 1 264 ? 1.882 -18.641 12.219 1 83 264 SER B C 1
ATOM 5572 O O . SER B 1 264 ? 1.643 -17.891 13.164 1 83 264 SER B O 1
ATOM 5574 N N . LEU B 1 265 ? 2.57 -18.281 11.234 1 84.5 265 LEU B N 1
ATOM 5575 C CA . LEU B 1 265 ? 3.24 -17 11.156 1 84.5 265 LEU B CA 1
ATOM 5576 C C . LEU B 1 265 ? 2.24 -15.852 11.328 1 84.5 265 LEU B C 1
ATOM 5578 O O . LEU B 1 265 ? 2.502 -14.898 12.055 1 84.5 265 LEU B O 1
ATOM 5582 N N . GLY B 1 266 ? 1.12 -15.914 10.562 1 79.31 266 GLY B N 1
ATOM 5583 C CA . GLY B 1 266 ? 0.102 -14.883 10.688 1 79.31 266 GLY B CA 1
ATOM 5584 C C . GLY B 1 266 ? -0.412 -14.719 12.109 1 79.31 266 GLY B C 1
ATOM 5585 O O . GLY B 1 266 ? -0.523 -13.602 12.609 1 79.31 266 GLY B O 1
ATOM 5586 N N . GLN B 1 267 ? -0.681 -15.797 12.719 1 79.88 267 GLN B N 1
ATOM 5587 C CA . GLN B 1 267 ? -1.139 -15.781 14.109 1 79.88 267 GLN B CA 1
ATOM 5588 C C . GLN B 1 267 ? -0.059 -15.234 15.031 1 79.88 267 GLN B C 1
ATOM 5590 O O . GLN B 1 267 ? -0.354 -14.469 15.961 1 79.88 267 GLN B O 1
ATOM 5595 N N . PHE B 1 268 ? 1.097 -15.641 14.828 1 82.94 268 PHE B N 1
ATOM 5596 C CA . PHE B 1 268 ? 2.215 -15.195 15.648 1 82.94 268 PHE B CA 1
ATOM 5597 C C . PHE B 1 268 ? 2.383 -13.68 15.555 1 82.94 268 PHE B C 1
ATOM 5599 O O . PHE B 1 268 ? 2.553 -13.008 16.578 1 82.94 268 PHE B O 1
ATOM 5606 N N . VAL B 1 269 ? 2.363 -13.203 14.32 1 84.44 269 VAL B N 1
ATOM 5607 C CA . VAL B 1 269 ? 2.512 -11.773 14.102 1 84.44 269 VAL B CA 1
ATOM 5608 C C . VAL B 1 269 ? 1.385 -11.023 14.812 1 84.44 269 VAL B C 1
ATOM 5610 O O . VAL B 1 269 ? 1.619 -9.992 15.453 1 84.44 269 VAL B O 1
ATOM 5613 N N . ASN B 1 270 ? 0.237 -11.523 14.773 1 77.94 270 ASN B N 1
ATOM 5614 C CA . ASN B 1 270 ? -0.934 -10.906 15.391 1 77.94 270 ASN B CA 1
ATOM 5615 C C . ASN B 1 270 ? -0.845 -10.945 16.922 1 77.94 270 ASN B C 1
ATOM 5617 O O . ASN B 1 270 ? -1.202 -9.969 17.578 1 77.94 270 ASN B O 1
ATOM 5621 N N . GLU B 1 271 ? -0.418 -12.008 17.422 1 77.12 271 GLU B N 1
ATOM 5622 C CA . GLU B 1 271 ? -0.508 -12.242 18.859 1 77.12 271 GLU B CA 1
ATOM 5623 C C . GLU B 1 271 ? 0.78 -11.828 19.578 1 77.12 271 GLU B C 1
ATOM 5625 O O . GLU B 1 271 ? 0.755 -11.43 20.734 1 77.12 271 GLU B O 1
ATOM 5630 N N . ASN B 1 272 ? 1.839 -11.914 18.812 1 72.81 272 ASN B N 1
ATOM 5631 C CA . ASN B 1 272 ? 3.105 -11.828 19.531 1 72.81 272 ASN B CA 1
ATOM 5632 C C . ASN B 1 272 ? 3.953 -10.664 19.031 1 72.81 272 ASN B C 1
ATOM 5634 O O . ASN B 1 272 ? 4.926 -10.266 19.672 1 72.81 272 ASN B O 1
ATOM 5638 N N . ALA B 1 273 ? 3.506 -10.102 17.922 1 70.56 273 ALA B N 1
ATOM 5639 C CA . ALA B 1 273 ? 4.355 -9.047 17.375 1 70.56 273 ALA B CA 1
ATOM 5640 C C . ALA B 1 273 ? 3.66 -7.691 17.438 1 70.56 273 ALA B C 1
ATOM 5642 O O . ALA B 1 273 ? 4.188 -6.691 16.953 1 70.56 273 ALA B O 1
ATOM 5643 N N . GLY B 1 274 ? 2.516 -7.711 18.016 1 67.75 274 GLY B N 1
ATOM 5644 C CA . GLY B 1 274 ? 1.83 -6.441 18.188 1 67.75 274 GLY B CA 1
ATOM 5645 C C . GLY B 1 274 ? 1.102 -5.977 16.938 1 67.75 274 GLY B C 1
ATOM 5646 O O . GLY B 1 274 ? 0.532 -4.883 16.922 1 67.75 274 GLY B O 1
ATOM 5647 N N . ALA B 1 275 ? 1.23 -6.75 15.891 1 67.25 275 ALA B N 1
ATOM 5648 C CA . ALA B 1 275 ? 0.578 -6.395 14.625 1 67.25 275 ALA B CA 1
ATOM 5649 C C . ALA B 1 275 ? -0.814 -7.016 14.539 1 67.25 275 ALA B C 1
ATOM 5651 O O . ALA B 1 275 ? -1.006 -8.031 13.875 1 67.25 275 ALA B O 1
ATOM 5652 N N . THR B 1 276 ? -1.677 -6.309 15.109 1 74.44 276 THR B N 1
ATOM 5653 C CA . THR B 1 276 ? -3.035 -6.84 15.102 1 74.44 276 THR B CA 1
ATOM 5654 C C . THR B 1 276 ? -3.668 -6.688 13.727 1 74.44 276 THR B C 1
ATOM 5656 O O . THR B 1 276 ? -3.721 -5.582 13.18 1 74.44 276 THR B O 1
ATOM 5659 N N . ALA B 1 277 ? -4.043 -7.805 13.164 1 76.44 277 ALA B N 1
ATOM 5660 C CA . ALA B 1 277 ? -4.848 -7.863 11.945 1 76.44 277 ALA B CA 1
ATOM 5661 C C . ALA B 1 277 ? -4.07 -7.332 10.742 1 76.44 277 ALA B C 1
ATOM 5663 O O . ALA B 1 277 ? -4.578 -6.496 9.992 1 76.44 277 ALA B O 1
ATOM 5664 N N . VAL B 1 278 ? -2.838 -7.75 10.57 1 83.25 278 VAL B N 1
ATOM 5665 C CA . VAL B 1 278 ? -2.078 -7.418 9.375 1 83.25 278 VAL B CA 1
ATOM 5666 C C . VAL B 1 278 ? -2.295 -8.484 8.305 1 83.25 278 VAL B C 1
ATOM 5668 O O . VAL B 1 278 ? -2.174 -9.68 8.586 1 83.25 278 VAL B O 1
ATOM 5671 N N . ASN B 1 279 ? -2.662 -8.062 7.145 1 84.38 279 ASN B N 1
ATOM 5672 C CA . ASN B 1 279 ? -2.76 -8.961 6.004 1 84.38 279 ASN B CA 1
ATOM 5673 C C . ASN B 1 279 ? -1.394 -9.219 5.371 1 84.38 279 ASN B C 1
ATOM 5675 O O . ASN B 1 279 ? -0.899 -8.391 4.602 1 84.38 279 ASN B O 1
ATOM 5679 N N . LEU B 1 280 ? -0.852 -10.367 5.602 1 87.88 280 LEU B N 1
ATOM 5680 C CA . LEU B 1 280 ? 0.504 -10.641 5.141 1 87.88 280 LEU B CA 1
ATOM 5681 C C . LEU B 1 280 ? 0.527 -10.883 3.635 1 87.88 280 LEU B C 1
ATOM 5683 O O . LEU B 1 280 ? 1.587 -10.82 3.008 1 87.88 280 LEU B O 1
ATOM 5687 N N . GLY B 1 281 ? -0.604 -11.211 3.016 1 86.69 281 GLY B N 1
ATOM 5688 C CA . GLY B 1 281 ? -0.67 -11.391 1.573 1 86.69 281 GLY B CA 1
ATOM 5689 C C . GLY B 1 281 ? -0.716 -10.078 0.811 1 86.69 281 GLY B C 1
ATOM 5690 O O . GLY B 1 281 ? -0.388 -10.039 -0.377 1 86.69 281 GLY B O 1
ATOM 5691 N N . ASN B 1 282 ? -1.172 -9.062 1.458 1 89.81 282 ASN B N 1
ATOM 5692 C CA . ASN B 1 282 ? -1.226 -7.691 0.967 1 89.81 282 ASN B CA 1
ATOM 5693 C C . ASN B 1 282 ? -1.328 -6.691 2.113 1 89.81 282 ASN B C 1
ATOM 5695 O O . ASN B 1 282 ? -2.418 -6.445 2.635 1 89.81 282 ASN B O 1
ATOM 5699 N N . ILE B 1 283 ? -0.357 -6.043 2.395 1 88.56 283 ILE B N 1
ATOM 5700 C CA . ILE B 1 283 ? -0.21 -5.336 3.664 1 88.56 283 ILE B CA 1
ATOM 5701 C C . ILE B 1 283 ? -1.087 -4.086 3.664 1 88.56 283 ILE B C 1
ATOM 5703 O O . ILE B 1 283 ? -1.353 -3.508 4.719 1 88.56 283 ILE B O 1
ATOM 5707 N N . VAL B 1 284 ? -1.541 -3.623 2.562 1 89.31 284 VAL B N 1
ATOM 5708 C CA . VAL B 1 284 ? -2.316 -2.387 2.574 1 89.31 284 VAL B CA 1
ATOM 5709 C C . VAL B 1 284 ? -3.807 -2.713 2.652 1 89.31 284 VAL B C 1
ATOM 5711 O O . VAL B 1 284 ? -4.637 -1.815 2.82 1 89.31 284 VAL B O 1
ATOM 5714 N N . GLN B 1 285 ? -4.098 -3.979 2.486 1 84.31 285 GLN B N 1
ATOM 5715 C CA . GLN B 1 285 ? -5.484 -4.391 2.678 1 84.31 285 GLN B CA 1
ATOM 5716 C C . GLN B 1 285 ? -5.809 -4.559 4.156 1 84.31 285 GLN B C 1
ATOM 5718 O O . GLN B 1 285 ? -5.195 -5.379 4.844 1 84.31 285 GLN B O 1
ATOM 5723 N N . LYS B 1 286 ? -6.746 -3.918 4.68 1 80.5 286 LYS B N 1
ATOM 5724 C CA . LYS B 1 286 ? -7.105 -3.92 6.098 1 80.5 286 LYS B CA 1
ATOM 5725 C C . LYS B 1 286 ? -7.949 -5.141 6.445 1 80.5 286 LYS B C 1
ATOM 5727 O O . LYS B 1 286 ? -8.773 -5.582 5.645 1 80.5 286 LYS B O 1
ATOM 5732 N N . LEU B 1 287 ? -7.707 -5.66 7.625 1 75.5 287 LEU B N 1
ATOM 5733 C CA . LEU B 1 287 ? -8.445 -6.82 8.109 1 75.5 287 LEU B CA 1
ATOM 5734 C C . LEU B 1 287 ? -9.234 -6.473 9.367 1 75.5 287 LEU B C 1
ATOM 5736 O O . LEU B 1 287 ? -8.938 -5.48 10.039 1 75.5 287 LEU B O 1
ATOM 5740 N N . THR B 1 288 ? -10.312 -7.223 9.453 1 72.88 288 THR B N 1
ATOM 5741 C CA . THR B 1 288 ? -11.016 -7.141 10.727 1 72.88 288 THR B CA 1
ATOM 5742 C C . THR B 1 288 ? -10.203 -7.793 11.836 1 72.88 288 THR B C 1
ATOM 5744 O O . THR B 1 288 ? -9.312 -8.602 11.57 1 72.88 288 THR B O 1
ATOM 5747 N N . ARG B 1 289 ? -10.172 -7.305 13.016 1 65.06 289 ARG B N 1
ATOM 5748 C CA . ARG B 1 289 ? -9.391 -7.758 14.156 1 65.06 289 ARG B CA 1
ATOM 5749 C C . ARG B 1 289 ? -9.398 -9.281 14.266 1 65.06 289 ARG B C 1
ATOM 5751 O O . ARG B 1 289 ? -8.422 -9.883 14.719 1 65.06 289 ARG B O 1
ATOM 5758 N N . GLU B 1 290 ? -10.438 -10.039 14.109 1 57.25 290 GLU B N 1
ATOM 5759 C CA . GLU B 1 290 ? -10.453 -11.469 14.414 1 57.25 290 GLU B CA 1
ATOM 5760 C C . GLU B 1 290 ? -9.977 -12.289 13.219 1 57.25 290 GLU B C 1
ATOM 5762 O O . GLU B 1 290 ? -10.773 -12.641 12.352 1 57.25 290 GLU B O 1
ATOM 5767 N N . PRO B 1 291 ? -8.68 -12.078 12.953 1 50.41 291 PRO B N 1
ATOM 5768 C CA . PRO B 1 291 ? -8.406 -13.062 11.906 1 50.41 291 PRO B CA 1
ATOM 5769 C C . PRO B 1 291 ? -8.633 -14.5 12.359 1 50.41 291 PRO B C 1
ATOM 5771 O O . PRO B 1 291 ? -8.359 -14.836 13.516 1 50.41 291 PRO B O 1
ATOM 5774 N N . THR B 1 292 ? -9.625 -15.109 11.922 1 45.22 292 THR B N 1
ATOM 5775 C CA . THR B 1 292 ? -9.797 -16.5 12.312 1 45.22 292 THR B CA 1
ATOM 5776 C C . THR B 1 292 ? -8.5 -17.281 12.109 1 45.22 292 THR B C 1
ATOM 5778 O O . THR B 1 292 ? -7.699 -16.953 11.227 1 45.22 292 THR B O 1
ATOM 5781 N N . THR B 1 293 ? -8.211 -18.109 12.992 1 42.12 293 THR B N 1
ATOM 5782 C CA . THR B 1 293 ? -7.191 -19.156 12.961 1 42.12 293 THR B CA 1
ATOM 5783 C C . THR B 1 293 ? -7.199 -19.875 11.617 1 42.12 293 THR B C 1
ATOM 5785 O O . THR B 1 293 ? -8.25 -20.297 11.141 1 42.12 293 THR B O 1
ATOM 5788 N N . GLY B 1 294 ? -6.152 -19.812 10.859 1 45.31 294 GLY B N 1
ATOM 5789 C CA . GLY B 1 294 ? -5.922 -20.562 9.633 1 45.31 294 GLY B CA 1
ATOM 5790 C C . GLY B 1 294 ? -6.086 -19.719 8.383 1 45.31 294 GLY B C 1
ATOM 5791 O O . GLY B 1 294 ? -5.863 -20.203 7.27 1 45.31 294 GLY B O 1
ATOM 5792 N N . ASP B 1 295 ? -6.832 -18.719 8.617 1 48.25 295 ASP B N 1
ATOM 5793 C CA . ASP B 1 295 ? -6.906 -17.938 7.391 1 48.25 295 ASP B CA 1
ATOM 5794 C C . ASP B 1 295 ? -5.562 -17.281 7.074 1 48.25 295 ASP B C 1
ATOM 5796 O O . ASP B 1 295 ? -5.281 -16.172 7.527 1 48.25 295 ASP B O 1
ATOM 5800 N N . LEU B 1 296 ? -4.77 -18.281 6.859 1 48.12 296 LEU B N 1
ATOM 5801 C CA . LEU B 1 296 ? -3.496 -17.781 6.344 1 48.12 296 LEU B CA 1
ATOM 5802 C C . LEU B 1 296 ? -3.715 -16.75 5.242 1 48.12 296 LEU B C 1
ATOM 5804 O O . LEU B 1 296 ? -4.484 -16.984 4.309 1 48.12 296 LEU B O 1
ATOM 5808 N N . PHE B 1 297 ? -3.385 -15.578 5.539 1 52.41 297 PHE B N 1
ATOM 5809 C CA . PHE B 1 297 ? -3.238 -14.625 4.453 1 52.41 297 PHE B CA 1
ATOM 5810 C C . PHE B 1 297 ? -4.543 -13.867 4.215 1 52.41 297 PHE B C 1
ATOM 5812 O O . PHE B 1 297 ? -4.781 -13.359 3.119 1 52.41 297 PHE B O 1
ATOM 5819 N N . GLY B 1 298 ? -5.449 -14.07 5.176 1 55.44 298 GLY B N 1
ATOM 5820 C CA . GLY B 1 298 ? -6.695 -13.359 4.941 1 55.44 298 GLY B CA 1
ATOM 5821 C C . GLY B 1 298 ? -7.512 -13.938 3.801 1 55.44 298 GLY B C 1
ATOM 5822 O O . GLY B 1 298 ? -8.297 -13.234 3.166 1 55.44 298 GLY B O 1
ATOM 5823 N N . LEU B 1 299 ? -7.203 -15.289 3.562 1 56.25 299 LEU B N 1
ATOM 5824 C CA . LEU B 1 299 ? -7.777 -15.938 2.385 1 56.25 299 LEU B CA 1
ATOM 5825 C C . LEU B 1 299 ? -9.297 -15.789 2.371 1 56.25 299 LEU B C 1
ATOM 5827 O O . LEU B 1 299 ? -9.883 -15.492 1.329 1 56.25 299 LEU B O 1
ATOM 5831 N N . ARG B 1 300 ? -9.812 -16.047 3.541 1 57.03 300 ARG B N 1
ATOM 5832 C CA . ARG B 1 300 ? -11.266 -15.93 3.582 1 57.03 300 ARG B CA 1
ATOM 5833 C C . ARG B 1 300 ? -11.719 -14.516 3.232 1 57.03 300 ARG B C 1
ATOM 5835 O O . ARG B 1 300 ? -12.648 -14.336 2.447 1 57.03 300 ARG B O 1
ATOM 5842 N N . ASP B 1 301 ? -11.039 -13.609 3.945 1 59.81 301 ASP B N 1
ATOM 5843 C CA . ASP B 1 301 ? -11.367 -12.219 3.646 1 59.81 301 ASP B CA 1
ATOM 5844 C C . ASP B 1 301 ? -11.031 -11.875 2.197 1 59.81 301 ASP B C 1
ATOM 5846 O O . ASP B 1 301 ? -11.773 -11.133 1.543 1 59.81 301 ASP B O 1
ATOM 5850 N N . TYR B 1 302 ? -10.062 -12.539 1.866 1 59.62 302 TYR B N 1
ATOM 5851 C CA . TYR B 1 302 ? -9.641 -12.406 0.475 1 59.62 302 TYR B CA 1
ATOM 5852 C C . TYR B 1 302 ? -10.703 -12.977 -0.467 1 59.62 302 TYR B C 1
ATOM 5854 O O . TYR B 1 302 ? -11.102 -12.312 -1.428 1 59.62 302 TYR B O 1
ATOM 5862 N N . LEU B 1 303 ? -11.008 -14.172 -0.144 1 62.28 303 LEU B N 1
ATOM 5863 C CA . LEU B 1 303 ? -12.016 -14.82 -0.979 1 62.28 303 LEU B CA 1
ATOM 5864 C C . LEU B 1 303 ? -13.312 -14.016 -0.988 1 62.28 303 LEU B C 1
ATOM 5866 O O . LEU B 1 303 ? -13.953 -13.867 -2.031 1 62.28 303 LEU B O 1
ATOM 5870 N N . ARG B 1 304 ? -13.523 -13.5 0.165 1 62.47 304 ARG B N 1
ATOM 5871 C CA . ARG B 1 304 ? -14.703 -12.648 0.254 1 62.47 304 ARG B CA 1
ATOM 5872 C C . ARG B 1 304 ? -14.547 -11.414 -0.628 1 62.47 304 ARG B C 1
ATOM 5874 O O . ARG B 1 304 ? -15.5 -11 -1.294 1 62.47 304 ARG B O 1
ATOM 5881 N N . ARG B 1 305 ? -13.391 -10.922 -0.616 1 58.62 305 ARG B N 1
ATOM 5882 C CA . ARG B 1 305 ? -13.109 -9.727 -1.398 1 58.62 305 ARG B CA 1
ATOM 5883 C C . ARG B 1 305 ? -13.156 -10.023 -2.893 1 58.62 305 ARG B C 1
ATOM 5885 O O . ARG B 1 305 ? -13.695 -9.234 -3.674 1 58.62 305 ARG B O 1
ATOM 5892 N N . VAL B 1 306 ? -12.477 -11.094 -3.129 1 57.69 306 VAL B N 1
ATOM 5893 C CA . VAL B 1 306 ? -12.289 -11.422 -4.539 1 57.69 306 VAL B CA 1
ATOM 5894 C C . VAL B 1 306 ? -13.594 -11.961 -5.125 1 57.69 306 VAL B C 1
ATOM 5896 O O . VAL B 1 306 ? -13.961 -11.625 -6.254 1 57.69 306 VAL B O 1
ATOM 5899 N N . LEU B 1 307 ? -14.164 -12.812 -4.305 1 59.78 307 LEU B N 1
ATOM 5900 C CA . LEU B 1 307 ? -15.336 -13.508 -4.824 1 59.78 307 LEU B CA 1
ATOM 5901 C C . LEU B 1 307 ? -16.609 -12.758 -4.488 1 59.78 307 LEU B C 1
ATOM 5903 O O . LEU B 1 307 ? -17.672 -13.039 -5.055 1 59.78 307 LEU B O 1
ATOM 5907 N N . LYS B 1 308 ? -16.375 -11.547 -3.91 1 55.88 308 LYS B N 1
ATOM 5908 C CA . LYS B 1 308 ? -17.5 -10.719 -3.459 1 55.88 308 LYS B CA 1
ATOM 5909 C C . LYS B 1 308 ? -18.641 -11.578 -2.916 1 55.88 308 LYS B C 1
ATOM 5911 O O . LYS B 1 308 ? -19.812 -11.25 -3.1 1 55.88 308 LYS B O 1
ATOM 5916 N N . ASN B 1 309 ? -18.422 -12.789 -2.902 1 53.69 309 ASN B N 1
ATOM 5917 C CA . ASN B 1 309 ? -19.312 -13.812 -2.393 1 53.69 309 ASN B CA 1
ATOM 5918 C C . ASN B 1 309 ? -18.594 -14.789 -1.47 1 53.69 309 ASN B C 1
ATOM 5920 O O . ASN B 1 309 ? -17.438 -15.141 -1.717 1 53.69 309 ASN B O 1
ATOM 5924 N N . THR B 1 310 ? -19.016 -14.883 -0.286 1 53.78 310 THR B N 1
ATOM 5925 C CA . THR B 1 310 ? -18.391 -15.742 0.708 1 53.78 310 THR B CA 1
ATOM 5926 C C . THR B 1 310 ? -18.734 -17.203 0.455 1 53.78 310 THR B C 1
ATOM 5928 O O . THR B 1 310 ? -18.203 -18.094 1.107 1 53.78 310 THR B O 1
ATOM 5931 N N . ASP B 1 311 ? -19.531 -17.391 -0.603 1 59.59 311 ASP B N 1
ATOM 5932 C CA . ASP B 1 311 ? -20.016 -18.766 -0.643 1 59.59 311 ASP B CA 1
ATOM 5933 C C . ASP B 1 311 ? -19.219 -19.594 -1.646 1 59.59 311 ASP B C 1
ATOM 5935 O O . ASP B 1 311 ? -19.406 -19.453 -2.857 1 59.59 311 ASP B O 1
ATOM 5939 N N . LEU B 1 312 ? -18.297 -20.359 -1.14 1 68.44 312 LEU B N 1
ATOM 5940 C CA . LEU B 1 312 ? -17.531 -21.297 -1.962 1 68.44 312 LEU B CA 1
ATOM 5941 C C . LEU B 1 312 ? -18.422 -22.406 -2.504 1 68.44 312 LEU B C 1
ATOM 5943 O O . LEU B 1 312 ? -18 -23.188 -3.357 1 68.44 312 LEU B O 1
ATOM 5947 N N . ASP B 1 313 ? -19.641 -22.359 -2.234 1 80.25 313 ASP B N 1
ATOM 5948 C CA . ASP B 1 313 ? -20.547 -23.453 -2.613 1 80.25 313 ASP B CA 1
ATOM 5949 C C . ASP B 1 313 ? -20.891 -23.375 -4.098 1 80.25 313 ASP B C 1
ATOM 5951 O O . ASP B 1 313 ? -21.422 -24.328 -4.66 1 80.25 313 ASP B O 1
ATOM 5955 N N . ILE B 1 314 ? -20.406 -22.422 -4.695 1 86.06 314 ILE B N 1
ATOM 5956 C CA . ILE B 1 314 ? -20.703 -22.234 -6.113 1 86.06 314 ILE B CA 1
ATOM 5957 C C . ILE B 1 314 ? -20.047 -23.344 -6.926 1 86.06 314 ILE B C 1
ATOM 5959 O O . ILE B 1 314 ? -20.578 -23.766 -7.949 1 86.06 314 ILE B O 1
ATOM 5963 N N . MET B 1 315 ? -18.906 -23.812 -6.484 1 91.31 315 MET B N 1
ATOM 5964 C CA . MET B 1 315 ? -18.188 -24.875 -7.211 1 91.31 315 MET B CA 1
ATOM 5965 C C . MET B 1 315 ? -18.938 -26.188 -7.125 1 91.31 315 MET B C 1
ATOM 5967 O O . MET B 1 315 ? -18.906 -27 -8.055 1 91.31 315 MET B O 1
ATOM 5971 N N . ASN B 1 316 ? -19.656 -26.375 -6.094 1 92.69 316 ASN B N 1
ATOM 5972 C CA . ASN B 1 316 ? -20.375 -27.609 -5.875 1 92.69 316 ASN B CA 1
ATOM 5973 C C . ASN B 1 316 ? -21.797 -27.531 -6.426 1 92.69 316 ASN B C 1
ATOM 5975 O O . ASN B 1 316 ? -22.5 -28.547 -6.5 1 92.69 316 ASN B O 1
ATOM 5979 N N . THR B 1 317 ? -22.219 -26.391 -6.797 1 90.94 317 THR B N 1
ATOM 5980 C CA . THR B 1 317 ? -23.578 -26.219 -7.273 1 90.94 317 THR B CA 1
ATOM 5981 C C . THR B 1 317 ? -23.594 -25.766 -8.727 1 90.94 317 THR B C 1
ATOM 5983 O O . THR B 1 317 ? -23.5 -26.594 -9.641 1 90.94 317 THR B O 1
ATOM 5986 N N . GLU B 1 318 ? -23.453 -24.438 -8.969 1 89.5 318 GLU B N 1
ATOM 5987 C CA . GLU B 1 318 ? -23.578 -23.891 -10.312 1 89.5 318 GLU B CA 1
ATOM 5988 C C . GLU B 1 318 ? -22.5 -24.438 -11.242 1 89.5 318 GLU B C 1
ATOM 5990 O O . GLU B 1 318 ? -22.797 -24.844 -12.367 1 89.5 318 GLU B O 1
ATOM 5995 N N . VAL B 1 319 ? -21.328 -24.484 -10.742 1 93.69 319 VAL B N 1
ATOM 5996 C CA . VAL B 1 319 ? -20.219 -24.906 -11.594 1 93.69 319 VAL B CA 1
ATOM 5997 C C . VAL B 1 319 ? -20.312 -26.406 -11.836 1 93.69 319 VAL B C 1
ATOM 5999 O O . VAL B 1 319 ? -20.125 -26.875 -12.969 1 93.69 319 VAL B O 1
ATOM 6002 N N . ALA B 1 320 ? -20.562 -27.172 -10.812 1 94.62 320 ALA B N 1
ATOM 6003 C CA . ALA B 1 320 ? -20.734 -28.609 -10.969 1 94.62 320 ALA B CA 1
ATOM 6004 C C . ALA B 1 320 ? -21.844 -28.938 -11.961 1 94.62 320 ALA B C 1
ATOM 6006 O O . ALA B 1 320 ? -21.688 -29.828 -12.805 1 94.62 320 ALA B O 1
ATOM 6007 N N . ALA B 1 321 ? -22.891 -28.266 -11.883 1 93.19 321 ALA B N 1
ATOM 6008 C CA . ALA B 1 321 ? -24 -28.469 -12.805 1 93.19 321 ALA B CA 1
ATOM 6009 C C . ALA B 1 321 ? -23.609 -28.109 -14.227 1 93.19 321 ALA B C 1
ATOM 6011 O O . ALA B 1 321 ? -23.938 -28.828 -15.172 1 93.19 321 ALA B O 1
ATOM 6012 N N . ALA B 1 322 ? -22.906 -27.047 -14.328 1 93.44 322 ALA B N 1
ATOM 6013 C CA . ALA B 1 322 ? -22.484 -26.578 -15.641 1 93.44 322 ALA B CA 1
ATOM 6014 C C . ALA B 1 322 ? -21.531 -27.562 -16.312 1 93.44 322 ALA B C 1
ATOM 6016 O O . ALA B 1 322 ? -21.547 -27.734 -17.531 1 93.44 322 ALA B O 1
ATOM 6017 N N . LEU B 1 323 ? -20.734 -28.25 -15.484 1 95.56 323 LEU B N 1
ATOM 6018 C CA . LEU B 1 323 ? -19.719 -29.141 -16.016 1 95.56 323 LEU B CA 1
ATOM 6019 C C . LEU B 1 323 ? -20.234 -30.578 -16.062 1 95.56 323 LEU B C 1
ATOM 6021 O O . LEU B 1 323 ? -19.625 -31.453 -16.688 1 95.56 323 LEU B O 1
ATOM 6025 N N . GLY B 1 324 ? -21.344 -30.781 -15.391 1 94.19 324 GLY B N 1
ATOM 6026 C CA . GLY B 1 324 ? -21.906 -32.125 -15.359 1 94.19 324 GLY B CA 1
ATOM 6027 C C . GLY B 1 324 ? -21.219 -33.031 -14.352 1 94.19 324 GLY B C 1
ATOM 6028 O O . GLY B 1 324 ? -21.016 -34.219 -14.617 1 94.19 324 GLY B O 1
ATOM 6029 N N . ILE B 1 325 ? -20.859 -32.438 -13.258 1 93.75 325 ILE B N 1
ATOM 6030 C CA . ILE B 1 325 ? -20.234 -33.219 -12.195 1 93.75 325 ILE B CA 1
ATOM 6031 C C . ILE B 1 325 ? -21.266 -33.562 -11.133 1 93.75 325 ILE B C 1
ATOM 6033 O O . ILE B 1 325 ? -21.75 -32.688 -10.406 1 93.75 325 ILE B O 1
ATOM 6037 N N . SER B 1 326 ? -21.781 -34.75 -10.945 1 84.81 326 SER B N 1
ATOM 6038 C CA . SER B 1 326 ? -22.875 -35.156 -10.078 1 84.81 326 SER B CA 1
ATOM 6039 C C . SER B 1 326 ? -22.406 -35.344 -8.633 1 84.81 326 SER B C 1
ATOM 6041 O O . SER B 1 326 ? -23.172 -35.094 -7.695 1 84.81 326 SER B O 1
ATOM 6043 N N . ASP B 1 327 ? -21.25 -35.719 -8.25 1 83.75 327 ASP B N 1
ATOM 6044 C CA . ASP B 1 327 ? -20.766 -35.969 -6.898 1 83.75 327 ASP B CA 1
ATOM 6045 C C . ASP B 1 327 ? -19.578 -35.031 -6.57 1 83.75 327 ASP B C 1
ATOM 6047 O O . ASP B 1 327 ? -18.547 -35.5 -6.066 1 83.75 327 ASP B O 1
ATOM 6051 N N . ALA B 1 328 ? -20.062 -33.812 -6.785 1 86.69 328 ALA B N 1
ATOM 6052 C CA . ALA B 1 328 ? -18.953 -32.875 -6.594 1 86.69 328 ALA B CA 1
ATOM 6053 C C . ALA B 1 328 ? -18.688 -32.625 -5.109 1 86.69 328 ALA B C 1
ATOM 6055 O O . ALA B 1 328 ? -19.625 -32.406 -4.328 1 86.69 328 ALA B O 1
ATOM 6056 N N . SER B 1 329 ? -17.547 -32.75 -4.629 1 89.81 329 SER B N 1
ATOM 6057 C CA . SER B 1 329 ? -17.031 -32.406 -3.314 1 89.81 329 SER B CA 1
ATOM 6058 C C . SER B 1 329 ? -15.758 -31.547 -3.432 1 89.81 329 SER B C 1
ATOM 6060 O O . SER B 1 329 ? -14.664 -32.031 -3.115 1 89.81 329 SER B O 1
ATOM 6062 N N . TYR B 1 330 ? -16.016 -30.375 -3.76 1 91.62 330 TYR B N 1
ATOM 6063 C CA . TYR B 1 330 ? -14.922 -29.484 -4.152 1 91.62 330 TYR B CA 1
ATOM 6064 C C . TYR B 1 330 ? -13.984 -29.234 -2.98 1 91.62 330 TYR B C 1
ATOM 6066 O O . TYR B 1 330 ? -14.43 -28.844 -1.895 1 91.62 330 TYR B O 1
ATOM 6074 N N . ASP B 1 331 ? -12.766 -29.469 -3.191 1 88.25 331 ASP B N 1
ATOM 6075 C CA . ASP B 1 331 ? -11.625 -29.188 -2.324 1 88.25 331 ASP B CA 1
ATOM 6076 C C . ASP B 1 331 ? -11.766 -29.906 -0.984 1 88.25 331 ASP B C 1
ATOM 6078 O O . ASP B 1 331 ? -11.273 -29.438 0.039 1 88.25 331 ASP B O 1
ATOM 6082 N N . SER B 1 332 ? -12.398 -30.984 -0.945 1 84.44 332 SER B N 1
ATOM 6083 C CA . SER B 1 332 ? -12.672 -31.734 0.272 1 84.44 332 SER B CA 1
ATOM 6084 C C . SER B 1 332 ? -11.398 -32.375 0.827 1 84.44 332 SER B C 1
ATOM 6086 O O . SER B 1 332 ? -11.328 -32.719 2.012 1 84.44 332 SER B O 1
ATOM 6088 N N . GLY B 1 333 ? -10.422 -32.625 0.023 1 88.44 333 GLY B N 1
ATOM 6089 C CA . GLY B 1 333 ? -9.188 -33.25 0.46 1 88.44 333 GLY B CA 1
ATOM 6090 C C . GLY B 1 333 ? -8.133 -32.25 0.9 1 88.44 333 GLY B C 1
ATOM 6091 O O . GLY B 1 333 ? -6.98 -32.625 1.141 1 88.44 333 GLY B O 1
ATOM 6092 N N . ARG B 1 334 ? -8.406 -31.031 1.071 1 87.62 334 ARG B N 1
ATOM 6093 C CA . ARG B 1 334 ? -7.461 -29.938 1.307 1 87.62 334 ARG B CA 1
ATOM 6094 C C . ARG B 1 334 ? -6.57 -30.234 2.51 1 87.62 334 ARG B C 1
ATOM 6096 O O . ARG B 1 334 ? -5.348 -30.109 2.43 1 87.62 334 ARG B O 1
ATOM 6103 N N . GLU B 1 335 ? -7.152 -30.625 3.6 1 89.38 335 GLU B N 1
ATOM 6104 C CA . GLU B 1 335 ? -6.387 -30.875 4.816 1 89.38 335 GLU B CA 1
ATOM 6105 C C . GLU B 1 335 ? -5.391 -32 4.621 1 89.38 335 GLU B C 1
ATOM 6107 O O . GLU B 1 335 ? -4.25 -31.938 5.082 1 89.38 335 GLU B O 1
ATOM 6112 N N . ALA B 1 336 ? -5.855 -33.062 3.973 1 94.69 336 ALA B N 1
ATOM 6113 C CA . ALA B 1 336 ? -4.977 -34.188 3.701 1 94.69 336 ALA B CA 1
ATOM 6114 C C . ALA B 1 336 ? -3.812 -33.781 2.805 1 94.69 336 ALA B C 1
ATOM 6116 O O . ALA B 1 336 ? -2.688 -34.25 2.982 1 94.69 336 ALA B O 1
ATOM 6117 N N . VAL B 1 337 ? -4.105 -32.969 1.865 1 95.88 337 VAL B N 1
ATOM 6118 C CA . VAL B 1 337 ? -3.074 -32.5 0.943 1 95.88 337 VAL B CA 1
ATOM 6119 C C . VAL B 1 337 ? -2.041 -31.672 1.701 1 95.88 337 VAL B C 1
ATOM 6121 O O . VAL B 1 337 ? -0.835 -31.875 1.545 1 95.88 337 VAL B O 1
ATOM 6124 N N . ILE B 1 338 ? -2.473 -30.719 2.52 1 92.81 338 ILE B N 1
ATOM 6125 C CA . ILE B 1 338 ? -1.574 -29.875 3.301 1 92.81 338 ILE B CA 1
ATOM 6126 C C . ILE B 1 338 ? -0.692 -30.75 4.191 1 92.81 338 ILE B C 1
ATOM 6128 O O . ILE B 1 338 ? 0.525 -30.562 4.246 1 92.81 338 ILE B O 1
ATOM 6132 N N . ASN B 1 339 ? -1.304 -31.703 4.805 1 93.5 339 ASN B N 1
ATOM 6133 C CA . ASN B 1 339 ? -0.553 -32.594 5.676 1 93.5 339 ASN B CA 1
ATOM 6134 C C . ASN B 1 339 ? 0.472 -33.406 4.891 1 93.5 339 ASN B C 1
ATOM 6136 O O . ASN B 1 339 ? 1.582 -33.656 5.367 1 93.5 339 ASN B O 1
ATOM 6140 N N . ALA B 1 340 ? 0.074 -33.844 3.74 1 96.69 340 ALA B N 1
ATOM 6141 C CA . ALA B 1 340 ? 0.961 -34.656 2.916 1 96.69 340 ALA B CA 1
ATOM 6142 C C . ALA B 1 340 ? 2.193 -33.875 2.486 1 96.69 340 ALA B C 1
ATOM 6144 O O . ALA B 1 340 ? 3.281 -34.438 2.346 1 96.69 340 ALA B O 1
ATOM 6145 N N . PHE B 1 341 ? 2.066 -32.562 2.357 1 96.25 341 PHE B N 1
ATOM 6146 C CA . PHE B 1 341 ? 3.139 -31.75 1.791 1 96.25 341 PHE B CA 1
ATOM 6147 C C . PHE B 1 341 ? 3.934 -31.062 2.891 1 96.25 341 PHE B C 1
ATOM 6149 O O . PHE B 1 341 ? 4.867 -30.312 2.607 1 96.25 341 PHE B O 1
ATOM 6156 N N . LYS B 1 342 ? 3.701 -31.219 4.148 1 93.06 342 LYS B N 1
ATOM 6157 C CA . LYS B 1 342 ? 4.336 -30.5 5.25 1 93.06 342 LYS B CA 1
ATOM 6158 C C . LYS B 1 342 ? 5.855 -30.562 5.145 1 93.06 342 LYS B C 1
ATOM 6160 O O . LYS B 1 342 ? 6.539 -29.547 5.293 1 93.06 342 LYS B O 1
ATOM 6165 N N . SER B 1 343 ? 6.348 -31.734 4.898 1 92.31 343 SER B N 1
ATOM 6166 C CA . SER B 1 343 ? 7.793 -31.922 4.863 1 92.31 343 SER B CA 1
ATOM 6167 C C . SER B 1 343 ? 8.406 -31.281 3.627 1 92.31 343 SER B C 1
ATOM 6169 O O . SER B 1 343 ? 9.383 -30.531 3.732 1 92.31 343 SER B O 1
ATOM 6171 N N . SER B 1 344 ? 7.797 -31.453 2.512 1 95.62 344 SER B N 1
ATOM 6172 C CA . SER B 1 344 ? 8.391 -30.969 1.27 1 95.62 344 SER B CA 1
ATOM 6173 C C . SER B 1 344 ? 8.156 -29.484 1.083 1 95.62 344 SER B C 1
ATOM 6175 O O . SER B 1 344 ? 8.93 -28.797 0.4 1 95.62 344 SER B O 1
ATOM 6177 N N . PHE B 1 345 ? 7.148 -28.969 1.722 1 95.44 345 PHE B N 1
ATOM 6178 C CA . PHE B 1 345 ? 6.797 -27.562 1.597 1 95.44 345 PHE B CA 1
ATOM 6179 C C . PHE B 1 345 ? 7.969 -26.672 2.004 1 95.44 345 PHE B C 1
ATOM 6181 O O . PHE B 1 345 ? 8.227 -25.656 1.364 1 95.44 345 PHE B O 1
ATOM 6188 N N . MET B 1 346 ? 8.695 -27.062 3.023 1 95.62 346 MET B N 1
ATOM 6189 C CA . MET B 1 346 ? 9.703 -26.203 3.635 1 95.62 346 MET B CA 1
ATOM 6190 C C . MET B 1 346 ? 11.078 -26.469 3.025 1 95.62 346 MET B C 1
ATOM 6192 O O . MET B 1 346 ? 12.031 -25.734 3.309 1 95.62 346 MET B O 1
ATOM 6196 N N . THR B 1 347 ? 11.172 -27.469 2.156 1 94.75 347 THR B N 1
ATOM 6197 C CA . THR B 1 347 ? 12.438 -27.734 1.476 1 94.75 347 THR B CA 1
ATOM 6198 C C . THR B 1 347 ? 12.695 -26.672 0.404 1 94.75 347 THR B C 1
ATOM 6200 O O . THR B 1 347 ? 11.883 -26.484 -0.503 1 94.75 347 THR B O 1
ATOM 6203 N N . PRO B 1 348 ? 13.867 -25.984 0.541 1 94.06 348 PRO B N 1
ATOM 6204 C CA . PRO B 1 348 ? 14.156 -24.984 -0.493 1 94.06 348 PRO B CA 1
ATOM 6205 C C . PRO B 1 348 ? 14.234 -25.594 -1.893 1 94.06 348 PRO B C 1
ATOM 6207 O O . PRO B 1 348 ? 14.758 -26.703 -2.061 1 94.06 348 PRO B O 1
ATOM 6210 N N . ALA B 1 349 ? 13.695 -24.891 -2.889 1 96.5 349 ALA B N 1
ATOM 6211 C CA . ALA B 1 349 ? 13.68 -25.391 -4.262 1 96.5 349 ALA B CA 1
ATOM 6212 C C . ALA B 1 349 ? 14.641 -24.594 -5.145 1 96.5 349 ALA B C 1
ATOM 6214 O O . ALA B 1 349 ? 14.547 -24.641 -6.375 1 96.5 349 ALA B O 1
ATOM 6215 N N . THR B 1 350 ? 15.578 -23.859 -4.59 1 96.94 350 THR B N 1
ATOM 6216 C CA . THR B 1 350 ? 16.547 -23.062 -5.344 1 96.94 350 THR B CA 1
ATOM 6217 C C . THR B 1 350 ? 17.375 -23.953 -6.27 1 96.94 350 THR B C 1
ATOM 6219 O O . THR B 1 350 ? 17.719 -23.547 -7.383 1 96.94 350 THR B O 1
ATOM 6222 N N . ASP B 1 351 ? 17.672 -25.141 -5.805 1 96.62 351 ASP B N 1
ATOM 6223 C CA . ASP B 1 351 ? 18.453 -26.062 -6.621 1 96.62 351 ASP B CA 1
ATOM 6224 C C . ASP B 1 351 ? 17.703 -26.438 -7.898 1 96.62 351 ASP B C 1
ATOM 6226 O O . ASP B 1 351 ? 18.312 -26.672 -8.938 1 96.62 351 ASP B O 1
ATOM 6230 N N . LYS B 1 352 ? 16.438 -26.531 -7.789 1 97.44 352 LYS B N 1
ATOM 6231 C CA . LYS B 1 352 ? 15.633 -26.844 -8.969 1 97.44 352 LYS B CA 1
ATOM 6232 C C . LYS B 1 352 ? 15.648 -25.688 -9.969 1 97.44 352 LYS B C 1
ATOM 6234 O O . LYS B 1 352 ? 15.656 -25.922 -11.18 1 97.44 352 LYS B O 1
ATOM 6239 N N . VAL B 1 353 ? 15.609 -24.484 -9.469 1 98.62 353 VAL B N 1
ATOM 6240 C CA . VAL B 1 353 ? 15.734 -23.328 -10.344 1 98.62 353 VAL B CA 1
ATOM 6241 C C . VAL B 1 353 ? 17.078 -23.375 -11.062 1 98.62 353 VAL B C 1
ATOM 6243 O O . VAL B 1 353 ? 17.141 -23.188 -12.281 1 98.62 353 VAL B O 1
ATOM 6246 N N . GLU B 1 354 ? 18.125 -23.656 -10.336 1 98.56 354 GLU B N 1
ATOM 6247 C CA . GLU B 1 354 ? 19.469 -23.75 -10.906 1 98.56 354 GLU B CA 1
ATOM 6248 C C . GLU B 1 354 ? 19.531 -24.859 -11.961 1 98.56 354 GLU B C 1
ATOM 6250 O O . GLU B 1 354 ? 20.141 -24.672 -13.016 1 98.56 354 GLU B O 1
ATOM 6255 N N . TYR B 1 355 ? 18.922 -25.953 -11.656 1 98.06 355 TYR B N 1
ATOM 6256 C CA . TYR B 1 355 ? 18.906 -27.078 -12.602 1 98.06 355 TYR B CA 1
ATOM 6257 C C . TYR B 1 355 ? 18.266 -26.672 -13.922 1 98.06 355 TYR B C 1
ATOM 6259 O O . TYR B 1 355 ? 18.812 -26.938 -14.992 1 98.06 355 TYR B O 1
ATOM 6267 N N . ILE B 1 356 ? 17.141 -26.031 -13.875 1 98.31 356 ILE B N 1
ATOM 6268 C CA . ILE B 1 356 ? 16.406 -25.625 -15.078 1 98.31 356 ILE B CA 1
ATOM 6269 C C . ILE B 1 356 ? 17.266 -24.641 -15.875 1 98.31 356 ILE B C 1
ATOM 6271 O O . ILE B 1 356 ? 17.422 -24.797 -17.094 1 98.31 356 ILE B O 1
ATOM 6275 N N . LEU B 1 357 ? 17.844 -23.672 -15.18 1 98.5 357 LEU B N 1
ATOM 6276 C CA . LEU B 1 357 ? 18.625 -22.641 -15.836 1 98.5 357 LEU B CA 1
ATOM 6277 C C . LEU B 1 357 ? 19.891 -23.234 -16.453 1 98.5 357 LEU B C 1
ATOM 6279 O O . LEU B 1 357 ? 20.281 -22.844 -17.562 1 98.5 357 LEU B O 1
ATOM 6283 N N . GLU B 1 358 ? 20.484 -24.172 -15.773 1 98.19 358 GLU B N 1
ATOM 6284 C CA . GLU B 1 358 ? 21.797 -24.688 -16.188 1 98.19 358 GLU B CA 1
ATOM 6285 C C . GLU B 1 358 ? 21.641 -25.797 -17.219 1 98.19 358 GLU B C 1
ATOM 6287 O O . GLU B 1 358 ? 22.453 -25.906 -18.141 1 98.19 358 GLU B O 1
ATOM 6292 N N . ASN B 1 359 ? 20.578 -26.641 -17.125 1 97.12 359 ASN B N 1
ATOM 6293 C CA . ASN B 1 359 ? 20.578 -27.906 -17.828 1 97.12 359 ASN B CA 1
ATOM 6294 C C . ASN B 1 359 ? 19.5 -27.953 -18.922 1 97.12 359 ASN B C 1
ATOM 6296 O O . ASN B 1 359 ? 19.422 -28.922 -19.672 1 97.12 359 ASN B O 1
ATOM 6300 N N . THR B 1 360 ? 18.719 -26.953 -19 1 97 360 THR B N 1
ATOM 6301 C CA . THR B 1 360 ? 17.641 -26.938 -20 1 97 360 THR B CA 1
ATOM 6302 C C . THR B 1 360 ? 17.672 -25.641 -20.797 1 97 360 THR B C 1
ATOM 6304 O O . THR B 1 360 ? 18.359 -24.688 -20.422 1 97 360 THR B O 1
ATOM 6307 N N . PRO B 1 361 ? 17.016 -25.609 -21.922 1 96 361 PRO B N 1
ATOM 6308 C CA . PRO B 1 361 ? 16.906 -24.359 -22.672 1 96 361 PRO B CA 1
ATOM 6309 C C . PRO B 1 361 ? 15.773 -23.469 -22.156 1 96 361 PRO B C 1
ATOM 6311 O O . PRO B 1 361 ? 15.477 -22.438 -22.766 1 96 361 PRO B O 1
ATOM 6314 N N . LEU B 1 362 ? 15.148 -23.859 -21.125 1 97.31 362 LEU B N 1
ATOM 6315 C CA . LEU B 1 362 ? 13.961 -23.172 -20.609 1 97.31 362 LEU B CA 1
ATOM 6316 C C . LEU B 1 362 ? 14.336 -21.859 -19.938 1 97.31 362 LEU B C 1
ATOM 6318 O O . LEU B 1 362 ? 15.414 -21.75 -19.344 1 97.31 362 LEU B O 1
ATOM 6322 N N . SER B 1 363 ? 13.469 -20.891 -20.016 1 97.75 363 SER B N 1
ATOM 6323 C CA . SER B 1 363 ? 13.594 -19.641 -19.266 1 97.75 363 SER B CA 1
ATOM 6324 C C . SER B 1 363 ? 12.859 -19.719 -17.938 1 97.75 363 SER B C 1
ATOM 6326 O O . SER B 1 363 ? 11.922 -20.5 -17.781 1 97.75 363 SER B O 1
ATOM 6328 N N . VAL B 1 364 ? 13.359 -18.969 -16.984 1 98.75 364 VAL B N 1
ATOM 6329 C CA . VAL B 1 364 ? 12.688 -18.781 -15.703 1 98.75 364 VAL B CA 1
ATOM 6330 C C . VAL B 1 364 ? 12.398 -17.297 -15.469 1 98.75 364 VAL B C 1
ATOM 6332 O O . VAL B 1 364 ? 13.312 -16.469 -15.484 1 98.75 364 VAL B O 1
ATOM 6335 N N . ALA B 1 365 ? 11.172 -16.953 -15.344 1 98.75 365 ALA B N 1
ATOM 6336 C CA . ALA B 1 365 ? 10.758 -15.594 -15 1 98.75 365 ALA B CA 1
ATOM 6337 C C . ALA B 1 365 ? 10.102 -15.562 -13.617 1 98.75 365 ALA B C 1
ATOM 6339 O O . ALA B 1 365 ? 9.344 -16.453 -13.266 1 98.75 365 ALA B O 1
ATOM 6340 N N . ILE B 1 366 ? 10.477 -14.57 -12.836 1 98.56 366 ILE B N 1
ATOM 6341 C CA . ILE B 1 366 ? 9.914 -14.391 -11.508 1 98.56 366 ILE B CA 1
ATOM 6342 C C . ILE B 1 366 ? 9.242 -13.016 -11.414 1 98.56 366 ILE B C 1
ATOM 6344 O O . ILE B 1 366 ? 9.836 -12.008 -11.789 1 98.56 366 ILE B O 1
ATOM 6348 N N . TYR B 1 367 ? 8.008 -12.969 -10.992 1 98.25 367 TYR B N 1
ATOM 6349 C CA . TYR B 1 367 ? 7.406 -11.68 -10.656 1 98.25 367 TYR B CA 1
ATOM 6350 C C . TYR B 1 367 ? 6.988 -11.633 -9.195 1 98.25 367 TYR B C 1
ATOM 6352 O O . TYR B 1 367 ? 6.609 -12.656 -8.617 1 98.25 367 TYR B O 1
ATOM 6360 N N . ASN B 1 368 ? 7.082 -10.516 -8.609 1 97.5 368 ASN B N 1
ATOM 6361 C CA . ASN B 1 368 ? 6.816 -10.359 -7.184 1 97.5 368 ASN B CA 1
ATOM 6362 C C . ASN B 1 368 ? 6.129 -9.031 -6.883 1 97.5 368 ASN B C 1
ATOM 6364 O O . ASN B 1 368 ? 6.641 -7.969 -7.234 1 97.5 368 ASN B O 1
ATOM 6368 N N . GLY B 1 369 ? 4.965 -9.18 -6.262 1 96.44 369 GLY B N 1
ATOM 6369 C CA . GLY B 1 369 ? 4.289 -7.98 -5.781 1 96.44 369 GLY B CA 1
ATOM 6370 C C . GLY B 1 369 ? 4.934 -7.395 -4.539 1 96.44 369 GLY B C 1
ATOM 6371 O O . GLY B 1 369 ? 5.254 -8.125 -3.596 1 96.44 369 GLY B O 1
ATOM 6372 N N . ASN B 1 370 ? 5.055 -6.129 -4.5 1 94.44 370 ASN B N 1
ATOM 6373 C CA . ASN B 1 370 ? 5.84 -5.488 -3.449 1 94.44 370 ASN B CA 1
ATOM 6374 C C . ASN B 1 370 ? 5.07 -5.426 -2.133 1 94.44 370 ASN B C 1
ATOM 6376 O O . ASN B 1 370 ? 5.656 -5.164 -1.079 1 94.44 370 ASN B O 1
ATOM 6380 N N . LEU B 1 371 ? 3.791 -5.66 -2.154 1 94.44 371 LEU B N 1
ATOM 6381 C CA . LEU B 1 371 ? 2.982 -5.578 -0.942 1 94.44 371 LEU B CA 1
ATOM 6382 C C . LEU B 1 371 ? 2.768 -6.961 -0.338 1 94.44 371 LEU B C 1
ATOM 6384 O O . LEU B 1 371 ? 2 -7.113 0.616 1 94.44 371 LEU B O 1
ATOM 6388 N N . ASP B 1 372 ? 3.404 -7.957 -0.909 1 93.69 372 ASP B N 1
ATOM 6389 C CA . ASP B 1 372 ? 3.375 -9.312 -0.371 1 93.69 372 ASP B CA 1
ATOM 6390 C C . ASP B 1 372 ? 4.391 -9.477 0.758 1 93.69 372 ASP B C 1
ATOM 6392 O O . ASP B 1 372 ? 5.598 -9.445 0.522 1 93.69 372 ASP B O 1
ATOM 6396 N N . ALA B 1 373 ? 3.918 -9.758 1.947 1 91.69 373 ALA B N 1
ATOM 6397 C CA . ALA B 1 373 ? 4.828 -9.883 3.082 1 91.69 373 ALA B CA 1
ATOM 6398 C C . ALA B 1 373 ? 5.281 -11.328 3.262 1 91.69 373 ALA B C 1
ATOM 6400 O O . ALA B 1 373 ? 6.305 -11.594 3.9 1 91.69 373 ALA B O 1
ATOM 6401 N N . VAL B 1 374 ? 4.535 -12.281 2.777 1 90 374 VAL B N 1
ATOM 6402 C CA . VAL B 1 374 ? 4.891 -13.688 2.883 1 90 374 VAL B CA 1
ATOM 6403 C C . VAL B 1 374 ? 6.059 -14 1.95 1 90 374 VAL B C 1
ATOM 6405 O O . VAL B 1 374 ? 7.059 -14.586 2.373 1 90 374 VAL B O 1
ATOM 6408 N N . SER B 1 375 ? 5.816 -13.633 0.719 1 93.12 375 SER B N 1
ATOM 6409 C CA . SER B 1 375 ? 6.871 -13.688 -0.287 1 93.12 375 SER B CA 1
ATOM 6410 C C . SER B 1 375 ? 7.453 -12.305 -0.549 1 93.12 375 SER B C 1
ATOM 6412 O O . SER B 1 375 ? 7.465 -11.836 -1.689 1 93.12 375 SER B O 1
ATOM 6414 N N . ASN B 1 376 ? 8.016 -11.75 0.501 1 94.25 376 ASN B N 1
ATOM 6415 C CA . ASN B 1 376 ? 8.461 -10.359 0.41 1 94.25 376 ASN B CA 1
ATOM 6416 C C . ASN B 1 376 ? 9.617 -10.211 -0.572 1 94.25 376 ASN B C 1
ATOM 6418 O O . ASN B 1 376 ? 10.375 -11.148 -0.794 1 94.25 376 ASN B O 1
ATOM 6422 N N . THR B 1 377 ? 9.734 -9.062 -1.146 1 94.31 377 THR B N 1
ATOM 6423 C CA . THR B 1 377 ? 10.68 -8.789 -2.223 1 94.31 377 THR B CA 1
ATOM 6424 C C . THR B 1 377 ? 12.117 -9.023 -1.755 1 94.31 377 THR B C 1
ATOM 6426 O O . THR B 1 377 ? 12.906 -9.656 -2.459 1 94.31 377 THR B O 1
ATOM 6429 N N . PRO B 1 378 ? 12.508 -8.562 -0.54 1 93.19 378 PRO B N 1
ATOM 6430 C CA . PRO B 1 378 ? 13.883 -8.828 -0.118 1 93.19 378 PRO B CA 1
ATOM 6431 C C . PRO B 1 378 ? 14.203 -10.312 -0.041 1 93.19 378 PRO B C 1
ATOM 6433 O O . PRO B 1 378 ? 15.297 -10.734 -0.427 1 93.19 378 PRO B O 1
ATOM 6436 N N . GLY B 1 379 ? 13.266 -11.055 0.439 1 93.81 379 GLY B N 1
ATOM 6437 C CA . GLY B 1 379 ? 13.469 -12.5 0.486 1 93.81 379 GLY B CA 1
ATOM 6438 C C . GLY B 1 379 ? 13.586 -13.133 -0.888 1 93.81 379 GLY B C 1
ATOM 6439 O O . GLY B 1 379 ? 14.414 -14.023 -1.098 1 93.81 379 GLY B O 1
ATOM 6440 N N . GLN B 1 380 ? 12.797 -12.68 -1.836 1 96 380 GLN B N 1
ATOM 6441 C CA . GLN B 1 380 ? 12.859 -13.188 -3.203 1 96 380 GLN B CA 1
ATOM 6442 C C . GLN B 1 380 ? 14.195 -12.844 -3.857 1 96 380 GLN B C 1
ATOM 6444 O O . GLN B 1 380 ? 14.812 -13.703 -4.496 1 96 380 GLN B O 1
ATOM 6449 N N . LEU B 1 381 ? 14.609 -11.641 -3.674 1 94.88 381 LEU B N 1
ATOM 6450 C CA . LEU B 1 381 ? 15.844 -11.195 -4.305 1 94.88 381 LEU B CA 1
ATOM 6451 C C . LEU B 1 381 ? 17.047 -11.922 -3.709 1 94.88 381 LEU B C 1
ATOM 6453 O O . LEU B 1 381 ? 18.031 -12.195 -4.41 1 94.88 381 LEU B O 1
ATOM 6457 N N . GLU B 1 382 ? 16.969 -12.234 -2.443 1 94.62 382 GLU B N 1
ATOM 6458 C CA . GLU B 1 382 ? 18.094 -12.906 -1.796 1 94.62 382 GLU B CA 1
ATOM 6459 C C . GLU B 1 382 ? 18.406 -14.242 -2.465 1 94.62 382 GLU B C 1
ATOM 6461 O O . GLU B 1 382 ? 19.562 -14.547 -2.766 1 94.62 382 GLU B O 1
ATOM 6466 N N . TRP B 1 383 ? 17.391 -15.102 -2.691 1 96.38 383 TRP B N 1
ATOM 6467 C CA . TRP B 1 383 ? 17.703 -16.375 -3.324 1 96.38 383 TRP B CA 1
ATOM 6468 C C . TRP B 1 383 ? 17.938 -16.203 -4.82 1 96.38 383 TRP B C 1
ATOM 6470 O O . TRP B 1 383 ? 18.766 -16.891 -5.41 1 96.38 383 TRP B O 1
ATOM 6480 N N . VAL B 1 384 ? 17.297 -15.266 -5.508 1 97.5 384 VAL B N 1
ATOM 6481 C CA . VAL B 1 384 ? 17.438 -15.07 -6.949 1 97.5 384 VAL B CA 1
ATOM 6482 C C . VAL B 1 384 ? 18.859 -14.602 -7.262 1 97.5 384 VAL B C 1
ATOM 6484 O O . VAL B 1 384 ? 19.5 -15.117 -8.18 1 97.5 384 VAL B O 1
ATOM 6487 N N . GLU B 1 385 ? 19.359 -13.672 -6.453 1 95.75 385 GLU B N 1
ATOM 6488 C CA . GLU B 1 385 ? 20.656 -13.062 -6.742 1 95.75 385 GLU B CA 1
ATOM 6489 C C . GLU B 1 385 ? 21.797 -13.953 -6.277 1 95.75 385 GLU B C 1
ATOM 6491 O O . GLU B 1 385 ? 22.969 -13.68 -6.57 1 95.75 385 GLU B O 1
ATOM 6496 N N . ASN B 1 386 ? 21.469 -15.047 -5.625 1 96.12 386 ASN B N 1
ATOM 6497 C CA . ASN B 1 386 ? 22.5 -15.961 -5.141 1 96.12 386 ASN B CA 1
ATOM 6498 C C . ASN B 1 386 ? 22.406 -17.328 -5.824 1 96.12 386 ASN B C 1
ATOM 6500 O O . ASN B 1 386 ? 23 -18.297 -5.359 1 96.12 386 ASN B O 1
ATOM 6504 N N . LEU B 1 387 ? 21.656 -17.375 -6.914 1 97.88 387 LEU B N 1
ATOM 6505 C CA . LEU B 1 387 ? 21.609 -18.609 -7.707 1 97.88 387 LEU B CA 1
ATOM 6506 C C . LEU B 1 387 ? 22.984 -18.906 -8.312 1 97.88 387 LEU B C 1
ATOM 6508 O O . LEU B 1 387 ? 23.719 -17.984 -8.664 1 97.88 387 LEU B O 1
ATOM 6512 N N . THR B 1 388 ? 23.25 -20.172 -8.406 1 97.81 388 THR B N 1
ATOM 6513 C CA . THR B 1 388 ? 24.453 -20.609 -9.078 1 97.81 388 THR B CA 1
ATOM 6514 C C . THR B 1 388 ? 24.141 -21.234 -10.43 1 97.81 388 THR B C 1
ATOM 6516 O O . THR B 1 388 ? 23.578 -22.328 -10.508 1 97.81 388 THR B O 1
ATOM 6519 N N . TRP B 1 389 ? 24.484 -20.594 -11.5 1 97.62 389 TRP B N 1
ATOM 6520 C CA . TRP B 1 389 ? 24.344 -21.047 -12.883 1 97.62 389 TRP B CA 1
ATOM 6521 C C . TRP B 1 389 ? 25.172 -20.188 -13.828 1 97.62 389 TRP B C 1
ATOM 6523 O O . TRP B 1 389 ? 25.641 -19.109 -13.461 1 97.62 389 TRP B O 1
ATOM 6533 N N . THR B 1 390 ? 25.438 -20.578 -14.945 1 97.69 390 THR B N 1
ATOM 6534 C CA . THR B 1 390 ? 26.438 -20.047 -15.859 1 97.69 390 THR B CA 1
ATOM 6535 C C . THR B 1 390 ? 26.078 -18.625 -16.281 1 97.69 390 THR B C 1
ATOM 6537 O O . THR B 1 390 ? 26.953 -17.781 -16.484 1 97.69 390 THR B O 1
ATOM 6540 N N . GLY B 1 391 ? 24.859 -18.234 -16.375 1 97.38 391 GLY B N 1
ATOM 6541 C CA . GLY B 1 391 ? 24.453 -16.938 -16.875 1 97.38 391 GLY B CA 1
ATOM 6542 C C . GLY B 1 391 ? 24.234 -15.914 -15.773 1 97.38 391 GLY B C 1
ATOM 6543 O O . GLY B 1 391 ? 23.703 -14.828 -16.031 1 97.38 391 GLY B O 1
ATOM 6544 N N . MET B 1 392 ? 24.688 -16.156 -14.562 1 97.5 392 MET B N 1
ATOM 6545 C CA . MET B 1 392 ? 24.344 -15.336 -13.406 1 97.5 392 MET B CA 1
ATOM 6546 C C . MET B 1 392 ? 24.953 -13.945 -13.531 1 97.5 392 MET B C 1
ATOM 6548 O O . MET B 1 392 ? 24.328 -12.945 -13.188 1 97.5 392 MET B O 1
ATOM 6552 N N . SER B 1 393 ? 26.203 -13.844 -13.969 1 97.38 393 SER B N 1
ATOM 6553 C CA . SER B 1 393 ? 26.875 -12.555 -14.117 1 97.38 393 SER B CA 1
ATOM 6554 C C . SER B 1 393 ? 26.094 -11.633 -15.047 1 97.38 393 SER B C 1
ATOM 6556 O O . SER B 1 393 ? 25.953 -10.438 -14.773 1 97.38 393 SER B O 1
ATOM 6558 N N . GLY B 1 394 ? 25.625 -12.172 -16.156 1 97.38 394 GLY B N 1
ATOM 6559 C CA . GLY B 1 394 ? 24.812 -11.391 -17.078 1 97.38 394 GLY B CA 1
ATOM 6560 C C . GLY B 1 394 ? 23.547 -10.859 -16.438 1 97.38 394 GLY B C 1
ATOM 6561 O O . GLY B 1 394 ? 23.156 -9.711 -16.688 1 97.38 394 GLY B O 1
ATOM 6562 N N . PHE B 1 395 ? 22.938 -11.625 -15.648 1 97.44 395 PHE B N 1
ATOM 6563 C CA . PHE B 1 395 ? 21.719 -11.211 -14.969 1 97.44 395 PHE B CA 1
ATOM 6564 C C . PHE B 1 395 ? 22.016 -10.094 -13.969 1 97.44 395 PHE B C 1
ATOM 6566 O O . PHE B 1 395 ? 21.312 -9.086 -13.938 1 97.44 395 PHE B O 1
ATOM 6573 N N . LEU B 1 396 ? 23.047 -10.273 -13.133 1 95.56 396 LEU B N 1
ATOM 6574 C CA . LEU B 1 396 ? 23.375 -9.312 -12.086 1 95.56 396 LEU B CA 1
ATOM 6575 C C . LEU B 1 396 ? 23.781 -7.973 -12.688 1 95.56 396 LEU B C 1
ATOM 6577 O O . LEU B 1 396 ? 23.562 -6.922 -12.086 1 95.56 396 LEU B O 1
ATOM 6581 N N . ASN B 1 397 ? 24.297 -7.969 -13.914 1 94.88 397 ASN B N 1
ATOM 6582 C CA . ASN B 1 397 ? 24.781 -6.75 -14.547 1 94.88 397 ASN B CA 1
ATOM 6583 C C . ASN B 1 397 ? 23.734 -6.137 -15.461 1 94.88 397 ASN B C 1
ATOM 6585 O O . ASN B 1 397 ? 23.906 -5.031 -15.977 1 94.88 397 ASN B O 1
ATOM 6589 N N . ALA B 1 398 ? 22.656 -6.875 -15.688 1 94.88 398 ALA B N 1
ATOM 6590 C CA . ALA B 1 398 ? 21.594 -6.316 -16.5 1 94.88 398 ALA B CA 1
ATOM 6591 C C . ALA B 1 398 ? 20.938 -5.125 -15.812 1 94.88 398 ALA B C 1
ATOM 6593 O O . ALA B 1 398 ? 20.766 -5.125 -14.594 1 94.88 398 ALA B O 1
ATOM 6594 N N . PRO B 1 399 ? 20.594 -4.094 -16.562 1 91 399 PRO B N 1
ATOM 6595 C CA . PRO B 1 399 ? 20 -2.91 -15.938 1 91 399 PRO B CA 1
ATOM 6596 C C . PRO B 1 399 ? 18.578 -3.16 -15.445 1 91 399 PRO B C 1
ATOM 6598 O O . PRO B 1 399 ? 17.844 -3.959 -16.031 1 91 399 PRO B O 1
ATOM 6601 N N . ARG B 1 400 ? 18.25 -2.545 -14.398 1 90.44 400 ARG B N 1
ATOM 6602 C CA . ARG B 1 400 ? 16.859 -2.467 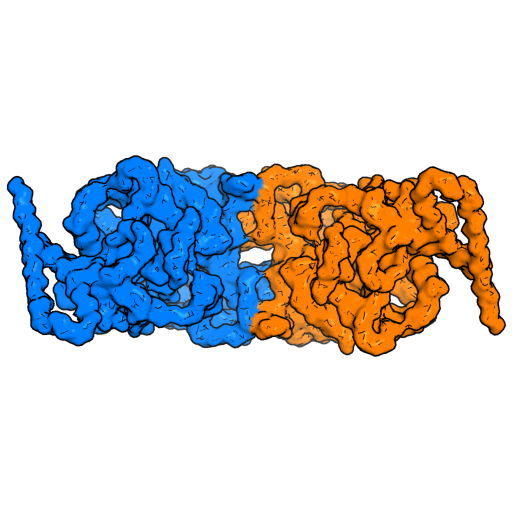-13.945 1 90.44 400 ARG B CA 1
ATOM 6603 C C . ARG B 1 400 ? 16.094 -1.418 -14.734 1 90.44 400 ARG B C 1
ATOM 6605 O O . ARG B 1 400 ? 16.484 -0.251 -14.781 1 90.44 400 ARG B O 1
ATOM 6612 N N . GLN B 1 401 ? 14.969 -1.872 -15.383 1 90.75 401 GLN B N 1
ATOM 6613 C CA . GLN B 1 401 ? 14.195 -0.983 -16.25 1 90.75 401 GLN B CA 1
ATOM 6614 C C . GLN B 1 401 ? 12.75 -0.882 -15.781 1 90.75 401 GLN B C 1
ATOM 6616 O O . GLN B 1 401 ? 12.18 -1.856 -15.281 1 90.75 401 GLN B O 1
ATOM 6621 N N . SER B 1 402 ? 12.133 0.264 -15.992 1 90.38 402 SER B N 1
ATOM 6622 C CA . SER B 1 402 ? 10.734 0.461 -15.617 1 90.38 402 SER B CA 1
ATOM 6623 C C . SER B 1 402 ? 9.797 -0.224 -16.609 1 90.38 402 SER B C 1
ATOM 6625 O O . SER B 1 402 ? 10.094 -0.307 -17.797 1 90.38 402 SER B O 1
ATOM 6627 N N . ILE B 1 403 ? 8.727 -0.684 -16.125 1 93.75 403 ILE B N 1
ATOM 6628 C CA . ILE B 1 403 ? 7.602 -1.161 -16.922 1 93.75 403 ILE B CA 1
ATOM 6629 C C . ILE B 1 403 ? 6.492 -0.112 -16.938 1 93.75 403 ILE B C 1
ATOM 6631 O O . ILE B 1 403 ? 5.887 0.173 -15.898 1 93.75 403 ILE B O 1
ATOM 6635 N N . VAL B 1 404 ? 6.223 0.438 -18.094 1 91.44 404 VAL B N 1
ATOM 6636 C CA . VAL B 1 404 ? 5.23 1.499 -18.219 1 91.44 404 VAL B CA 1
ATOM 6637 C C . VAL B 1 404 ? 4.02 0.982 -19 1 91.44 404 VAL B C 1
ATOM 6639 O O . VAL B 1 404 ? 4.164 0.431 -20.094 1 91.44 404 VAL B O 1
ATOM 6642 N N . VAL B 1 405 ? 2.893 1.039 -18.406 1 92.31 405 VAL B N 1
ATOM 6643 C CA . VAL B 1 405 ? 1.626 0.684 -19.031 1 92.31 405 VAL B CA 1
ATOM 6644 C C . VAL B 1 405 ? 0.663 1.866 -18.969 1 92.31 405 VAL B C 1
ATOM 6646 O O . VAL B 1 405 ? 0.366 2.369 -17.875 1 92.31 405 VAL B O 1
ATOM 6649 N N . ASN B 1 406 ? 0.164 2.305 -20.125 1 88.19 406 ASN B N 1
ATOM 6650 C CA . ASN B 1 406 ? -0.743 3.445 -20.188 1 88.19 406 ASN B CA 1
ATOM 6651 C C . ASN B 1 406 ? -0.194 4.637 -19.406 1 88.19 406 ASN B C 1
ATOM 6653 O O . ASN B 1 406 ? -0.882 5.195 -18.547 1 88.19 406 ASN B O 1
ATOM 6657 N N . ARG B 1 407 ? 1.091 4.898 -19.406 1 84 407 ARG B N 1
ATOM 6658 C CA . ARG B 1 407 ? 1.815 6.055 -18.891 1 84 407 ARG B CA 1
ATOM 6659 C C . ARG B 1 407 ? 2.113 5.902 -17.406 1 84 407 ARG B C 1
ATOM 6661 O O . ARG B 1 407 ? 2.793 6.742 -16.812 1 84 407 ARG B O 1
ATOM 6668 N N . LEU B 1 408 ? 1.633 4.832 -16.844 1 87.81 408 LEU B N 1
ATOM 6669 C CA . LEU B 1 408 ? 1.904 4.59 -15.43 1 87.81 408 LEU B CA 1
ATOM 6670 C C . LEU B 1 408 ? 3.062 3.615 -15.258 1 87.81 408 LEU B C 1
ATOM 6672 O O . LEU B 1 408 ? 3.168 2.633 -16 1 87.81 408 LEU B O 1
ATOM 6676 N N . VAL B 1 409 ? 3.965 3.924 -14.336 1 89.38 409 VAL B N 1
ATOM 6677 C CA . VAL B 1 409 ? 5 2.955 -13.984 1 89.38 409 VAL B CA 1
ATOM 6678 C C . VAL B 1 409 ? 4.402 1.859 -13.109 1 89.38 409 VAL B C 1
ATOM 6680 O O . VAL B 1 409 ? 4.09 2.096 -11.938 1 89.38 409 VAL B O 1
ATOM 6683 N N . GLU B 1 410 ? 4.328 0.654 -13.641 1 93.5 410 GLU B N 1
ATOM 6684 C CA . GLU B 1 410 ? 3.639 -0.461 -13 1 93.5 410 GLU B CA 1
ATOM 6685 C C . GLU B 1 410 ? 4.625 -1.381 -12.289 1 93.5 410 GLU B C 1
ATOM 6687 O O . GLU B 1 410 ? 4.223 -2.225 -11.484 1 93.5 410 GLU B O 1
ATOM 6692 N N . GLY B 1 411 ? 5.863 -1.198 -12.57 1 93.69 411 GLY B N 1
ATOM 6693 C CA . GLY B 1 411 ? 6.891 -2.037 -11.977 1 93.69 411 GLY B CA 1
ATOM 6694 C C . GLY B 1 411 ? 8.234 -1.917 -12.672 1 93.69 411 GLY B C 1
ATOM 6695 O O . GLY B 1 411 ? 8.523 -0.904 -13.312 1 93.69 411 GLY B O 1
ATOM 6696 N N . TYR B 1 412 ? 9.062 -2.861 -12.414 1 93.44 412 TYR B N 1
ATOM 6697 C CA . TYR B 1 412 ? 10.414 -2.891 -12.953 1 93.44 412 TYR B CA 1
ATOM 6698 C C . TYR B 1 412 ? 10.781 -4.293 -13.422 1 93.44 412 TYR B C 1
ATOM 6700 O O . TYR B 1 412 ? 10.094 -5.262 -13.109 1 93.44 412 TYR B O 1
ATOM 6708 N N . GLN B 1 413 ? 11.852 -4.328 -14.227 1 95.62 413 GLN B N 1
ATOM 6709 C CA . GLN B 1 413 ? 12.32 -5.617 -14.734 1 95.62 413 GLN B CA 1
ATOM 6710 C C . GLN B 1 413 ? 13.844 -5.652 -14.82 1 95.62 413 GLN B C 1
ATOM 6712 O O . GLN B 1 413 ? 14.484 -4.617 -15 1 95.62 413 GLN B O 1
ATOM 6717 N N . ARG B 1 414 ? 14.422 -6.727 -14.617 1 95.19 414 ARG B N 1
ATOM 6718 C CA . ARG B 1 414 ? 15.797 -7.113 -14.914 1 95.19 414 ARG B CA 1
ATOM 6719 C C . ARG B 1 414 ? 15.844 -8.398 -15.727 1 95.19 414 ARG B C 1
ATOM 6721 O O . ARG B 1 414 ? 15.273 -9.414 -15.328 1 95.19 414 ARG B O 1
ATOM 6728 N N . ASN B 1 415 ? 16.469 -8.305 -16.906 1 96.75 415 ASN B N 1
ATOM 6729 C CA . ASN B 1 415 ? 16.422 -9.414 -17.844 1 96.75 415 ASN B CA 1
ATOM 6730 C C . ASN B 1 415 ? 17.812 -9.977 -18.125 1 96.75 415 ASN B C 1
ATOM 6732 O O . ASN B 1 415 ? 18.672 -9.281 -18.672 1 96.75 415 ASN B O 1
ATOM 6736 N N . GLY B 1 416 ? 17.984 -11.172 -17.734 1 96.44 416 GLY B N 1
ATOM 6737 C CA . GLY B 1 416 ? 19.109 -11.961 -18.234 1 96.44 416 GLY B CA 1
ATOM 6738 C C . GLY B 1 416 ? 18.766 -12.812 -19.438 1 96.44 416 GLY B C 1
ATOM 6739 O O . GLY B 1 416 ? 17.688 -12.656 -20.016 1 96.44 416 GLY B O 1
ATOM 6740 N N . ILE B 1 417 ? 19.656 -13.633 -19.844 1 95.38 417 ILE B N 1
ATOM 6741 C CA . ILE B 1 417 ? 19.453 -14.461 -21.031 1 95.38 417 ILE B CA 1
ATOM 6742 C C . ILE B 1 417 ? 18.328 -15.469 -20.766 1 95.38 417 ILE B C 1
ATOM 6744 O O . ILE B 1 417 ? 17.453 -15.656 -21.594 1 95.38 417 ILE B O 1
ATOM 6748 N N . LYS B 1 418 ? 18.25 -16.156 -19.641 1 97.31 418 LYS B N 1
ATOM 6749 C CA . LYS B 1 418 ? 17.234 -17.172 -19.328 1 97.31 418 LYS B CA 1
ATOM 6750 C C . LYS B 1 418 ? 16.516 -16.844 -18.031 1 97.31 418 LYS B C 1
ATOM 6752 O O . LYS B 1 418 ? 15.531 -17.5 -17.672 1 97.31 418 LYS B O 1
ATOM 6757 N N . LEU B 1 419 ? 16.984 -15.828 -17.312 1 98.56 419 LEU B N 1
ATOM 6758 C CA . LEU B 1 419 ? 16.422 -15.461 -16.016 1 98.56 419 LEU B CA 1
ATOM 6759 C C . LEU B 1 419 ? 15.898 -14.023 -16.031 1 98.56 419 LEU B C 1
ATOM 6761 O O . LEU B 1 419 ? 16.609 -13.102 -16.438 1 98.56 419 LEU B O 1
ATOM 6765 N N . GLN B 1 420 ? 14.68 -13.875 -15.688 1 98.25 420 GLN B N 1
ATOM 6766 C CA . GLN B 1 420 ? 14.055 -12.562 -15.594 1 98.25 420 GLN B CA 1
ATOM 6767 C C . GLN B 1 420 ? 13.414 -12.352 -14.219 1 98.25 420 GLN B C 1
ATOM 6769 O O . GLN B 1 420 ? 12.859 -13.289 -13.641 1 98.25 420 GLN B O 1
ATOM 6774 N N . PHE B 1 421 ? 13.539 -11.156 -13.727 1 97.81 421 PHE B N 1
ATOM 6775 C CA . PHE B 1 421 ? 12.867 -10.766 -12.492 1 97.81 421 PHE B CA 1
ATOM 6776 C C . PHE B 1 421 ? 12.023 -9.516 -12.703 1 97.81 421 PHE B C 1
ATOM 6778 O O . PHE B 1 421 ? 12.492 -8.539 -13.305 1 97.81 421 PHE B O 1
ATOM 6785 N N . PHE B 1 422 ? 10.797 -9.562 -12.242 1 97.69 422 PHE B N 1
ATOM 6786 C CA . PHE B 1 422 ? 9.867 -8.453 -12.375 1 97.69 422 PHE B CA 1
ATOM 6787 C C . PHE B 1 422 ? 9.367 -8 -11.008 1 97.69 422 PHE B C 1
ATOM 6789 O O . PHE B 1 422 ? 8.828 -8.797 -10.242 1 97.69 422 PHE B O 1
ATOM 6796 N N . TRP B 1 423 ? 9.609 -6.766 -10.688 1 96.19 423 TRP B N 1
ATOM 6797 C CA . TRP B 1 423 ? 8.961 -6.117 -9.555 1 96.19 423 TRP B CA 1
ATOM 6798 C C . TRP B 1 423 ? 7.59 -5.57 -9.953 1 96.19 423 TRP B C 1
ATOM 6800 O O . TRP B 1 423 ? 7.469 -4.863 -10.961 1 96.19 423 TRP B O 1
ATOM 6810 N N . VAL B 1 424 ? 6.566 -5.879 -9.188 1 96.81 424 VAL B N 1
ATOM 6811 C CA . VAL B 1 424 ? 5.23 -5.375 -9.492 1 96.81 424 VAL B CA 1
ATOM 6812 C C . VAL B 1 424 ? 4.777 -4.414 -8.398 1 96.81 424 VAL B C 1
ATOM 6814 O O . VAL B 1 424 ? 4.68 -4.797 -7.23 1 96.81 424 VAL B O 1
ATOM 6817 N N . ASN B 1 425 ? 4.492 -3.209 -8.812 1 94.12 425 ASN B N 1
ATOM 6818 C CA . ASN B 1 425 ? 4.043 -2.193 -7.867 1 94.12 425 ASN B CA 1
ATOM 6819 C C . ASN B 1 425 ? 2.605 -2.436 -7.426 1 94.12 425 ASN B C 1
ATOM 6821 O O . ASN B 1 425 ? 1.772 -2.881 -8.219 1 94.12 425 ASN B O 1
ATOM 6825 N N . ALA B 1 426 ? 2.357 -2.096 -6.168 1 93 426 ALA B N 1
ATOM 6826 C CA . ALA B 1 426 ? 1.01 -2.047 -5.605 1 93 426 ALA B CA 1
ATOM 6827 C C . ALA B 1 426 ? 0.296 -3.385 -5.773 1 93 426 ALA B C 1
ATOM 6829 O O . ALA B 1 426 ? -0.856 -3.43 -6.215 1 93 426 ALA B O 1
ATOM 6830 N N . ALA B 1 427 ? 1.05 -4.445 -5.488 1 94.5 427 ALA B N 1
ATOM 6831 C CA . ALA B 1 427 ? 0.467 -5.777 -5.617 1 94.5 427 ALA B CA 1
ATOM 6832 C C . ALA B 1 427 ? 0.929 -6.691 -4.484 1 94.5 427 ALA B C 1
ATOM 6834 O O . ALA B 1 427 ? 2.092 -6.648 -4.078 1 94.5 427 ALA B O 1
ATOM 6835 N N . GLY B 1 428 ? -0.006 -7.488 -3.975 1 92.25 428 GLY B N 1
ATOM 6836 C CA . GLY B 1 428 ? 0.296 -8.523 -2.996 1 92.25 428 GLY B CA 1
ATOM 6837 C C . GLY B 1 428 ? 0.477 -9.898 -3.617 1 92.25 428 GLY B C 1
ATOM 6838 O O . GLY B 1 428 ? 1.023 -10.016 -4.715 1 92.25 428 GLY B O 1
ATOM 6839 N N . GLN B 1 429 ? 0.07 -10.867 -2.85 1 89.31 429 GLN B N 1
ATOM 6840 C CA . GLN B 1 429 ? 0.206 -12.25 -3.285 1 89.31 429 GLN B CA 1
ATOM 6841 C C . GLN B 1 429 ? -0.656 -12.531 -4.512 1 89.31 429 GLN B C 1
ATOM 6843 O O . GLN B 1 429 ? -0.279 -13.328 -5.375 1 89.31 429 GLN B O 1
ATOM 6848 N N . SER B 1 430 ? -1.804 -11.922 -4.551 1 88.19 430 SER B N 1
ATOM 6849 C CA . SER B 1 430 ? -2.674 -12.062 -5.715 1 88.19 430 SER B CA 1
ATOM 6850 C C . SER B 1 430 ? -2.393 -10.984 -6.754 1 88.19 430 SER B C 1
ATOM 6852 O O . SER B 1 430 ? -3.287 -10.219 -7.121 1 88.19 430 SER B O 1
ATOM 6854 N N . THR B 1 431 ? -1.234 -11.031 -7.262 1 92.62 431 THR B N 1
ATOM 6855 C CA . THR B 1 431 ? -0.71 -10 -8.148 1 92.62 431 THR B CA 1
ATOM 6856 C C . THR B 1 431 ? -1.604 -9.844 -9.375 1 92.62 431 THR B C 1
ATOM 6858 O O . THR B 1 431 ? -1.885 -8.719 -9.805 1 92.62 431 THR B O 1
ATOM 6861 N N . PRO B 1 432 ? -2.16 -10.961 -10 1 91.12 432 PRO B N 1
ATOM 6862 C CA . PRO B 1 432 ? -3.033 -10.789 -11.164 1 91.12 432 PRO B CA 1
ATOM 6863 C C . PRO B 1 432 ? -4.289 -9.984 -10.844 1 91.12 432 PRO B C 1
ATOM 6865 O O . PRO B 1 432 ? -4.82 -9.281 -11.711 1 91.12 432 PRO B O 1
ATOM 6868 N N . LEU B 1 433 ? -4.688 -10.102 -9.633 1 87.5 433 LEU B N 1
ATOM 6869 C CA . LEU B 1 433 ? -5.871 -9.367 -9.203 1 87.5 433 LEU B CA 1
ATOM 6870 C C . LEU B 1 433 ? -5.504 -7.949 -8.766 1 87.5 433 LEU B C 1
ATOM 6872 O O . LEU B 1 433 ? -6.242 -7.004 -9.039 1 87.5 433 LEU B O 1
ATOM 6876 N N . ASP B 1 434 ? -4.406 -7.809 -8.109 1 90.5 434 ASP B N 1
ATOM 6877 C CA . ASP B 1 434 ? -4.023 -6.543 -7.492 1 90.5 434 ASP B CA 1
ATOM 6878 C C . ASP B 1 434 ? -3.537 -5.543 -8.539 1 90.5 434 ASP B C 1
ATOM 6880 O O . ASP B 1 434 ? -3.703 -4.332 -8.375 1 90.5 434 ASP B O 1
ATOM 6884 N N . ASN B 1 435 ? -2.906 -6.02 -9.531 1 94.31 435 ASN B N 1
ATOM 6885 C CA . ASN B 1 435 ? -2.369 -5.176 -10.594 1 94.31 435 ASN B CA 1
ATOM 6886 C C . ASN B 1 435 ? -2.416 -5.883 -11.945 1 94.31 435 ASN B C 1
ATOM 6888 O O . ASN B 1 435 ? -1.379 -6.262 -12.492 1 94.31 435 ASN B O 1
ATOM 6892 N N . PRO B 1 436 ? -3.605 -5.992 -12.523 1 93.12 436 PRO B N 1
ATOM 6893 C CA . PRO B 1 436 ? -3.758 -6.703 -13.797 1 93.12 436 PRO B CA 1
ATOM 6894 C C . PRO B 1 436 ? -2.994 -6.031 -14.938 1 93.12 436 PRO B C 1
ATOM 6896 O O . PRO B 1 436 ? -2.494 -6.715 -15.836 1 93.12 436 PRO B O 1
ATOM 6899 N N . ALA B 1 437 ? -2.838 -4.715 -14.914 1 93.38 437 ALA B N 1
ATOM 6900 C CA . ALA B 1 437 ? -2.113 -4.012 -15.969 1 93.38 437 ALA B CA 1
ATOM 6901 C C . ALA B 1 437 ? -0.656 -4.461 -16.031 1 93.38 437 ALA B C 1
ATOM 6903 O O . ALA B 1 437 ? -0.134 -4.758 -17.109 1 93.38 437 ALA B O 1
ATOM 6904 N N . ALA B 1 438 ? -0.07 -4.488 -14.891 1 95 438 ALA B N 1
ATOM 6905 C CA . ALA B 1 438 ? 1.324 -4.918 -14.82 1 95 438 ALA B CA 1
ATOM 6906 C C . ALA B 1 438 ? 1.476 -6.363 -15.289 1 95 438 ALA B C 1
ATOM 6908 O O . ALA B 1 438 ? 2.361 -6.672 -16.094 1 95 438 ALA B O 1
ATOM 6909 N N . LEU B 1 439 ? 0.66 -7.199 -14.766 1 96.06 439 LEU B N 1
ATOM 6910 C CA . LEU B 1 439 ? 0.84 -8.617 -15.047 1 96.06 439 LEU B CA 1
ATOM 6911 C C . LEU B 1 439 ? 0.563 -8.914 -16.516 1 96.06 439 LEU B C 1
ATOM 6913 O O . LEU B 1 439 ? 1.239 -9.75 -17.125 1 96.06 439 LEU B O 1
ATOM 6917 N N . ASN B 1 440 ? -0.43 -8.258 -17.094 1 94.69 440 ASN B N 1
ATOM 6918 C CA . ASN B 1 440 ? -0.667 -8.422 -18.516 1 94.69 440 ASN B CA 1
ATOM 6919 C C . ASN B 1 440 ? 0.559 -8.031 -19.344 1 94.69 440 ASN B C 1
ATOM 6921 O O . ASN B 1 440 ? 0.918 -8.719 -20.297 1 94.69 440 ASN B O 1
ATOM 6925 N N . SER B 1 441 ? 1.163 -6.957 -18.984 1 95.44 441 SER B N 1
ATOM 6926 C CA . SER B 1 441 ? 2.367 -6.504 -19.672 1 95.44 441 SER B CA 1
ATOM 6927 C C . SER B 1 441 ? 3.52 -7.48 -19.469 1 95.44 441 SER B C 1
ATOM 6929 O O . SER B 1 441 ? 4.242 -7.797 -20.422 1 95.44 441 SER B O 1
ATOM 6931 N N . ILE B 1 442 ? 3.691 -7.93 -18.297 1 97.38 442 ILE B N 1
ATOM 6932 C CA . ILE B 1 442 ? 4.777 -8.836 -17.938 1 97.38 442 ILE B CA 1
ATOM 6933 C C . ILE B 1 442 ? 4.617 -10.156 -18.688 1 97.38 442 ILE B C 1
ATOM 6935 O O . ILE B 1 442 ? 5.582 -10.672 -19.266 1 97.38 442 ILE B O 1
ATOM 6939 N N . ILE B 1 443 ? 3.441 -10.727 -18.734 1 96.81 443 ILE B N 1
ATOM 6940 C CA . ILE B 1 443 ? 3.209 -11.992 -19.422 1 96.81 443 ILE B CA 1
ATOM 6941 C C . ILE B 1 443 ? 3.537 -11.828 -20.906 1 96.81 443 ILE B C 1
ATOM 6943 O O . ILE B 1 443 ? 4.168 -12.703 -21.516 1 96.81 443 ILE B O 1
ATOM 6947 N N . ASN B 1 444 ? 3.105 -10.719 -21.438 1 93.5 444 ASN B N 1
ATOM 6948 C CA . ASN B 1 444 ? 3.404 -10.461 -22.844 1 93.5 444 ASN B CA 1
ATOM 6949 C C . ASN B 1 444 ? 4.906 -10.438 -23.094 1 93.5 444 ASN B C 1
ATOM 6951 O O . ASN B 1 444 ? 5.371 -10.906 -24.141 1 93.5 444 ASN B O 1
ATOM 6955 N N . ARG B 1 445 ? 5.629 -9.906 -22.188 1 93.75 445 ARG B N 1
ATOM 6956 C CA . ARG B 1 445 ? 7.082 -9.812 -22.312 1 93.75 445 ARG B CA 1
ATOM 6957 C C . ARG B 1 445 ? 7.73 -11.18 -22.188 1 93.75 445 ARG B C 1
ATOM 6959 O O . ARG B 1 445 ? 8.766 -11.445 -22.797 1 93.75 445 ARG B O 1
ATOM 6966 N N . ILE B 1 446 ? 7.113 -12.008 -21.391 1 95.56 446 ILE B N 1
ATOM 6967 C CA . ILE B 1 446 ? 7.68 -13.328 -21.109 1 95.56 446 ILE B CA 1
ATOM 6968 C C . ILE B 1 446 ? 7.402 -14.266 -22.281 1 95.56 446 ILE B C 1
ATOM 6970 O O . ILE B 1 446 ? 8.281 -15.023 -22.703 1 95.56 446 ILE B O 1
ATOM 6974 N N . VAL B 1 447 ? 6.219 -14.211 -22.891 1 90.81 447 VAL B N 1
ATOM 6975 C CA . VAL B 1 447 ? 5.793 -15.258 -23.812 1 90.81 447 VAL B CA 1
ATOM 6976 C C . VAL B 1 447 ? 6.098 -14.828 -25.25 1 90.81 447 VAL B C 1
ATOM 6978 O O . VAL B 1 447 ? 6.098 -15.656 -26.172 1 90.81 447 VAL B O 1
ATOM 6981 N N . TYR B 1 448 ? 6.281 -13.516 -25.578 1 81.88 448 TYR B N 1
ATOM 6982 C CA . TYR B 1 448 ? 6.609 -13.047 -26.922 1 81.88 448 TYR B CA 1
ATOM 6983 C C . TYR B 1 448 ? 7.965 -12.352 -26.938 1 81.88 448 TYR B C 1
ATOM 6985 O O . TYR B 1 448 ? 8.703 -12.445 -27.938 1 81.88 448 TYR B O 1
#